Protein AF-A0A8H7B6K1-F1 (afdb_monomer_lite)

Secondary structure (DSSP, 8-state):
----SPPPEEEEEEE--TTSSHHHHHHHHHH---SS--PSSPS------SSS--EEEEEEETTEEEEEEEEE--STTTGGG---SEEEEEEETT-HHHHHHIIIIIHHHHHHHTTTSTT--EEEEEE-GGGPPPPPGGG--TT------SPPHHHHHHHHHHTT-SEEEE--TTT-TTHHHHHHHHHHHHHHHTSTT-----S--------------------------------TTSSTTS----THHHHHHHHHHHHHHHHHHHHHHHHHHHHHHHHHHHHHHHHHHHHHHHHHIIIIIHHHTT--TTHHHHHHHHHHHHHHHHHHHHHHHHHHS-HHHHHHHHHHHHHHHHHHHHT--SHHHHHHHHHHHHHHHTTHHHHHHHHHHHHS-HHHHHHHHHHHHHHHHHHHHHHHHHHHHHGGGTTGGG--HHHHHHHHHHHHHHHHHHHHHHHS---STT-TTS-HHHHHHHHHHHHHHHTTTT----SS----HHHHHHHHT-HHHHHHHHHHHHHHHHHHHHHTTHHHHHHTTT--HHHHHHTHHHHHHHHHHHHHHHHHHHHHHT--HHHHHHHHHHHHHHHHHHHHS-TTS-HHHHHHTHHHHHHHHHHHHHHHHHHHTTT--SHHHHHHHHHHHHHHHHTHHHHHHHHS-GGGTTT-HHHHHHHHHHHHHHHHHHHHHHHHHHHHHHHHHHHHHHH-HHHHHHHS-HHHHHHTGGGSTT---SSS----S--SSHHHHHHHTTSS-------------------------------------------------------------PPPB--SHHHHHHHHHH-SSSEEEEEEE-TTSHHHHHHHHHHHHHHHHHTTTEEEEEE-TTT-THHHHHTT--SSEEEEEESSS-B-EEE-SSS-TT-B-S----HHHHHHHHHHHHHHHTTT-SEEE-SS----

Radius of gyration: 38.93 Å; chains: 1; bounding box: 105×96×102 Å

Organism: NCBI:txid1187904

pLDDT: mean 73.09, std 23.31, range [20.11, 97.31]

Sequence (948 aa):
MEYNSLPPEITVLLLGDSEVGKSTFLSRLSLGVQPQNDDLPPYELPKLRDIDQPYAFDITLYGRPYRLQFYDTASPQNYTLLHPQFVILCYDISSRASLESLSSTWLPVVNKHFNYDENLPVMVLGLKRDLRRQWTLAEHGPDKKGKGASVMPHEGLQTAQRMLCDHYAECSALTGELCRQVLEDVAKTCAKTTTKDGAKTQADVCNLIFLSHIACNHTMATAFDHDKLSAEHQQTENVAEKISTSSGSGELEAQNIDLEEKEAARVLRKVDMRLVPMLSLLYLVAFIDRSNIGNAKIAGMTDDLKMHGSQYNTAVTLFFVPYTLLEVPSNIVLKMMRPSHWMAILMFCWGLVMTLMGLTSSYGGLLAGRFFLGVTESGFFPAATFLLTLWYRRFELQRRMAVFYVAASLAGAFSGLLAYGIEKLDGRSGLAGWQWIFLIEGLIPVALALIIWKILPDSPETAKFLTQPERDLLVSRLSNDSGSGQGQATNSDKISKEQILTGLSDWKIWAATVIFWGNTVGVYGFTATVPSVIQGLGYTSANAQLMTIPIYVFAAILTLIFAWASDLTRKRSPYIIAGYSIAVCGFIAQLAIPKPAYPGITYGFLFPVAGGLYCPFTCLVSWIGNSLAPSSKRAVGMALLISVGNMGGIMGSNIYLSREAPKYTTGFSASLAMCCTAILMTFVLRWAYAKENRLRDELIAEHGEDAIRARYSEQELLLMGDKSPFYRLSVVAPRRYNLKHTHLLIRHLRIHNNTKIFDTQPILILRSHQAQIYAPYRVVNPAYSDLSSSTVTHLQPKLHARTHTHPPTMGSVVLPHLRTGWHVDQAILSEEDRLVLIRFGRDSDPDCMSQDEVLYKIADRVKNFCAIYLCDLDEVPDFKAMYELYDPCTVMFFFRNKHMMCDFGTGNNNKLNWVLEDKQEFIDIIETVYRGAKKGRGLVVSPKDYST

InterPro domains:
  IPR001806 Small GTPase [PF00071] (12-190)
  IPR001806 Small GTPase [SM00174] (12-193)
  IPR004123 Dim1 family [PF02966] (814-946)
  IPR004123 Dim1 family [SM01410] (814-946)
  IPR004123 Dim1 family [cd02954] (820-933)
  IPR011701 Major facilitator superfamily [PF07690] (279-652)
  IPR020846 Major facilitator superfamily domain [PS50850] (275-694)
  IPR027417 P-loop containing nucleoside triphosphate hydrolase [G3DSA:3.40.50.300] (8-195)
  IPR027417 P-loop containing nucleoside triphosphate hydrolase [SSF52540] (9-189)
  IPR036249 Thioredoxin-like superfamily [SSF52833] (815-947)
  IPR036259 MFS transporter superfamily [G3DSA:1.20.1250.20] (264-470)
  IPR036259 MFS transporter superfamily [G3DSA:1.20.1250.20] (504-694)
  IPR036259 MFS transporter superfamily [SSF103473] (258-690)

Structure (mmCIF, N/CA/C/O backbone):
data_AF-A0A8H7B6K1-F1
#
_entry.id   AF-A0A8H7B6K1-F1
#
loop_
_atom_site.group_PDB
_atom_site.id
_atom_site.type_symbol
_atom_site.label_atom_id
_atom_site.label_alt_id
_atom_site.label_comp_id
_atom_site.label_asym_id
_atom_site.label_entity_id
_atom_site.label_seq_id
_atom_site.pdbx_PDB_ins_code
_atom_site.Cartn_x
_atom_site.Cartn_y
_atom_site.Cartn_z
_atom_site.occupancy
_atom_site.B_iso_or_equiv
_atom_site.auth_seq_id
_atom_site.auth_comp_id
_atom_site.auth_asym_id
_atom_site.auth_atom_id
_atom_site.pdbx_PDB_model_num
ATOM 1 N N . MET A 1 1 ? 51.192 -17.828 -27.567 1.00 34.34 1 MET A N 1
ATOM 2 C CA . MET A 1 1 ? 50.764 -16.990 -28.705 1.00 34.34 1 MET A CA 1
ATOM 3 C C . MET A 1 1 ? 50.381 -15.644 -28.143 1.00 34.34 1 MET A C 1
ATOM 5 O O . MET A 1 1 ? 49.638 -15.612 -27.169 1.00 34.34 1 MET A O 1
ATOM 9 N N . GLU A 1 2 ? 50.934 -14.570 -28.689 1.00 32.62 2 GLU A N 1
ATOM 10 C CA . GLU A 1 2 ? 50.644 -13.210 -28.240 1.00 32.62 2 GLU A CA 1
ATOM 11 C C . GLU A 1 2 ? 49.332 -12.717 -28.858 1.00 32.62 2 GLU A C 1
ATOM 13 O O . GLU A 1 2 ? 49.102 -12.891 -30.052 1.00 32.62 2 GLU A O 1
ATOM 18 N N . TYR A 1 3 ? 48.504 -12.049 -28.057 1.00 37.03 3 TYR A N 1
ATOM 19 C CA . TYR A 1 3 ? 47.397 -11.220 -28.539 1.00 37.03 3 TYR A CA 1
ATOM 20 C C . TYR A 1 3 ? 47.606 -9.777 -28.069 1.00 37.03 3 TYR A C 1
ATOM 22 O O . TYR A 1 3 ? 46.794 -9.203 -27.357 1.00 37.03 3 TYR A O 1
ATOM 30 N N . ASN A 1 4 ? 48.742 -9.211 -28.487 1.00 35.91 4 ASN A N 1
ATOM 31 C CA . ASN A 1 4 ? 49.089 -7.794 -28.330 1.00 35.91 4 ASN A CA 1
ATOM 32 C C . ASN A 1 4 ? 48.745 -6.977 -29.597 1.00 35.91 4 ASN A C 1
ATOM 34 O O . ASN A 1 4 ? 49.329 -5.929 -29.857 1.00 35.91 4 ASN A O 1
ATOM 38 N N . SER A 1 5 ? 47.820 -7.483 -30.420 1.00 51.41 5 SER A N 1
ATOM 39 C CA . SER A 1 5 ? 47.238 -6.748 -31.545 1.00 51.41 5 SER A CA 1
ATOM 40 C C . SER A 1 5 ? 46.002 -5.980 -31.082 1.00 51.41 5 SER A C 1
ATOM 42 O O . SER A 1 5 ? 45.214 -6.487 -30.283 1.00 51.41 5 SER A O 1
ATOM 44 N N . LEU A 1 6 ? 45.824 -4.769 -31.616 1.00 53.12 6 LEU A N 1
ATOM 45 C CA . LEU A 1 6 ? 44.575 -4.015 -31.496 1.00 53.12 6 LEU A CA 1
ATOM 46 C C . LEU A 1 6 ? 43.387 -4.861 -32.007 1.00 53.12 6 LEU A C 1
ATOM 48 O O . LEU A 1 6 ? 43.584 -5.715 -32.883 1.00 53.12 6 LEU A O 1
ATOM 52 N N . PRO A 1 7 ? 42.161 -4.650 -31.485 1.00 61.16 7 PRO A N 1
ATOM 53 C CA . PRO A 1 7 ? 40.976 -5.300 -32.036 1.00 61.16 7 PRO A CA 1
ATOM 54 C C . PRO A 1 7 ? 40.873 -4.978 -33.536 1.00 61.16 7 PRO A C 1
ATOM 56 O O . PRO A 1 7 ? 41.014 -3.811 -33.899 1.00 61.16 7 PRO A O 1
ATOM 59 N N . PRO A 1 8 ? 40.655 -5.969 -34.421 1.00 70.12 8 PRO A N 1
ATOM 60 C CA . PRO A 1 8 ? 40.462 -5.699 -35.840 1.00 70.12 8 PRO A CA 1
ATOM 61 C C . PRO A 1 8 ? 39.268 -4.759 -36.048 1.00 70.12 8 PRO A C 1
ATOM 63 O O . PRO A 1 8 ? 38.139 -5.070 -35.651 1.00 70.12 8 PRO A O 1
ATOM 66 N N . GLU A 1 9 ? 39.546 -3.614 -36.670 1.00 77.88 9 GLU A N 1
ATOM 67 C CA . GLU A 1 9 ? 38.536 -2.661 -37.118 1.00 77.88 9 GLU A CA 1
ATOM 68 C C . GLU A 1 9 ? 37.979 -3.107 -38.481 1.00 77.88 9 GLU A C 1
ATOM 70 O O . GLU A 1 9 ? 38.726 -3.501 -39.383 1.00 77.88 9 GLU A O 1
ATOM 75 N N . ILE A 1 10 ? 36.652 -3.095 -38.606 1.00 82.81 10 ILE A N 1
ATOM 76 C CA . ILE A 1 10 ? 35.901 -3.626 -39.747 1.00 82.81 10 ILE A CA 1
ATOM 77 C C . ILE A 1 10 ? 34.971 -2.531 -40.269 1.00 82.81 10 ILE A C 1
ATOM 79 O O . ILE A 1 10 ? 33.992 -2.165 -39.616 1.00 82.81 10 ILE A O 1
ATOM 83 N N . THR A 1 11 ? 35.262 -2.035 -41.467 1.00 83.81 11 THR A N 1
ATOM 84 C CA . THR A 1 11 ? 34.465 -1.021 -42.169 1.00 83.81 11 THR A CA 1
ATOM 85 C C . THR A 1 11 ? 33.219 -1.651 -42.799 1.00 83.81 11 THR A C 1
ATOM 87 O O . THR A 1 11 ? 33.335 -2.545 -43.640 1.00 83.81 11 THR A O 1
ATOM 90 N N . VAL A 1 12 ? 32.030 -1.167 -42.433 1.00 87.25 12 VAL A N 1
ATOM 91 C CA . VAL A 1 12 ? 30.731 -1.627 -42.953 1.00 87.25 12 VAL A CA 1
ATOM 92 C C . VAL A 1 12 ? 30.006 -0.469 -43.641 1.00 87.25 12 VAL A C 1
ATOM 94 O O . VAL A 1 12 ? 29.838 0.593 -43.046 1.00 87.25 12 VAL A O 1
ATOM 97 N N . LEU A 1 13 ? 29.548 -0.662 -44.880 1.00 87.50 13 LEU A N 1
ATOM 98 C CA . LEU A 1 13 ? 28.919 0.393 -45.688 1.00 87.50 13 LEU A CA 1
ATOM 99 C C . LEU A 1 13 ? 27.433 0.106 -45.955 1.00 87.50 13 LEU A C 1
ATOM 101 O O . LEU A 1 13 ? 27.102 -0.944 -46.506 1.00 87.50 13 LEU A O 1
ATOM 105 N N . LEU A 1 14 ? 26.541 1.043 -45.611 1.00 88.50 14 LEU A N 1
ATOM 106 C CA . LEU A 1 14 ? 25.111 0.985 -45.944 1.00 88.50 14 LEU A CA 1
ATOM 107 C C . LEU A 1 14 ? 24.817 1.775 -47.228 1.00 88.50 14 LEU A C 1
ATOM 109 O O . LEU A 1 14 ? 24.770 3.003 -47.202 1.00 88.50 14 LEU A O 1
ATOM 113 N N . LEU A 1 15 ? 24.542 1.063 -48.321 1.00 87.38 15 LEU A N 1
ATOM 114 C CA . LEU A 1 15 ? 24.053 1.598 -49.598 1.00 87.38 15 LEU A CA 1
ATOM 115 C C . LEU A 1 15 ? 22.529 1.414 -49.713 1.00 87.38 15 LEU A C 1
ATOM 117 O O . LEU A 1 15 ? 21.935 0.584 -49.026 1.00 87.38 15 LEU A O 1
ATOM 121 N N . GLY A 1 16 ? 21.883 2.184 -50.587 1.00 87.06 16 GLY A N 1
ATOM 122 C CA . GLY A 1 16 ? 20.431 2.149 -50.804 1.00 87.06 16 GLY A CA 1
ATOM 123 C C . GLY A 1 16 ? 19.852 3.548 -51.000 1.00 87.06 16 GLY A C 1
ATOM 124 O O . GLY A 1 16 ? 20.542 4.541 -50.753 1.00 87.06 16 GLY A O 1
ATOM 125 N N . ASP A 1 17 ? 18.589 3.641 -51.413 1.00 84.31 17 ASP A N 1
ATOM 126 C CA . ASP A 1 17 ? 17.962 4.917 -51.788 1.00 84.31 17 ASP A CA 1
ATOM 127 C C . ASP A 1 17 ? 17.874 5.932 -50.625 1.00 84.31 17 ASP A C 1
ATOM 129 O O . ASP A 1 17 ? 18.109 5.628 -49.445 1.00 84.31 17 ASP A O 1
ATOM 133 N N . SER A 1 18 ? 17.524 7.176 -50.958 1.00 73.56 18 SER A N 1
ATOM 134 C CA . SER A 1 18 ? 17.060 8.161 -49.978 1.00 73.56 18 SER A CA 1
ATOM 135 C C . SER A 1 18 ? 15.833 7.637 -49.220 1.00 73.56 18 SER A C 1
ATOM 137 O O . SER A 1 18 ? 15.076 6.815 -49.728 1.00 73.56 18 SER A O 1
ATOM 139 N N . GLU A 1 19 ? 15.633 8.112 -47.990 1.00 74.94 19 GLU A N 1
ATOM 140 C CA . GLU A 1 19 ? 14.449 7.835 -47.155 1.00 74.94 19 GLU A CA 1
ATOM 141 C C . GLU A 1 19 ? 14.196 6.371 -46.730 1.00 74.94 19 GLU A C 1
ATOM 143 O O . GLU A 1 19 ? 13.336 6.149 -45.876 1.00 74.94 19 GLU A O 1
ATOM 148 N N . VAL A 1 20 ? 14.955 5.366 -47.198 1.00 85.25 20 VAL A N 1
ATOM 149 C CA . VAL A 1 20 ? 14.746 3.951 -46.790 1.00 85.25 20 VAL A CA 1
ATOM 150 C C . VAL A 1 20 ? 14.957 3.699 -45.288 1.00 85.25 20 VAL A C 1
ATOM 152 O O . VAL A 1 20 ? 14.452 2.716 -44.755 1.00 85.25 20 VAL A O 1
ATOM 155 N N . GLY A 1 21 ? 15.640 4.610 -44.579 1.00 82.19 21 GLY A N 1
ATOM 156 C CA . GLY A 1 21 ? 15.781 4.596 -43.114 1.00 82.19 21 GLY A CA 1
ATOM 157 C C . GLY A 1 21 ? 17.158 4.182 -42.578 1.00 82.19 21 GLY A C 1
ATOM 158 O O . GLY A 1 21 ? 17.259 3.834 -41.403 1.00 82.19 21 GLY A O 1
ATOM 159 N N . LYS A 1 22 ? 18.210 4.214 -43.413 1.00 85.56 22 LYS A N 1
ATOM 160 C CA . LYS A 1 22 ? 19.593 3.820 -43.061 1.00 85.56 22 LYS A CA 1
ATOM 161 C C . LYS A 1 22 ? 20.084 4.496 -41.767 1.00 85.56 22 LYS A C 1
ATOM 163 O O . LYS A 1 22 ? 20.419 3.815 -40.798 1.00 85.56 22 LYS A O 1
ATOM 168 N N . SER A 1 23 ? 19.999 5.823 -41.707 1.00 80.94 23 SER A N 1
ATOM 169 C CA . SER A 1 23 ? 20.416 6.643 -40.559 1.00 80.94 23 SER A CA 1
ATOM 170 C C . SER A 1 23 ? 19.575 6.363 -39.308 1.00 80.94 23 SER A C 1
ATOM 172 O O . SER A 1 23 ? 20.094 6.324 -38.196 1.00 80.94 23 SER A O 1
ATOM 174 N N . THR A 1 24 ? 18.275 6.097 -39.479 1.00 79.31 24 THR A N 1
ATOM 175 C CA . THR A 1 24 ? 17.358 5.723 -38.390 1.00 79.31 24 THR A CA 1
ATOM 176 C C . THR A 1 24 ? 17.724 4.363 -37.789 1.00 79.31 24 THR A C 1
ATOM 178 O O . THR A 1 24 ? 17.670 4.195 -36.573 1.00 79.31 24 THR A O 1
ATOM 181 N N . PHE A 1 25 ? 18.136 3.399 -38.618 1.00 84.69 25 PHE A N 1
ATOM 182 C CA . PHE A 1 25 ? 18.620 2.092 -38.169 1.00 84.69 25 PHE A CA 1
ATOM 183 C C . PHE A 1 25 ? 19.937 2.205 -37.383 1.00 84.69 25 PHE A C 1
ATOM 185 O O . PHE A 1 25 ? 20.032 1.645 -36.291 1.00 84.69 25 PHE A O 1
ATOM 192 N N . LEU A 1 26 ? 20.912 2.981 -37.868 1.00 80.81 26 LEU A N 1
ATOM 193 C CA . LEU A 1 26 ? 22.176 3.205 -37.150 1.00 80.81 26 LEU A CA 1
ATOM 194 C C . LEU A 1 26 ? 21.961 3.969 -35.832 1.00 80.81 26 LEU A C 1
ATOM 196 O O . LEU A 1 26 ? 22.450 3.545 -34.786 1.00 80.81 26 LEU A O 1
ATOM 200 N N . SER A 1 27 ? 21.133 5.018 -35.847 1.00 74.12 27 SER A N 1
ATOM 201 C CA . SER A 1 27 ? 20.710 5.740 -34.640 1.00 74.12 27 SER A CA 1
ATOM 202 C C . SER A 1 27 ? 20.046 4.809 -33.614 1.00 74.12 27 SER A C 1
ATOM 204 O O . SER A 1 27 ? 20.399 4.850 -32.434 1.00 74.12 27 SER A O 1
ATOM 206 N N . ARG A 1 28 ? 19.163 3.897 -34.051 1.00 76.88 28 ARG A N 1
ATOM 207 C CA . ARG A 1 28 ? 18.550 2.873 -33.186 1.00 76.88 28 ARG A CA 1
ATOM 208 C C . ARG A 1 28 ? 19.581 1.903 -32.593 1.00 76.88 28 ARG A C 1
ATOM 210 O O . ARG A 1 28 ? 19.425 1.506 -31.440 1.00 76.88 28 ARG A O 1
ATOM 217 N N . LEU A 1 29 ? 20.629 1.525 -33.330 1.00 74.12 29 LEU A N 1
ATOM 218 C CA . LEU A 1 29 ? 21.703 0.686 -32.783 1.00 74.12 29 LEU A CA 1
ATOM 219 C C . LEU A 1 29 ? 22.519 1.416 -31.701 1.00 74.12 29 LEU A C 1
ATOM 221 O O . LEU A 1 29 ? 22.867 0.796 -30.700 1.00 74.12 29 LEU A O 1
ATOM 225 N N . SER A 1 30 ? 22.785 2.718 -31.857 1.00 69.25 30 SER A N 1
ATOM 226 C CA . SER A 1 30 ? 23.556 3.506 -30.878 1.00 69.25 30 SER A CA 1
ATOM 227 C C . SER A 1 30 ? 22.759 3.951 -29.649 1.00 69.25 30 SER A C 1
ATOM 229 O O . SER A 1 30 ? 23.316 4.004 -28.557 1.00 69.25 30 SER A O 1
ATOM 231 N N . LEU A 1 31 ? 21.470 4.268 -29.802 1.00 63.69 31 LEU A N 1
ATOM 232 C CA . LEU A 1 31 ? 20.596 4.683 -28.693 1.00 63.69 31 LEU A CA 1
ATOM 233 C C . LEU A 1 31 ? 20.006 3.494 -27.912 1.00 63.69 31 LEU A C 1
ATOM 235 O O . LEU A 1 31 ? 19.501 3.668 -26.802 1.00 63.69 31 LEU A O 1
ATOM 239 N N . GLY A 1 32 ? 20.068 2.287 -28.480 1.00 54.16 32 GLY A N 1
ATOM 240 C CA . GLY A 1 32 ? 19.486 1.080 -27.903 1.00 54.16 32 GLY A CA 1
ATOM 241 C C . GLY A 1 32 ? 17.957 1.032 -28.006 1.00 54.16 32 GLY A C 1
ATOM 242 O O . GLY A 1 32 ? 17.331 1.719 -28.816 1.00 54.16 32 GLY A O 1
ATOM 243 N N . VAL A 1 33 ? 17.340 0.177 -27.187 1.00 45.94 33 VAL A N 1
ATOM 244 C CA . VAL A 1 33 ? 15.883 -0.029 -27.143 1.00 45.94 33 VAL A CA 1
ATOM 245 C C . VAL A 1 33 ? 15.369 0.344 -25.757 1.00 45.94 33 VAL A C 1
ATOM 247 O O . VAL A 1 33 ? 15.706 -0.323 -24.777 1.00 45.94 33 VAL A O 1
ATOM 250 N N . GLN A 1 34 ? 14.521 1.371 -25.674 1.00 44.91 34 GLN A N 1
ATOM 251 C CA . GLN A 1 34 ? 13.752 1.654 -24.462 1.00 44.91 34 GLN A CA 1
ATOM 252 C C . GLN A 1 34 ? 12.396 0.925 -24.564 1.00 44.91 34 GLN A C 1
ATOM 254 O O . GLN A 1 34 ? 11.696 1.106 -25.558 1.00 44.91 34 GLN A O 1
ATOM 259 N N . PRO A 1 35 ? 11.988 0.074 -23.595 1.00 40.16 35 PRO A N 1
ATOM 260 C CA . PRO A 1 35 ? 10.847 -0.838 -23.790 1.00 40.16 35 PRO A CA 1
ATOM 261 C C . PRO A 1 35 ? 9.458 -0.197 -23.957 1.00 40.16 35 PRO A C 1
ATOM 263 O O . PRO A 1 35 ? 8.485 -0.922 -24.171 1.00 40.16 35 PRO A O 1
ATOM 266 N N . GLN A 1 36 ? 9.330 1.123 -23.797 1.00 34.69 36 GLN A N 1
ATOM 267 C CA . GLN A 1 36 ? 8.088 1.869 -23.998 1.00 34.69 36 GLN A CA 1
ATOM 268 C C . GLN A 1 36 ? 8.366 3.368 -24.161 1.00 34.69 36 GLN A C 1
ATOM 270 O O . GLN A 1 36 ? 9.224 3.917 -23.478 1.00 34.69 36 GLN A O 1
ATOM 275 N N . ASN A 1 37 ? 7.545 4.016 -24.990 1.00 36.69 37 ASN A N 1
ATOM 276 C CA . ASN A 1 37 ? 7.499 5.465 -25.209 1.00 36.69 37 ASN A CA 1
ATOM 277 C C . ASN A 1 37 ? 8.677 6.101 -25.980 1.00 36.69 37 ASN A C 1
ATOM 279 O O . ASN A 1 37 ? 8.905 7.303 -25.848 1.00 36.69 37 ASN A O 1
ATOM 283 N N . ASP A 1 38 ? 9.333 5.334 -26.854 1.00 36.38 38 ASP A N 1
ATOM 284 C CA . ASP A 1 38 ? 9.901 5.920 -28.073 1.00 36.38 38 ASP A CA 1
ATOM 285 C C . ASP A 1 38 ? 8.743 6.369 -28.983 1.00 36.38 38 ASP A C 1
ATOM 287 O O . ASP A 1 38 ? 8.050 5.546 -29.587 1.00 36.38 38 ASP A O 1
ATOM 291 N N . ASP A 1 39 ? 8.549 7.682 -29.088 1.00 36.94 39 ASP A N 1
ATOM 292 C CA . ASP A 1 39 ? 8.058 8.277 -30.332 1.00 36.94 39 ASP A CA 1
ATOM 293 C C . ASP A 1 39 ? 9.104 8.040 -31.449 1.00 36.94 39 ASP A C 1
ATOM 295 O O . ASP A 1 39 ? 10.216 7.565 -31.195 1.00 36.94 39 ASP A O 1
ATOM 299 N N . LEU A 1 40 ? 8.793 8.392 -32.703 1.00 36.91 40 LEU A N 1
ATOM 300 C CA . LEU A 1 40 ? 9.856 8.551 -33.708 1.00 36.91 40 LEU A CA 1
ATOM 301 C C . LEU A 1 40 ? 10.943 9.479 -33.129 1.00 36.91 40 LEU A C 1
ATOM 303 O O . LEU A 1 40 ? 10.566 10.487 -32.519 1.00 36.91 40 LEU A O 1
ATOM 307 N N . PRO A 1 41 ? 12.252 9.181 -33.305 1.00 37.19 41 PRO A N 1
ATOM 308 C CA . PRO A 1 41 ? 13.309 10.072 -32.832 1.00 37.19 41 PRO A CA 1
ATOM 309 C C . PRO A 1 41 ? 12.991 11.481 -33.349 1.00 37.19 41 PRO A C 1
ATOM 311 O O . PRO A 1 41 ? 12.699 11.613 -34.543 1.00 37.19 41 PRO A O 1
ATOM 314 N N . PRO A 1 42 ? 12.912 12.487 -32.453 1.00 32.41 42 PRO A N 1
ATOM 315 C CA . PRO A 1 42 ? 12.214 13.740 -32.731 1.00 32.41 42 PRO A CA 1
ATOM 316 C C . PRO A 1 42 ? 12.758 14.386 -34.002 1.00 32.41 42 PRO A C 1
ATOM 318 O O . PRO A 1 42 ? 13.944 14.239 -34.282 1.00 32.41 42 PRO A O 1
ATOM 321 N N . TYR A 1 43 ? 11.882 15.060 -34.760 1.00 39.16 43 TYR A N 1
ATOM 322 C CA . TYR A 1 43 ? 12.102 15.533 -36.139 1.00 39.16 43 TYR A CA 1
ATOM 323 C C . TYR A 1 43 ? 13.167 16.641 -36.278 1.00 39.16 43 TYR A C 1
ATOM 325 O O . TYR A 1 43 ? 12.888 17.759 -36.686 1.00 39.16 43 TYR A O 1
ATOM 333 N N . GLU A 1 44 ? 14.395 16.272 -35.950 1.00 33.62 44 GLU A N 1
ATOM 334 C CA . GLU A 1 44 ? 15.687 16.737 -36.426 1.00 33.62 44 GLU A CA 1
ATOM 335 C C . GLU A 1 44 ? 16.676 15.667 -35.934 1.00 33.62 44 GLU A C 1
ATOM 337 O O . GLU A 1 44 ? 17.145 15.688 -34.792 1.00 33.62 44 GLU A O 1
ATOM 342 N N . LEU A 1 45 ? 16.977 14.679 -36.792 1.00 32.88 45 LEU A N 1
ATOM 343 C CA . LEU A 1 45 ? 18.210 13.907 -36.615 1.00 32.88 45 LEU A CA 1
ATOM 344 C C . LEU A 1 45 ? 19.353 14.928 -36.525 1.00 32.88 45 LEU A C 1
ATOM 346 O O . LEU A 1 45 ? 19.341 15.882 -37.311 1.00 32.88 45 LEU A O 1
ATOM 350 N N . PRO A 1 46 ? 20.343 14.760 -35.628 1.00 29.47 46 PRO A N 1
ATOM 351 C CA . PRO A 1 46 ? 21.507 15.631 -35.660 1.00 29.47 46 PRO A CA 1
ATOM 352 C C . PRO A 1 46 ? 22.085 15.585 -37.077 1.00 29.47 46 PRO A C 1
ATOM 354 O O . PRO A 1 46 ? 22.379 14.493 -37.573 1.00 29.47 46 PRO A O 1
ATOM 357 N N . LYS A 1 47 ? 22.216 16.749 -37.736 1.00 36.78 47 LYS A N 1
ATOM 358 C CA . LYS A 1 47 ? 22.973 16.879 -38.989 1.00 36.78 47 LYS A CA 1
ATOM 359 C C . LYS A 1 47 ? 24.424 16.516 -38.660 1.00 36.78 47 LYS A C 1
ATOM 361 O O . LYS A 1 47 ? 25.212 17.378 -38.278 1.00 36.78 47 LYS A O 1
ATOM 366 N N . LEU A 1 48 ? 24.735 15.220 -38.714 1.00 34.53 48 LEU A N 1
ATOM 367 C CA . LEU A 1 48 ? 26.080 14.695 -38.535 1.00 34.53 48 LEU A CA 1
ATOM 368 C C . LEU A 1 48 ? 26.952 15.358 -39.589 1.00 34.53 48 LEU A C 1
ATOM 370 O O . LEU A 1 48 ? 26.724 15.174 -40.785 1.00 34.53 48 LEU A O 1
ATOM 374 N N . ARG A 1 49 ? 27.922 16.147 -39.131 1.00 34.59 49 ARG A N 1
ATOM 375 C CA . ARG A 1 49 ? 28.948 16.675 -40.016 1.00 34.59 49 ARG A CA 1
ATOM 376 C C . ARG A 1 49 ? 29.742 15.507 -40.575 1.00 34.59 49 ARG A C 1
ATOM 378 O O . ARG A 1 49 ? 30.258 14.689 -39.818 1.00 34.59 49 ARG A O 1
ATOM 385 N N . ASP A 1 50 ? 29.776 15.460 -41.896 1.00 39.88 50 ASP A N 1
ATOM 386 C CA . ASP A 1 50 ? 30.953 15.125 -42.684 1.00 39.88 50 ASP A CA 1
ATOM 387 C C . ASP A 1 50 ? 31.822 13.982 -42.141 1.00 39.88 50 ASP A C 1
ATOM 389 O O . ASP A 1 50 ? 32.842 14.212 -41.505 1.00 39.88 50 ASP A O 1
ATOM 393 N N . ILE A 1 51 ? 31.437 12.756 -42.521 1.00 41.81 51 ILE A N 1
ATOM 394 C CA . ILE A 1 51 ? 32.323 11.671 -43.006 1.00 41.81 51 ILE A CA 1
ATOM 395 C C . ILE A 1 51 ? 33.304 11.015 -42.007 1.00 41.81 51 ILE A C 1
ATOM 397 O O . ILE A 1 51 ? 33.505 9.802 -42.093 1.00 41.81 51 ILE A O 1
ATOM 401 N N . ASP A 1 52 ? 33.860 11.745 -41.045 1.00 41.50 52 ASP A N 1
ATOM 402 C CA . ASP A 1 52 ? 35.006 11.325 -40.227 1.00 41.50 52 ASP A CA 1
ATOM 403 C C . ASP A 1 52 ? 34.625 10.561 -38.945 1.00 41.50 52 ASP A C 1
ATOM 405 O O . ASP A 1 52 ? 35.491 9.995 -38.275 1.00 41.50 52 ASP A O 1
ATOM 409 N N . GLN A 1 53 ? 33.336 10.508 -38.587 1.00 54.69 53 GLN A N 1
ATOM 410 C CA . GLN A 1 53 ? 32.839 9.740 -37.437 1.00 54.69 53 GLN A CA 1
ATOM 411 C C . GLN A 1 53 ? 31.938 8.575 -37.875 1.00 54.69 53 GLN A C 1
ATOM 413 O O . GLN A 1 53 ? 30.724 8.755 -38.010 1.00 54.69 53 GLN A O 1
ATOM 418 N N . PRO A 1 54 ? 32.489 7.360 -38.073 1.00 66.31 54 PRO A N 1
ATOM 419 C CA . PRO A 1 54 ? 31.668 6.167 -38.229 1.00 66.31 54 PRO A CA 1
ATOM 420 C C . PRO A 1 54 ? 30.886 5.853 -36.954 1.00 66.31 54 PRO A C 1
ATOM 422 O O . PRO A 1 54 ? 31.353 6.073 -35.834 1.00 66.31 54 PRO A O 1
ATOM 425 N N . TYR A 1 55 ? 29.732 5.210 -37.122 1.00 70.50 55 TYR A N 1
ATOM 426 C CA . TYR A 1 55 ? 29.024 4.571 -36.018 1.00 70.50 55 TYR A CA 1
ATOM 427 C C . TYR A 1 55 ? 29.823 3.342 -35.555 1.00 70.50 55 TYR A C 1
ATOM 429 O O . TYR A 1 55 ? 29.694 2.250 -36.116 1.00 70.50 55 TYR A O 1
ATOM 437 N N . ALA A 1 56 ? 30.697 3.547 -34.569 1.00 74.69 56 ALA A N 1
ATOM 438 C CA . ALA A 1 56 ? 31.583 2.526 -34.024 1.00 74.69 56 ALA A CA 1
ATOM 439 C C . ALA A 1 56 ? 30.892 1.686 -32.934 1.00 74.69 56 ALA A C 1
ATOM 441 O O . ALA A 1 56 ? 30.380 2.223 -31.951 1.00 74.69 56 ALA A O 1
ATOM 442 N N . PHE A 1 57 ? 30.930 0.360 -33.080 1.00 77.12 57 PHE A N 1
ATOM 443 C CA . PHE A 1 57 ? 30.440 -0.599 -32.090 1.00 77.12 57 PHE A CA 1
ATOM 444 C C . PHE A 1 57 ? 31.537 -1.604 -31.733 1.00 77.12 57 PHE A C 1
ATOM 446 O O . PHE A 1 57 ? 31.949 -2.414 -32.568 1.00 77.12 57 PHE A O 1
ATOM 453 N N . ASP A 1 58 ? 31.974 -1.573 -30.475 1.00 76.56 58 ASP A N 1
ATOM 454 C CA . ASP A 1 58 ? 32.916 -2.543 -29.918 1.00 76.56 58 ASP A CA 1
ATOM 455 C C . ASP A 1 58 ? 32.161 -3.805 -29.472 1.00 76.56 58 ASP A C 1
ATOM 457 O O . ASP A 1 58 ? 31.259 -3.747 -28.631 1.00 76.56 58 ASP A O 1
ATOM 461 N N . ILE A 1 59 ? 32.500 -4.942 -30.086 1.00 74.38 59 ILE A N 1
ATOM 462 C CA . ILE A 1 59 ? 31.775 -6.216 -29.997 1.00 74.38 59 ILE A CA 1
ATOM 463 C C . ILE A 1 59 ? 32.762 -7.357 -29.735 1.00 74.38 59 ILE A C 1
ATOM 465 O O . ILE A 1 59 ? 33.701 -7.571 -30.498 1.00 74.38 59 ILE A O 1
ATOM 469 N N . THR A 1 60 ? 32.510 -8.164 -28.705 1.00 68.25 60 THR A N 1
ATOM 470 C CA . THR A 1 60 ? 33.282 -9.392 -28.451 1.00 68.25 60 THR A CA 1
ATOM 471 C C . THR A 1 60 ? 32.614 -10.604 -29.101 1.00 68.25 60 THR A C 1
ATOM 473 O O . THR A 1 60 ? 31.445 -10.890 -28.845 1.00 68.25 60 THR A O 1
ATOM 476 N N . LEU A 1 61 ? 33.370 -11.352 -29.909 1.00 62.88 61 LEU A N 1
ATOM 477 C CA . LEU A 1 61 ? 32.935 -12.571 -30.599 1.00 62.88 61 LEU A CA 1
ATOM 478 C C . LEU A 1 61 ? 33.968 -13.685 -30.410 1.00 62.88 61 LEU A C 1
ATOM 480 O O . LEU A 1 61 ? 35.161 -13.481 -30.624 1.00 62.88 61 LEU A O 1
ATOM 484 N N . TYR A 1 62 ? 33.512 -14.869 -29.991 1.00 65.25 62 TYR A N 1
ATOM 485 C CA . TYR A 1 62 ? 34.364 -16.035 -29.696 1.00 65.25 62 TYR A CA 1
ATOM 486 C C . TYR A 1 62 ? 35.552 -15.731 -28.751 1.00 65.25 62 TYR A C 1
ATOM 488 O O . TYR A 1 62 ? 36.615 -16.337 -28.857 1.00 65.25 62 TYR A O 1
ATOM 496 N N . GLY A 1 63 ? 35.383 -14.767 -27.837 1.00 56.84 63 GLY A N 1
ATOM 497 C CA . GLY A 1 63 ? 36.426 -14.317 -26.904 1.00 56.84 63 GLY A CA 1
ATOM 498 C C . GLY A 1 63 ? 37.428 -13.298 -27.467 1.00 56.84 63 GLY A C 1
ATOM 499 O O . GLY A 1 63 ? 38.310 -12.868 -26.729 1.00 56.84 63 GLY A O 1
ATOM 500 N N . ARG A 1 64 ? 37.294 -12.874 -28.732 1.00 62.81 64 ARG A N 1
ATOM 501 C CA . ARG A 1 64 ? 38.110 -11.816 -29.351 1.00 62.81 64 ARG A CA 1
ATOM 502 C C . ARG A 1 64 ? 37.293 -10.519 -29.483 1.00 62.81 64 ARG A C 1
ATOM 504 O O . ARG A 1 64 ? 36.150 -10.594 -29.936 1.00 62.81 64 ARG A O 1
ATOM 511 N N . PRO A 1 65 ? 37.835 -9.344 -29.116 1.00 66.88 65 PRO A N 1
ATOM 512 C CA . PRO A 1 65 ? 37.194 -8.062 -29.395 1.00 66.88 65 PRO A CA 1
ATOM 513 C C . PRO A 1 65 ? 37.349 -7.681 -30.876 1.00 66.88 65 PRO A C 1
ATOM 515 O O . PRO A 1 65 ? 38.405 -7.893 -31.470 1.00 66.88 65 PRO A O 1
ATOM 518 N N . TYR A 1 66 ? 36.300 -7.094 -31.441 1.00 74.69 66 TYR A N 1
ATOM 519 C CA . TYR A 1 66 ? 36.207 -6.531 -32.788 1.00 74.69 66 TYR A CA 1
ATOM 520 C C . TYR A 1 66 ? 35.597 -5.132 -32.691 1.00 74.69 66 TYR A C 1
ATOM 522 O O . TYR A 1 66 ? 34.797 -4.873 -31.790 1.00 74.69 66 TYR A O 1
ATOM 530 N N . ARG A 1 67 ? 35.908 -4.258 -33.648 1.00 80.81 67 ARG A N 1
ATOM 531 C CA . ARG A 1 67 ? 35.293 -2.931 -33.758 1.00 80.81 67 ARG A CA 1
ATOM 532 C C . ARG A 1 67 ? 34.628 -2.782 -35.117 1.00 80.81 67 ARG A C 1
ATOM 534 O O . ARG A 1 67 ? 35.313 -2.729 -36.132 1.00 80.81 67 ARG A O 1
ATOM 541 N N . LEU A 1 68 ? 33.300 -2.717 -35.148 1.00 82.88 68 LEU A N 1
ATOM 542 C CA . LEU A 1 68 ? 32.559 -2.469 -36.386 1.00 82.88 68 LEU A CA 1
ATOM 543 C C . LEU A 1 68 ? 32.357 -0.965 -36.572 1.00 82.88 68 LEU A C 1
ATOM 545 O O . LEU A 1 68 ? 31.798 -0.320 -35.691 1.00 82.88 68 LEU A O 1
ATOM 549 N N . GLN A 1 69 ? 32.779 -0.418 -37.708 1.00 84.62 69 GLN A N 1
ATOM 550 C CA . GLN A 1 69 ? 32.624 0.990 -38.078 1.00 84.62 69 GLN A CA 1
ATOM 551 C C . GLN A 1 69 ? 31.599 1.098 -39.209 1.00 84.62 69 GLN A C 1
ATOM 553 O O . GLN A 1 69 ? 31.903 0.756 -40.352 1.00 84.62 69 GLN A O 1
ATOM 558 N N . PHE A 1 70 ? 30.380 1.545 -38.901 1.00 84.44 70 PHE A N 1
ATOM 559 C CA . PHE A 1 70 ? 29.312 1.674 -39.895 1.00 84.44 70 PHE A CA 1
ATOM 560 C C . PHE A 1 70 ? 29.264 3.078 -40.514 1.00 84.44 70 PHE A C 1
ATOM 562 O O . PHE A 1 70 ? 29.218 4.082 -39.799 1.00 84.44 70 PHE A O 1
ATOM 569 N N . TYR A 1 71 ? 29.198 3.123 -41.845 1.00 79.12 71 TYR A N 1
ATOM 570 C CA . TYR A 1 71 ? 29.094 4.330 -42.667 1.00 79.12 71 TYR A CA 1
ATOM 571 C C . TYR A 1 71 ? 27.759 4.358 -43.429 1.00 79.12 71 TYR A C 1
ATOM 573 O O . TYR A 1 71 ? 27.346 3.347 -44.004 1.00 79.12 71 TYR A O 1
ATOM 581 N N . ASP A 1 72 ? 27.097 5.518 -43.460 1.00 77.69 72 ASP A N 1
ATOM 582 C CA . ASP A 1 72 ? 25.821 5.744 -44.158 1.00 77.69 72 ASP A CA 1
ATOM 583 C C . ASP A 1 72 ? 26.018 6.615 -45.408 1.00 77.69 72 ASP A C 1
ATOM 585 O O . ASP A 1 72 ? 26.653 7.669 -45.353 1.00 77.69 72 ASP A O 1
ATOM 589 N N . THR A 1 73 ? 25.457 6.210 -46.548 1.00 63.44 73 THR A N 1
ATOM 590 C CA . THR A 1 73 ? 25.649 6.895 -47.838 1.00 63.44 73 THR A CA 1
ATOM 591 C C . THR A 1 73 ? 24.677 8.066 -48.020 1.00 63.44 73 THR A C 1
ATOM 593 O O . THR A 1 73 ? 23.927 8.126 -48.998 1.00 63.44 73 THR A O 1
ATOM 596 N N . ALA A 1 74 ? 24.660 8.995 -47.060 1.00 50.72 74 ALA A N 1
ATOM 597 C CA . ALA A 1 74 ? 23.814 10.191 -47.094 1.00 50.72 74 ALA A CA 1
ATOM 598 C C . ALA A 1 74 ? 24.290 11.257 -48.109 1.00 50.72 74 ALA A C 1
ATOM 600 O O . ALA A 1 74 ? 23.499 12.108 -48.509 1.00 50.72 74 ALA A O 1
ATOM 601 N N . SER A 1 75 ? 25.548 11.190 -48.568 1.00 43.78 75 SER A N 1
ATOM 602 C CA . SER A 1 75 ? 26.106 12.052 -49.624 1.00 43.78 75 SER A CA 1
ATOM 603 C C . SER A 1 75 ? 26.716 11.215 -50.766 1.00 43.78 75 SER A C 1
ATOM 605 O O . SER A 1 75 ? 27.556 10.353 -50.490 1.00 43.78 75 SER A O 1
ATOM 607 N N . PRO A 1 76 ? 26.356 11.441 -52.050 1.00 42.12 76 PRO A N 1
ATOM 608 C CA . PRO A 1 76 ? 26.806 10.587 -53.157 1.00 42.12 76 PRO A CA 1
ATOM 609 C C . PRO A 1 76 ? 28.272 10.729 -53.602 1.00 42.12 76 PRO A C 1
ATOM 611 O O . PRO A 1 76 ? 28.659 10.055 -54.553 1.00 42.12 76 PRO A O 1
ATOM 614 N N . GLN A 1 77 ? 29.063 11.633 -53.016 1.00 46.19 77 GLN A N 1
ATOM 615 C CA . GLN A 1 77 ? 30.315 12.090 -53.649 1.00 46.19 77 GLN A CA 1
ATOM 616 C C . GLN A 1 77 ? 31.592 11.426 -53.106 1.00 46.19 77 GLN A C 1
ATOM 618 O O . GLN A 1 77 ? 32.522 11.215 -53.879 1.00 46.19 77 GLN A O 1
ATOM 623 N N . ASN A 1 78 ? 31.626 11.042 -51.822 1.00 50.84 78 ASN A N 1
ATOM 624 C CA . ASN A 1 78 ? 32.873 10.631 -51.151 1.00 50.84 78 ASN A CA 1
ATOM 625 C C . ASN A 1 78 ? 32.913 9.157 -50.697 1.00 50.84 78 ASN A C 1
ATOM 627 O O . ASN A 1 78 ? 33.977 8.665 -50.330 1.00 50.84 78 ASN A O 1
ATOM 631 N N . TYR A 1 79 ? 31.797 8.416 -50.740 1.00 62.34 79 TYR A N 1
ATOM 632 C CA . TYR A 1 79 ? 31.744 7.036 -50.221 1.00 62.34 79 TYR A CA 1
ATOM 633 C C . TYR A 1 79 ? 32.632 6.042 -50.999 1.00 62.34 79 TYR A C 1
ATOM 635 O O . TYR A 1 79 ? 32.992 4.998 -50.465 1.00 62.34 79 TYR A O 1
ATOM 643 N N . THR A 1 80 ? 33.041 6.377 -52.229 1.00 61.47 80 THR A N 1
ATOM 644 C CA . THR A 1 80 ? 33.989 5.602 -53.054 1.00 61.47 80 THR A CA 1
ATOM 645 C C . THR A 1 80 ? 35.448 5.685 -52.590 1.00 61.47 80 THR A C 1
ATOM 647 O O . THR A 1 80 ? 36.299 5.032 -53.182 1.00 61.47 80 THR A O 1
ATOM 650 N N . LEU A 1 81 ? 35.755 6.482 -51.559 1.00 63.94 81 LEU A N 1
ATOM 651 C CA . LEU A 1 81 ? 37.076 6.534 -50.915 1.00 63.94 81 LEU A CA 1
ATOM 652 C C . LEU A 1 81 ? 37.216 5.534 -49.751 1.00 63.94 81 LEU A C 1
ATOM 654 O O . LEU A 1 81 ? 38.301 5.384 -49.194 1.00 63.94 81 LEU A O 1
ATOM 658 N N . LEU A 1 82 ? 36.128 4.860 -49.366 1.00 70.62 82 LEU A N 1
ATOM 659 C CA . LEU A 1 82 ? 36.132 3.835 -48.326 1.00 70.62 82 LEU A CA 1
ATOM 660 C C . LEU A 1 82 ? 36.546 2.476 -48.905 1.00 70.62 82 LEU A C 1
ATOM 662 O O . LEU A 1 82 ? 36.146 2.115 -50.011 1.00 70.62 82 LEU A O 1
ATOM 666 N N . HIS A 1 83 ? 37.259 1.679 -48.109 1.00 76.56 83 HIS A N 1
ATOM 667 C CA . HIS A 1 83 ? 37.503 0.258 -48.375 1.00 76.56 83 HIS A CA 1
ATOM 668 C C . HIS A 1 83 ? 36.615 -0.599 -47.451 1.00 76.56 83 HIS A C 1
ATOM 670 O O . HIS A 1 83 ? 37.073 -1.026 -46.388 1.00 76.56 83 HIS A O 1
ATOM 676 N N . PRO A 1 84 ? 35.325 -0.816 -47.786 1.00 83.56 84 PRO A N 1
ATOM 677 C CA . PRO A 1 84 ? 34.436 -1.633 -46.969 1.00 83.56 84 PRO A CA 1
ATOM 678 C C . PRO A 1 84 ? 34.893 -3.094 -46.947 1.00 83.56 84 PRO A C 1
ATOM 680 O O . PRO A 1 84 ? 35.262 -3.660 -47.970 1.00 83.56 84 PRO A O 1
ATOM 683 N N . GLN A 1 85 ? 34.797 -3.717 -45.775 1.00 82.50 85 GLN A N 1
ATOM 684 C CA . GLN A 1 85 ? 34.977 -5.160 -45.576 1.00 82.50 85 GLN A CA 1
ATOM 685 C C . GLN A 1 85 ? 33.630 -5.906 -45.546 1.00 82.50 85 GLN A C 1
ATOM 687 O O . GLN A 1 85 ? 33.601 -7.134 -45.528 1.00 82.50 85 GLN A O 1
ATOM 692 N N . PHE A 1 86 ? 32.512 -5.170 -45.516 1.00 87.25 86 PHE A N 1
ATOM 693 C CA . PHE A 1 86 ? 31.149 -5.692 -45.593 1.00 87.25 86 PHE A CA 1
ATOM 694 C C . PHE A 1 86 ? 30.211 -4.624 -46.175 1.00 87.25 86 PHE A C 1
ATOM 696 O O . PHE A 1 86 ? 30.314 -3.446 -45.816 1.00 87.25 86 PHE A O 1
ATOM 703 N N . VAL A 1 87 ? 29.272 -5.019 -47.037 1.00 89.06 87 VAL A N 1
ATOM 704 C CA . VAL A 1 87 ? 28.292 -4.106 -47.651 1.00 89.06 87 VAL A CA 1
ATOM 705 C C . VAL A 1 87 ? 26.860 -4.508 -47.302 1.00 89.06 87 VAL A C 1
ATOM 707 O O . VAL A 1 87 ? 26.500 -5.684 -47.324 1.00 89.06 87 VAL A O 1
ATOM 710 N N . ILE A 1 88 ? 26.017 -3.517 -47.008 1.00 92.38 88 ILE A N 1
ATOM 711 C CA . ILE A 1 88 ? 24.586 -3.687 -46.747 1.00 92.38 88 ILE A CA 1
ATOM 712 C C . ILE A 1 88 ? 23.787 -2.911 -47.799 1.00 92.38 88 ILE A C 1
ATOM 714 O O . ILE A 1 88 ? 23.939 -1.699 -47.932 1.00 92.38 88 ILE A O 1
ATOM 718 N N . LEU A 1 89 ? 22.923 -3.611 -48.531 1.00 92.69 89 LEU A N 1
ATOM 719 C CA . LEU A 1 89 ? 21.979 -3.070 -49.507 1.00 92.69 89 LEU A CA 1
ATOM 720 C C . LEU A 1 89 ? 20.603 -2.891 -48.845 1.00 92.69 89 LEU A C 1
ATOM 722 O O . LEU A 1 89 ? 19.851 -3.852 -48.670 1.00 92.69 89 LEU A O 1
ATOM 726 N N . CYS A 1 90 ? 20.292 -1.659 -48.448 1.00 93.81 90 CYS A N 1
ATOM 727 C CA . CYS A 1 90 ? 19.091 -1.295 -47.698 1.00 93.81 90 CYS A CA 1
ATOM 728 C C . CYS A 1 90 ? 17.925 -0.899 -48.616 1.00 93.81 90 CYS A C 1
ATOM 730 O O . CYS A 1 90 ? 18.070 0.001 -49.444 1.00 93.81 90 CYS A O 1
ATOM 732 N N . TYR A 1 91 ? 16.746 -1.488 -48.399 1.00 93.81 91 TYR A N 1
ATOM 733 C CA . TYR A 1 91 ? 15.496 -1.104 -49.070 1.00 93.81 91 TYR A CA 1
ATOM 734 C C . TYR A 1 91 ? 14.347 -0.887 -48.075 1.00 93.81 91 TYR A C 1
ATOM 736 O O . TYR A 1 91 ? 14.408 -1.322 -46.926 1.00 93.81 91 TYR A O 1
ATOM 744 N N . ASP A 1 92 ? 13.284 -0.218 -48.515 1.00 91.12 92 ASP A N 1
ATOM 745 C CA . ASP A 1 92 ? 12.079 0.053 -47.731 1.00 91.12 92 ASP A CA 1
ATOM 746 C C . ASP A 1 92 ? 11.001 -1.010 -48.001 1.00 91.12 92 ASP A C 1
ATOM 748 O O . ASP A 1 92 ? 10.505 -1.151 -49.122 1.00 91.12 92 ASP A O 1
ATOM 752 N N . ILE A 1 93 ? 10.579 -1.737 -46.961 1.00 89.94 93 ILE A N 1
ATOM 753 C CA . ILE A 1 93 ? 9.541 -2.775 -47.059 1.00 89.94 93 ILE A CA 1
ATOM 754 C C . ILE A 1 93 ? 8.183 -2.211 -47.513 1.00 89.94 93 ILE A C 1
ATOM 756 O O . ILE A 1 93 ? 7.354 -2.970 -48.012 1.00 89.94 93 ILE A O 1
ATOM 760 N N . SER A 1 94 ? 7.937 -0.904 -47.404 1.00 83.25 94 SER A N 1
ATOM 761 C CA . SER A 1 94 ? 6.736 -0.236 -47.922 1.00 83.25 94 SER A CA 1
ATOM 762 C C . SER A 1 94 ? 6.825 0.206 -49.394 1.00 83.25 94 SER A C 1
ATOM 764 O O . SER A 1 94 ? 5.799 0.587 -49.960 1.00 83.25 94 SER A O 1
ATOM 766 N N . SER A 1 95 ? 8.002 0.116 -50.035 1.00 84.06 95 SER A N 1
ATOM 767 C CA . SER A 1 95 ? 8.242 0.593 -51.406 1.00 84.06 95 SER A CA 1
ATOM 768 C C . SER A 1 95 ? 8.937 -0.447 -52.292 1.00 84.06 95 SER A C 1
ATOM 770 O O . SER A 1 95 ? 10.161 -0.591 -52.288 1.00 84.06 95 SER A O 1
ATOM 772 N N . ARG A 1 96 ? 8.154 -1.119 -53.148 1.00 84.69 96 ARG A N 1
ATOM 773 C CA . ARG A 1 96 ? 8.653 -2.075 -54.161 1.00 84.69 96 ARG A CA 1
ATOM 774 C C . ARG A 1 96 ? 9.734 -1.497 -55.081 1.00 84.69 96 ARG A C 1
ATOM 776 O O . ARG A 1 96 ? 10.678 -2.209 -55.406 1.00 84.69 96 ARG A O 1
ATOM 783 N N . ALA A 1 97 ? 9.645 -0.213 -55.430 1.00 83.69 97 ALA A N 1
ATOM 784 C CA . ALA A 1 97 ? 10.649 0.457 -56.259 1.00 83.69 97 ALA A CA 1
ATOM 785 C C . ALA A 1 97 ? 12.047 0.453 -55.608 1.00 83.69 97 ALA A C 1
ATOM 787 O O . ALA A 1 97 ? 13.042 0.300 -56.309 1.00 83.69 97 ALA A O 1
ATOM 788 N N . SER A 1 98 ? 12.122 0.534 -54.273 1.00 88.75 98 SER A N 1
ATOM 789 C CA . SER A 1 98 ? 13.399 0.469 -53.543 1.00 88.75 98 SER A CA 1
ATOM 790 C C . SER A 1 98 ? 13.994 -0.943 -53.454 1.00 88.75 98 SER A C 1
ATOM 792 O O . SER A 1 98 ? 15.185 -1.095 -53.206 1.00 88.75 98 SER A O 1
ATOM 794 N N . LEU A 1 99 ? 13.192 -1.993 -53.680 1.00 90.19 99 LEU A N 1
ATOM 795 C CA . LEU A 1 99 ? 13.708 -3.356 -53.849 1.00 90.19 99 LEU A CA 1
ATOM 796 C C . LEU A 1 99 ? 14.268 -3.553 -55.265 1.00 90.19 99 LEU A C 1
ATOM 798 O O . LEU A 1 99 ? 15.303 -4.192 -55.444 1.00 90.19 99 LEU A O 1
ATOM 802 N N . GLU A 1 100 ? 13.589 -3.000 -56.273 1.00 87.50 100 GLU A N 1
ATOM 803 C CA . GLU A 1 100 ? 14.034 -3.038 -57.671 1.00 87.50 100 GLU A CA 1
ATOM 804 C C . GLU A 1 100 ? 15.343 -2.245 -57.858 1.00 87.50 100 GLU A C 1
ATOM 806 O O . GLU A 1 100 ? 16.271 -2.745 -58.506 1.00 87.50 100 GLU A O 1
ATOM 811 N N . SER A 1 101 ? 15.472 -1.081 -57.203 1.00 88.19 101 SER A N 1
ATOM 812 C CA . SER A 1 101 ? 16.666 -0.220 -57.249 1.00 88.19 101 SER A CA 1
ATOM 813 C C . SER A 1 101 ? 17.940 -0.889 -56.721 1.00 88.19 101 SER A C 1
ATOM 815 O O . SER A 1 101 ? 19.035 -0.581 -57.203 1.00 88.19 101 SER A O 1
ATOM 817 N N . LEU A 1 102 ? 17.831 -1.859 -55.799 1.00 89.50 102 LEU A N 1
ATOM 818 C CA . LEU A 1 102 ? 18.984 -2.655 -55.365 1.00 89.50 102 LEU A CA 1
ATOM 819 C C . LEU A 1 102 ? 19.654 -3.346 -56.557 1.00 89.50 102 LEU A C 1
ATOM 821 O O . LEU A 1 102 ? 20.877 -3.329 -56.672 1.00 89.50 102 LEU A O 1
ATOM 825 N N . SER A 1 103 ? 18.849 -3.896 -57.468 1.00 85.75 103 SER A N 1
ATOM 826 C CA . SER A 1 103 ? 19.330 -4.628 -58.642 1.00 85.75 103 SER A CA 1
ATOM 827 C C . SER A 1 103 ? 19.712 -3.721 -59.817 1.00 85.75 103 SER A C 1
ATOM 829 O O . SER A 1 103 ? 20.684 -4.013 -60.512 1.00 85.75 103 SER A O 1
ATOM 831 N N . SER A 1 104 ? 18.993 -2.612 -60.037 1.00 85.06 104 SER A N 1
ATOM 832 C CA . SER A 1 104 ? 19.248 -1.709 -61.171 1.00 85.06 104 SER A CA 1
ATOM 833 C C . SER A 1 104 ? 20.332 -0.665 -60.911 1.00 85.06 104 SER A C 1
ATOM 835 O O . SER A 1 104 ? 20.921 -0.157 -61.863 1.00 85.06 104 SER A O 1
ATOM 837 N N . THR A 1 105 ? 20.562 -0.311 -59.644 1.00 84.56 105 THR A N 1
ATOM 838 C CA . THR A 1 105 ? 21.330 0.882 -59.260 1.00 84.56 105 THR A CA 1
ATOM 839 C C . THR A 1 105 ? 22.451 0.533 -58.285 1.00 84.56 105 THR A C 1
ATOM 841 O O . THR A 1 105 ? 23.619 0.783 -58.579 1.00 84.56 105 THR A O 1
ATOM 844 N N . TRP A 1 106 ? 22.129 -0.085 -57.145 1.00 87.94 106 TRP A N 1
ATOM 845 C CA . TRP A 1 106 ? 23.095 -0.234 -56.050 1.00 87.94 106 TRP A CA 1
ATOM 846 C C . TRP A 1 106 ? 24.067 -1.404 -56.228 1.00 87.94 106 TRP A C 1
ATOM 848 O O . TRP A 1 106 ? 25.265 -1.223 -56.017 1.00 87.94 106 TRP A O 1
ATOM 858 N N . LEU A 1 107 ? 23.615 -2.567 -56.700 1.00 84.62 107 LEU A N 1
ATOM 859 C CA . LEU A 1 107 ? 24.502 -3.688 -57.027 1.00 84.62 107 LEU A CA 1
ATOM 860 C C . LEU A 1 107 ? 25.503 -3.342 -58.158 1.00 84.62 107 LEU A C 1
ATOM 862 O O . LEU A 1 107 ? 26.687 -3.647 -58.000 1.00 84.62 107 LEU A O 1
ATOM 866 N N . PRO A 1 108 ? 25.118 -2.639 -59.248 1.00 84.38 108 PRO A N 1
ATOM 867 C CA . PRO A 1 108 ? 26.079 -2.075 -60.200 1.00 84.38 108 PRO A CA 1
ATOM 868 C C . PRO A 1 108 ? 27.105 -1.117 -59.577 1.00 84.38 108 PRO A C 1
ATOM 870 O O . PRO A 1 108 ? 28.262 -1.133 -59.989 1.00 84.38 108 PRO A O 1
ATOM 873 N N . VAL A 1 109 ? 26.724 -0.310 -58.578 1.00 83.25 109 VAL A N 1
ATOM 874 C CA . VAL A 1 109 ? 27.670 0.550 -57.839 1.00 83.25 109 VAL A CA 1
ATOM 875 C C . VAL A 1 109 ? 28.666 -0.289 -57.034 1.00 83.25 109 VAL A C 1
ATOM 877 O O . VAL A 1 109 ? 29.864 -0.033 -57.135 1.00 83.25 109 VAL A O 1
ATOM 880 N N . VAL A 1 110 ? 28.214 -1.323 -56.312 1.00 82.00 110 VAL A N 1
ATOM 881 C CA . VAL A 1 110 ? 29.100 -2.243 -55.567 1.00 82.00 110 VAL A CA 1
ATOM 882 C C . VAL A 1 110 ? 30.093 -2.936 -56.500 1.00 82.00 110 VAL A C 1
ATOM 884 O O . VAL A 1 110 ? 31.302 -2.879 -56.272 1.00 82.00 110 VAL A O 1
ATOM 887 N N . ASN A 1 111 ? 29.598 -3.517 -57.595 1.00 81.94 111 ASN A N 1
ATOM 888 C CA . ASN A 1 111 ? 30.426 -4.226 -58.571 1.00 81.94 111 ASN A CA 1
ATOM 889 C C . ASN A 1 111 ? 31.407 -3.318 -59.327 1.00 81.94 111 ASN A C 1
ATOM 891 O O . ASN A 1 111 ? 32.425 -3.800 -59.810 1.00 81.94 111 ASN A O 1
ATOM 895 N N . LYS A 1 112 ? 31.120 -2.016 -59.437 1.00 80.88 112 LYS A N 1
ATOM 896 C CA . LYS A 1 112 ? 31.996 -1.047 -60.108 1.00 80.88 112 LYS A CA 1
ATOM 897 C C . LYS A 1 112 ? 33.049 -0.429 -59.182 1.00 80.88 112 LYS A C 1
ATOM 899 O O . LYS A 1 112 ? 34.117 -0.072 -59.669 1.00 80.88 112 LYS A O 1
ATOM 904 N N . HIS A 1 113 ? 32.734 -0.238 -57.898 1.00 74.88 113 HIS A N 1
ATOM 905 C CA . HIS A 1 113 ? 33.526 0.616 -56.997 1.00 74.88 113 HIS A CA 1
ATOM 906 C C . HIS A 1 113 ? 34.072 -0.068 -55.741 1.00 74.88 113 HIS A C 1
ATOM 908 O O . HIS A 1 113 ? 34.888 0.553 -55.065 1.00 74.88 113 HIS A O 1
ATOM 914 N N . PHE A 1 114 ? 33.659 -1.301 -55.418 1.00 72.94 114 PHE A N 1
ATOM 915 C CA . PHE A 1 114 ? 34.110 -2.006 -54.204 1.00 72.94 114 PHE A CA 1
ATOM 916 C C . PHE A 1 114 ? 34.491 -3.479 -54.416 1.00 72.94 114 PHE A C 1
ATOM 918 O O . PHE A 1 114 ? 35.302 -4.002 -53.657 1.00 72.94 114 PHE A O 1
ATOM 925 N N . ASN A 1 115 ? 33.955 -4.145 -55.443 1.00 65.31 115 ASN A N 1
ATOM 926 C CA . ASN A 1 115 ? 34.236 -5.554 -55.750 1.00 65.31 115 ASN A CA 1
ATOM 927 C C . ASN A 1 115 ? 35.605 -5.739 -56.453 1.00 65.31 115 ASN A C 1
ATOM 929 O O . ASN A 1 115 ? 35.672 -6.124 -57.618 1.00 65.31 115 ASN A O 1
ATOM 933 N N . TYR A 1 116 ? 36.692 -5.379 -55.759 1.00 55.03 116 TYR A N 1
ATOM 934 C CA . TYR A 1 116 ? 38.078 -5.530 -56.234 1.00 55.03 116 TYR A CA 1
ATOM 935 C C . TYR A 1 116 ? 38.674 -6.901 -55.885 1.00 55.03 116 TYR A C 1
ATOM 937 O O . TYR A 1 116 ? 39.418 -7.467 -56.682 1.00 55.03 116 TYR A O 1
ATOM 945 N N . ASP A 1 117 ? 38.318 -7.428 -54.712 1.00 52.50 117 ASP A N 1
ATOM 946 C CA . ASP A 1 117 ? 38.579 -8.800 -54.284 1.00 52.50 117 ASP A CA 1
ATOM 947 C C . ASP A 1 117 ? 37.251 -9.570 -54.306 1.00 52.50 117 ASP A C 1
ATOM 949 O O . ASP A 1 117 ? 36.283 -9.131 -53.683 1.00 52.50 117 ASP A O 1
ATOM 953 N N . GLU A 1 118 ? 37.211 -10.751 -54.934 1.00 57.47 118 GLU A N 1
ATOM 954 C CA . GLU A 1 118 ? 35.997 -11.584 -55.121 1.00 57.47 118 GLU A CA 1
ATOM 955 C C . GLU A 1 118 ? 35.376 -12.140 -53.810 1.00 57.47 118 GLU A C 1
ATOM 957 O O . GLU A 1 118 ? 34.528 -13.028 -53.839 1.00 57.47 118 GLU A O 1
ATOM 962 N N . ASN A 1 119 ? 35.812 -11.647 -52.646 1.00 60.84 119 ASN A N 1
ATOM 963 C CA . ASN A 1 119 ? 35.457 -12.128 -51.308 1.00 60.84 119 ASN A CA 1
ATOM 964 C C . ASN A 1 119 ? 34.737 -11.068 -50.446 1.00 60.84 119 ASN A C 1
ATOM 966 O O . ASN A 1 119 ? 34.649 -11.250 -49.232 1.00 60.84 119 ASN A O 1
ATOM 970 N N . LEU A 1 120 ? 34.264 -9.955 -51.023 1.00 80.31 120 LEU A N 1
ATOM 971 C CA . LEU A 1 120 ? 33.533 -8.903 -50.300 1.00 80.31 120 LEU A CA 1
ATOM 972 C C . LEU A 1 120 ? 32.081 -9.340 -49.993 1.00 80.31 120 LEU A C 1
ATOM 974 O O . LEU A 1 120 ? 31.273 -9.382 -50.921 1.00 80.31 120 LEU A O 1
ATOM 978 N N . PRO A 1 121 ? 31.706 -9.622 -48.726 1.00 84.94 121 PRO A N 1
ATOM 979 C CA . PRO A 1 121 ? 30.355 -10.070 -48.395 1.00 84.94 121 PRO A CA 1
ATOM 980 C C . PRO A 1 121 ? 29.306 -8.958 -48.537 1.00 84.94 121 PRO A C 1
ATOM 982 O O . PRO A 1 121 ? 29.520 -7.810 -48.122 1.00 84.94 121 PRO A O 1
ATOM 985 N N . VAL A 1 122 ? 28.135 -9.326 -49.063 1.00 88.00 122 VAL A N 1
ATOM 986 C CA . VAL A 1 122 ? 27.002 -8.423 -49.316 1.00 88.00 122 VAL A CA 1
ATOM 987 C C . VAL A 1 122 ? 25.724 -8.961 -48.667 1.00 88.00 122 VAL A C 1
ATOM 989 O O . VAL A 1 122 ? 25.304 -10.090 -48.911 1.00 88.00 122 VAL A O 1
ATOM 992 N N . MET A 1 123 ? 25.048 -8.125 -47.876 1.00 91.69 123 MET A N 1
ATOM 993 C CA . MET A 1 123 ? 23.744 -8.428 -47.272 1.00 91.69 123 MET A CA 1
ATOM 994 C C . MET A 1 123 ? 22.638 -7.538 -47.839 1.00 91.69 123 MET A C 1
ATOM 996 O O . MET A 1 123 ? 22.829 -6.336 -47.984 1.00 91.69 123 MET A O 1
ATOM 1000 N N . VAL A 1 124 ? 21.445 -8.090 -48.062 1.00 93.38 124 VAL A N 1
ATOM 1001 C CA . VAL A 1 124 ? 20.223 -7.307 -48.322 1.00 93.38 124 VAL A CA 1
ATOM 1002 C C . VAL A 1 124 ? 19.454 -7.081 -47.019 1.00 93.38 124 VAL A C 1
ATOM 1004 O O . VAL A 1 124 ? 19.169 -8.036 -46.296 1.00 93.38 124 VAL A O 1
ATOM 1007 N N . LEU A 1 125 ? 19.083 -5.831 -46.731 1.00 94.75 125 LEU A N 1
ATOM 1008 C CA . LEU A 1 125 ? 18.380 -5.439 -45.508 1.00 94.75 125 LEU A CA 1
ATOM 1009 C C . LEU A 1 125 ? 17.055 -4.726 -45.815 1.00 94.75 125 LEU A C 1
ATOM 1011 O O . LEU A 1 125 ? 17.041 -3.623 -46.360 1.00 94.75 125 LEU A O 1
ATOM 1015 N N . GLY A 1 126 ? 15.938 -5.341 -45.426 1.00 93.62 126 GLY A N 1
ATOM 1016 C CA . GLY A 1 126 ? 14.617 -4.711 -45.466 1.00 93.62 126 GLY A CA 1
ATOM 1017 C C . GLY A 1 126 ? 14.349 -3.871 -44.219 1.00 93.62 126 GLY A C 1
ATOM 1018 O O . GLY A 1 126 ? 14.261 -4.403 -43.113 1.00 93.62 126 GLY A O 1
ATOM 1019 N N . LEU A 1 127 ? 14.196 -2.563 -44.396 1.00 91.75 127 LEU A N 1
ATOM 1020 C CA . LEU A 1 127 ? 13.896 -1.598 -43.340 1.00 91.75 127 LEU A CA 1
ATOM 1021 C C . LEU A 1 127 ? 12.390 -1.293 -43.267 1.00 91.75 127 LEU A C 1
ATOM 1023 O O . LEU A 1 127 ? 11.634 -1.577 -44.197 1.00 91.75 127 LEU A O 1
ATOM 1027 N N . LYS A 1 128 ? 11.956 -0.690 -42.150 1.00 89.94 128 LYS A N 1
ATOM 1028 C CA . LYS A 1 128 ? 10.549 -0.336 -41.851 1.00 89.94 128 LYS A CA 1
ATOM 1029 C C . LYS A 1 128 ? 9.592 -1.543 -41.856 1.00 89.94 128 LYS A C 1
ATOM 1031 O O . LYS A 1 128 ? 8.452 -1.456 -42.316 1.00 89.94 128 LYS A O 1
ATOM 1036 N N . ARG A 1 129 ? 10.049 -2.698 -41.345 1.00 86.44 129 ARG A N 1
ATOM 1037 C CA . ARG A 1 129 ? 9.280 -3.962 -41.319 1.00 86.44 129 ARG A CA 1
ATOM 1038 C C . ARG A 1 129 ? 7.910 -3.856 -40.625 1.00 86.44 129 ARG A C 1
ATOM 1040 O O . ARG A 1 129 ? 6.989 -4.592 -40.977 1.00 86.44 129 ARG A O 1
ATOM 1047 N N . ASP A 1 130 ? 7.765 -2.915 -39.698 1.00 79.25 130 ASP A N 1
ATOM 1048 C CA . ASP A 1 130 ? 6.523 -2.529 -39.017 1.00 79.25 130 ASP A CA 1
ATOM 1049 C C . ASP A 1 130 ? 5.408 -2.033 -39.960 1.00 79.25 130 ASP A C 1
ATOM 1051 O O . ASP A 1 130 ? 4.228 -2.185 -39.648 1.00 79.25 130 ASP A O 1
ATOM 1055 N N . LEU A 1 131 ? 5.750 -1.514 -41.145 1.00 81.00 131 LEU A N 1
ATOM 1056 C CA . LEU A 1 131 ? 4.782 -1.012 -42.127 1.00 81.00 131 LEU A CA 1
ATOM 1057 C C . LEU A 1 131 ? 4.153 -2.114 -43.004 1.00 81.00 131 LEU A C 1
ATOM 1059 O O . LEU A 1 131 ? 3.345 -1.814 -43.891 1.00 81.00 131 LEU A O 1
ATOM 1063 N N . ARG A 1 132 ? 4.502 -3.392 -42.795 1.00 81.75 132 ARG A N 1
ATOM 1064 C CA . ARG A 1 132 ? 3.998 -4.513 -43.602 1.00 81.75 132 ARG A CA 1
ATOM 1065 C C . ARG A 1 132 ? 2.521 -4.805 -43.325 1.00 81.75 132 ARG A C 1
ATOM 1067 O O . ARG A 1 132 ? 2.143 -5.201 -42.225 1.00 81.75 132 ARG A O 1
ATOM 1074 N N . ARG A 1 133 ? 1.689 -4.713 -44.367 1.00 66.38 133 ARG A N 1
ATOM 1075 C CA . ARG A 1 133 ? 0.257 -5.062 -44.322 1.00 66.38 133 ARG A CA 1
ATOM 1076 C C . ARG A 1 133 ? -0.003 -6.415 -44.990 1.0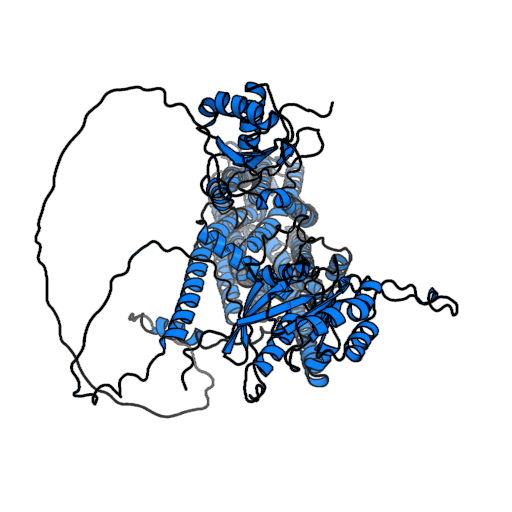0 66.38 133 ARG A C 1
ATOM 1078 O O . ARG A 1 133 ? 0.624 -6.739 -45.995 1.00 66.38 133 ARG A O 1
ATOM 1085 N N . GLN A 1 134 ? -0.931 -7.197 -44.438 1.00 54.38 134 GLN A N 1
ATOM 1086 C CA . GLN A 1 134 ? -1.407 -8.435 -45.067 1.00 54.38 134 GLN A CA 1
ATOM 1087 C C . GLN A 1 134 ? -2.332 -8.118 -46.251 1.00 54.38 134 GLN A C 1
ATOM 1089 O O . GLN A 1 134 ? -3.083 -7.144 -46.206 1.00 54.38 134 GLN A O 1
ATOM 1094 N N . TRP A 1 135 ? -2.291 -8.953 -47.291 1.00 55.12 135 TRP A N 1
ATOM 1095 C CA . TRP A 1 135 ? -3.214 -8.871 -48.426 1.00 55.12 135 TRP A CA 1
ATOM 1096 C C . TRP A 1 135 ? -4.623 -9.327 -48.027 1.00 55.12 135 TRP A C 1
ATOM 1098 O O . TRP A 1 135 ? -4.792 -10.258 -47.238 1.00 55.12 135 TRP A O 1
ATOM 1108 N N . THR A 1 136 ? -5.637 -8.710 -48.622 1.00 46.69 136 THR A N 1
ATOM 1109 C CA . THR A 1 136 ? -7.048 -9.073 -48.461 1.00 46.69 136 THR A CA 1
ATOM 1110 C C . THR A 1 136 ? -7.555 -9.866 -49.667 1.00 46.69 136 THR A C 1
ATOM 1112 O O . THR A 1 136 ? -7.120 -9.676 -50.802 1.00 46.69 136 THR A O 1
ATOM 1115 N N . LEU A 1 137 ? -8.521 -10.765 -49.447 1.00 43.06 137 LEU A N 1
ATOM 1116 C CA . LEU A 1 137 ? -9.039 -11.664 -50.494 1.00 43.06 137 LEU A CA 1
ATOM 1117 C C . LEU A 1 137 ? -9.678 -10.935 -51.695 1.00 43.06 137 LEU A C 1
ATOM 1119 O O . LEU A 1 137 ? -9.772 -11.510 -52.775 1.00 43.06 137 LEU A O 1
ATOM 1123 N N . ALA A 1 138 ? -10.065 -9.664 -51.540 1.00 45.09 138 ALA A N 1
ATOM 1124 C CA . ALA A 1 138 ? -10.580 -8.824 -52.625 1.00 45.09 138 ALA A CA 1
ATOM 1125 C C . ALA A 1 138 ? -9.504 -8.389 -53.648 1.00 45.09 138 ALA A C 1
ATOM 1127 O O . ALA A 1 138 ? -9.837 -7.830 -54.695 1.00 45.09 138 ALA A O 1
ATOM 1128 N N . GLU A 1 139 ? -8.220 -8.623 -53.360 1.00 49.19 139 GLU A N 1
ATOM 1129 C CA . GLU A 1 139 ? -7.092 -8.159 -54.179 1.00 49.19 139 GLU A CA 1
ATOM 1130 C C . GLU A 1 139 ? -6.585 -9.228 -55.170 1.00 49.19 139 GLU A C 1
ATOM 1132 O O . GLU A 1 139 ? -5.809 -8.908 -56.067 1.00 49.19 139 GLU A O 1
ATOM 1137 N N . HIS A 1 140 ? -7.074 -10.473 -55.085 1.00 43.44 140 HIS A N 1
ATOM 1138 C CA . HIS A 1 140 ? -6.750 -11.590 -55.995 1.00 43.44 140 HIS A CA 1
ATOM 1139 C C . HIS A 1 140 ? -7.534 -11.549 -57.333 1.00 43.44 140 HIS A C 1
ATOM 1141 O O . HIS A 1 140 ? -8.110 -12.542 -57.775 1.00 43.44 140 HIS A O 1
ATOM 1147 N N . GLY A 1 141 ? -7.580 -10.385 -57.988 1.00 44.09 141 GLY A N 1
ATOM 1148 C CA . GLY A 1 141 ? -8.210 -10.220 -59.306 1.00 44.09 141 GLY A CA 1
ATOM 1149 C C . GLY A 1 141 ? -7.238 -10.518 -60.464 1.00 44.09 141 GLY A C 1
ATOM 1150 O O . GLY A 1 141 ? -6.161 -9.921 -60.462 1.00 44.09 141 GLY A O 1
ATOM 1151 N N . PRO A 1 142 ? -7.595 -11.343 -61.475 1.00 40.56 142 PRO A N 1
ATOM 1152 C CA . PRO A 1 142 ? -6.681 -11.729 -62.563 1.00 40.56 142 PRO A CA 1
ATOM 1153 C C . PRO A 1 142 ? -6.027 -10.553 -63.306 1.00 40.56 142 PRO A C 1
ATOM 1155 O O . PRO A 1 142 ? -4.833 -10.588 -63.591 1.00 40.56 142 PRO A O 1
ATOM 1158 N N . ASP A 1 143 ? -6.784 -9.481 -63.556 1.00 42.75 143 ASP A N 1
ATOM 1159 C CA . ASP A 1 143 ? -6.336 -8.322 -64.344 1.00 42.75 143 ASP A CA 1
ATOM 1160 C C . ASP A 1 143 ? -5.635 -7.224 -63.519 1.00 42.75 143 ASP A C 1
ATOM 1162 O O . ASP A 1 143 ? -5.397 -6.117 -64.009 1.00 42.75 143 ASP A O 1
ATOM 1166 N N . LYS A 1 144 ? -5.292 -7.488 -62.250 1.00 41.38 144 LYS A N 1
ATOM 1167 C CA . LYS A 1 144 ? -4.601 -6.523 -61.378 1.00 41.38 144 LYS A CA 1
ATOM 1168 C C . LYS A 1 144 ? -3.194 -7.001 -61.028 1.00 41.38 144 LYS A C 1
ATOM 1170 O O . LYS A 1 144 ? -2.993 -7.695 -60.036 1.00 41.38 144 LYS A O 1
ATOM 1175 N N . LYS A 1 145 ? -2.193 -6.530 -61.789 1.00 41.53 145 LYS A N 1
ATOM 1176 C CA . LYS A 1 145 ? -0.778 -6.582 -61.367 1.00 41.53 145 LYS A CA 1
ATOM 1177 C C . LYS A 1 145 ? -0.669 -6.021 -59.941 1.00 41.53 145 LYS A C 1
ATOM 1179 O O . LYS A 1 145 ? -1.112 -4.899 -59.693 1.00 41.53 145 LYS A O 1
ATOM 1184 N N . GLY A 1 146 ? -0.146 -6.830 -59.019 1.00 46.22 146 GLY A N 1
ATOM 1185 C CA . GLY A 1 146 ? -0.387 -6.685 -57.581 1.00 46.22 146 GLY A CA 1
ATOM 1186 C C . GLY A 1 146 ? 0.004 -5.324 -57.001 1.00 46.22 146 GLY A C 1
ATOM 1187 O O . GLY A 1 146 ? 1.184 -5.038 -56.822 1.00 46.22 146 GLY A O 1
ATOM 1188 N N . LYS A 1 147 ? -0.995 -4.510 -56.636 1.00 40.34 147 LYS A N 1
ATOM 1189 C CA . LYS A 1 147 ? -0.817 -3.233 -55.920 1.00 40.34 147 LYS A CA 1
ATOM 1190 C C . LYS A 1 147 ? -0.956 -3.368 -54.396 1.00 40.34 147 LYS A C 1
ATOM 1192 O O . LYS A 1 147 ? -1.517 -2.498 -53.739 1.00 40.34 147 LYS A O 1
ATOM 1197 N N . GLY A 1 148 ? -0.377 -4.424 -53.827 1.00 54.91 148 GLY A N 1
ATOM 1198 C CA . GLY A 1 148 ? 0.022 -4.402 -52.420 1.00 54.91 148 GLY A CA 1
ATOM 1199 C C . GLY A 1 148 ? 1.322 -3.607 -52.303 1.00 54.91 148 GLY A C 1
ATOM 1200 O O . GLY A 1 148 ? 2.344 -4.059 -52.812 1.00 54.91 148 GLY A O 1
ATOM 1201 N N . ALA A 1 149 ? 1.295 -2.421 -51.686 1.00 57.94 149 ALA A N 1
ATOM 1202 C CA . ALA A 1 149 ? 2.472 -1.543 -51.617 1.00 57.94 149 ALA A CA 1
ATOM 1203 C C . ALA A 1 149 ? 3.670 -2.213 -50.916 1.00 57.94 149 ALA A C 1
ATOM 1205 O O . ALA A 1 149 ? 4.802 -2.093 -51.379 1.00 57.94 149 ALA A O 1
ATOM 1206 N N . SER A 1 150 ? 3.400 -2.978 -49.852 1.00 74.06 150 SER A N 1
ATOM 1207 C CA . SER A 1 150 ? 4.427 -3.693 -49.097 1.00 74.06 150 SER A CA 1
ATOM 1208 C C . SER A 1 150 ? 5.080 -4.832 -49.893 1.00 74.06 150 SER A C 1
ATOM 1210 O O . SER A 1 150 ? 4.402 -5.613 -50.568 1.00 74.06 150 SER A O 1
ATOM 1212 N N . VAL A 1 151 ? 6.393 -4.971 -49.725 1.00 80.56 151 VAL A N 1
ATOM 1213 C CA . VAL A 1 151 ? 7.208 -6.128 -50.115 1.00 80.56 151 VAL A CA 1
ATOM 1214 C C . VAL A 1 151 ? 6.994 -7.267 -49.112 1.00 80.56 151 VAL A C 1
ATOM 1216 O O . VAL A 1 151 ? 7.034 -7.060 -47.893 1.00 80.56 151 VAL A O 1
ATOM 1219 N N . MET A 1 152 ? 6.791 -8.486 -49.604 1.00 83.00 152 MET A N 1
ATOM 1220 C CA . MET A 1 152 ? 6.697 -9.698 -48.785 1.00 83.00 152 MET A CA 1
ATOM 1221 C C . MET A 1 152 ? 8.082 -10.350 -48.604 1.00 83.00 152 MET A C 1
ATOM 1223 O O . MET A 1 152 ? 8.906 -10.264 -49.514 1.00 83.00 152 MET A O 1
ATOM 1227 N N . PRO A 1 153 ? 8.360 -11.063 -47.490 1.00 82.69 153 PRO A N 1
ATOM 1228 C CA . PRO A 1 153 ? 9.711 -11.566 -47.209 1.00 82.69 153 PRO A CA 1
ATOM 1229 C C . PRO A 1 153 ? 10.284 -12.502 -48.282 1.00 82.69 153 PRO A C 1
ATOM 1231 O O . PRO A 1 153 ? 11.482 -12.517 -48.542 1.00 82.69 153 PRO A O 1
ATOM 1234 N N . HIS A 1 154 ? 9.422 -13.271 -48.953 1.00 80.75 154 HIS A N 1
ATOM 1235 C CA . HIS A 1 154 ? 9.843 -14.155 -50.040 1.00 80.75 154 HIS A CA 1
ATOM 1236 C C . HIS A 1 154 ? 10.289 -13.390 -51.297 1.00 80.75 154 HIS A C 1
ATOM 1238 O O . HIS A 1 154 ? 11.054 -13.931 -52.087 1.00 80.75 154 HIS A O 1
ATOM 1244 N N . GLU A 1 155 ? 9.834 -12.151 -51.492 1.00 82.69 155 GLU A N 1
ATOM 1245 C CA . GLU A 1 155 ? 10.226 -11.296 -52.617 1.00 82.69 155 GLU A CA 1
ATOM 1246 C C . GLU A 1 155 ? 11.593 -10.660 -52.343 1.00 82.69 155 GLU A C 1
ATOM 1248 O O . GLU A 1 155 ? 12.477 -10.725 -53.193 1.00 82.69 155 GLU A O 1
ATOM 1253 N N . GLY A 1 156 ? 11.802 -10.145 -51.123 1.00 84.75 156 GLY A N 1
ATOM 1254 C CA . GLY A 1 156 ? 13.108 -9.658 -50.666 1.00 84.75 156 GLY A CA 1
ATOM 1255 C C . GLY A 1 156 ? 14.183 -10.749 -50.709 1.00 84.75 156 GLY A C 1
ATOM 1256 O O . GLY A 1 156 ? 15.247 -10.546 -51.295 1.00 84.75 156 GLY A O 1
ATOM 1257 N N . LEU A 1 157 ? 13.867 -11.940 -50.184 1.00 84.00 157 LEU A N 1
ATOM 1258 C CA . LEU A 1 157 ? 14.748 -13.110 -50.231 1.00 84.00 157 LEU A CA 1
ATOM 1259 C C . LEU A 1 157 ? 15.046 -13.562 -51.670 1.00 84.00 157 LEU A C 1
ATOM 1261 O O . LEU A 1 157 ? 16.198 -13.847 -51.985 1.00 84.00 157 LEU A O 1
ATOM 1265 N N . GLN A 1 158 ? 14.046 -13.601 -52.561 1.00 81.44 158 GLN A N 1
ATOM 1266 C CA . GLN A 1 158 ? 14.281 -13.935 -53.972 1.00 81.44 158 GLN A CA 1
ATOM 1267 C C . GLN A 1 158 ? 15.179 -12.910 -54.669 1.00 81.44 158 GLN A C 1
ATOM 1269 O O . GLN A 1 158 ? 16.023 -13.303 -55.469 1.00 81.44 158 GLN A O 1
ATOM 1274 N N . THR A 1 159 ? 15.027 -11.615 -54.386 1.00 83.31 159 THR A N 1
ATOM 1275 C CA . THR A 1 159 ? 15.911 -10.585 -54.947 1.00 83.31 159 THR A CA 1
ATOM 1276 C C . THR A 1 159 ? 17.338 -10.750 -54.425 1.00 83.31 159 THR A C 1
ATOM 1278 O O . THR A 1 159 ? 18.261 -10.771 -55.233 1.00 83.31 159 THR A O 1
ATOM 1281 N N . ALA A 1 160 ? 17.535 -10.990 -53.123 1.00 85.12 160 ALA A N 1
ATOM 1282 C CA . ALA A 1 160 ? 18.854 -11.297 -52.559 1.00 85.12 160 ALA A CA 1
ATOM 1283 C C . ALA A 1 160 ? 19.502 -12.538 -53.207 1.00 85.12 160 ALA A C 1
ATOM 1285 O O . ALA A 1 160 ? 20.662 -12.491 -53.608 1.00 85.12 160 ALA A O 1
ATOM 1286 N N . GLN A 1 161 ? 18.732 -13.615 -53.405 1.00 81.31 161 GLN A N 1
ATOM 1287 C CA . GLN A 1 161 ? 19.189 -14.835 -54.084 1.00 81.31 161 GLN A CA 1
ATOM 1288 C C . GLN A 1 161 ? 19.547 -14.600 -55.561 1.00 81.31 161 GLN A C 1
ATOM 1290 O O . GLN A 1 161 ? 20.542 -15.137 -56.036 1.00 81.31 161 GLN A O 1
ATOM 1295 N N . ARG A 1 162 ? 18.777 -13.783 -56.295 1.00 80.75 162 ARG A N 1
ATOM 1296 C CA . ARG A 1 162 ? 19.086 -13.412 -57.694 1.00 80.75 162 ARG A CA 1
ATOM 1297 C C . ARG A 1 162 ? 20.329 -12.529 -57.810 1.00 80.75 162 ARG A C 1
ATOM 1299 O O . ARG A 1 162 ? 21.014 -12.594 -58.823 1.00 80.75 162 ARG A O 1
ATOM 1306 N N . MET A 1 163 ? 20.602 -11.715 -56.792 1.00 83.12 163 MET A N 1
ATOM 1307 C CA . MET A 1 163 ? 21.803 -10.880 -56.684 1.00 83.12 163 MET A CA 1
ATOM 1308 C C . MET A 1 163 ? 23.009 -11.628 -56.085 1.00 83.12 163 MET A C 1
ATOM 1310 O O . MET A 1 163 ? 24.074 -11.033 -55.964 1.00 83.12 163 MET A O 1
ATOM 1314 N N . LEU A 1 164 ? 22.850 -12.915 -55.739 1.00 79.00 164 LEU A N 1
ATOM 1315 C CA . LEU A 1 164 ? 23.868 -13.779 -55.121 1.00 79.00 164 LEU A CA 1
ATOM 1316 C C . LEU A 1 164 ? 24.453 -13.224 -53.804 1.00 79.00 164 LEU A C 1
ATOM 1318 O O . LEU A 1 164 ? 25.604 -13.488 -53.475 1.00 79.00 164 LEU A O 1
ATOM 1322 N N . CYS A 1 165 ? 23.656 -12.476 -53.036 1.00 82.50 165 CYS A N 1
ATOM 1323 C CA . CYS A 1 165 ? 24.065 -11.920 -51.743 1.00 82.50 165 CYS A CA 1
ATOM 1324 C C . CYS A 1 165 ? 24.139 -13.001 -50.647 1.00 82.50 165 CYS A C 1
ATOM 1326 O O . CYS A 1 165 ? 23.247 -13.845 -50.547 1.00 82.50 165 CYS A O 1
ATOM 1328 N N . ASP A 1 166 ? 25.152 -12.928 -49.778 1.00 81.19 166 ASP A N 1
ATOM 1329 C CA . ASP A 1 166 ? 25.423 -13.896 -48.703 1.00 81.19 166 ASP A CA 1
ATOM 1330 C C . ASP A 1 166 ? 24.297 -13.998 -47.668 1.00 81.19 166 ASP A C 1
ATOM 1332 O O . ASP A 1 166 ? 24.036 -15.065 -47.108 1.00 81.19 166 ASP A O 1
ATOM 1336 N N . HIS A 1 167 ? 23.656 -12.865 -47.373 1.00 83.62 167 HIS A N 1
ATOM 1337 C CA . HIS A 1 167 ? 22.667 -12.737 -46.309 1.00 83.62 167 HIS A CA 1
ATOM 1338 C C . HIS A 1 167 ? 21.464 -11.888 -46.738 1.00 83.62 167 HIS A C 1
ATOM 1340 O O . HIS A 1 167 ? 21.569 -10.943 -47.521 1.00 83.62 167 HIS A O 1
ATOM 1346 N N . TYR A 1 168 ? 20.310 -12.195 -46.150 1.00 90.75 168 TYR A N 1
ATOM 1347 C CA . TYR A 1 168 ? 19.092 -11.396 -46.233 1.00 90.75 168 TYR A CA 1
ATOM 1348 C C . TYR A 1 168 ? 18.457 -11.303 -44.846 1.00 90.75 168 TYR A C 1
ATOM 1350 O O . TYR A 1 168 ? 18.282 -12.323 -44.178 1.00 90.75 168 TYR A O 1
ATOM 1358 N N . ALA A 1 169 ? 18.112 -10.089 -44.426 1.00 90.31 169 ALA A N 1
ATOM 1359 C CA . ALA A 1 169 ? 17.482 -9.814 -43.142 1.00 90.31 169 ALA A CA 1
ATOM 1360 C C . ALA A 1 169 ? 16.443 -8.687 -43.256 1.00 90.31 169 ALA A C 1
ATOM 1362 O O . ALA A 1 169 ? 16.413 -7.933 -44.230 1.00 90.31 169 ALA A O 1
ATOM 1363 N N . GLU A 1 170 ? 15.595 -8.546 -42.238 1.00 92.31 170 GLU A N 1
ATOM 1364 C CA . GLU A 1 170 ? 14.620 -7.458 -42.143 1.00 92.31 170 GLU A CA 1
ATOM 1365 C C . GLU A 1 170 ? 14.469 -6.968 -40.704 1.00 92.31 170 GLU A C 1
ATOM 1367 O O . GLU A 1 170 ? 14.374 -7.778 -39.781 1.00 92.31 170 GLU A O 1
ATOM 1372 N N . CYS A 1 171 ? 14.370 -5.655 -40.503 1.00 89.69 171 CYS A N 1
ATOM 1373 C CA . CYS A 1 171 ? 14.226 -5.061 -39.177 1.00 89.69 171 CYS A CA 1
ATOM 1374 C C . CYS A 1 171 ? 13.302 -3.832 -39.165 1.00 89.69 171 CYS A C 1
ATOM 1376 O O . CYS A 1 171 ? 12.912 -3.281 -40.200 1.00 89.69 171 CYS A O 1
ATOM 1378 N N . SER A 1 172 ? 12.936 -3.395 -37.961 1.00 87.50 172 SER A N 1
ATOM 1379 C CA . SER A 1 172 ? 12.240 -2.127 -37.739 1.00 87.50 172 SER A CA 1
ATOM 1380 C C . SER A 1 172 ? 13.053 -1.248 -36.800 1.00 87.50 172 SER A C 1
ATOM 1382 O O . SER A 1 172 ? 13.186 -1.535 -35.611 1.00 87.50 172 SER A O 1
ATOM 1384 N N . ALA A 1 173 ? 13.558 -0.129 -37.321 1.00 80.31 173 ALA A N 1
ATOM 1385 C CA . ALA A 1 173 ? 14.202 0.889 -36.498 1.00 80.31 173 ALA A CA 1
ATOM 1386 C C . ALA A 1 173 ? 13.213 1.557 -35.520 1.00 80.31 173 ALA A C 1
ATOM 1388 O O . ALA A 1 173 ? 13.632 2.011 -34.457 1.00 80.31 173 ALA A O 1
ATOM 1389 N N . LEU A 1 174 ? 11.910 1.568 -35.837 1.00 75.50 174 LEU A N 1
ATOM 1390 C CA . LEU A 1 174 ? 10.868 2.109 -34.965 1.00 75.50 174 LEU A CA 1
ATOM 1391 C C . LEU A 1 174 ? 10.659 1.212 -33.736 1.00 75.50 174 LEU A C 1
ATOM 1393 O O . LEU A 1 174 ? 10.874 1.664 -32.614 1.00 75.50 174 LEU A O 1
ATOM 1397 N N . THR A 1 175 ? 10.311 -0.064 -33.936 1.00 71.88 175 THR A N 1
ATOM 1398 C CA . THR A 1 175 ? 9.996 -0.998 -32.833 1.00 71.88 175 THR A CA 1
ATOM 1399 C C . THR A 1 175 ? 11.227 -1.663 -32.207 1.00 71.88 175 THR A C 1
ATOM 1401 O O . THR A 1 175 ? 11.110 -2.323 -31.177 1.00 71.88 175 THR A O 1
ATOM 1404 N N . GLY A 1 176 ? 12.399 -1.534 -32.836 1.00 70.44 176 GLY A N 1
ATOM 1405 C CA . GLY A 1 176 ? 13.624 -2.251 -32.471 1.00 70.44 176 GLY A CA 1
ATOM 1406 C C . GLY A 1 176 ? 13.656 -3.716 -32.931 1.00 70.44 176 GLY A C 1
ATOM 1407 O O . GLY A 1 176 ? 14.635 -4.414 -32.655 1.00 70.44 176 GLY A O 1
ATOM 1408 N N . GLU A 1 177 ? 12.618 -4.206 -33.622 1.00 76.56 177 GLU A N 1
ATOM 1409 C CA . GLU A 1 177 ? 12.502 -5.623 -33.976 1.00 76.56 177 GLU A CA 1
ATOM 1410 C C . GLU A 1 177 ? 13.635 -6.070 -34.918 1.00 76.56 177 GLU A C 1
ATOM 1412 O O . GLU A 1 177 ? 13.867 -5.481 -35.974 1.00 76.56 177 GLU A O 1
ATOM 1417 N N . LEU A 1 178 ? 14.332 -7.133 -34.510 1.00 80.56 178 LEU A N 1
ATOM 1418 C CA . LEU A 1 178 ? 15.480 -7.787 -35.156 1.00 80.56 178 LEU A CA 1
ATOM 1419 C C . LEU A 1 178 ? 16.721 -6.916 -35.435 1.00 80.56 178 LEU A C 1
ATOM 1421 O O . LEU A 1 178 ? 17.724 -7.466 -35.884 1.00 80.56 178 LEU A O 1
ATOM 1425 N N . CYS A 1 179 ? 16.744 -5.617 -35.107 1.00 81.50 179 CYS A N 1
ATOM 1426 C CA . CYS A 1 179 ? 17.915 -4.752 -35.347 1.00 81.50 179 CYS A CA 1
ATOM 1427 C C . CYS A 1 179 ? 19.219 -5.331 -34.764 1.00 81.50 179 CYS A C 1
ATOM 1429 O O . CYS A 1 179 ? 20.269 -5.283 -35.401 1.00 81.50 179 CYS A O 1
ATOM 1431 N N . ARG A 1 180 ? 19.136 -5.959 -33.584 1.00 78.00 180 ARG A N 1
ATOM 1432 C CA . ARG A 1 180 ? 20.258 -6.670 -32.955 1.00 78.00 180 ARG A CA 1
ATOM 1433 C C . ARG A 1 180 ? 20.717 -7.905 -33.745 1.00 78.00 180 ARG A C 1
ATOM 1435 O O . ARG A 1 180 ? 21.912 -8.157 -33.804 1.00 78.00 180 ARG A O 1
ATOM 1442 N N . GLN A 1 181 ? 19.801 -8.663 -34.348 1.00 79.75 181 GLN A N 1
ATOM 1443 C CA . GLN A 1 181 ? 20.146 -9.866 -35.118 1.00 79.75 181 GLN A CA 1
ATOM 1444 C C . GLN A 1 181 ? 20.892 -9.502 -36.405 1.00 79.75 181 GLN A C 1
ATOM 1446 O O . GLN A 1 181 ? 21.886 -10.141 -36.727 1.00 79.75 181 GLN A O 1
ATOM 1451 N N . VAL A 1 182 ? 20.487 -8.410 -37.067 1.00 84.81 182 VAL A N 1
ATOM 1452 C CA . VAL A 1 182 ? 21.206 -7.834 -38.218 1.00 84.81 182 VAL A CA 1
ATOM 1453 C C . VAL A 1 182 ? 22.662 -7.522 -37.849 1.00 84.81 182 VAL A C 1
ATOM 1455 O O . VAL A 1 182 ? 23.579 -7.922 -38.562 1.00 84.81 182 VAL A O 1
ATOM 1458 N N . LEU A 1 183 ? 22.889 -6.862 -36.706 1.00 83.19 183 LEU A N 1
ATOM 1459 C CA . LEU A 1 183 ? 24.235 -6.564 -36.203 1.00 83.19 183 LEU A CA 1
ATOM 1460 C C . LEU A 1 183 ? 25.028 -7.841 -35.868 1.00 83.19 183 LEU A C 1
ATOM 1462 O O . LEU A 1 183 ? 26.203 -7.946 -36.214 1.00 83.19 183 LEU A O 1
ATOM 1466 N N . GLU A 1 184 ? 24.390 -8.822 -35.226 1.00 78.88 184 GLU A N 1
ATOM 1467 C CA . GLU A 1 184 ? 25.019 -10.104 -34.897 1.00 78.88 184 GLU A CA 1
ATOM 1468 C C . GLU A 1 184 ? 25.401 -10.919 -36.145 1.00 78.88 184 GLU A C 1
ATOM 1470 O O . GLU A 1 184 ? 26.436 -11.580 -36.128 1.00 78.88 184 GLU A O 1
ATOM 1475 N N . ASP A 1 185 ? 24.621 -10.879 -37.227 1.00 81.19 185 ASP A N 1
ATOM 1476 C CA . ASP A 1 185 ? 24.904 -11.634 -38.457 1.00 81.19 185 ASP A CA 1
ATOM 1477 C C . ASP A 1 185 ? 26.002 -10.990 -39.315 1.00 81.19 185 ASP A C 1
ATOM 1479 O O . ASP A 1 185 ? 26.892 -11.705 -39.786 1.00 81.19 185 ASP A O 1
ATOM 1483 N N . VAL A 1 186 ? 26.032 -9.652 -39.412 1.00 83.31 186 VAL A N 1
ATOM 1484 C CA . VAL A 1 186 ? 27.189 -8.907 -39.952 1.00 83.31 186 VAL A CA 1
ATOM 1485 C C . VAL A 1 186 ? 28.455 -9.305 -39.188 1.00 83.31 186 VAL A C 1
ATOM 1487 O O . VAL A 1 186 ? 29.434 -9.763 -39.779 1.00 83.31 186 VAL A O 1
ATOM 1490 N N . ALA A 1 187 ? 28.416 -9.219 -37.855 1.00 78.69 187 ALA A N 1
ATOM 1491 C CA . ALA A 1 187 ? 29.569 -9.496 -37.005 1.00 78.69 187 ALA A CA 1
ATOM 1492 C C . ALA A 1 187 ? 30.052 -10.962 -37.109 1.00 78.69 187 ALA A C 1
ATOM 1494 O O . ALA A 1 187 ? 31.256 -11.211 -37.207 1.00 78.69 187 ALA A O 1
ATOM 1495 N N . LYS A 1 188 ? 29.132 -11.941 -37.164 1.00 79.62 188 LYS A N 1
ATOM 1496 C CA . LYS A 1 188 ? 29.455 -13.367 -37.385 1.00 79.62 188 LYS A CA 1
ATOM 1497 C C . LYS A 1 188 ? 30.163 -13.606 -38.715 1.00 79.62 188 LYS A C 1
ATOM 1499 O O . LYS A 1 188 ? 31.037 -14.469 -38.772 1.00 79.62 188 LYS A O 1
ATOM 1504 N N . THR A 1 189 ? 29.784 -12.904 -39.782 1.00 77.94 189 THR A N 1
ATOM 1505 C CA . THR A 1 189 ? 30.370 -13.126 -41.111 1.00 77.94 189 THR A CA 1
ATOM 1506 C C . THR A 1 189 ? 31.709 -12.400 -41.277 1.00 77.94 189 THR A C 1
ATOM 1508 O O . THR A 1 189 ? 32.656 -13.027 -41.753 1.00 77.94 189 THR A O 1
ATOM 1511 N N . CYS A 1 190 ? 31.887 -11.196 -40.723 1.00 73.31 190 CYS A N 1
ATOM 1512 C CA . CYS A 1 190 ? 33.210 -10.556 -40.644 1.00 73.31 190 CYS A CA 1
ATOM 1513 C C . CYS A 1 190 ? 34.206 -11.328 -39.746 1.00 73.31 190 CYS A C 1
ATOM 1515 O O . CYS A 1 190 ? 35.411 -11.339 -40.001 1.00 73.31 190 CYS A O 1
ATOM 1517 N N . ALA A 1 191 ? 33.733 -12.042 -38.716 1.00 68.06 191 ALA A N 1
ATOM 1518 C CA . ALA A 1 191 ? 34.582 -12.930 -37.909 1.00 68.06 191 ALA A CA 1
ATOM 1519 C C . ALA A 1 191 ? 35.088 -14.173 -38.682 1.00 68.06 191 ALA A C 1
ATOM 1521 O O . ALA A 1 191 ? 36.130 -14.736 -38.333 1.00 68.06 191 ALA A O 1
ATOM 1522 N N . LYS A 1 192 ? 34.389 -14.602 -39.747 1.00 64.81 192 LYS A N 1
ATOM 1523 C CA . LYS A 1 192 ? 34.861 -15.678 -40.639 1.00 64.81 192 LYS A CA 1
ATOM 1524 C C . LYS A 1 192 ? 35.979 -15.181 -41.556 1.00 64.81 192 LYS A C 1
ATOM 1526 O O . LYS A 1 192 ? 37.007 -15.841 -41.644 1.00 64.81 192 LYS A O 1
ATOM 1531 N N . THR A 1 193 ? 35.807 -14.021 -42.195 1.00 59.28 193 THR A N 1
ATOM 1532 C CA . THR A 1 193 ? 36.791 -13.463 -43.147 1.00 59.28 193 THR A CA 1
ATOM 1533 C C . THR A 1 193 ? 38.099 -13.031 -42.472 1.00 59.28 193 THR A C 1
ATOM 1535 O O . THR A 1 193 ? 39.164 -13.105 -43.078 1.00 59.28 193 THR A O 1
ATOM 1538 N N . THR A 1 194 ? 38.056 -12.658 -41.190 1.00 56.81 194 THR A N 1
ATOM 1539 C CA . THR A 1 194 ? 39.226 -12.212 -40.404 1.00 56.81 194 THR A CA 1
ATOM 1540 C C . THR A 1 194 ? 39.978 -13.331 -39.656 1.00 56.81 194 THR A C 1
ATOM 1542 O O . THR A 1 194 ? 40.832 -13.040 -38.806 1.00 56.81 194 THR A O 1
ATOM 1545 N N . THR A 1 195 ? 39.706 -14.615 -39.946 1.00 54.78 195 THR A N 1
ATOM 1546 C CA . THR A 1 195 ? 40.414 -15.764 -39.343 1.00 54.78 195 THR A CA 1
ATOM 1547 C C . THR A 1 195 ? 40.807 -16.830 -40.376 1.00 54.78 195 THR A C 1
ATOM 1549 O O . THR A 1 195 ? 39.975 -17.302 -41.142 1.00 54.78 195 THR A O 1
ATOM 1552 N N . LYS A 1 196 ? 42.083 -17.259 -40.376 1.00 43.91 196 LYS A N 1
ATOM 1553 C CA . LYS A 1 196 ? 42.648 -18.188 -41.386 1.00 43.91 196 LYS A CA 1
ATOM 1554 C C . LYS A 1 196 ? 41.939 -19.546 -41.498 1.00 43.91 196 LYS A C 1
ATOM 1556 O O . LYS A 1 196 ? 41.971 -20.138 -42.569 1.00 43.91 196 LYS A O 1
ATOM 1561 N N . ASP A 1 197 ? 41.305 -20.012 -40.423 1.00 42.38 197 ASP A N 1
ATOM 1562 C CA . ASP A 1 197 ? 40.642 -21.323 -40.343 1.00 42.38 197 ASP A CA 1
ATOM 1563 C C . ASP A 1 197 ? 39.109 -21.227 -40.179 1.00 42.38 197 ASP A C 1
ATOM 1565 O O . ASP A 1 197 ? 38.451 -22.219 -39.854 1.00 42.38 197 ASP A O 1
ATOM 1569 N N . GLY A 1 198 ? 38.520 -20.039 -40.386 1.00 47.28 198 GLY A N 1
ATOM 1570 C CA . GLY A 1 198 ? 37.066 -19.851 -40.460 1.00 47.28 198 GLY A CA 1
ATOM 1571 C C . GLY A 1 198 ? 36.290 -20.262 -39.201 1.00 47.28 198 GLY A C 1
ATOM 1572 O O . GLY A 1 198 ? 35.325 -21.018 -39.294 1.00 47.28 198 GLY A O 1
ATOM 1573 N N . ALA A 1 199 ? 36.710 -19.770 -38.029 1.00 39.12 199 ALA A N 1
ATOM 1574 C CA . ALA A 1 199 ? 35.986 -19.871 -36.751 1.00 39.12 199 ALA A CA 1
ATOM 1575 C C . ALA A 1 199 ? 35.463 -21.278 -36.345 1.00 39.12 199 ALA A C 1
ATOM 1577 O O . ALA A 1 199 ? 34.359 -21.413 -35.814 1.00 39.12 199 ALA A O 1
ATOM 1578 N N . LYS A 1 200 ? 36.259 -22.343 -36.534 1.00 37.19 200 LYS A N 1
ATOM 1579 C CA . LYS A 1 200 ? 35.953 -23.690 -36.002 1.00 37.19 200 LYS A CA 1
ATOM 1580 C C . LYS A 1 200 ? 36.289 -23.842 -34.511 1.00 37.19 200 LYS A C 1
ATOM 1582 O O . LYS A 1 200 ? 37.205 -24.573 -34.138 1.00 37.19 200 LYS A O 1
ATOM 1587 N N . THR A 1 201 ? 35.491 -23.215 -33.655 1.00 33.06 201 THR A N 1
ATOM 1588 C CA . THR A 1 201 ? 35.411 -23.522 -32.215 1.00 33.06 201 THR A CA 1
ATOM 1589 C C . THR A 1 201 ? 34.055 -24.146 -31.882 1.00 33.06 201 THR A C 1
ATOM 1591 O O . THR A 1 201 ? 33.070 -23.929 -32.586 1.00 33.06 201 THR A O 1
ATOM 1594 N N . GLN A 1 202 ? 34.006 -24.995 -30.851 1.00 29.08 202 GLN A N 1
ATOM 1595 C CA . GLN A 1 202 ? 32.790 -25.741 -30.504 1.00 29.08 202 GLN A CA 1
ATOM 1596 C C . GLN A 1 202 ? 31.659 -24.807 -30.052 1.00 29.08 202 GLN A C 1
ATOM 1598 O O . GLN A 1 202 ? 31.900 -23.779 -29.423 1.00 29.08 202 GLN A O 1
ATOM 1603 N N . ALA A 1 203 ? 30.424 -25.186 -30.377 1.00 33.47 203 ALA A N 1
ATOM 1604 C CA . ALA A 1 203 ? 29.243 -24.409 -30.041 1.00 33.47 203 ALA A CA 1
ATOM 1605 C C . ALA A 1 203 ? 28.935 -24.485 -28.538 1.00 33.47 203 ALA A C 1
ATOM 1607 O O . ALA A 1 203 ? 28.402 -25.487 -28.077 1.00 33.47 203 ALA A O 1
ATOM 1608 N N . ASP A 1 204 ? 29.243 -23.409 -27.814 1.00 30.94 204 ASP A N 1
ATOM 1609 C CA . ASP A 1 204 ? 28.375 -22.848 -26.774 1.00 30.94 204 ASP A CA 1
ATOM 1610 C C . ASP A 1 204 ? 28.835 -21.427 -26.382 1.00 30.94 204 ASP A C 1
ATOM 1612 O O . ASP A 1 204 ? 30.023 -21.117 -26.405 1.00 30.94 204 ASP A O 1
ATOM 1616 N N . VAL A 1 205 ? 27.876 -20.574 -25.996 1.00 29.89 205 VAL A N 1
ATOM 1617 C CA . VAL A 1 205 ? 28.048 -19.186 -25.498 1.00 29.89 205 VAL A CA 1
ATOM 1618 C C . VAL A 1 205 ? 28.672 -18.168 -26.480 1.00 29.89 205 VAL A C 1
ATOM 1620 O O . VAL A 1 205 ? 29.886 -18.032 -26.612 1.00 29.89 205 VAL A O 1
ATOM 1623 N N . CYS A 1 206 ? 27.821 -17.309 -27.053 1.00 28.12 206 CYS A N 1
ATOM 1624 C CA . CYS A 1 206 ? 28.219 -16.061 -27.716 1.00 28.12 206 CYS A CA 1
ATOM 1625 C C . CYS A 1 206 ? 27.706 -14.849 -26.913 1.00 28.12 206 CYS A C 1
ATOM 1627 O O . CYS A 1 206 ? 26.526 -14.509 -26.987 1.00 28.12 206 CYS A O 1
ATOM 1629 N N . ASN A 1 207 ? 28.586 -14.191 -26.150 1.00 27.11 207 ASN A N 1
ATOM 1630 C CA . ASN A 1 207 ? 28.233 -13.047 -25.300 1.00 27.11 207 ASN A CA 1
ATOM 1631 C C . ASN A 1 207 ? 28.629 -11.710 -25.947 1.00 27.11 207 ASN A C 1
ATOM 1633 O O . ASN A 1 207 ? 29.792 -11.316 -25.874 1.00 27.11 207 ASN A O 1
ATOM 1637 N N . LEU A 1 208 ? 27.656 -10.971 -26.494 1.00 29.33 208 LEU A N 1
ATOM 1638 C CA . LEU A 1 208 ? 27.849 -9.546 -26.790 1.00 29.33 208 LEU A CA 1
ATOM 1639 C C . LEU A 1 208 ? 27.846 -8.736 -25.488 1.00 29.33 208 LEU A C 1
ATOM 1641 O O . LEU A 1 208 ? 26.866 -8.760 -24.741 1.00 29.33 208 LEU A O 1
ATOM 1645 N N . ILE A 1 209 ? 28.915 -7.972 -25.273 1.00 28.36 209 ILE A N 1
ATOM 1646 C CA . ILE A 1 209 ? 29.042 -6.949 -24.233 1.00 28.36 209 ILE A CA 1
ATOM 1647 C C . ILE A 1 209 ? 29.343 -5.635 -24.957 1.00 28.36 209 ILE A C 1
ATOM 1649 O O . ILE A 1 209 ? 30.349 -5.553 -25.655 1.00 28.36 209 ILE A O 1
ATOM 1653 N N . PHE A 1 210 ? 28.478 -4.631 -24.804 1.00 28.11 210 PHE A N 1
ATOM 1654 C CA . PHE A 1 210 ? 28.723 -3.278 -25.312 1.00 28.11 210 PHE A CA 1
ATOM 1655 C C . PHE A 1 210 ? 29.498 -2.472 -24.265 1.00 28.11 210 PHE A C 1
ATOM 1657 O O . PHE A 1 210 ? 29.045 -2.355 -23.126 1.00 28.11 210 PHE A O 1
ATOM 1664 N N . LEU A 1 211 ? 30.632 -1.883 -24.651 1.00 25.25 211 LEU A N 1
ATOM 1665 C CA . LEU A 1 211 ? 31.414 -0.971 -23.810 1.00 25.25 211 LEU A CA 1
ATOM 1666 C C . LEU A 1 211 ? 31.248 0.478 -24.288 1.00 25.25 211 LEU A C 1
ATOM 1668 O O . LEU A 1 211 ? 32.065 1.008 -25.034 1.00 25.25 211 LEU A O 1
ATOM 1672 N N . SER A 1 212 ? 30.178 1.138 -23.845 1.00 24.42 212 SER A N 1
ATOM 1673 C CA . SER A 1 212 ? 29.943 2.558 -24.120 1.00 24.42 212 SER A CA 1
ATOM 1674 C C . SER A 1 212 ? 30.751 3.450 -23.165 1.00 24.42 212 SER A C 1
ATOM 1676 O O . SER A 1 212 ? 30.263 3.815 -22.093 1.00 24.42 212 SER A O 1
ATOM 1678 N N . HIS A 1 213 ? 31.974 3.825 -23.550 1.00 26.50 213 HIS A N 1
ATOM 1679 C CA . HIS A 1 213 ? 32.794 4.789 -22.808 1.00 26.50 213 HIS A CA 1
ATOM 1680 C C . HIS A 1 213 ? 33.123 6.038 -23.637 1.00 26.50 213 HIS A C 1
ATOM 1682 O O . HIS A 1 213 ? 34.023 6.028 -24.470 1.00 26.50 213 HIS A O 1
ATOM 1688 N N . ILE A 1 214 ? 32.466 7.154 -23.306 1.00 23.27 214 ILE A N 1
ATOM 1689 C CA . ILE A 1 214 ? 33.022 8.499 -23.505 1.00 23.27 214 ILE A CA 1
ATOM 1690 C C . ILE A 1 214 ? 33.247 9.093 -22.115 1.00 23.27 214 ILE A C 1
ATOM 1692 O O . ILE A 1 214 ? 32.325 9.577 -21.465 1.00 23.27 214 ILE A O 1
ATOM 1696 N N . ALA A 1 215 ? 34.489 9.006 -21.644 1.00 22.97 215 ALA A N 1
ATOM 1697 C CA . ALA A 1 215 ? 34.961 9.666 -20.434 1.00 22.97 215 ALA A CA 1
ATOM 1698 C C . ALA A 1 215 ? 36.458 9.954 -20.602 1.00 22.97 215 ALA A C 1
ATOM 1700 O O . ALA A 1 215 ? 37.288 9.075 -20.390 1.00 22.97 215 ALA A O 1
ATOM 1701 N N . CYS A 1 216 ? 36.804 11.176 -21.016 1.00 22.78 216 CYS A N 1
ATOM 1702 C CA . CYS A 1 216 ? 38.192 11.581 -21.234 1.00 22.78 216 CYS A CA 1
ATOM 1703 C C . CYS A 1 216 ? 38.482 12.938 -20.580 1.00 22.78 216 CYS A C 1
ATOM 1705 O O . CYS A 1 216 ? 38.532 13.973 -21.239 1.00 22.78 216 CYS A O 1
ATOM 1707 N N . ASN A 1 217 ? 38.710 12.916 -19.266 1.00 22.34 217 ASN A N 1
ATOM 1708 C CA . ASN A 1 217 ? 39.489 13.957 -18.601 1.00 22.34 217 ASN A CA 1
ATOM 1709 C C . ASN A 1 217 ? 40.968 13.581 -18.722 1.00 22.34 217 ASN A C 1
ATOM 1711 O O . ASN A 1 217 ? 41.360 12.597 -18.102 1.00 22.34 217 ASN A O 1
ATOM 1715 N N . HIS A 1 218 ? 41.786 14.366 -19.431 1.00 24.83 218 HIS A N 1
ATOM 1716 C CA . HIS A 1 218 ? 43.217 14.454 -19.112 1.00 24.83 218 HIS A CA 1
ATOM 1717 C C . HIS A 1 218 ? 43.915 15.704 -19.673 1.00 24.83 218 HIS A C 1
ATOM 1719 O O . HIS A 1 218 ? 44.249 15.806 -20.850 1.00 24.83 218 HIS A O 1
ATOM 1725 N N . THR A 1 219 ? 44.234 16.621 -18.767 1.00 21.28 219 THR A N 1
ATOM 1726 C CA . THR A 1 219 ? 45.466 17.422 -18.784 1.00 21.28 219 THR A CA 1
ATOM 1727 C C . THR A 1 219 ? 46.637 16.552 -18.274 1.00 21.28 219 THR A C 1
ATOM 1729 O O . THR A 1 219 ? 46.406 15.647 -17.472 1.00 21.28 219 THR A O 1
ATOM 1732 N N . MET A 1 220 ? 47.912 16.741 -18.645 1.00 22.25 220 MET A N 1
ATOM 1733 C CA . MET A 1 220 ? 48.555 17.557 -19.698 1.00 22.25 220 MET A CA 1
ATOM 1734 C C . MET A 1 220 ? 50.039 17.121 -19.819 1.00 22.25 220 MET A C 1
ATOM 1736 O O . MET A 1 220 ? 50.618 16.866 -18.770 1.00 22.25 220 MET A O 1
ATOM 1740 N N . ALA A 1 221 ? 50.657 17.183 -21.017 1.00 22.12 221 ALA A N 1
ATOM 1741 C CA . ALA A 1 221 ? 52.121 17.341 -21.251 1.00 22.12 221 ALA A CA 1
ATOM 1742 C C . ALA A 1 221 ? 53.092 16.245 -20.684 1.00 22.12 221 ALA A C 1
ATOM 1744 O O . ALA A 1 221 ? 52.753 15.515 -19.766 1.00 22.12 221 ALA A O 1
ATOM 1745 N N . THR A 1 222 ? 54.332 16.007 -21.149 1.00 23.39 222 THR A N 1
ATOM 1746 C CA . THR A 1 222 ? 55.156 16.456 -22.305 1.00 23.39 222 THR A CA 1
ATOM 1747 C C . THR A 1 222 ? 56.229 15.379 -22.596 1.00 23.39 222 THR A C 1
ATOM 1749 O O . THR A 1 222 ? 56.480 14.533 -21.741 1.00 23.39 222 THR A O 1
ATOM 1752 N N . ALA A 1 223 ? 56.890 15.405 -23.760 1.00 23.33 223 ALA A N 1
ATOM 1753 C CA . ALA A 1 223 ? 57.969 14.462 -24.121 1.00 23.33 223 ALA A CA 1
ATOM 1754 C C . ALA A 1 223 ? 59.380 14.927 -23.684 1.00 23.33 223 ALA A C 1
ATOM 1756 O O . ALA A 1 223 ? 59.549 16.125 -23.478 1.00 23.33 223 ALA A O 1
ATOM 1757 N N . PHE A 1 224 ? 60.375 14.014 -23.632 1.00 22.72 224 PHE A N 1
ATOM 1758 C CA . PHE A 1 224 ? 61.748 14.212 -24.170 1.00 22.72 224 PHE A CA 1
ATOM 1759 C C . PHE A 1 224 ? 62.634 12.924 -24.149 1.00 22.72 224 PHE A C 1
ATOM 1761 O O . PHE A 1 224 ? 63.035 12.478 -23.083 1.00 22.72 224 PHE A O 1
ATOM 1768 N N . ASP A 1 225 ? 62.921 12.390 -25.347 1.00 23.17 225 ASP A N 1
ATOM 1769 C CA . ASP A 1 225 ? 64.181 11.809 -25.903 1.00 23.17 225 ASP A CA 1
ATOM 1770 C C . ASP A 1 225 ? 65.067 10.696 -25.234 1.00 23.17 225 ASP A C 1
ATOM 1772 O O . ASP A 1 225 ? 64.918 10.317 -24.077 1.00 23.17 225 ASP A O 1
ATOM 1776 N N . HIS A 1 226 ? 65.988 10.161 -26.064 1.00 24.78 226 HIS A N 1
ATOM 1777 C CA . HIS A 1 226 ? 67.025 9.103 -25.911 1.00 24.78 226 HIS A CA 1
ATOM 1778 C C . HIS A 1 226 ? 67.935 9.181 -24.639 1.00 24.78 226 HIS A C 1
ATOM 1780 O O . HIS A 1 226 ? 68.059 10.237 -24.030 1.00 24.78 226 HIS A O 1
ATOM 1786 N N . ASP A 1 227 ? 68.674 8.148 -24.170 1.00 23.16 227 ASP A N 1
ATOM 1787 C CA . ASP A 1 227 ? 69.525 7.170 -24.894 1.00 23.16 227 ASP A CA 1
ATOM 1788 C C . ASP A 1 227 ? 70.087 6.020 -23.986 1.00 23.16 227 ASP A C 1
ATOM 1790 O O . ASP A 1 227 ? 70.112 6.176 -22.767 1.00 23.16 227 ASP A O 1
ATOM 1794 N N . LYS A 1 228 ? 70.692 4.964 -24.586 1.00 23.69 228 LYS A N 1
ATOM 1795 C CA . LYS A 1 228 ? 71.573 3.891 -23.991 1.00 23.69 228 LYS A CA 1
ATOM 1796 C C . LYS A 1 228 ? 70.927 2.862 -23.022 1.00 23.69 228 LYS A C 1
ATOM 1798 O O . LYS A 1 228 ? 70.096 3.205 -22.198 1.00 23.69 228 LYS A O 1
ATOM 1803 N N . LEU A 1 229 ? 71.155 1.537 -23.119 1.00 22.48 229 LEU A N 1
ATOM 1804 C CA . LEU A 1 229 ? 72.393 0.707 -23.154 1.00 22.48 229 LEU A CA 1
ATOM 1805 C C . LEU A 1 229 ? 73.213 0.768 -21.839 1.00 22.48 229 LEU A C 1
ATOM 1807 O O . LEU A 1 229 ? 73.508 1.853 -21.362 1.00 22.48 229 LEU A O 1
ATOM 1811 N N . SER A 1 230 ? 73.700 -0.322 -21.228 1.00 21.89 230 SER A N 1
ATOM 1812 C CA . SER A 1 230 ? 73.498 -1.774 -21.435 1.00 21.89 230 SER A CA 1
ATOM 1813 C C . SER A 1 230 ? 74.232 -2.558 -20.328 1.00 21.89 230 SER A C 1
ATOM 1815 O O . SER A 1 230 ? 75.409 -2.276 -20.106 1.00 21.89 230 SER A O 1
ATOM 1817 N N . ALA A 1 231 ? 73.618 -3.567 -19.698 1.00 22.94 231 ALA A N 1
ATOM 1818 C CA . ALA A 1 231 ? 74.330 -4.610 -18.939 1.00 22.94 231 ALA A CA 1
ATOM 1819 C C . ALA A 1 231 ? 73.442 -5.851 -18.732 1.00 22.94 231 ALA A C 1
ATOM 1821 O O . ALA A 1 231 ? 72.267 -5.731 -18.393 1.00 22.94 231 ALA A O 1
ATOM 1822 N N . GLU A 1 232 ? 74.006 -7.034 -18.956 1.00 23.53 232 GLU A N 1
ATOM 1823 C CA . GLU A 1 232 ? 73.306 -8.320 -18.941 1.00 23.53 232 GLU A CA 1
ATOM 1824 C C . GLU A 1 232 ? 73.320 -9.049 -17.582 1.00 23.53 232 GLU A C 1
ATOM 1826 O O . GLU A 1 232 ? 74.143 -8.766 -16.719 1.00 23.53 232 GLU A O 1
ATOM 1831 N N . HIS A 1 233 ? 72.459 -10.073 -17.479 1.00 25.36 233 HIS A N 1
ATOM 1832 C CA . HIS A 1 233 ? 72.678 -11.339 -16.761 1.00 25.36 233 HIS A CA 1
ATOM 1833 C C . HIS A 1 233 ? 73.217 -11.305 -15.309 1.00 25.36 233 HIS A C 1
ATOM 1835 O O . HIS A 1 233 ? 74.424 -11.243 -15.091 1.00 25.36 233 HIS A O 1
ATOM 1841 N N . GLN A 1 234 ? 72.357 -11.656 -14.335 1.00 23.72 234 GLN A N 1
ATOM 1842 C CA . GLN A 1 234 ? 72.420 -12.984 -13.676 1.00 23.72 234 GLN A CA 1
ATOM 1843 C C . GLN A 1 234 ? 71.245 -13.274 -12.707 1.00 23.72 234 GLN A C 1
ATOM 1845 O O . GLN A 1 234 ? 70.482 -12.389 -12.337 1.00 23.72 234 GLN A O 1
ATOM 1850 N N . GLN A 1 235 ? 71.118 -14.551 -12.308 1.00 30.17 235 GLN A N 1
ATOM 1851 C CA . GLN A 1 235 ? 70.242 -15.087 -11.242 1.00 30.17 235 GLN A CA 1
ATOM 1852 C C . GLN A 1 235 ? 68.714 -15.022 -11.455 1.00 30.17 235 GLN A C 1
ATOM 1854 O O . GLN A 1 235 ? 67.924 -14.847 -10.526 1.00 30.17 235 GLN A O 1
ATOM 1859 N N . THR A 1 236 ? 68.280 -15.336 -12.677 1.00 32.22 236 THR A N 1
ATOM 1860 C CA . THR A 1 236 ? 66.909 -15.813 -12.936 1.00 32.22 236 THR A CA 1
ATOM 1861 C C . THR A 1 236 ? 66.747 -17.272 -12.477 1.00 32.22 236 THR A C 1
ATOM 1863 O O . THR A 1 236 ? 66.867 -18.169 -13.301 1.00 32.22 236 THR A O 1
ATOM 1866 N N . GLU A 1 237 ? 66.489 -17.541 -11.185 1.00 29.16 237 GLU A N 1
ATOM 1867 C CA . GLU A 1 237 ? 66.123 -18.921 -10.766 1.00 29.16 237 GLU A CA 1
ATOM 1868 C C . GLU A 1 237 ? 65.295 -19.098 -9.468 1.00 29.16 237 GLU A C 1
ATOM 1870 O O . GLU A 1 237 ? 64.908 -20.218 -9.159 1.00 29.16 237 GLU A O 1
ATOM 1875 N N . ASN A 1 238 ? 64.953 -18.043 -8.708 1.00 27.12 238 ASN A N 1
ATOM 1876 C CA . ASN A 1 238 ? 64.270 -18.191 -7.397 1.00 27.12 238 ASN A CA 1
ATOM 1877 C C . ASN A 1 238 ? 62.979 -17.355 -7.200 1.00 27.12 238 ASN A C 1
ATOM 1879 O O . ASN A 1 238 ? 62.618 -16.999 -6.079 1.00 27.12 238 ASN A O 1
ATOM 1883 N N . VAL A 1 239 ? 62.252 -17.046 -8.283 1.00 30.41 239 VAL A N 1
ATOM 1884 C CA . VAL A 1 239 ? 60.933 -16.358 -8.219 1.00 30.41 239 VAL A CA 1
ATOM 1885 C C . VAL A 1 239 ? 59.825 -17.100 -8.997 1.00 30.41 239 VAL A C 1
ATOM 1887 O O . VAL A 1 239 ? 58.644 -16.789 -8.852 1.00 30.41 239 VAL A O 1
ATOM 1890 N N . ALA A 1 240 ? 60.169 -18.143 -9.762 1.00 27.92 240 ALA A N 1
ATOM 1891 C CA . ALA A 1 240 ? 59.230 -18.880 -10.617 1.00 27.92 240 ALA A CA 1
ATOM 1892 C C . ALA A 1 240 ? 58.096 -19.605 -9.854 1.00 27.92 240 ALA A C 1
ATOM 1894 O O . ALA A 1 240 ? 57.053 -19.882 -10.439 1.00 27.92 240 ALA A O 1
ATOM 1895 N N . GLU A 1 241 ? 58.246 -19.849 -8.547 1.00 28.30 241 GLU A N 1
ATOM 1896 C CA . GLU A 1 241 ? 57.210 -20.460 -7.694 1.00 28.30 241 GLU A CA 1
ATOM 1897 C C . GLU A 1 241 ? 56.315 -19.424 -6.970 1.00 28.30 241 GLU A C 1
ATOM 1899 O O . GLU A 1 241 ? 55.552 -19.765 -6.068 1.00 28.30 241 GLU A O 1
ATOM 1904 N N . LYS A 1 242 ? 56.385 -18.135 -7.348 1.00 28.58 242 LYS A N 1
ATOM 1905 C CA . LYS A 1 242 ? 55.582 -17.053 -6.737 1.00 28.58 242 LYS A CA 1
ATOM 1906 C C . LYS A 1 242 ? 54.742 -16.210 -7.700 1.00 28.58 242 LYS A C 1
ATOM 1908 O O . LYS A 1 242 ? 54.083 -15.276 -7.251 1.00 28.58 242 LYS A O 1
ATOM 1913 N N . ILE A 1 243 ? 54.717 -16.540 -8.993 1.00 30.45 243 ILE A N 1
ATOM 1914 C CA . ILE A 1 243 ? 53.936 -15.817 -10.017 1.00 30.45 243 ILE A CA 1
ATOM 1915 C C . ILE A 1 243 ? 52.927 -16.767 -10.689 1.00 30.45 243 ILE A C 1
ATOM 1917 O O . ILE A 1 243 ? 52.884 -16.925 -11.905 1.00 30.45 243 ILE A O 1
ATOM 1921 N N . SER A 1 244 ? 52.107 -17.425 -9.866 1.00 27.91 244 SER A N 1
ATOM 1922 C CA . SER A 1 244 ? 51.026 -18.335 -10.287 1.00 27.91 244 SER A CA 1
ATOM 1923 C C . SER A 1 244 ? 49.651 -17.952 -9.708 1.00 27.91 244 SER A C 1
ATOM 1925 O O . SER A 1 244 ? 48.734 -18.769 -9.659 1.00 27.91 244 SER A O 1
ATOM 1927 N N . THR A 1 245 ? 49.483 -16.687 -9.297 1.00 30.11 245 THR A N 1
ATOM 1928 C CA . THR A 1 245 ? 48.226 -16.134 -8.758 1.00 30.11 245 THR A CA 1
ATOM 1929 C C . THR A 1 245 ? 47.938 -14.728 -9.298 1.00 30.11 245 THR A C 1
ATOM 1931 O O . THR A 1 245 ? 48.251 -13.727 -8.657 1.00 30.11 245 THR A O 1
ATOM 1934 N N . SER A 1 246 ? 47.302 -14.640 -10.468 1.00 33.44 246 SER A N 1
ATOM 1935 C CA . SER A 1 246 ? 46.748 -13.399 -11.036 1.00 33.44 246 SER A CA 1
ATOM 1936 C C . SER A 1 246 ? 45.219 -13.341 -10.876 1.00 33.44 246 SER A C 1
ATOM 1938 O O . SER A 1 246 ? 44.477 -13.180 -11.840 1.00 33.44 246 SER A O 1
ATOM 1940 N N . SER A 1 247 ? 44.721 -13.465 -9.639 1.00 30.47 247 SER A N 1
ATOM 1941 C CA . SER A 1 247 ? 43.278 -13.473 -9.322 1.00 30.47 247 SER A CA 1
ATOM 1942 C C . SER A 1 247 ? 42.582 -12.099 -9.404 1.00 30.47 247 SER A C 1
ATOM 1944 O O . SER A 1 247 ? 41.371 -12.002 -9.208 1.00 30.47 247 SER A O 1
ATOM 1946 N N . GLY A 1 248 ? 43.326 -11.035 -9.724 1.00 32.28 248 GLY A N 1
ATOM 1947 C CA . GLY A 1 248 ? 42.904 -9.646 -9.523 1.00 32.28 248 GLY A CA 1
ATOM 1948 C C . GLY A 1 248 ? 41.706 -9.151 -10.343 1.00 32.28 248 GLY A C 1
ATOM 1949 O O . GLY A 1 248 ? 40.957 -8.322 -9.840 1.00 32.28 248 GLY A O 1
ATOM 1950 N N . SER A 1 249 ? 41.473 -9.630 -11.571 1.00 35.09 249 SER A N 1
ATOM 1951 C CA . SER A 1 249 ? 40.385 -9.100 -12.419 1.00 35.09 249 SER A CA 1
ATOM 1952 C C . SER A 1 249 ? 38.996 -9.438 -11.868 1.00 35.09 249 SER A C 1
ATOM 1954 O O . SER A 1 249 ? 38.192 -8.542 -11.617 1.00 35.09 249 SER A O 1
ATOM 1956 N N . GLY A 1 250 ? 38.746 -10.721 -11.589 1.00 36.31 250 GLY A N 1
ATOM 1957 C CA . GLY A 1 250 ? 37.500 -11.173 -10.964 1.00 36.31 250 GLY A CA 1
ATOM 1958 C C . GLY A 1 250 ? 37.332 -10.675 -9.525 1.00 36.31 250 GLY A C 1
ATOM 1959 O O . GLY A 1 250 ? 36.205 -10.485 -9.072 1.00 36.31 250 GLY A O 1
ATOM 1960 N N . GLU A 1 251 ? 38.431 -10.414 -8.809 1.00 36.97 251 GLU A N 1
ATOM 1961 C CA . GLU A 1 251 ? 38.383 -9.760 -7.498 1.00 36.97 251 GLU A CA 1
ATOM 1962 C C . GLU A 1 251 ? 37.967 -8.285 -7.600 1.00 36.97 251 GLU A C 1
ATOM 1964 O O . GLU A 1 251 ? 37.166 -7.846 -6.779 1.00 36.97 251 GLU A O 1
ATOM 1969 N N . LEU A 1 252 ? 38.436 -7.533 -8.603 1.00 40.16 252 LEU A N 1
ATOM 1970 C CA . LEU A 1 252 ? 38.066 -6.127 -8.815 1.00 40.16 252 LEU A CA 1
ATOM 1971 C C . LEU A 1 252 ? 36.607 -5.965 -9.270 1.00 40.16 252 LEU A C 1
ATOM 1973 O O . LEU A 1 252 ? 35.893 -5.124 -8.725 1.00 40.16 252 LEU A O 1
ATOM 1977 N N . GLU A 1 253 ? 36.122 -6.790 -10.203 1.00 42.69 253 GLU A N 1
ATOM 1978 C CA . GLU A 1 253 ? 34.701 -6.777 -10.593 1.00 42.69 253 GLU A CA 1
ATOM 1979 C C . GLU A 1 253 ? 33.788 -7.159 -9.419 1.00 42.69 253 GLU A C 1
ATOM 1981 O O . GLU A 1 253 ? 32.801 -6.471 -9.146 1.00 42.69 253 GLU A O 1
ATOM 1986 N N . ALA A 1 254 ? 34.145 -8.203 -8.661 1.00 40.5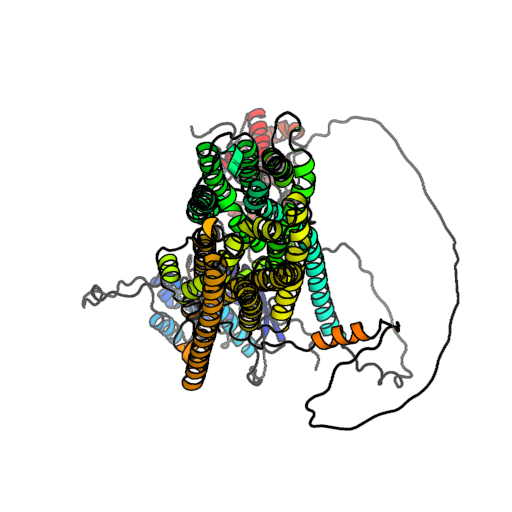9 254 ALA A N 1
ATOM 1987 C CA . ALA A 1 254 ? 33.398 -8.594 -7.468 1.00 40.59 254 ALA A CA 1
ATOM 1988 C C . ALA A 1 254 ? 33.429 -7.509 -6.378 1.00 40.59 254 ALA A C 1
ATOM 1990 O O . ALA A 1 254 ? 32.410 -7.282 -5.727 1.00 40.59 254 ALA A O 1
ATOM 1991 N N . GLN A 1 255 ? 34.558 -6.813 -6.193 1.00 42.59 255 GLN A N 1
ATOM 1992 C CA . GLN A 1 255 ? 34.666 -5.677 -5.272 1.00 42.59 255 GLN A CA 1
ATOM 1993 C C . GLN A 1 255 ? 33.786 -4.504 -5.708 1.00 42.59 255 GLN A C 1
ATOM 1995 O O . GLN A 1 255 ? 33.107 -3.934 -4.858 1.00 42.59 255 GLN A O 1
ATOM 2000 N N . ASN A 1 256 ? 33.734 -4.171 -7.000 1.00 55.50 256 ASN A N 1
ATOM 2001 C CA . ASN A 1 256 ? 32.890 -3.088 -7.511 1.00 55.50 256 ASN A CA 1
ATOM 2002 C C . ASN A 1 256 ? 31.392 -3.390 -7.331 1.00 55.50 256 ASN A C 1
ATOM 2004 O O . ASN A 1 256 ? 30.653 -2.535 -6.844 1.00 55.50 256 ASN A O 1
ATOM 2008 N N . ILE A 1 257 ? 30.950 -4.620 -7.617 1.00 64.75 257 ILE A N 1
ATOM 2009 C CA . ILE A 1 257 ? 29.555 -5.046 -7.397 1.00 64.75 257 ILE A CA 1
ATOM 2010 C C . ILE A 1 257 ? 29.210 -5.062 -5.894 1.00 64.75 257 ILE A C 1
ATOM 2012 O O . ILE A 1 257 ? 28.162 -4.563 -5.487 1.00 64.75 257 ILE A O 1
ATOM 2016 N N . ASP A 1 258 ? 30.101 -5.582 -5.045 1.00 61.38 258 ASP A N 1
ATOM 2017 C CA . ASP A 1 258 ? 29.930 -5.609 -3.583 1.00 61.38 258 ASP A CA 1
ATOM 2018 C C . ASP A 1 258 ? 30.023 -4.196 -2.959 1.00 61.38 258 ASP A C 1
ATOM 2020 O O . ASP A 1 258 ? 29.455 -3.939 -1.897 1.00 61.38 258 ASP A O 1
ATOM 2024 N N . LEU A 1 259 ? 30.691 -3.237 -3.610 1.00 65.62 259 LEU A N 1
ATOM 2025 C CA . LEU A 1 259 ? 30.630 -1.814 -3.266 1.00 65.62 259 LEU A CA 1
ATOM 2026 C C . LEU A 1 259 ? 29.272 -1.212 -3.649 1.00 65.62 259 LEU A C 1
ATOM 2028 O O . LEU A 1 259 ? 28.619 -0.636 -2.779 1.00 65.62 259 LEU A O 1
ATOM 2032 N N . GLU A 1 260 ? 28.797 -1.397 -4.883 1.00 72.50 260 GLU A N 1
ATOM 2033 C CA . GLU A 1 260 ? 27.500 -0.867 -5.330 1.00 72.50 260 GLU A CA 1
ATOM 2034 C C . GLU A 1 260 ? 26.328 -1.439 -4.505 1.00 72.50 260 GLU A C 1
ATOM 2036 O O . GLU A 1 260 ? 25.445 -0.692 -4.071 1.00 72.50 260 GLU A O 1
ATOM 2041 N N . GLU A 1 261 ? 26.339 -2.739 -4.175 1.00 74.69 261 GLU A N 1
ATOM 2042 C CA . GLU A 1 261 ? 25.335 -3.328 -3.279 1.00 74.69 261 GLU A CA 1
ATOM 2043 C C . GLU A 1 261 ? 25.384 -2.722 -1.864 1.00 74.69 261 GLU A C 1
ATOM 2045 O O . GLU A 1 261 ? 24.327 -2.458 -1.275 1.00 74.69 261 GLU A O 1
ATOM 2050 N N . LYS A 1 262 ? 26.575 -2.439 -1.311 1.00 79.62 262 LYS A N 1
ATOM 2051 C CA . LYS A 1 262 ? 26.723 -1.759 -0.006 1.00 79.62 262 LYS A CA 1
ATOM 2052 C C . LYS A 1 262 ? 26.245 -0.311 -0.049 1.00 79.62 262 LYS A C 1
ATOM 2054 O O . LYS A 1 262 ? 25.600 0.131 0.904 1.00 79.62 262 LYS A O 1
ATOM 2059 N N . GLU A 1 263 ? 26.542 0.420 -1.118 1.00 83.00 263 GLU A N 1
ATOM 2060 C CA . GLU A 1 263 ? 26.109 1.804 -1.337 1.00 83.00 263 GLU A CA 1
ATOM 2061 C C . GLU A 1 263 ? 24.578 1.860 -1.455 1.00 83.00 263 GLU A C 1
ATOM 2063 O O . GLU A 1 263 ? 23.917 2.568 -0.691 1.00 83.00 263 GLU A O 1
ATOM 2068 N N . ALA A 1 264 ? 23.984 1.010 -2.295 1.00 82.38 264 ALA A N 1
ATOM 2069 C CA . ALA A 1 264 ? 22.537 0.886 -2.427 1.00 82.38 264 ALA A CA 1
ATOM 2070 C C . ALA A 1 264 ? 21.862 0.453 -1.111 1.00 82.38 264 ALA A C 1
ATOM 2072 O O . ALA A 1 264 ? 20.807 0.978 -0.748 1.00 82.38 264 ALA A O 1
ATOM 2073 N N . ALA A 1 265 ? 22.478 -0.451 -0.339 1.00 85.00 265 ALA A N 1
ATOM 2074 C CA . ALA A 1 265 ? 22.000 -0.819 0.993 1.00 85.00 265 ALA A CA 1
ATOM 2075 C C . ALA A 1 265 ? 22.132 0.328 2.015 1.00 85.00 265 ALA A C 1
ATOM 2077 O O . ALA A 1 265 ? 21.303 0.426 2.924 1.00 85.00 265 ALA A O 1
ATOM 2078 N N . ARG A 1 266 ? 23.133 1.211 1.884 1.00 89.38 266 ARG A N 1
ATOM 2079 C CA . ARG A 1 266 ? 23.278 2.434 2.694 1.00 89.38 266 ARG A CA 1
ATOM 2080 C C . ARG A 1 266 ? 22.170 3.437 2.360 1.00 89.38 266 ARG A C 1
ATOM 2082 O O . ARG A 1 266 ? 21.528 3.939 3.282 1.00 89.38 266 ARG A O 1
ATOM 2089 N N . VAL A 1 267 ? 21.900 3.674 1.073 1.00 89.31 267 VAL A N 1
ATOM 2090 C CA . VAL A 1 267 ? 20.813 4.554 0.601 1.00 89.31 267 VAL A CA 1
ATOM 2091 C C . VAL A 1 267 ? 19.452 4.034 1.056 1.00 89.31 267 VAL A C 1
ATOM 2093 O O . VAL A 1 267 ? 18.697 4.779 1.680 1.00 89.31 267 VAL A O 1
ATOM 2096 N N . LEU A 1 268 ? 19.162 2.742 0.858 1.00 89.69 268 LEU A N 1
ATOM 2097 C CA . LEU A 1 268 ? 17.909 2.139 1.318 1.00 89.69 268 LEU A CA 1
ATOM 2098 C C . LEU A 1 268 ? 17.700 2.308 2.826 1.00 89.69 268 LEU A C 1
ATOM 2100 O O . LEU A 1 268 ? 16.598 2.658 3.229 1.00 89.69 268 LEU A O 1
ATOM 2104 N N . ARG A 1 269 ? 18.738 2.173 3.665 1.00 89.31 269 ARG A N 1
ATOM 2105 C CA . ARG A 1 269 ? 18.612 2.439 5.113 1.00 89.31 269 ARG A CA 1
ATOM 2106 C C . ARG A 1 269 ? 18.242 3.895 5.425 1.00 89.31 269 ARG A C 1
ATOM 2108 O O . ARG A 1 269 ? 17.492 4.116 6.373 1.00 89.31 269 ARG A O 1
ATOM 2115 N N . LYS A 1 270 ? 18.710 4.883 4.646 1.00 91.00 270 LYS A N 1
ATOM 2116 C CA . LYS A 1 270 ? 18.275 6.289 4.803 1.00 91.00 270 LYS A CA 1
ATOM 2117 C C . LYS A 1 270 ? 16.790 6.459 4.480 1.00 91.00 270 LYS A C 1
ATOM 2119 O O . LYS A 1 270 ? 16.098 7.181 5.194 1.00 91.00 270 LYS A O 1
ATOM 2124 N N . VAL A 1 271 ? 16.306 5.801 3.423 1.00 91.69 271 VAL A N 1
ATOM 2125 C CA . VAL A 1 271 ? 14.879 5.805 3.057 1.00 91.69 271 VAL A CA 1
ATOM 2126 C C . VAL A 1 271 ? 14.060 5.089 4.134 1.00 91.69 271 VAL A C 1
ATOM 2128 O O . VAL A 1 271 ? 13.088 5.651 4.628 1.00 91.69 271 VAL A O 1
ATOM 2131 N N . ASP A 1 272 ? 14.494 3.905 4.573 1.00 91.00 272 ASP A N 1
ATOM 2132 C CA . ASP A 1 272 ? 13.828 3.083 5.589 1.00 91.00 272 ASP A CA 1
ATOM 2133 C C . ASP A 1 272 ? 13.632 3.830 6.903 1.00 91.00 272 ASP A C 1
ATOM 2135 O O . ASP A 1 272 ? 12.516 3.881 7.407 1.00 91.00 272 ASP A O 1
ATOM 2139 N N . MET A 1 273 ? 14.688 4.463 7.423 1.00 90.12 273 MET A N 1
ATOM 2140 C CA . MET A 1 273 ? 14.649 5.223 8.679 1.00 90.12 273 MET A CA 1
ATOM 2141 C C . MET A 1 273 ? 13.807 6.506 8.601 1.00 90.12 273 MET A C 1
ATOM 2143 O O . MET A 1 273 ? 13.562 7.129 9.633 1.00 90.12 273 MET A O 1
ATOM 2147 N N . ARG A 1 274 ? 13.361 6.914 7.404 1.00 89.62 274 ARG A N 1
ATOM 2148 C CA . ARG A 1 274 ? 12.543 8.113 7.190 1.00 89.62 274 ARG A CA 1
ATOM 2149 C C . ARG A 1 274 ? 11.106 7.760 6.806 1.00 89.62 274 ARG A C 1
ATOM 2151 O O . ARG A 1 274 ? 10.181 8.125 7.520 1.00 89.62 274 ARG A O 1
ATOM 2158 N N . LEU A 1 275 ? 10.916 7.031 5.709 1.00 90.81 275 LEU A N 1
ATOM 2159 C CA . LEU A 1 275 ? 9.607 6.757 5.117 1.00 90.81 275 LEU A CA 1
ATOM 2160 C C . LEU A 1 275 ? 8.782 5.759 5.941 1.00 90.81 275 LEU A C 1
ATOM 2162 O O . LEU A 1 275 ? 7.604 6.010 6.195 1.00 90.81 275 LEU A O 1
ATOM 2166 N N . VAL A 1 276 ? 9.382 4.649 6.390 1.00 91.25 276 VAL A N 1
ATOM 2167 C CA . VAL A 1 276 ? 8.626 3.586 7.078 1.00 91.25 276 VAL A CA 1
ATOM 2168 C C . VAL A 1 276 ? 8.130 4.048 8.459 1.00 91.25 276 VAL A C 1
ATOM 2170 O O . VAL A 1 276 ? 6.928 3.940 8.681 1.00 91.25 276 VAL A O 1
ATOM 2173 N N . PRO A 1 277 ? 8.946 4.656 9.352 1.00 91.25 277 PRO A N 1
ATOM 2174 C CA . PRO A 1 277 ? 8.459 5.217 10.614 1.00 91.25 277 PRO A CA 1
ATOM 2175 C C . PRO A 1 277 ? 7.376 6.290 10.451 1.00 91.25 277 PRO A C 1
ATOM 2177 O O . PRO A 1 277 ? 6.442 6.315 11.245 1.00 91.25 277 PRO A O 1
ATOM 2180 N N . MET A 1 278 ? 7.460 7.150 9.427 1.00 91.19 278 MET A N 1
ATOM 2181 C CA . MET A 1 278 ? 6.439 8.179 9.178 1.00 91.19 278 MET A CA 1
ATOM 2182 C C . MET A 1 278 ? 5.100 7.564 8.769 1.00 91.19 278 MET A C 1
ATOM 2184 O O . MET A 1 278 ? 4.065 7.938 9.318 1.00 91.19 278 MET A O 1
ATOM 2188 N N . LEU A 1 279 ? 5.111 6.589 7.855 1.00 91.75 279 LEU A N 1
ATOM 2189 C CA . LEU A 1 279 ? 3.894 5.884 7.450 1.00 91.75 279 LEU A CA 1
ATOM 2190 C C . LEU A 1 279 ? 3.346 4.995 8.579 1.00 91.75 279 LEU A C 1
ATOM 2192 O O . LEU A 1 279 ? 2.136 4.970 8.785 1.00 91.75 279 LEU A O 1
ATOM 2196 N N . SER A 1 280 ? 4.207 4.335 9.362 1.00 91.69 280 SER A N 1
ATOM 2197 C CA . SER A 1 280 ? 3.808 3.626 10.586 1.00 91.69 280 SER A CA 1
ATOM 2198 C C . SER A 1 280 ? 3.149 4.564 11.602 1.00 91.69 280 SER A C 1
ATOM 2200 O O . SER A 1 280 ? 2.123 4.201 12.163 1.00 91.69 280 SER A O 1
ATOM 2202 N N . LEU A 1 281 ? 3.687 5.768 11.832 1.00 91.75 281 LEU A N 1
ATOM 2203 C CA . LEU A 1 281 ? 3.098 6.750 12.750 1.00 91.75 281 LEU A CA 1
ATOM 2204 C C . LEU A 1 281 ? 1.733 7.248 12.253 1.00 91.75 281 LEU A C 1
ATOM 2206 O O . LEU A 1 281 ? 0.780 7.286 13.026 1.00 91.75 281 LEU A O 1
ATOM 2210 N N . LEU A 1 282 ? 1.621 7.575 10.963 1.00 91.56 282 LEU A N 1
ATOM 2211 C CA . LEU A 1 282 ? 0.352 7.951 10.333 1.00 91.56 282 LEU A CA 1
ATOM 2212 C C . LEU A 1 282 ? -0.714 6.852 10.485 1.00 91.56 282 LEU A C 1
ATOM 2214 O O . LEU A 1 282 ? -1.845 7.134 10.873 1.00 91.56 282 LEU A O 1
ATOM 2218 N N . TYR A 1 283 ? -0.341 5.595 10.232 1.00 90.19 283 TYR A N 1
ATOM 2219 C CA . TYR A 1 283 ? -1.243 4.446 10.339 1.00 90.19 283 TYR A CA 1
ATOM 2220 C C . TYR A 1 283 ? -1.591 4.090 11.792 1.00 90.19 283 TYR A C 1
ATOM 2222 O O . TYR A 1 283 ? -2.699 3.634 12.062 1.00 90.19 283 TYR A O 1
ATOM 2230 N N . LEU A 1 284 ? -0.675 4.344 12.734 1.00 91.12 284 LEU A N 1
ATOM 2231 C CA . LEU A 1 284 ? -0.927 4.236 14.170 1.00 91.12 284 LEU A CA 1
ATOM 2232 C C . LEU A 1 284 ? -2.010 5.227 14.610 1.00 91.12 284 LEU A C 1
ATOM 2234 O O . LEU A 1 284 ? -2.946 4.817 15.287 1.00 91.12 284 LEU A O 1
ATOM 2238 N N . VAL A 1 285 ? -1.919 6.494 14.188 1.00 90.94 285 VAL A N 1
ATOM 2239 C CA . VAL A 1 285 ? -2.937 7.517 14.489 1.00 90.94 285 VAL A CA 1
ATOM 2240 C C . VAL A 1 285 ? -4.285 7.135 13.869 1.00 90.94 285 VAL A C 1
ATOM 2242 O O . VAL A 1 285 ? -5.266 7.021 14.595 1.00 90.94 285 VAL A O 1
ATOM 2245 N N . ALA A 1 286 ? -4.317 6.787 12.578 1.00 89.31 286 ALA A N 1
ATOM 2246 C CA . ALA A 1 286 ? -5.550 6.355 11.911 1.00 89.31 286 ALA A CA 1
ATOM 2247 C C . ALA A 1 286 ? -6.217 5.130 12.582 1.00 89.31 286 ALA A C 1
ATOM 2249 O O . ALA A 1 286 ? -7.439 5.028 12.612 1.00 89.31 286 ALA A O 1
ATOM 2250 N N . PHE A 1 287 ? -5.451 4.199 13.169 1.00 87.06 287 PHE A N 1
ATOM 2251 C CA . PHE A 1 287 ? -6.038 3.087 13.930 1.00 87.06 287 PHE A CA 1
ATOM 2252 C C . PHE A 1 287 ? -6.465 3.448 15.363 1.00 87.06 287 PHE A C 1
ATOM 2254 O O . PHE A 1 287 ? -7.395 2.815 15.865 1.00 87.06 287 PHE A O 1
ATOM 2261 N N . ILE A 1 288 ? -5.868 4.464 16.000 1.00 88.44 288 ILE A N 1
ATOM 2262 C CA . ILE A 1 288 ? -6.382 5.040 17.259 1.00 88.44 288 ILE A CA 1
ATOM 2263 C C . ILE A 1 288 ? -7.786 5.622 17.017 1.00 88.44 288 ILE A C 1
ATOM 2265 O O . ILE A 1 288 ? -8.729 5.291 17.744 1.00 88.44 288 ILE A O 1
ATOM 2269 N N . ASP A 1 289 ? -7.954 6.366 15.919 1.00 83.94 289 ASP A N 1
ATOM 2270 C CA . ASP A 1 289 ? -9.222 6.989 15.503 1.00 83.94 289 ASP A CA 1
ATOM 2271 C C . ASP A 1 289 ? -10.348 5.962 15.221 1.00 83.94 289 ASP A C 1
ATOM 2273 O O . ASP A 1 289 ? -11.544 6.284 15.259 1.00 83.94 289 ASP A O 1
ATOM 2277 N N . ARG A 1 290 ? -9.981 4.689 15.007 1.00 84.12 290 ARG A N 1
ATOM 2278 C CA . ARG A 1 290 ? -10.902 3.545 14.901 1.00 84.12 290 ARG A CA 1
ATOM 2279 C C . ARG A 1 290 ? -11.198 2.887 16.253 1.00 84.12 290 ARG A C 1
ATOM 2281 O O . ARG A 1 290 ? -12.347 2.517 16.499 1.00 84.12 290 ARG A O 1
ATOM 2288 N N . SER A 1 291 ? -10.201 2.715 17.128 1.00 83.12 291 SER A N 1
ATOM 2289 C CA . SER A 1 291 ? -10.382 2.058 18.437 1.00 83.12 291 SER A CA 1
ATOM 2290 C C . SER A 1 291 ? -11.091 2.927 19.477 1.00 83.12 291 SER A C 1
ATOM 2292 O O . SER A 1 291 ? -11.722 2.389 20.391 1.00 83.12 291 SER A O 1
ATOM 2294 N N . ASN A 1 292 ? -11.046 4.252 19.321 1.00 88.50 292 ASN A N 1
ATOM 2295 C CA . ASN A 1 292 ? -11.629 5.216 20.255 1.00 88.50 292 ASN A CA 1
ATOM 2296 C C . ASN A 1 292 ? -13.091 4.942 20.642 1.00 88.50 292 ASN A C 1
ATOM 2298 O O . ASN A 1 292 ? -13.471 5.175 21.784 1.00 88.50 292 ASN A O 1
ATOM 2302 N N . ILE A 1 293 ? -13.908 4.376 19.747 1.00 89.44 293 ILE A N 1
ATOM 2303 C CA . ILE A 1 293 ? -15.333 4.135 19.997 1.00 89.44 293 ILE A CA 1
ATOM 2304 C C . ILE A 1 293 ? -15.570 3.016 21.021 1.00 89.44 293 ILE A C 1
ATOM 2306 O O . ILE A 1 293 ? -16.628 2.976 21.652 1.00 89.44 293 ILE A O 1
ATOM 2310 N N . GLY A 1 294 ? -14.595 2.119 21.212 1.00 87.56 294 GLY A N 1
ATOM 2311 C CA . GLY A 1 294 ? -14.603 1.126 22.288 1.00 87.56 294 GLY A CA 1
ATOM 2312 C C . GLY A 1 294 ? -14.295 1.754 23.650 1.00 87.56 294 GLY A C 1
ATOM 2313 O O . GLY A 1 294 ? -14.946 1.423 24.639 1.00 87.56 294 GLY A O 1
ATOM 2314 N N . ASN A 1 295 ? -13.362 2.710 23.687 1.00 89.75 295 ASN A N 1
ATOM 2315 C CA . ASN A 1 295 ? -12.974 3.434 24.902 1.00 89.75 295 ASN A CA 1
ATOM 2316 C C . ASN A 1 295 ? -14.049 4.455 25.314 1.00 89.75 295 ASN A C 1
ATOM 2318 O O . ASN A 1 295 ? -14.526 4.432 26.445 1.00 89.75 295 ASN A O 1
ATOM 2322 N N . ALA A 1 296 ? -14.521 5.273 24.371 1.00 90.75 296 ALA A N 1
ATOM 2323 C CA . ALA A 1 296 ? -15.597 6.243 24.566 1.00 90.75 296 ALA A CA 1
ATOM 2324 C C . ALA A 1 296 ? -16.884 5.597 25.109 1.00 90.75 296 ALA A C 1
ATOM 2326 O O . ALA A 1 296 ? -17.542 6.171 25.974 1.00 90.75 296 ALA A O 1
ATOM 2327 N N . LYS A 1 297 ? -17.221 4.376 24.658 1.00 89.31 297 LYS A N 1
ATOM 2328 C CA . LYS A 1 297 ? -18.371 3.610 25.166 1.00 89.31 297 LYS A CA 1
ATOM 2329 C C . LYS A 1 297 ? -18.310 3.396 26.678 1.00 89.31 297 LYS A C 1
ATOM 2331 O O . LYS A 1 297 ? -19.315 3.588 27.348 1.00 89.31 297 LYS A O 1
ATOM 2336 N N . ILE A 1 298 ? -17.160 2.967 27.196 1.00 87.12 298 ILE A N 1
ATOM 2337 C CA . ILE A 1 298 ? -17.001 2.665 28.627 1.00 87.12 298 ILE A CA 1
ATOM 2338 C C . ILE A 1 298 ? -16.739 3.923 29.469 1.00 87.12 298 ILE A C 1
ATOM 2340 O O . ILE A 1 298 ? -17.061 3.924 30.653 1.00 87.12 298 ILE A O 1
ATOM 2344 N N . ALA A 1 299 ? -16.284 5.009 28.832 1.00 87.69 299 ALA A N 1
ATOM 2345 C CA . ALA A 1 299 ? -16.173 6.358 29.389 1.00 87.69 299 ALA A CA 1
ATOM 2346 C C . ALA A 1 299 ? -17.470 7.205 29.261 1.00 87.69 299 ALA A C 1
ATOM 2348 O O . ALA A 1 299 ? -17.401 8.431 29.183 1.00 87.69 299 ALA A O 1
ATOM 2349 N N . GLY A 1 300 ? -18.650 6.566 29.214 1.00 87.75 300 GLY A N 1
ATOM 2350 C CA . GLY A 1 300 ? -19.967 7.216 29.364 1.00 87.75 300 GLY A CA 1
ATOM 2351 C C . GLY A 1 300 ? -20.731 7.589 28.083 1.00 87.75 300 GLY A C 1
ATOM 2352 O O . GLY A 1 300 ? -21.915 7.914 28.164 1.00 87.75 300 GLY A O 1
ATOM 2353 N N . MET A 1 301 ? -20.126 7.488 26.891 1.00 91.94 301 MET A N 1
ATOM 2354 C CA . MET A 1 301 ? -20.723 7.990 25.634 1.00 91.94 301 MET A CA 1
ATOM 2355 C C . MET A 1 301 ? -22.126 7.437 25.328 1.00 91.94 301 MET A C 1
ATOM 2357 O O . MET A 1 301 ? -22.949 8.141 24.743 1.00 91.94 301 MET A O 1
ATOM 2361 N N . THR A 1 302 ? -22.420 6.180 25.683 1.00 89.56 302 THR A N 1
ATOM 2362 C CA . THR A 1 302 ? -23.747 5.592 25.420 1.00 89.56 302 THR A CA 1
ATOM 2363 C C . THR A 1 302 ? -24.857 6.224 26.238 1.00 89.56 302 THR A C 1
ATOM 2365 O O . THR A 1 302 ? -26.001 6.232 25.786 1.00 89.56 302 THR A O 1
ATOM 2368 N N . ASP A 1 303 ? -24.532 6.757 27.407 1.00 88.38 303 ASP A N 1
ATOM 2369 C CA . ASP A 1 303 ? -25.518 7.161 28.398 1.00 88.38 303 ASP A CA 1
ATOM 2370 C C . ASP A 1 303 ? -25.845 8.648 28.192 1.00 88.38 303 ASP A C 1
ATOM 2372 O O . ASP A 1 303 ? -27.018 9.008 28.063 1.00 88.38 303 ASP A O 1
ATOM 2376 N N . ASP A 1 304 ? -24.814 9.474 27.971 1.00 89.50 304 ASP A N 1
ATOM 2377 C CA . ASP A 1 304 ? -24.940 10.882 27.565 1.00 89.50 304 ASP A CA 1
ATOM 2378 C C . ASP A 1 304 ? -25.705 11.043 26.242 1.00 89.50 304 ASP A C 1
ATOM 2380 O O . ASP A 1 304 ? -26.630 11.854 26.136 1.00 89.50 304 ASP A O 1
ATOM 2384 N N . LEU A 1 305 ? -25.362 10.237 25.228 1.00 90.75 305 LEU A N 1
ATOM 2385 C CA . LEU A 1 305 ? -26.023 10.261 23.918 1.00 90.75 305 LEU A CA 1
ATOM 2386 C C . LEU A 1 305 ? -27.333 9.450 23.880 1.00 90.75 305 LEU A C 1
ATOM 2388 O O . LEU A 1 305 ? -27.952 9.361 22.816 1.00 90.75 305 LEU A O 1
ATOM 2392 N N . LYS A 1 306 ? -27.760 8.877 25.018 1.00 89.94 306 LYS A N 1
ATOM 2393 C CA . LYS A 1 306 ? -29.012 8.113 25.208 1.00 89.94 306 LYS A CA 1
ATOM 2394 C C . LYS A 1 306 ? -29.194 6.997 24.173 1.00 89.94 306 LYS A C 1
ATOM 2396 O O . LYS A 1 306 ? -30.246 6.847 23.554 1.00 89.94 306 LYS A O 1
ATOM 2401 N N . MET A 1 307 ? -28.130 6.226 23.968 1.00 88.31 307 MET A N 1
ATOM 2402 C CA . MET A 1 307 ? -28.042 5.182 22.953 1.00 88.31 307 MET A CA 1
ATOM 2403 C C . MET A 1 307 ? -28.718 3.892 23.429 1.00 88.31 307 MET A C 1
ATOM 2405 O O . MET A 1 307 ? -28.437 3.377 24.512 1.00 88.31 307 MET A O 1
ATOM 2409 N N . HIS A 1 308 ? -29.587 3.322 22.599 1.00 85.00 308 HIS A N 1
ATOM 2410 C CA . HIS A 1 308 ? -30.382 2.140 22.935 1.00 85.00 308 HIS A CA 1
ATOM 2411 C C . HIS A 1 308 ? -30.250 1.024 21.886 1.00 85.00 308 HIS A C 1
ATOM 2413 O O . HIS A 1 308 ? -30.091 1.265 20.687 1.00 85.00 308 HIS A O 1
ATOM 2419 N N . GLY A 1 309 ? -30.330 -0.232 22.339 1.00 81.75 309 GLY A N 1
ATOM 2420 C CA . GLY A 1 309 ? -30.321 -1.413 21.470 1.00 81.75 309 GLY A CA 1
ATOM 2421 C C . GLY A 1 309 ? -29.079 -1.509 20.573 1.00 81.75 309 GLY A C 1
ATOM 2422 O O . GLY A 1 309 ? -27.954 -1.593 21.061 1.00 81.75 309 GLY A O 1
ATOM 2423 N N . SER A 1 310 ? -29.295 -1.520 19.256 1.00 84.56 310 SER A N 1
ATOM 2424 C CA . SER A 1 310 ? -28.262 -1.634 18.214 1.00 84.56 310 SER A CA 1
ATOM 2425 C C . SER A 1 310 ? -27.671 -0.293 17.754 1.00 84.56 310 SER A C 1
ATOM 2427 O O . SER A 1 310 ? -26.835 -0.276 16.847 1.00 84.56 310 SER A O 1
ATOM 2429 N N . GLN A 1 311 ? -28.068 0.842 18.345 1.00 89.94 311 GLN A N 1
ATOM 2430 C CA . GLN A 1 311 ? -27.625 2.170 17.896 1.00 89.94 311 GLN A CA 1
ATOM 2431 C C . GLN A 1 311 ? -26.097 2.345 17.938 1.00 89.94 311 GLN A C 1
ATOM 2433 O O . GLN A 1 311 ? -25.526 2.950 17.030 1.00 89.94 311 GLN A O 1
ATOM 2438 N N . TYR A 1 312 ? -25.428 1.751 18.934 1.00 88.50 312 TYR A N 1
ATOM 2439 C CA . TYR A 1 312 ? -23.964 1.713 19.020 1.00 88.50 312 TYR A CA 1
ATOM 2440 C C . TYR A 1 312 ? -23.341 0.948 17.846 1.00 88.50 312 TYR A C 1
ATOM 2442 O O . TYR A 1 312 ? -22.537 1.502 17.102 1.00 88.50 312 TYR A O 1
ATOM 2450 N N . ASN A 1 313 ? -23.766 -0.299 17.629 1.00 89.38 313 ASN A N 1
ATOM 2451 C CA . ASN A 1 313 ? -23.294 -1.149 16.534 1.00 89.38 313 ASN A CA 1
ATOM 2452 C C . ASN A 1 313 ? -23.529 -0.485 15.163 1.00 89.38 313 ASN A C 1
ATOM 2454 O O . ASN A 1 313 ? -22.660 -0.526 14.294 1.00 89.38 313 ASN A O 1
ATOM 2458 N N . THR A 1 314 ? -24.653 0.221 15.005 1.00 91.12 314 THR A N 1
ATOM 2459 C CA . THR A 1 314 ? -24.975 1.029 13.816 1.00 91.12 314 THR A CA 1
ATOM 2460 C C . THR A 1 314 ? -23.966 2.166 13.608 1.00 91.12 314 THR A C 1
ATOM 2462 O O . THR A 1 314 ? -23.498 2.364 12.490 1.00 91.12 314 THR A O 1
ATOM 2465 N N . ALA A 1 315 ? -23.563 2.872 14.672 1.00 91.06 315 ALA A N 1
ATOM 2466 C CA . ALA A 1 315 ? -22.563 3.940 14.592 1.00 91.06 315 ALA A CA 1
ATOM 2467 C C . ALA A 1 315 ? -21.155 3.424 14.237 1.00 91.06 315 ALA A C 1
ATOM 2469 O O . ALA A 1 315 ? -20.467 4.062 13.443 1.00 91.06 315 ALA A O 1
ATOM 2470 N N . VAL A 1 316 ? -20.741 2.257 14.755 1.00 90.19 316 VAL A N 1
ATOM 2471 C CA . VAL A 1 316 ? -19.489 1.598 14.318 1.00 90.19 316 VAL A CA 1
ATOM 2472 C C . VAL A 1 316 ? -19.595 1.181 12.841 1.00 90.19 316 VAL A C 1
ATOM 2474 O O . VAL A 1 316 ? -18.681 1.419 12.055 1.00 90.19 316 VAL A O 1
ATOM 2477 N N . THR A 1 317 ? -20.742 0.625 12.435 1.00 92.00 317 THR A N 1
ATOM 2478 C CA . THR A 1 317 ? -20.988 0.147 11.062 1.00 92.00 317 THR A CA 1
ATOM 2479 C C . THR A 1 317 ? -20.934 1.269 10.024 1.00 92.00 317 THR A C 1
ATOM 2481 O O . THR A 1 317 ? -20.372 1.079 8.944 1.00 92.00 317 THR A O 1
ATOM 2484 N N . LEU A 1 318 ? -21.502 2.438 10.341 1.00 92.88 318 LEU A N 1
ATOM 2485 C CA . LEU A 1 318 ? -21.654 3.560 9.409 1.00 92.88 318 LEU A CA 1
ATOM 2486 C C . LEU A 1 318 ? -20.318 4.154 8.931 1.00 92.88 318 LEU A C 1
ATOM 2488 O O . LEU A 1 318 ? -20.291 4.792 7.885 1.00 92.88 318 LEU A O 1
ATOM 2492 N N . PHE A 1 319 ? -19.213 3.901 9.635 1.00 92.00 319 PHE A N 1
ATOM 2493 C CA . PHE A 1 319 ? -17.864 4.230 9.168 1.00 92.00 319 PHE A CA 1
ATOM 2494 C C . PHE A 1 319 ? -17.455 3.404 7.931 1.00 92.00 319 PHE A C 1
ATOM 2496 O O . PHE A 1 319 ? -16.974 3.955 6.941 1.00 92.00 319 PHE A O 1
ATOM 2503 N N . PHE A 1 320 ? -17.685 2.086 7.944 1.00 90.94 320 PHE A N 1
ATOM 2504 C CA . PHE A 1 320 ? -17.162 1.170 6.919 1.00 90.94 320 PHE A CA 1
ATOM 2505 C C . PHE A 1 320 ? -17.822 1.322 5.540 1.00 90.94 320 PHE A C 1
ATOM 2507 O O . PHE A 1 320 ? -17.205 0.982 4.527 1.00 90.94 320 PHE A O 1
ATOM 2514 N N . VAL A 1 321 ? -19.059 1.828 5.493 1.00 91.44 321 VAL A N 1
ATOM 2515 C CA . VAL A 1 321 ? -19.832 2.004 4.252 1.00 91.44 321 VAL A CA 1
ATOM 2516 C C . VAL A 1 321 ? -19.202 3.058 3.321 1.00 91.44 321 VAL A C 1
ATOM 2518 O O . VAL A 1 321 ? -18.774 2.674 2.230 1.00 91.44 321 VAL A O 1
ATOM 2521 N N . PRO A 1 322 ? -19.065 4.347 3.703 1.00 93.06 322 PRO A N 1
ATOM 2522 C CA . PRO A 1 322 ? -18.361 5.329 2.881 1.00 93.06 322 PRO A CA 1
ATOM 2523 C C . PRO A 1 322 ? -16.868 5.010 2.751 1.00 93.06 322 PRO A C 1
ATOM 2525 O O . PRO A 1 322 ? -16.317 5.252 1.681 1.00 93.06 322 PRO A O 1
ATOM 2528 N N . TYR A 1 323 ? -16.234 4.416 3.775 1.00 90.75 323 TYR A N 1
ATOM 2529 C CA . TYR A 1 323 ? -14.825 4.012 3.710 1.00 90.75 323 TYR A CA 1
ATOM 2530 C C . TYR A 1 323 ? -14.563 3.091 2.512 1.00 90.75 323 TYR A C 1
ATOM 2532 O O . TYR A 1 323 ? -13.771 3.429 1.638 1.00 90.75 323 TYR A O 1
ATOM 2540 N N . THR A 1 324 ? -15.299 1.977 2.417 1.00 88.25 324 THR A N 1
ATOM 2541 C CA . THR A 1 324 ? -15.158 1.004 1.319 1.00 88.25 324 THR A CA 1
ATOM 2542 C C . THR A 1 324 ? -15.499 1.617 -0.041 1.00 88.25 324 THR A C 1
ATOM 2544 O O . THR A 1 324 ? -14.797 1.380 -1.022 1.00 88.25 324 THR A O 1
ATOM 2547 N N . LEU A 1 325 ? -16.582 2.399 -0.119 1.00 88.88 325 LEU A N 1
ATOM 2548 C CA . LEU A 1 325 ? -17.058 2.972 -1.383 1.00 88.88 325 LEU A CA 1
ATOM 2549 C C . LEU A 1 325 ? -16.111 4.041 -1.948 1.00 88.88 325 LEU A C 1
ATOM 2551 O O . LEU A 1 325 ? -16.050 4.212 -3.165 1.00 88.88 325 LEU A O 1
ATOM 2555 N N . LEU A 1 326 ? -15.380 4.752 -1.085 1.00 90.75 326 LEU A N 1
ATOM 2556 C CA . LEU A 1 326 ? -14.486 5.843 -1.474 1.00 90.75 326 LEU A CA 1
ATOM 2557 C C . LEU A 1 326 ? -13.002 5.450 -1.501 1.00 90.75 326 LEU A C 1
ATOM 2559 O O . LEU A 1 326 ? -12.213 6.189 -2.083 1.00 90.75 326 LEU A O 1
ATOM 2563 N N . GLU A 1 327 ? -12.628 4.271 -0.990 1.00 85.75 327 GLU A N 1
ATOM 2564 C CA . GLU A 1 327 ? -11.262 3.721 -1.048 1.00 85.75 327 GLU A CA 1
ATOM 2565 C C . GLU A 1 327 ? -10.702 3.730 -2.489 1.00 85.75 327 GLU A C 1
ATOM 2567 O O . GLU A 1 327 ? -9.592 4.209 -2.739 1.00 85.75 327 GLU A O 1
ATOM 2572 N N . VAL A 1 328 ? -11.506 3.289 -3.468 1.00 81.00 328 VAL A N 1
ATOM 2573 C CA . VAL A 1 328 ? -11.124 3.259 -4.892 1.00 81.00 328 VAL A CA 1
ATOM 2574 C C . VAL A 1 328 ? -11.122 4.659 -5.539 1.00 81.00 328 VAL A C 1
ATOM 2576 O O . VAL A 1 328 ? -10.086 5.023 -6.099 1.00 81.00 328 VAL A O 1
ATOM 2579 N N . PRO A 1 329 ? -12.187 5.490 -5.454 1.00 84.12 329 PRO A N 1
ATOM 2580 C CA . PRO A 1 329 ? -12.150 6.888 -5.904 1.00 84.12 329 PRO A CA 1
ATOM 2581 C C . PRO A 1 329 ? -10.992 7.713 -5.328 1.00 84.12 329 PRO A C 1
ATOM 2583 O O . PRO A 1 329 ? -10.338 8.457 -6.057 1.00 84.12 329 PRO A O 1
ATOM 2586 N N . SER A 1 330 ? -10.685 7.558 -4.040 1.00 83.94 330 SER A N 1
ATOM 2587 C CA . SER A 1 330 ? -9.609 8.294 -3.368 1.00 83.94 330 SER A CA 1
ATOM 2588 C C . SER A 1 330 ? -8.217 7.909 -3.891 1.00 83.94 330 SER A C 1
ATOM 2590 O O . SER A 1 330 ? -7.331 8.757 -4.017 1.00 83.94 330 SER A O 1
ATOM 2592 N N . ASN A 1 331 ? -8.043 6.652 -4.313 1.00 73.19 331 ASN A N 1
ATOM 2593 C CA . ASN A 1 331 ? -6.838 6.184 -5.001 1.00 73.19 331 ASN A CA 1
ATOM 2594 C C . ASN A 1 331 ? -6.713 6.719 -6.450 1.00 73.19 331 ASN A C 1
ATOM 2596 O O . ASN A 1 331 ? -5.619 6.728 -7.010 1.00 73.19 331 ASN A O 1
ATOM 2600 N N . ILE A 1 332 ? -7.800 7.211 -7.062 1.00 76.69 332 ILE A N 1
ATOM 2601 C CA . ILE A 1 332 ? -7.740 7.950 -8.338 1.00 76.69 332 ILE A CA 1
ATOM 2602 C C . ILE A 1 332 ? -7.253 9.385 -8.092 1.00 76.69 332 ILE A C 1
ATOM 2604 O O . ILE A 1 332 ? -6.376 9.857 -8.813 1.00 76.69 332 ILE A O 1
ATOM 2608 N N . VAL A 1 333 ? -7.740 10.057 -7.040 1.00 81.25 333 VAL A N 1
ATOM 2609 C CA . VAL A 1 333 ? -7.275 11.411 -6.662 1.00 81.25 333 VAL A CA 1
ATOM 2610 C C . VAL A 1 333 ? -5.774 11.421 -6.346 1.00 81.25 333 VAL A C 1
ATOM 2612 O O . VAL A 1 333 ? -5.068 12.354 -6.725 1.00 81.25 333 VAL A O 1
ATOM 2615 N N . LEU A 1 334 ? -5.254 10.342 -5.757 1.00 77.88 334 LEU A N 1
ATOM 2616 C CA . LEU A 1 334 ? -3.820 10.137 -5.529 1.00 77.88 334 LEU A CA 1
ATOM 2617 C C . LEU A 1 334 ? -2.969 10.144 -6.818 1.00 77.88 334 LEU A C 1
ATOM 2619 O O . LEU A 1 334 ? -1.807 10.533 -6.762 1.00 77.88 334 LEU A O 1
ATOM 2623 N N . LYS A 1 335 ? -3.519 9.770 -7.984 1.00 69.81 335 LYS A N 1
ATOM 2624 C CA . LYS A 1 335 ? -2.819 9.919 -9.278 1.00 69.81 335 LYS A CA 1
ATOM 2625 C C . LYS A 1 335 ? -2.813 11.364 -9.799 1.00 69.81 335 LYS A C 1
ATOM 2627 O O . LYS A 1 335 ? -2.027 11.686 -10.684 1.00 69.81 335 LYS A O 1
ATOM 2632 N N . MET A 1 336 ? -3.686 12.226 -9.274 1.00 77.62 336 MET A N 1
ATOM 2633 C CA . MET A 1 336 ? -3.853 13.626 -9.695 1.00 77.62 336 MET A CA 1
ATOM 2634 C C . MET A 1 336 ? -3.124 14.624 -8.777 1.00 77.62 336 MET A C 1
ATOM 2636 O O . MET A 1 336 ? -2.982 15.791 -9.135 1.00 77.62 336 MET A O 1
ATOM 2640 N N . MET A 1 337 ? -2.673 14.191 -7.595 1.00 82.88 337 MET A N 1
ATOM 2641 C CA . MET A 1 337 ? -2.083 15.044 -6.560 1.00 82.88 337 MET A CA 1
ATOM 2642 C C . MET A 1 337 ? -0.831 14.397 -5.950 1.00 82.88 337 MET A C 1
ATOM 2644 O O . MET A 1 337 ? -0.717 13.180 -5.874 1.0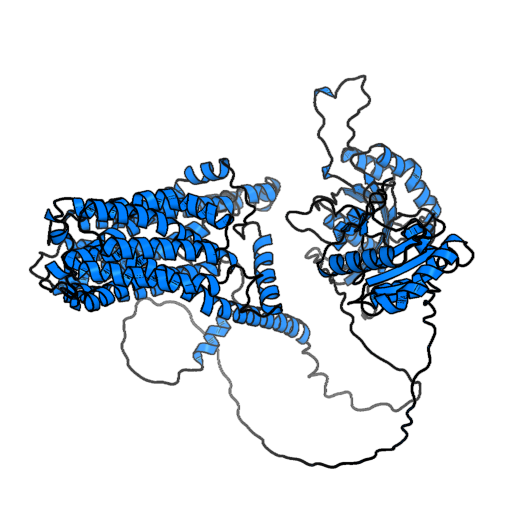0 82.88 337 MET A O 1
ATOM 2648 N N . ARG A 1 338 ? 0.114 15.212 -5.465 1.00 84.38 338 ARG A N 1
ATOM 2649 C CA . ARG A 1 338 ? 1.305 14.722 -4.750 1.00 84.38 338 ARG A CA 1
ATOM 2650 C C . ARG A 1 338 ? 0.920 13.915 -3.492 1.00 84.38 338 ARG A C 1
ATOM 2652 O O . ARG A 1 338 ? 0.111 14.421 -2.707 1.00 84.38 338 ARG A O 1
ATOM 2659 N N . PRO A 1 339 ? 1.513 12.727 -3.243 1.00 86.06 339 PRO A N 1
ATOM 2660 C CA . PRO A 1 339 ? 1.183 11.889 -2.086 1.00 86.06 339 PRO A CA 1
ATOM 2661 C C . PRO A 1 339 ? 1.274 12.605 -0.730 1.00 86.06 339 PRO A C 1
ATOM 2663 O O . PRO A 1 339 ? 0.403 12.408 0.116 1.00 86.06 339 PRO A O 1
ATOM 2666 N N . SER A 1 340 ? 2.274 13.474 -0.533 1.00 88.38 340 SER A N 1
ATOM 2667 C CA . SER A 1 340 ? 2.431 14.299 0.677 1.00 88.38 340 SER A CA 1
ATOM 2668 C C . SER A 1 340 ? 1.246 15.228 0.933 1.00 88.38 340 SER A C 1
ATOM 2670 O O . SER A 1 340 ? 0.836 15.405 2.080 1.00 88.38 340 SER A O 1
ATOM 2672 N N . HIS A 1 341 ? 0.680 15.805 -0.128 1.00 90.75 341 HIS A N 1
ATOM 2673 C CA . HIS A 1 341 ? -0.429 16.748 -0.040 1.00 90.75 341 HIS A CA 1
ATOM 2674 C C . HIS A 1 341 ? -1.743 15.994 0.172 1.00 90.75 341 HIS A C 1
ATOM 2676 O O . HIS A 1 341 ? -2.507 16.360 1.061 1.00 90.75 341 HIS A O 1
ATOM 2682 N N . TRP A 1 342 ? -1.973 14.896 -0.559 1.00 91.44 342 TRP A N 1
ATOM 2683 C CA . TRP A 1 342 ? -3.198 14.106 -0.400 1.00 91.44 342 TRP A CA 1
ATOM 2684 C C . TRP A 1 342 ? -3.295 13.465 0.989 1.00 91.44 342 TRP A C 1
ATOM 2686 O O . TRP A 1 342 ? -4.305 13.636 1.666 1.00 91.44 342 TRP A O 1
ATOM 2696 N N . MET A 1 343 ? -2.230 12.820 1.483 1.00 91.38 343 MET A N 1
ATOM 2697 C CA . MET A 1 343 ? -2.243 12.237 2.833 1.00 91.38 343 MET A CA 1
ATOM 2698 C C . MET A 1 343 ? -2.364 13.290 3.944 1.00 91.38 343 MET A C 1
ATOM 2700 O O . MET A 1 343 ? -3.030 13.023 4.942 1.00 91.38 343 MET A O 1
ATOM 2704 N N . ALA A 1 344 ? -1.792 14.488 3.778 1.00 93.50 344 ALA A N 1
ATOM 2705 C CA . ALA A 1 344 ? -1.973 15.573 4.743 1.00 93.50 344 ALA A CA 1
ATOM 2706 C C . ALA A 1 344 ? -3.397 16.161 4.721 1.00 93.50 344 ALA A C 1
ATOM 2708 O O . ALA A 1 344 ? -3.934 16.466 5.783 1.00 93.50 344 ALA A O 1
ATOM 2709 N N . ILE A 1 345 ? -4.033 16.278 3.547 1.00 94.06 345 ILE A N 1
ATOM 2710 C CA . ILE A 1 345 ? -5.438 16.707 3.424 1.00 94.06 345 ILE A CA 1
ATOM 2711 C C . ILE A 1 345 ? -6.364 15.696 4.104 1.00 94.06 345 ILE A C 1
ATOM 2713 O O . ILE A 1 345 ? -7.176 16.095 4.936 1.00 94.06 345 ILE A O 1
ATOM 2717 N N . LEU A 1 346 ? -6.203 14.398 3.818 1.00 93.56 346 LEU A N 1
ATOM 2718 C CA . LEU A 1 346 ? -6.963 13.338 4.487 1.00 93.56 346 LEU A CA 1
ATOM 2719 C C . LEU A 1 346 ? -6.786 13.430 6.014 1.00 93.56 346 LEU A C 1
ATOM 2721 O O . LEU A 1 346 ? -7.783 13.489 6.730 1.00 93.56 346 LEU A O 1
ATOM 2725 N N . MET A 1 347 ? -5.541 13.538 6.502 1.00 94.25 347 MET A N 1
ATOM 2726 C CA . MET A 1 347 ? -5.229 13.613 7.938 1.00 94.25 347 MET A CA 1
ATOM 2727 C C . MET A 1 347 ? -5.837 14.839 8.627 1.00 94.25 347 MET A C 1
ATOM 2729 O O . MET A 1 347 ? -6.389 14.726 9.722 1.00 94.25 347 MET A O 1
ATOM 2733 N N . PHE A 1 348 ? -5.775 16.006 7.982 1.00 95.81 348 PHE A N 1
ATOM 2734 C CA . PHE A 1 348 ? -6.407 17.221 8.487 1.00 95.81 348 PHE A CA 1
ATOM 2735 C C . PHE A 1 348 ? -7.932 17.066 8.555 1.00 95.81 348 PHE A C 1
ATOM 2737 O O . PHE A 1 348 ? -8.544 17.407 9.566 1.00 95.81 348 PHE A O 1
ATOM 2744 N N . CYS A 1 349 ? -8.550 16.522 7.504 1.00 95.56 349 CYS A N 1
ATOM 2745 C CA . CYS A 1 349 ? -9.998 16.360 7.435 1.00 95.56 349 CYS A CA 1
ATOM 2746 C C . CYS A 1 349 ? -10.528 15.311 8.424 1.00 95.56 349 CYS A C 1
ATOM 2748 O O . CYS A 1 349 ? -11.527 15.585 9.089 1.00 95.56 349 CYS A O 1
ATOM 2750 N N . TRP A 1 350 ? -9.879 14.149 8.569 1.00 94.94 350 TRP A N 1
ATOM 2751 C CA . TRP A 1 350 ? -10.343 13.122 9.509 1.00 94.94 350 TRP A CA 1
ATOM 2752 C C . TRP A 1 350 ? -10.125 13.553 10.965 1.00 94.94 350 TRP A C 1
ATOM 2754 O O . TRP A 1 350 ? -11.025 13.389 11.790 1.00 94.94 350 TRP A O 1
ATOM 2764 N N . GLY A 1 351 ? -8.996 14.209 11.265 1.00 95.06 351 GLY A N 1
ATOM 2765 C CA . GLY A 1 351 ? -8.732 14.805 12.577 1.00 95.06 351 GLY A CA 1
ATOM 2766 C C . GLY A 1 351 ? -9.723 15.916 12.942 1.00 95.06 351 GLY A C 1
ATOM 2767 O O . GLY A 1 351 ? -10.222 15.961 14.064 1.00 95.06 351 GLY A O 1
ATOM 2768 N N . LEU A 1 352 ? -10.100 16.764 11.980 1.00 96.06 352 LEU A N 1
ATOM 2769 C CA . LEU A 1 352 ? -11.126 17.789 12.185 1.00 96.06 352 LEU A CA 1
ATOM 2770 C C . LEU A 1 352 ? -12.504 17.171 12.477 1.00 96.06 352 LEU A C 1
ATOM 2772 O O . LEU A 1 352 ? -13.176 17.603 13.413 1.00 96.06 352 LEU A O 1
ATOM 2776 N N . VAL A 1 353 ? -12.919 16.145 11.724 1.00 95.88 353 VAL A N 1
ATOM 2777 C CA . VAL A 1 353 ? -14.178 15.418 11.986 1.00 95.88 353 VAL A CA 1
ATOM 2778 C C . VAL A 1 353 ? -14.155 14.769 13.374 1.00 95.88 353 VAL A C 1
ATOM 2780 O O . VAL A 1 353 ? -15.136 14.870 14.108 1.00 95.88 353 VAL A O 1
ATOM 2783 N N . MET A 1 354 ? -13.027 14.178 13.768 1.00 94.00 354 MET A N 1
ATOM 2784 C CA . MET A 1 354 ? -12.796 13.626 15.106 1.00 94.00 354 MET A CA 1
ATOM 2785 C C . MET A 1 354 ? -12.946 14.671 16.220 1.00 94.00 354 MET A C 1
ATOM 2787 O O . MET A 1 354 ? -13.718 14.458 17.156 1.00 94.00 354 MET A O 1
ATOM 2791 N N . THR A 1 355 ? -12.289 15.831 16.108 1.00 94.75 355 THR A N 1
ATOM 2792 C CA . THR A 1 355 ? -12.438 16.923 17.086 1.00 94.75 355 THR A CA 1
ATOM 2793 C C . THR A 1 355 ? -13.892 17.403 17.167 1.00 94.75 355 THR A C 1
ATOM 2795 O O . THR A 1 355 ? -14.410 17.617 18.263 1.00 94.75 355 THR A O 1
ATOM 2798 N N . LEU A 1 356 ? -14.592 17.508 16.031 1.00 94.44 356 LEU A N 1
ATOM 2799 C CA . LEU A 1 356 ? -16.011 17.876 15.994 1.00 94.44 356 LEU A CA 1
ATOM 2800 C C . LEU A 1 356 ? -16.920 16.806 16.626 1.00 94.44 356 LEU A C 1
ATOM 2802 O O . LEU A 1 356 ? -17.916 17.162 17.252 1.00 94.44 356 LEU A O 1
ATOM 2806 N N . MET A 1 357 ? -16.579 15.515 16.535 1.00 93.00 357 MET A N 1
ATOM 2807 C CA . MET A 1 357 ? -17.332 14.434 17.190 1.00 93.00 357 MET A CA 1
ATOM 2808 C C . MET A 1 357 ? -17.334 14.557 18.718 1.00 93.00 357 MET A C 1
ATOM 2810 O O . MET A 1 357 ? -18.372 14.308 19.334 1.00 93.00 357 MET A O 1
ATOM 2814 N N . GLY A 1 358 ? -16.236 15.013 19.330 1.00 91.12 358 GLY A N 1
ATOM 2815 C CA . GLY A 1 358 ? -16.175 15.280 20.775 1.00 91.12 358 GLY A CA 1
ATOM 2816 C C . GLY A 1 358 ? -17.117 16.397 21.244 1.00 91.12 358 GLY A C 1
ATOM 2817 O O . GLY A 1 358 ? -17.531 16.414 22.401 1.00 91.12 358 GLY A O 1
ATOM 2818 N N . LEU A 1 359 ? -17.521 17.292 20.337 1.00 91.56 359 LEU A N 1
ATOM 2819 C CA . LEU A 1 359 ? -18.492 18.360 20.595 1.00 91.56 359 LEU A CA 1
ATOM 2820 C C . LEU A 1 359 ? -19.952 17.933 20.344 1.00 91.56 359 LEU A C 1
ATOM 2822 O O . LEU A 1 359 ? -20.862 18.744 20.516 1.00 91.56 359 LEU A O 1
ATOM 2826 N N . THR A 1 360 ? -20.209 16.689 19.922 1.00 91.50 360 THR A N 1
ATOM 2827 C CA . THR A 1 360 ? -21.581 16.228 19.651 1.00 91.50 360 THR A CA 1
ATOM 2828 C C . THR A 1 360 ? -22.344 15.897 20.934 1.00 91.50 360 THR A C 1
ATOM 2830 O O . THR A 1 360 ? -21.811 15.308 21.866 1.00 91.50 360 THR A O 1
ATOM 2833 N N . SER A 1 361 ? -23.628 16.255 20.963 1.00 88.56 361 SER A N 1
ATOM 2834 C CA . SER A 1 361 ? -24.550 16.030 22.090 1.00 88.56 361 SER A CA 1
ATOM 2835 C C . SER A 1 361 ? -25.780 15.197 21.703 1.00 88.56 361 SER A C 1
ATOM 2837 O O . SER A 1 361 ? -26.776 15.156 22.421 1.00 88.56 361 SER A O 1
ATOM 2839 N N . SER A 1 362 ? -25.747 14.544 20.535 1.00 92.62 362 SER A N 1
ATOM 2840 C CA . SER A 1 362 ? -26.843 13.704 20.046 1.00 92.62 362 SER A CA 1
ATOM 2841 C C . SER A 1 362 ? -26.349 12.528 19.207 1.00 92.62 362 SER A C 1
ATOM 2843 O O . SER A 1 362 ? -25.338 12.616 18.507 1.00 92.62 362 SER A O 1
ATOM 2845 N N . TYR A 1 363 ? -27.125 11.442 19.212 1.00 92.69 363 TYR A N 1
ATOM 2846 C CA . TYR A 1 363 ? -26.876 10.266 18.378 1.00 92.69 363 TYR A CA 1
ATOM 2847 C C . TYR A 1 363 ? -26.762 10.601 16.877 1.00 92.69 363 TYR A C 1
ATOM 2849 O O . TYR A 1 363 ? -25.900 10.060 16.188 1.00 92.69 363 TYR A O 1
ATOM 2857 N N . GLY A 1 364 ? -27.570 11.544 16.374 1.00 93.31 364 GLY A N 1
ATOM 2858 C CA . GLY A 1 364 ? -27.487 12.011 14.984 1.00 93.31 364 GLY A CA 1
ATOM 2859 C C . GLY A 1 364 ? -26.149 12.684 14.654 1.00 93.31 364 GLY A C 1
ATOM 2860 O O . GLY A 1 364 ? -25.590 12.436 13.587 1.00 93.31 364 GLY A O 1
ATOM 2861 N N . GLY A 1 365 ? -25.591 13.460 15.592 1.00 93.38 365 GLY A N 1
ATOM 2862 C CA . GLY A 1 365 ? -24.249 14.037 15.465 1.00 93.38 365 GLY A CA 1
ATOM 2863 C C . GLY A 1 365 ? -23.156 12.967 15.403 1.00 93.38 365 GLY A C 1
ATOM 2864 O O . GLY A 1 365 ? -22.293 13.025 14.527 1.00 93.38 365 GLY A O 1
ATOM 2865 N N . LEU A 1 366 ? -23.236 11.942 16.261 1.00 93.31 366 LEU A N 1
ATOM 2866 C CA . LEU A 1 366 ? -22.309 10.805 16.236 1.00 93.31 366 LEU A CA 1
ATOM 2867 C C . LEU A 1 366 ? -22.377 10.031 14.906 1.00 93.31 366 LEU A C 1
ATOM 2869 O O . LEU A 1 366 ? -21.335 9.652 14.370 1.00 93.31 366 LEU A O 1
ATOM 2873 N N . LEU A 1 367 ? -23.578 9.814 14.352 1.00 94.56 367 LEU A N 1
ATOM 2874 C CA . LEU A 1 367 ? -23.747 9.166 13.045 1.00 94.56 367 LEU A CA 1
ATOM 2875 C C . LEU A 1 367 ? -23.158 10.004 11.902 1.00 94.56 367 LEU A C 1
ATOM 2877 O O . LEU A 1 367 ? -22.417 9.465 11.081 1.00 94.56 367 LEU A O 1
ATOM 2881 N N . ALA A 1 368 ? -23.435 11.312 11.865 1.00 95.31 368 ALA A N 1
ATOM 2882 C CA . ALA A 1 368 ? -22.861 12.210 10.863 1.00 95.31 368 ALA A CA 1
ATOM 2883 C C . ALA A 1 368 ? -21.324 12.215 10.933 1.00 95.31 368 ALA A C 1
ATOM 2885 O O . ALA A 1 368 ? -20.657 12.051 9.911 1.00 95.31 368 ALA A O 1
ATOM 2886 N N . GLY A 1 369 ? -20.763 12.304 12.143 1.00 94.56 369 GLY A N 1
ATOM 2887 C CA . GLY A 1 369 ? -19.325 12.194 12.377 1.00 94.56 369 GLY A CA 1
ATOM 2888 C C . GLY A 1 369 ? -18.742 10.868 11.886 1.00 94.56 369 GLY A C 1
ATOM 2889 O O . GLY A 1 369 ? -17.776 10.873 11.130 1.00 94.56 369 GLY A O 1
ATOM 2890 N N . ARG A 1 370 ? -19.361 9.725 12.217 1.00 93.62 370 ARG A N 1
ATOM 2891 C CA . ARG A 1 370 ? -18.907 8.397 11.752 1.00 93.62 370 ARG A CA 1
ATOM 2892 C C . ARG A 1 370 ? -18.952 8.248 10.231 1.00 93.62 370 ARG A C 1
ATOM 2894 O O . ARG A 1 370 ? -18.032 7.656 9.669 1.00 93.62 370 ARG A O 1
ATOM 2901 N N . PHE A 1 371 ? -19.961 8.815 9.570 1.00 95.25 371 PHE A N 1
ATOM 2902 C CA . PHE A 1 371 ? -20.030 8.854 8.109 1.00 95.25 371 PHE A CA 1
ATOM 2903 C C . PHE A 1 371 ? -18.877 9.679 7.513 1.00 95.25 371 PHE A C 1
ATOM 2905 O O . PHE A 1 371 ? -18.111 9.161 6.701 1.00 95.25 371 PHE A O 1
ATOM 2912 N N . PHE A 1 372 ? -18.695 10.932 7.948 1.00 95.69 372 PHE A N 1
ATOM 2913 C CA . PHE A 1 372 ? -17.626 11.794 7.428 1.00 95.69 372 PHE A CA 1
ATOM 2914 C C . PHE A 1 372 ? -16.215 11.308 7.799 1.00 95.69 372 PHE A C 1
ATOM 2916 O O . PHE A 1 372 ? -15.283 11.503 7.020 1.00 95.69 372 PHE A O 1
ATOM 2923 N N . LEU A 1 373 ? -16.049 10.612 8.926 1.00 93.81 373 LEU A N 1
ATOM 2924 C CA . LEU A 1 373 ? -14.799 9.948 9.296 1.00 93.81 373 LEU A CA 1
ATOM 2925 C C . LEU A 1 373 ? -14.461 8.839 8.287 1.00 93.81 373 LEU A C 1
ATOM 2927 O O . LEU A 1 373 ? -13.360 8.810 7.749 1.00 93.81 373 LEU A O 1
ATOM 2931 N N . GLY A 1 374 ? -15.435 7.995 7.927 1.00 92.88 374 GLY A N 1
ATOM 2932 C CA . GLY A 1 374 ? -15.247 6.981 6.884 1.00 92.88 374 GLY A CA 1
ATOM 2933 C C . GLY A 1 374 ? -14.955 7.578 5.502 1.00 92.88 374 GLY A C 1
ATOM 2934 O O . GLY A 1 374 ? -14.100 7.063 4.785 1.00 92.88 374 GLY A O 1
ATOM 2935 N N . VAL A 1 375 ? -15.591 8.704 5.147 1.00 93.88 375 VAL A N 1
ATOM 2936 C CA . VAL A 1 375 ? -15.268 9.471 3.926 1.00 93.88 375 VAL A CA 1
ATOM 2937 C C . VAL A 1 375 ? -13.805 9.927 3.927 1.00 93.88 375 VAL A C 1
ATOM 2939 O O . VAL A 1 375 ? -13.088 9.702 2.953 1.00 93.88 375 VAL A O 1
ATOM 2942 N N . THR A 1 376 ? -13.358 10.558 5.014 1.00 93.56 376 THR A N 1
ATOM 2943 C CA . THR A 1 376 ? -12.055 11.242 5.103 1.00 93.56 376 THR A CA 1
ATOM 2944 C C . THR A 1 376 ? -10.872 10.307 5.357 1.00 93.56 376 THR A C 1
ATOM 2946 O O . THR A 1 376 ? -9.764 10.614 4.928 1.00 93.56 376 THR A O 1
ATOM 2949 N N . GLU A 1 377 ? -11.083 9.143 5.973 1.00 90.38 377 GLU A N 1
ATOM 2950 C CA . GLU A 1 377 ? -10.019 8.157 6.210 1.00 90.38 377 GLU A CA 1
ATOM 2951 C C . GLU A 1 377 ? -9.825 7.172 5.030 1.00 90.38 377 GLU A C 1
ATOM 2953 O O . GLU A 1 377 ? -8.771 6.541 4.908 1.00 90.38 377 GLU A O 1
ATOM 2958 N N . SER A 1 378 ? -10.822 7.056 4.136 1.00 89.25 378 SER A N 1
ATOM 2959 C CA . SER A 1 378 ? -10.884 6.087 3.018 1.00 89.25 378 SER A CA 1
ATOM 2960 C C . SER A 1 378 ? -9.604 5.981 2.177 1.00 89.25 378 SER A C 1
ATOM 2962 O O . SER A 1 378 ? -9.184 4.889 1.798 1.00 89.25 378 SER A O 1
ATOM 2964 N N . GLY A 1 379 ? -8.954 7.112 1.894 1.00 85.94 379 GLY A N 1
ATOM 2965 C CA . GLY A 1 379 ? -7.777 7.171 1.027 1.00 85.94 379 GLY A CA 1
ATOM 2966 C C . GLY A 1 379 ? -6.459 6.756 1.668 1.00 85.94 379 GLY A C 1
ATOM 2967 O O . GLY A 1 379 ? -5.496 6.507 0.942 1.00 85.94 379 GLY A O 1
ATOM 2968 N N . PHE A 1 380 ? -6.372 6.709 3.001 1.00 89.00 380 PHE A N 1
ATOM 2969 C CA . PHE A 1 380 ? -5.066 6.702 3.661 1.00 89.00 380 PHE A CA 1
ATOM 2970 C C . PHE A 1 380 ? -4.265 5.416 3.401 1.00 89.00 380 PHE A C 1
ATOM 2972 O O . PHE A 1 380 ? -3.090 5.477 3.040 1.00 89.00 380 PHE A O 1
ATOM 2979 N N . PHE A 1 381 ? -4.889 4.244 3.546 1.00 83.81 381 PHE A N 1
ATOM 2980 C CA . PHE A 1 381 ? -4.195 2.964 3.370 1.00 83.81 381 PHE A CA 1
ATOM 2981 C C . PHE A 1 381 ? -3.776 2.702 1.904 1.00 83.81 381 PHE A C 1
ATOM 2983 O O . PHE A 1 381 ? -2.609 2.349 1.687 1.00 83.81 381 PHE A O 1
ATOM 2990 N N . PRO A 1 382 ? -4.624 2.948 0.880 1.00 79.19 382 PRO A N 1
ATOM 2991 C CA . PRO A 1 382 ? -4.174 2.986 -0.513 1.00 79.19 382 PRO A CA 1
ATOM 2992 C C . PRO A 1 382 ? -3.007 3.958 -0.740 1.00 79.19 382 PRO A C 1
ATOM 2994 O O . PRO A 1 382 ? -2.007 3.575 -1.342 1.00 79.19 382 PRO A O 1
ATOM 2997 N N . ALA A 1 383 ? -3.070 5.178 -0.194 1.00 85.19 383 ALA A N 1
ATOM 2998 C CA . ALA A 1 383 ? -2.028 6.184 -0.396 1.00 85.19 383 ALA A CA 1
ATOM 2999 C C . ALA A 1 383 ? -0.678 5.817 0.238 1.00 85.19 383 ALA A C 1
ATOM 3001 O O . ALA A 1 383 ? 0.364 5.950 -0.410 1.00 85.19 383 ALA A O 1
ATOM 3002 N N . ALA A 1 384 ? -0.683 5.294 1.464 1.00 86.94 384 ALA A N 1
ATOM 3003 C CA . ALA A 1 384 ? 0.524 4.821 2.134 1.00 86.94 384 ALA A CA 1
ATOM 3004 C C . ALA A 1 384 ? 1.154 3.622 1.403 1.00 86.94 384 ALA A C 1
ATOM 3006 O O . ALA A 1 384 ? 2.374 3.557 1.242 1.00 86.94 384 ALA A O 1
ATOM 3007 N N . THR A 1 385 ? 0.333 2.681 0.924 1.00 79.12 385 THR A N 1
ATOM 3008 C CA . THR A 1 385 ? 0.829 1.495 0.208 1.00 79.12 385 THR A CA 1
ATOM 3009 C C . THR A 1 385 ? 1.340 1.831 -1.192 1.00 79.12 385 THR A C 1
ATOM 3011 O O . THR A 1 385 ? 2.418 1.361 -1.554 1.00 79.12 385 THR A O 1
ATOM 3014 N N . PHE A 1 386 ? 0.658 2.706 -1.938 1.00 77.56 386 PHE A N 1
ATOM 3015 C CA . PHE A 1 386 ? 1.154 3.242 -3.208 1.00 77.56 386 PHE A CA 1
ATOM 3016 C C . PHE A 1 386 ? 2.471 4.002 -3.026 1.00 77.56 386 PHE A C 1
ATOM 3018 O O . PHE A 1 386 ? 3.425 3.716 -3.749 1.00 77.56 386 PHE A O 1
ATOM 3025 N N . LEU A 1 387 ? 2.584 4.887 -2.024 1.00 84.19 387 LEU A N 1
ATOM 3026 C CA . LEU A 1 387 ? 3.840 5.597 -1.773 1.00 84.19 387 LEU A CA 1
ATOM 3027 C C . LEU A 1 387 ? 4.989 4.614 -1.503 1.00 84.19 387 LEU A C 1
ATOM 3029 O O . LEU A 1 387 ? 6.052 4.765 -2.091 1.00 84.19 387 LEU A O 1
ATOM 3033 N N . LEU A 1 388 ? 4.781 3.548 -0.721 1.00 83.19 388 LEU A N 1
ATOM 3034 C CA . LEU A 1 388 ? 5.809 2.511 -0.552 1.00 83.19 388 LEU A CA 1
ATOM 3035 C C . LEU A 1 388 ? 6.212 1.833 -1.883 1.00 83.19 388 LEU A C 1
ATOM 3037 O O . LEU A 1 388 ? 7.378 1.470 -2.033 1.00 83.19 388 LEU A O 1
ATOM 3041 N N . THR A 1 389 ? 5.313 1.689 -2.868 1.00 77.31 389 THR A N 1
ATOM 3042 C CA . THR A 1 389 ? 5.676 1.136 -4.194 1.00 77.31 389 THR A CA 1
ATOM 3043 C C . THR A 1 389 ? 6.553 2.063 -5.043 1.00 77.31 389 THR A C 1
ATOM 3045 O O . THR A 1 389 ? 7.255 1.567 -5.919 1.00 77.31 389 THR A O 1
ATOM 3048 N N . LEU A 1 390 ? 6.576 3.375 -4.770 1.00 78.81 390 LEU A N 1
ATOM 3049 C CA . LEU A 1 390 ? 7.420 4.340 -5.495 1.00 78.81 390 LEU A CA 1
ATOM 3050 C C . LEU A 1 390 ? 8.889 4.342 -5.032 1.00 78.81 390 LEU A C 1
ATOM 3052 O O . LEU A 1 390 ? 9.744 4.892 -5.721 1.00 78.81 390 LEU A O 1
ATOM 3056 N N . TRP A 1 391 ? 9.192 3.754 -3.868 1.00 85.69 391 TRP A N 1
ATOM 3057 C CA . TRP A 1 391 ? 10.524 3.811 -3.244 1.00 85.69 391 TRP A CA 1
ATOM 3058 C C . TRP A 1 391 ? 11.227 2.450 -3.124 1.00 85.69 391 TRP A C 1
ATOM 3060 O O . TRP A 1 391 ? 12.414 2.411 -2.797 1.00 85.69 391 TRP A O 1
ATOM 3070 N N . TYR A 1 392 ? 10.529 1.333 -3.371 1.00 82.56 392 TYR A N 1
ATOM 3071 C CA . TYR A 1 392 ? 11.037 -0.015 -3.093 1.00 82.56 392 TYR A CA 1
ATOM 3072 C C . TYR A 1 392 ? 10.706 -1.032 -4.190 1.00 82.56 392 TYR A C 1
ATOM 3074 O O . TYR A 1 392 ? 9.563 -1.129 -4.636 1.00 82.56 392 TYR A O 1
ATOM 3082 N N . ARG A 1 393 ? 11.684 -1.884 -4.538 1.00 75.56 393 ARG A N 1
ATOM 3083 C CA . ARG A 1 393 ? 11.478 -3.050 -5.419 1.00 75.56 393 ARG A CA 1
ATOM 3084 C C . ARG A 1 393 ? 10.442 -4.022 -4.840 1.00 75.56 393 ARG A C 1
ATOM 3086 O O . ARG A 1 393 ? 10.298 -4.129 -3.617 1.00 75.56 393 ARG A O 1
ATOM 3093 N N . ARG A 1 394 ? 9.796 -4.834 -5.691 1.00 61.03 394 ARG A N 1
ATOM 3094 C CA . ARG A 1 394 ? 8.713 -5.780 -5.305 1.00 61.03 394 ARG A CA 1
ATOM 3095 C C . ARG A 1 394 ? 9.054 -6.647 -4.082 1.00 61.03 394 ARG A C 1
ATOM 3097 O O . ARG A 1 394 ? 8.232 -6.808 -3.181 1.00 61.03 394 ARG A O 1
ATOM 3104 N N . PHE A 1 395 ? 10.266 -7.200 -4.042 1.00 63.12 395 PHE A N 1
ATOM 3105 C CA . PHE A 1 395 ? 10.726 -8.087 -2.963 1.00 63.12 395 PHE A CA 1
ATOM 3106 C C . PHE A 1 395 ? 11.199 -7.338 -1.704 1.00 63.12 395 PHE A C 1
ATOM 3108 O O . PHE A 1 395 ? 11.264 -7.918 -0.622 1.00 63.12 395 PHE A O 1
ATOM 3115 N N . GLU A 1 396 ? 11.510 -6.048 -1.830 1.00 73.38 396 GLU A N 1
ATOM 3116 C CA . GLU A 1 396 ? 11.977 -5.182 -0.744 1.00 73.38 396 GLU A CA 1
ATOM 3117 C C . GLU A 1 396 ? 10.799 -4.543 0.008 1.00 73.38 396 GLU A C 1
ATOM 3119 O O . GLU A 1 396 ? 10.830 -4.436 1.239 1.00 73.38 396 GLU A O 1
ATOM 3124 N N . LEU A 1 397 ? 9.736 -4.197 -0.722 1.00 72.00 397 LEU A N 1
ATOM 3125 C CA . LEU A 1 397 ? 8.469 -3.655 -0.229 1.00 72.00 397 LEU A CA 1
ATOM 3126 C C . LEU A 1 397 ? 7.833 -4.514 0.877 1.00 72.00 397 LEU A C 1
ATOM 3128 O O . LEU A 1 397 ? 7.389 -3.993 1.900 1.00 72.00 397 LEU A O 1
ATOM 3132 N N . GLN A 1 398 ? 7.803 -5.837 0.699 1.00 66.31 398 GLN A N 1
ATOM 3133 C CA . GLN A 1 398 ? 6.983 -6.738 1.518 1.00 66.31 398 GLN A CA 1
ATOM 3134 C C . GLN A 1 398 ? 7.331 -6.699 3.022 1.00 66.31 398 GLN A C 1
ATOM 3136 O O . GLN A 1 398 ? 6.440 -6.718 3.871 1.00 66.31 398 GLN A O 1
ATOM 3141 N N . ARG A 1 399 ? 8.622 -6.600 3.370 1.00 73.06 399 ARG A N 1
ATOM 3142 C CA . ARG A 1 399 ? 9.080 -6.499 4.773 1.00 73.06 399 ARG A CA 1
ATOM 3143 C C . ARG A 1 399 ? 8.663 -5.184 5.419 1.00 73.06 399 ARG A C 1
ATOM 3145 O O . ARG A 1 399 ? 8.280 -5.150 6.584 1.00 73.06 399 ARG A O 1
ATOM 3152 N N . ARG A 1 400 ? 8.723 -4.108 4.642 1.00 83.38 400 ARG A N 1
ATOM 3153 C CA . ARG A 1 400 ? 8.422 -2.740 5.073 1.00 83.38 400 ARG A CA 1
ATOM 3154 C C . ARG A 1 400 ? 6.922 -2.557 5.258 1.00 83.38 400 ARG A C 1
ATOM 3156 O O . ARG A 1 400 ? 6.505 -1.977 6.250 1.00 83.38 400 ARG A O 1
ATOM 3163 N N . MET A 1 401 ? 6.119 -3.179 4.394 1.00 76.69 401 MET A N 1
ATOM 3164 C CA . MET A 1 401 ? 4.667 -3.261 4.545 1.00 76.69 401 MET A CA 1
ATOM 3165 C C . MET A 1 401 ? 4.236 -4.063 5.792 1.00 76.69 401 MET A C 1
ATOM 3167 O O . MET A 1 401 ? 3.222 -3.734 6.403 1.00 76.69 401 MET A O 1
ATOM 3171 N N . ALA A 1 402 ? 5.016 -5.060 6.231 1.00 75.38 402 ALA A N 1
ATOM 3172 C CA . ALA A 1 402 ? 4.772 -5.742 7.507 1.00 75.38 402 ALA A CA 1
ATOM 3173 C C . ALA A 1 402 ? 5.089 -4.847 8.724 1.00 75.38 402 ALA A C 1
ATOM 3175 O O . ALA A 1 402 ? 4.280 -4.779 9.646 1.00 75.38 402 ALA A O 1
ATOM 3176 N N . VAL A 1 403 ? 6.213 -4.115 8.713 1.00 82.94 403 VAL A N 1
ATOM 3177 C CA . VAL A 1 403 ? 6.561 -3.132 9.768 1.00 82.94 403 VAL A CA 1
ATOM 3178 C C . VAL A 1 403 ? 5.541 -1.987 9.827 1.00 82.94 403 VAL A C 1
ATOM 3180 O O . VAL A 1 403 ? 5.110 -1.601 10.912 1.00 82.94 403 VAL A O 1
ATOM 3183 N N . PHE A 1 404 ? 5.094 -1.502 8.667 1.00 85.31 404 PHE A N 1
ATOM 3184 C CA . PHE A 1 404 ? 3.970 -0.577 8.533 1.00 85.31 404 PHE A CA 1
ATOM 3185 C C . PHE A 1 404 ? 2.707 -1.135 9.202 1.00 85.31 404 PHE A C 1
ATOM 3187 O O . PHE A 1 404 ? 2.154 -0.489 10.086 1.00 85.31 404 PHE A O 1
ATOM 3194 N N . TYR A 1 405 ? 2.290 -2.362 8.867 1.00 80.19 405 TYR A N 1
ATOM 3195 C CA . TYR A 1 405 ? 1.043 -2.919 9.396 1.00 80.19 405 TYR A CA 1
ATOM 3196 C C . TYR A 1 405 ? 1.061 -3.196 10.909 1.00 80.19 405 TYR A C 1
ATOM 3198 O O . TYR A 1 405 ? 0.032 -3.053 11.566 1.00 80.19 405 TYR A O 1
ATOM 3206 N N . VAL A 1 406 ? 2.215 -3.530 11.497 1.00 84.69 406 VAL A N 1
ATOM 3207 C CA . VAL A 1 406 ? 2.354 -3.741 12.956 1.00 84.69 406 VAL A CA 1
ATOM 3208 C C . VAL A 1 406 ? 1.983 -2.488 13.770 1.00 84.69 406 VAL A C 1
ATOM 3210 O O . VAL A 1 406 ? 1.573 -2.603 14.931 1.00 84.69 406 VAL A O 1
ATOM 3213 N N . ALA A 1 407 ? 2.004 -1.302 13.155 1.00 87.19 407 ALA A N 1
ATOM 3214 C CA . ALA A 1 407 ? 1.474 -0.082 13.755 1.00 87.19 407 ALA A CA 1
ATOM 3215 C C . ALA A 1 407 ? -0.027 -0.171 14.107 1.00 87.19 407 ALA A C 1
ATOM 3217 O O . ALA A 1 407 ? -0.421 0.365 15.138 1.00 87.19 407 ALA A O 1
ATOM 3218 N N . ALA A 1 408 ? -0.848 -0.915 13.352 1.00 84.56 408 ALA A N 1
ATOM 3219 C CA . ALA A 1 408 ? -2.268 -1.125 13.669 1.00 84.56 408 ALA A CA 1
ATOM 3220 C C . ALA A 1 408 ? -2.493 -2.007 14.912 1.00 84.56 408 ALA A C 1
ATOM 3222 O O . ALA A 1 408 ? -3.480 -1.830 15.624 1.00 84.56 408 ALA A O 1
ATOM 3223 N N . SER A 1 409 ? -1.583 -2.944 15.206 1.00 84.50 409 SER A N 1
ATOM 3224 C CA . SER A 1 409 ? -1.592 -3.663 16.491 1.00 84.50 409 SER A CA 1
ATOM 3225 C C . SER A 1 409 ? -1.099 -2.783 17.643 1.00 84.50 409 SER A C 1
ATOM 3227 O O . SER A 1 409 ? -1.665 -2.837 18.729 1.00 84.50 409 SER A O 1
ATOM 3229 N N . LEU A 1 410 ? -0.092 -1.931 17.415 1.00 88.56 410 LEU A N 1
ATOM 3230 C CA . LEU A 1 410 ? 0.402 -0.989 18.427 1.00 88.56 410 LEU A CA 1
ATOM 3231 C C . LEU A 1 410 ? -0.619 0.112 18.754 1.00 88.56 410 LEU A C 1
ATOM 3233 O O . LEU A 1 410 ? -0.734 0.500 19.912 1.00 88.56 410 LEU A O 1
ATOM 3237 N N . ALA A 1 411 ? -1.397 0.574 17.776 1.00 87.88 411 ALA A N 1
ATOM 3238 C CA . ALA A 1 411 ? -2.437 1.586 17.953 1.00 87.88 411 ALA A CA 1
ATOM 3239 C C . ALA A 1 411 ? -3.449 1.228 19.053 1.00 87.88 411 ALA A C 1
ATOM 3241 O O . ALA A 1 411 ? -3.790 2.086 19.860 1.00 87.88 411 ALA A O 1
ATOM 3242 N N . GLY A 1 412 ? -3.854 -0.044 19.162 1.00 84.75 412 GLY A N 1
ATOM 3243 C CA . GLY A 1 412 ? -4.730 -0.500 20.247 1.00 84.75 412 GLY A CA 1
ATOM 3244 C C . GLY A 1 412 ? -4.103 -0.328 21.638 1.00 84.75 412 GLY A C 1
ATOM 3245 O O . GLY A 1 412 ? -4.784 0.079 22.577 1.00 84.75 412 GLY A O 1
ATOM 3246 N N . ALA A 1 413 ? -2.790 -0.558 21.764 1.00 88.19 413 ALA A N 1
ATOM 3247 C CA . ALA A 1 413 ? -2.048 -0.310 23.000 1.00 88.19 413 ALA A CA 1
ATOM 3248 C C . ALA A 1 413 ? -1.922 1.194 23.307 1.00 88.19 413 ALA A C 1
ATOM 3250 O O . ALA A 1 413 ? -2.103 1.605 24.451 1.00 88.19 413 ALA A O 1
ATOM 3251 N N . PHE A 1 414 ? -1.652 2.027 22.297 1.00 89.12 414 PHE A N 1
ATOM 3252 C CA . PHE A 1 414 ? -1.565 3.478 22.485 1.00 89.12 414 PHE A CA 1
ATOM 3253 C C . PHE A 1 414 ? -2.927 4.115 22.800 1.00 89.12 414 PHE A C 1
ATOM 3255 O O . PHE A 1 414 ? -2.992 4.914 23.727 1.00 89.12 414 PHE A O 1
ATOM 3262 N N . SER A 1 415 ? -4.018 3.730 22.128 1.00 88.12 415 SER A N 1
ATOM 3263 C CA . SER A 1 415 ? -5.367 4.243 22.429 1.00 88.12 415 SER A CA 1
ATOM 3264 C C . SER A 1 415 ? -5.843 3.816 23.822 1.00 88.12 415 SER A C 1
ATOM 3266 O O . SER A 1 415 ? -6.394 4.632 24.552 1.00 88.12 415 SER A O 1
ATOM 3268 N N . GLY A 1 416 ? -5.566 2.577 24.256 1.00 86.62 416 GLY A N 1
ATOM 3269 C CA . GLY A 1 416 ? -5.849 2.144 25.632 1.00 86.62 416 GLY A CA 1
ATOM 3270 C C . GLY A 1 416 ? -5.068 2.931 26.695 1.00 86.62 416 GLY A C 1
ATOM 3271 O O . GLY A 1 416 ? -5.606 3.249 27.755 1.00 86.62 416 GLY A O 1
ATOM 3272 N N . LEU A 1 417 ? -3.815 3.302 26.402 1.00 89.38 417 LEU A N 1
ATOM 3273 C CA . LEU A 1 417 ? -2.991 4.135 27.285 1.00 89.38 417 LEU A CA 1
ATOM 3274 C C . LEU A 1 417 ? -3.444 5.604 27.309 1.00 89.38 417 LEU A C 1
ATOM 3276 O O . LEU A 1 417 ? -3.489 6.211 28.380 1.00 89.38 417 LEU A O 1
ATOM 3280 N N . LEU A 1 418 ? -3.784 6.167 26.145 1.00 89.06 418 LEU A N 1
ATOM 3281 C CA . LEU A 1 418 ? -4.299 7.529 26.011 1.00 89.06 418 LEU A CA 1
ATOM 3282 C C . LEU A 1 418 ? -5.647 7.664 26.718 1.00 89.06 418 LEU A C 1
ATOM 3284 O O . LEU A 1 418 ? -5.783 8.542 27.565 1.00 89.06 418 LEU A O 1
ATOM 3288 N N . ALA A 1 419 ? -6.592 6.753 26.473 1.00 86.38 419 ALA A N 1
ATOM 3289 C CA . ALA A 1 419 ? -7.881 6.733 27.158 1.00 86.38 419 ALA A CA 1
ATOM 3290 C C . ALA A 1 419 ? -7.721 6.664 28.690 1.00 86.38 419 ALA A C 1
ATOM 3292 O O . ALA A 1 419 ? -8.301 7.493 29.386 1.00 86.38 419 ALA A O 1
ATOM 3293 N N . TYR A 1 420 ? -6.838 5.802 29.218 1.00 88.44 420 TYR A N 1
ATOM 3294 C CA . TYR A 1 420 ? -6.560 5.729 30.663 1.00 88.44 420 TYR A CA 1
ATOM 3295 C C . TYR A 1 420 ? -6.034 7.054 31.256 1.00 88.44 420 TYR A C 1
ATOM 3297 O O . TYR A 1 420 ? -6.288 7.376 32.422 1.00 88.44 420 TYR A O 1
ATOM 3305 N N . GLY A 1 421 ? -5.268 7.821 30.475 1.00 88.25 421 GLY A N 1
ATOM 3306 C CA . GLY A 1 421 ? -4.815 9.159 30.858 1.00 88.25 421 GLY A CA 1
ATOM 3307 C C . GLY A 1 421 ? -5.924 10.210 30.766 1.00 88.25 421 GLY A C 1
ATOM 3308 O O . GLY A 1 421 ? -6.058 11.037 31.666 1.00 88.25 421 GLY A O 1
ATOM 3309 N N . ILE A 1 422 ? -6.721 10.157 29.699 1.00 88.81 422 ILE A N 1
ATOM 3310 C CA . ILE A 1 422 ? -7.736 11.153 29.340 1.00 88.81 422 ILE A CA 1
ATOM 3311 C C . ILE A 1 422 ? -9.024 11.000 30.164 1.00 88.81 422 ILE A C 1
ATOM 3313 O O . ILE A 1 422 ? -9.619 12.007 30.529 1.00 88.81 422 ILE A O 1
ATOM 3317 N N . GLU A 1 423 ? -9.420 9.786 30.562 1.00 83.19 423 GLU A N 1
ATOM 3318 C CA . GLU A 1 423 ? -10.588 9.545 31.432 1.00 83.19 423 GLU A CA 1
ATOM 3319 C C . GLU A 1 423 ? -10.454 10.265 32.792 1.00 83.19 423 GLU A C 1
ATOM 3321 O O . GLU A 1 423 ? -11.443 10.625 33.419 1.00 83.19 423 GLU A O 1
ATOM 3326 N N . LYS A 1 424 ? -9.228 10.599 33.218 1.00 86.06 424 LYS A N 1
ATOM 3327 C CA . LYS A 1 424 ? -8.956 11.404 34.427 1.00 86.06 424 LYS A CA 1
ATOM 3328 C C . LYS A 1 424 ? -9.275 12.899 34.270 1.00 86.06 424 LYS A C 1
ATOM 3330 O O . LYS A 1 424 ? -9.144 13.653 35.236 1.00 86.06 424 LYS A O 1
ATOM 3335 N N . LEU A 1 425 ? -9.666 13.328 33.070 1.00 86.62 425 LEU A N 1
ATOM 3336 C CA . LEU A 1 425 ? -10.204 14.656 32.772 1.00 86.62 425 LEU A CA 1
ATOM 3337 C C . LEU A 1 425 ? -11.741 14.685 32.806 1.00 86.62 425 LEU A C 1
ATOM 3339 O O . LEU A 1 425 ? -12.318 15.732 32.526 1.00 86.62 425 LEU A O 1
ATOM 3343 N N . ASP A 1 426 ? -12.409 13.583 33.160 1.00 85.75 426 ASP A N 1
ATOM 3344 C CA . ASP A 1 426 ? -13.865 13.554 33.298 1.00 85.75 426 ASP A CA 1
ATOM 3345 C C . ASP A 1 426 ? -14.393 14.671 34.223 1.00 85.75 426 ASP A C 1
ATOM 3347 O O . ASP A 1 426 ? -13.777 15.032 35.233 1.00 85.75 426 ASP A O 1
ATOM 3351 N N . GLY A 1 427 ? -15.493 15.301 33.808 1.00 83.69 427 GLY A N 1
ATOM 3352 C CA . GLY A 1 427 ? -16.076 16.485 34.443 1.00 83.69 427 GLY A CA 1
ATOM 3353 C C . GLY A 1 427 ? -15.262 17.785 34.315 1.00 83.69 427 GLY A C 1
ATOM 3354 O O . GLY A 1 427 ? -15.765 18.856 34.676 1.00 83.69 427 GLY A O 1
ATOM 3355 N N . ARG A 1 428 ? -14.022 17.769 33.799 1.00 87.00 428 ARG A N 1
ATOM 3356 C CA . ARG A 1 428 ? -13.229 19.000 33.614 1.00 87.00 428 ARG A CA 1
ATOM 3357 C C . ARG A 1 428 ? -13.838 19.864 32.516 1.00 87.00 428 ARG A C 1
ATOM 3359 O O . ARG A 1 428 ? -14.195 19.381 31.447 1.00 87.00 428 ARG A O 1
ATOM 3366 N N . SER A 1 429 ? -13.951 21.161 32.803 1.00 84.06 429 SER A N 1
ATOM 3367 C CA . SER A 1 429 ? -14.598 22.161 31.938 1.00 84.06 429 SER A CA 1
ATOM 3368 C C . SER A 1 429 ? -16.051 21.833 31.551 1.00 84.06 429 SER A C 1
ATOM 3370 O O . SER A 1 429 ? -16.551 22.380 30.574 1.00 84.06 429 SER A O 1
ATOM 3372 N N . GLY A 1 430 ? -16.733 20.959 32.305 1.00 84.12 430 GLY A N 1
ATOM 3373 C CA . GLY A 1 430 ? -18.094 20.509 31.990 1.00 84.12 430 GLY A CA 1
ATOM 3374 C C . GLY A 1 430 ? -18.183 19.505 30.834 1.00 84.12 430 GLY A C 1
ATOM 3375 O O . GLY A 1 430 ? -19.276 19.295 30.319 1.00 84.12 430 GLY A O 1
ATOM 3376 N N . LEU A 1 431 ? -17.060 18.903 30.426 1.00 88.00 431 LEU A N 1
ATOM 3377 C CA . LEU A 1 431 ? -16.996 17.868 29.393 1.00 88.00 431 LEU A CA 1
ATOM 3378 C C . LEU A 1 431 ? -16.791 16.485 30.023 1.00 88.00 431 LEU A C 1
ATOM 3380 O O . LEU A 1 431 ? -16.000 16.333 30.959 1.00 88.00 431 LEU A O 1
ATOM 3384 N N . ALA A 1 432 ? -17.475 15.479 29.483 1.00 88.31 432 ALA A N 1
ATOM 3385 C CA . ALA A 1 432 ? -17.331 14.086 29.895 1.00 88.31 432 ALA A CA 1
ATOM 3386 C C . ALA A 1 432 ? -16.027 13.461 29.363 1.00 88.31 432 ALA A C 1
ATOM 3388 O O . ALA A 1 432 ? -15.487 13.878 28.332 1.00 88.31 432 ALA A O 1
ATOM 3389 N N . GLY A 1 433 ? -15.528 12.419 30.033 1.00 87.62 433 GLY A N 1
ATOM 3390 C CA . GLY A 1 433 ? -14.275 11.739 29.682 1.00 87.62 433 GLY A CA 1
ATOM 3391 C C . GLY A 1 433 ? -14.209 11.278 28.219 1.00 87.62 433 GLY A C 1
ATOM 3392 O O . GLY A 1 433 ? -13.185 11.459 27.559 1.00 87.62 433 GLY A O 1
ATOM 3393 N N . TRP A 1 434 ? -15.313 10.768 27.660 1.00 91.56 434 TRP A N 1
ATOM 3394 C CA . TRP A 1 434 ? -15.376 10.368 26.249 1.00 91.56 434 TRP A CA 1
ATOM 3395 C C . TRP A 1 434 ? -15.259 11.540 25.258 1.00 91.56 434 TRP A C 1
ATOM 3397 O O . TRP A 1 434 ? -14.723 11.359 24.164 1.00 91.56 434 TRP A O 1
ATOM 3407 N N . GLN A 1 435 ? -15.714 12.743 25.625 1.00 93.00 435 GLN A N 1
ATOM 3408 C CA 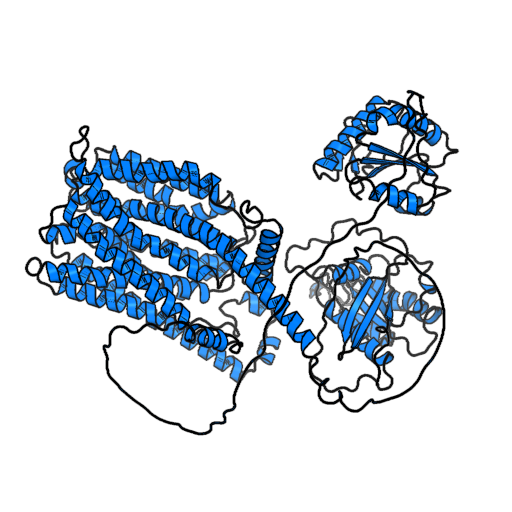. GLN A 1 435 ? -15.581 13.938 24.786 1.00 93.00 435 GLN A CA 1
ATOM 3409 C C . GLN A 1 435 ? -14.119 14.376 24.712 1.00 93.00 435 GLN A C 1
ATOM 3411 O O . GLN A 1 435 ? -13.614 14.677 23.629 1.00 93.00 435 GLN A O 1
ATOM 3416 N N . TRP A 1 436 ? -13.415 14.337 25.849 1.00 92.88 436 TRP A N 1
ATOM 3417 C CA . TRP A 1 436 ? -11.978 14.597 25.904 1.00 92.88 436 TRP A CA 1
ATOM 3418 C C . TRP A 1 436 ? -11.164 13.609 25.058 1.00 92.88 436 TRP A C 1
ATOM 3420 O O . TRP A 1 436 ? -10.188 14.036 24.444 1.00 92.88 436 TRP A O 1
ATOM 3430 N N . ILE A 1 437 ? -11.575 12.334 24.965 1.00 91.88 437 ILE A N 1
ATOM 3431 C CA . ILE A 1 437 ? -10.940 11.346 24.072 1.00 91.88 437 ILE A CA 1
ATOM 3432 C C . ILE A 1 437 ? -11.004 11.843 22.620 1.00 91.88 437 ILE A C 1
ATOM 3434 O O . ILE A 1 437 ? -9.958 12.063 22.017 1.00 91.88 437 ILE A O 1
ATOM 3438 N N . PHE A 1 438 ? -12.196 12.122 22.080 1.00 93.19 438 PHE A N 1
ATOM 3439 C CA . PHE A 1 438 ? -12.338 12.607 20.696 1.00 93.19 438 PHE A CA 1
ATOM 3440 C C . PHE A 1 438 ? -11.659 13.961 20.437 1.00 93.19 438 PHE A C 1
ATOM 3442 O O . PHE A 1 438 ? -11.078 14.162 19.371 1.00 93.19 438 PHE A O 1
ATOM 3449 N N . LEU A 1 439 ? -11.702 14.887 21.401 1.00 93.31 439 LEU A N 1
ATOM 3450 C CA . LEU A 1 439 ? -11.051 16.193 21.275 1.00 93.31 439 LEU A CA 1
ATOM 3451 C C . LEU A 1 439 ? -9.525 16.064 21.199 1.00 93.31 439 LEU A C 1
ATOM 3453 O O . LEU A 1 439 ? -8.912 16.632 20.296 1.00 93.31 439 LEU A O 1
ATOM 3457 N N . ILE A 1 440 ? -8.909 15.316 22.119 1.00 92.56 440 ILE A N 1
ATOM 3458 C CA . ILE A 1 440 ? -7.449 15.183 22.202 1.00 92.56 440 ILE A CA 1
ATOM 3459 C C . ILE A 1 440 ? -6.925 14.258 21.098 1.00 92.56 440 ILE A C 1
ATOM 3461 O O . ILE A 1 440 ? -5.991 14.640 20.392 1.00 92.56 440 ILE A O 1
ATOM 3465 N N . GLU A 1 441 ? -7.540 13.086 20.896 1.00 91.56 441 GLU A N 1
ATOM 3466 C CA . GLU A 1 441 ? -7.145 12.162 19.825 1.00 91.56 441 GLU A CA 1
ATOM 3467 C C . GLU A 1 441 ? -7.378 12.774 18.433 1.00 91.56 441 GLU A C 1
ATOM 3469 O O . GLU A 1 441 ? -6.568 12.520 17.555 1.00 91.56 441 GLU A O 1
ATOM 3474 N N . GLY A 1 442 ? -8.378 13.650 18.236 1.00 92.56 442 GLY A N 1
ATOM 3475 C CA . GLY A 1 442 ? -8.609 14.365 16.969 1.00 92.56 442 GLY A CA 1
ATOM 3476 C C . GLY A 1 442 ? -7.690 15.570 16.708 1.00 92.56 442 GLY A C 1
ATOM 3477 O O . GLY A 1 442 ? -7.301 15.821 15.566 1.00 92.56 442 GLY A O 1
ATOM 3478 N N . LEU A 1 443 ? -7.268 16.301 17.749 1.00 94.44 443 LEU A N 1
ATOM 3479 C CA . LEU A 1 443 ? -6.349 17.441 17.588 1.00 94.44 443 LEU A CA 1
ATOM 3480 C C . LEU A 1 443 ? -4.918 17.010 17.216 1.00 94.44 443 LEU A C 1
ATOM 3482 O O . LEU A 1 443 ? -4.210 17.752 16.531 1.00 94.44 443 LEU A O 1
ATOM 3486 N N . ILE A 1 444 ? -4.495 15.809 17.623 1.00 93.38 444 ILE A N 1
ATOM 3487 C CA . ILE A 1 444 ? -3.184 15.235 17.279 1.00 93.38 444 ILE A CA 1
ATOM 3488 C C . ILE A 1 444 ? -2.991 15.087 15.750 1.00 93.38 444 ILE A C 1
ATOM 3490 O O . ILE A 1 444 ? -2.008 15.634 15.240 1.00 93.38 444 ILE A O 1
ATOM 3494 N N . PRO A 1 445 ? -3.883 14.428 14.976 1.00 93.81 445 PRO A N 1
ATOM 3495 C CA . PRO A 1 445 ? -3.776 14.363 13.523 1.00 93.81 445 PRO A CA 1
ATOM 3496 C C . PRO A 1 445 ? -3.876 15.728 12.841 1.00 93.81 445 PRO A C 1
ATOM 3498 O O . PRO A 1 445 ? -3.120 15.967 11.902 1.00 93.81 445 PRO A O 1
ATOM 3501 N N . VAL A 1 446 ? -4.697 16.662 13.338 1.00 95.19 446 VAL A N 1
ATOM 3502 C CA . VAL A 1 446 ? -4.727 18.041 12.806 1.00 95.19 446 VAL A CA 1
ATOM 3503 C C . VAL A 1 446 ? -3.351 18.709 12.932 1.00 95.19 446 VAL A C 1
ATOM 3505 O O . VAL A 1 446 ? -2.851 19.280 11.962 1.00 95.19 446 VAL A O 1
ATOM 3508 N N . ALA A 1 447 ? -2.693 18.593 14.090 1.00 94.12 447 ALA A N 1
ATOM 3509 C CA . ALA A 1 447 ? -1.349 19.134 14.300 1.00 94.12 447 ALA A CA 1
ATOM 3510 C C . ALA A 1 447 ? -0.277 18.421 13.451 1.00 94.12 447 ALA A C 1
ATOM 3512 O O . ALA A 1 447 ? 0.608 19.073 12.890 1.00 94.12 447 ALA A O 1
ATOM 3513 N N . LEU A 1 448 ? -0.362 17.093 13.311 1.00 93.56 448 LEU A N 1
ATOM 3514 C CA . LEU A 1 448 ? 0.563 16.307 12.488 1.00 93.56 448 LEU A CA 1
ATOM 3515 C C . LEU A 1 448 ? 0.412 16.609 10.989 1.00 93.56 448 LEU A C 1
ATOM 3517 O O . LEU A 1 448 ? 1.424 16.727 10.297 1.00 93.56 448 LEU A O 1
ATOM 3521 N N . ALA A 1 449 ? -0.806 16.817 10.484 1.00 94.19 449 ALA A N 1
ATOM 3522 C CA . ALA A 1 449 ? -1.062 17.155 9.083 1.00 94.19 449 ALA A CA 1
ATOM 3523 C C . ALA A 1 449 ? -0.320 18.433 8.644 1.00 94.19 449 ALA A C 1
ATOM 3525 O O . ALA A 1 449 ? 0.331 18.450 7.595 1.00 94.19 449 ALA A O 1
ATOM 3526 N N . LEU A 1 450 ? -0.324 19.467 9.497 1.00 92.56 450 LEU A N 1
ATOM 3527 C CA . LEU A 1 450 ? 0.377 20.745 9.285 1.00 92.56 450 LEU A CA 1
ATOM 3528 C C . LEU A 1 450 ? 1.911 20.615 9.211 1.00 92.56 450 LEU A C 1
ATOM 3530 O O . LEU A 1 450 ? 2.587 21.530 8.730 1.00 92.56 450 LEU A O 1
ATOM 3534 N N . ILE A 1 451 ? 2.460 19.481 9.653 1.00 91.81 451 ILE A N 1
ATOM 3535 C CA . ILE A 1 451 ? 3.886 19.141 9.597 1.00 91.81 451 ILE A CA 1
ATOM 3536 C C . ILE A 1 451 ? 4.168 18.195 8.416 1.00 91.81 451 ILE A C 1
ATOM 3538 O O . ILE A 1 451 ? 5.138 18.377 7.677 1.00 91.81 451 ILE A O 1
ATOM 3542 N N . ILE A 1 452 ? 3.316 17.189 8.211 1.00 90.06 452 ILE A N 1
ATOM 3543 C CA . ILE A 1 452 ? 3.588 16.041 7.338 1.00 90.06 452 ILE A CA 1
ATOM 3544 C C . ILE A 1 452 ? 3.655 16.413 5.852 1.00 90.06 452 ILE A C 1
ATOM 3546 O O . ILE A 1 452 ? 4.541 15.901 5.168 1.00 90.06 452 ILE A O 1
ATOM 3550 N N . TRP A 1 453 ? 2.870 17.387 5.374 1.00 86.94 453 TRP A N 1
ATOM 3551 C CA . TRP A 1 453 ? 2.983 17.911 3.996 1.00 86.94 453 TRP A CA 1
ATOM 3552 C C . TRP A 1 453 ? 4.366 18.496 3.642 1.00 86.94 453 TRP A C 1
ATOM 3554 O O . TRP A 1 453 ? 4.693 18.626 2.464 1.00 86.94 453 TRP A O 1
ATOM 3564 N N . LYS A 1 454 ? 5.193 18.844 4.642 1.00 87.31 454 LYS A N 1
ATOM 3565 C CA . LYS A 1 454 ? 6.576 19.331 4.460 1.00 87.31 454 LYS A CA 1
ATOM 3566 C C . LYS A 1 454 ? 7.647 18.258 4.665 1.00 87.31 454 LYS A C 1
ATOM 3568 O O . LYS A 1 454 ? 8.776 18.451 4.216 1.00 87.31 454 LYS A O 1
ATOM 3573 N N . ILE A 1 455 ? 7.337 17.178 5.387 1.00 88.81 455 ILE A N 1
ATOM 3574 C CA . ILE A 1 455 ? 8.326 16.175 5.821 1.00 88.81 455 ILE A CA 1
ATOM 3575 C C . ILE A 1 455 ? 8.224 14.865 5.025 1.00 88.81 455 ILE A C 1
ATOM 3577 O O . ILE A 1 455 ? 9.264 14.241 4.779 1.00 88.81 455 ILE A O 1
ATOM 3581 N N . LEU A 1 456 ? 7.016 14.460 4.616 1.00 89.19 456 LEU A N 1
ATOM 3582 C CA . LEU A 1 456 ? 6.788 13.226 3.862 1.00 89.19 456 LEU A CA 1
ATOM 3583 C C . LEU A 1 456 ? 7.333 13.373 2.428 1.00 89.19 456 LEU A C 1
ATOM 3585 O O . LEU A 1 456 ? 6.970 14.332 1.745 1.00 89.19 456 LEU A O 1
ATOM 3589 N N . PRO A 1 457 ? 8.209 12.469 1.955 1.00 87.25 457 PRO A N 1
ATOM 3590 C CA . PRO A 1 457 ? 8.859 12.633 0.661 1.00 87.25 457 PRO A CA 1
ATOM 3591 C C . PRO A 1 457 ? 8.011 12.026 -0.472 1.00 87.25 457 PRO A C 1
ATOM 3593 O O . PRO A 1 457 ? 7.624 10.863 -0.400 1.00 87.25 457 PRO A O 1
ATOM 3596 N N . ASP A 1 458 ? 7.741 12.802 -1.526 1.00 84.69 458 ASP A N 1
ATOM 3597 C CA . ASP A 1 458 ? 6.828 12.402 -2.613 1.00 84.69 458 ASP A CA 1
ATOM 3598 C C . ASP A 1 458 ? 7.395 11.308 -3.535 1.00 84.69 458 ASP A C 1
ATOM 3600 O O . ASP A 1 458 ? 6.708 10.333 -3.830 1.00 84.69 458 ASP A O 1
ATOM 3604 N N . SER A 1 459 ? 8.638 11.462 -4.001 1.00 83.88 459 SER A N 1
ATOM 3605 C CA . SER A 1 459 ? 9.269 10.572 -4.990 1.00 83.88 459 SER A CA 1
ATOM 3606 C C . SER A 1 459 ? 10.793 10.490 -4.811 1.00 83.88 459 SER A C 1
ATOM 3608 O O . SER A 1 459 ? 11.385 11.438 -4.282 1.00 83.88 459 SER A O 1
ATOM 3610 N N . PRO A 1 460 ? 11.454 9.403 -5.266 1.00 82.75 460 PRO A N 1
ATOM 3611 C CA . PRO A 1 460 ? 12.914 9.273 -5.207 1.00 82.75 460 PRO A CA 1
ATOM 3612 C C . PRO A 1 460 ? 13.649 10.370 -5.999 1.00 82.75 460 PRO A C 1
ATOM 3614 O O . PRO A 1 460 ? 14.677 10.866 -5.547 1.00 82.75 460 PRO A O 1
ATOM 3617 N N . GLU A 1 461 ? 13.092 10.822 -7.126 1.00 80.00 461 GLU A N 1
ATOM 3618 C CA . GLU A 1 461 ? 13.627 11.925 -7.943 1.00 80.00 461 GLU A CA 1
ATOM 3619 C C . GLU A 1 461 ? 13.664 13.257 -7.171 1.00 80.00 461 GLU A C 1
ATOM 3621 O O . GLU A 1 461 ? 14.659 13.984 -7.178 1.00 80.00 461 GLU A O 1
ATOM 3626 N N . THR A 1 462 ? 12.586 13.571 -6.442 1.00 81.19 462 THR A N 1
ATOM 3627 C CA . THR A 1 462 ? 12.439 14.829 -5.683 1.00 81.19 462 THR A CA 1
ATOM 3628 C C . THR A 1 462 ? 13.015 14.758 -4.260 1.00 81.19 462 THR A C 1
ATOM 3630 O O . THR A 1 462 ? 12.816 15.672 -3.452 1.00 81.19 462 THR A O 1
ATOM 3633 N N . ALA A 1 463 ? 13.741 13.684 -3.928 1.00 83.81 463 ALA A N 1
ATOM 3634 C CA . ALA A 1 463 ? 14.142 13.318 -2.572 1.00 83.81 463 ALA A CA 1
ATOM 3635 C C . ALA A 1 463 ? 15.192 14.257 -1.945 1.00 83.81 463 ALA A C 1
ATOM 3637 O O . ALA A 1 463 ? 16.369 13.915 -1.833 1.00 83.81 463 ALA A O 1
ATOM 3638 N N . LYS A 1 464 ? 14.767 15.423 -1.440 1.00 82.69 464 LYS A N 1
ATOM 3639 C CA . LYS A 1 464 ? 15.633 16.453 -0.819 1.00 82.69 464 LYS A CA 1
ATOM 3640 C C . LYS A 1 464 ? 16.572 15.968 0.304 1.00 82.69 464 LYS A C 1
ATOM 3642 O O . LYS A 1 464 ? 17.491 16.695 0.657 1.00 82.69 464 LYS A O 1
ATOM 3647 N N . PHE A 1 465 ? 16.339 14.788 0.887 1.00 88.12 465 PHE A N 1
ATOM 3648 C CA . PHE A 1 465 ? 17.184 14.198 1.939 1.00 88.12 465 PHE A CA 1
ATOM 3649 C C . PHE A 1 465 ? 18.273 13.238 1.419 1.00 88.12 465 PHE A C 1
ATOM 3651 O O . PHE A 1 465 ? 19.111 12.799 2.206 1.00 88.12 465 PHE A O 1
ATOM 3658 N N . LEU A 1 466 ? 18.253 12.905 0.126 1.00 87.44 466 LEU A N 1
ATOM 3659 C CA . LEU A 1 466 ? 19.303 12.169 -0.578 1.00 87.44 466 LEU A CA 1
ATOM 3660 C C . LEU A 1 466 ? 20.174 13.157 -1.365 1.00 87.44 466 LEU A C 1
ATOM 3662 O O . LEU A 1 466 ? 19.665 14.164 -1.881 1.00 87.44 466 LEU A O 1
ATOM 3666 N N . THR A 1 467 ? 21.473 12.872 -1.474 1.00 88.75 467 THR A N 1
ATOM 3667 C CA . THR A 1 467 ? 22.360 13.596 -2.401 1.00 88.75 467 THR A CA 1
ATOM 3668 C C . THR A 1 467 ? 22.033 13.214 -3.846 1.00 88.75 467 THR A C 1
ATOM 3670 O O . THR A 1 467 ? 21.348 12.222 -4.080 1.00 88.75 467 THR A O 1
ATOM 3673 N N . GLN A 1 468 ? 22.508 13.990 -4.825 1.00 84.94 468 GLN A N 1
ATOM 3674 C CA . GLN A 1 468 ? 22.230 13.716 -6.239 1.00 84.94 468 GLN A CA 1
ATOM 3675 C C . GLN A 1 468 ? 22.622 12.280 -6.667 1.00 84.94 468 GLN A C 1
ATOM 3677 O O . GLN A 1 468 ? 21.710 11.539 -7.028 1.00 84.94 468 GLN A O 1
ATOM 3682 N N . PRO A 1 469 ? 23.873 11.800 -6.476 1.00 83.06 469 PRO A N 1
ATOM 3683 C CA . PRO A 1 469 ? 24.230 10.421 -6.833 1.00 83.06 469 PRO A CA 1
ATOM 3684 C C . PRO A 1 469 ? 23.452 9.355 -6.042 1.00 83.06 469 PRO A C 1
ATOM 3686 O O . PRO A 1 469 ? 23.200 8.273 -6.564 1.00 83.06 469 PRO A O 1
ATOM 3689 N N . GLU A 1 470 ? 23.006 9.639 -4.811 1.00 86.12 470 GLU A N 1
ATOM 3690 C CA . GLU A 1 470 ? 22.146 8.711 -4.058 1.00 86.12 470 GLU A CA 1
ATOM 3691 C C . GLU A 1 470 ? 20.721 8.620 -4.630 1.00 86.12 470 GLU A C 1
ATOM 3693 O O . GLU A 1 470 ? 20.080 7.577 -4.488 1.00 86.12 470 GLU A O 1
ATOM 3698 N N . ARG A 1 471 ? 20.218 9.679 -5.284 1.00 85.19 471 ARG A N 1
ATOM 3699 C CA . ARG A 1 471 ? 18.961 9.628 -6.049 1.00 85.19 471 ARG A CA 1
ATOM 3700 C C . ARG A 1 471 ? 19.157 8.911 -7.369 1.00 85.19 471 ARG A C 1
ATOM 3702 O O . ARG A 1 471 ? 18.357 8.038 -7.679 1.00 85.19 471 ARG A O 1
ATOM 3709 N N . ASP A 1 472 ? 20.214 9.236 -8.103 1.00 82.06 472 ASP A N 1
ATOM 3710 C CA . ASP A 1 472 ? 20.477 8.664 -9.426 1.00 82.06 472 ASP A CA 1
ATOM 3711 C C . ASP A 1 472 ? 20.690 7.143 -9.323 1.00 82.06 472 ASP A C 1
ATOM 3713 O O . ASP A 1 472 ? 20.070 6.375 -10.061 1.00 82.06 472 ASP A O 1
ATOM 3717 N N . LEU A 1 473 ? 21.430 6.687 -8.301 1.00 83.25 473 LEU A N 1
ATOM 3718 C CA . LEU A 1 473 ? 21.549 5.272 -7.937 1.00 83.25 473 LEU A CA 1
ATOM 3719 C C . LEU A 1 473 ? 20.191 4.642 -7.586 1.00 83.25 473 LEU A C 1
ATOM 3721 O O . LEU A 1 473 ? 19.911 3.522 -8.011 1.00 83.25 473 LEU A O 1
ATOM 3725 N N . LEU A 1 474 ? 19.332 5.330 -6.823 1.00 84.00 474 LEU A N 1
ATOM 3726 C CA . LEU A 1 474 ? 18.018 4.810 -6.422 1.00 84.00 474 LEU A CA 1
ATOM 3727 C C . LEU A 1 474 ? 17.033 4.729 -7.604 1.00 84.00 474 LEU A C 1
ATOM 3729 O O . LEU A 1 474 ? 16.313 3.739 -7.727 1.00 84.00 474 LEU A O 1
ATOM 3733 N N . VAL A 1 475 ? 17.027 5.725 -8.491 1.00 82.94 475 VAL A N 1
ATOM 3734 C CA . VAL A 1 475 ? 16.199 5.772 -9.708 1.00 82.94 475 VAL A CA 1
ATOM 3735 C C . VAL A 1 475 ? 16.676 4.729 -10.725 1.00 82.94 475 VAL A C 1
ATOM 3737 O O . VAL A 1 475 ? 15.855 3.972 -11.246 1.00 82.94 475 VAL A O 1
ATOM 3740 N N . SER A 1 476 ? 17.989 4.582 -10.933 1.00 78.19 476 SER A N 1
ATOM 3741 C CA . SER A 1 476 ? 18.581 3.484 -11.719 1.00 78.19 476 SER A CA 1
ATOM 3742 C C . SER A 1 476 ? 18.200 2.108 -11.142 1.00 78.19 476 SER A C 1
ATOM 3744 O O . SER A 1 476 ? 17.670 1.237 -11.834 1.00 78.19 476 SER A O 1
ATOM 3746 N N . ARG A 1 477 ? 18.318 1.930 -9.817 1.00 81.00 477 ARG A N 1
ATOM 3747 C CA . ARG A 1 477 ? 17.894 0.713 -9.095 1.00 81.00 477 ARG A CA 1
ATOM 3748 C C . ARG A 1 477 ? 16.415 0.354 -9.287 1.00 81.00 477 ARG A C 1
ATOM 3750 O O . ARG A 1 477 ? 16.094 -0.836 -9.180 1.00 81.00 477 ARG A O 1
ATOM 3757 N N . LEU A 1 478 ? 15.538 1.337 -9.502 1.00 72.00 478 LEU A N 1
ATOM 3758 C CA . LEU A 1 478 ? 14.092 1.156 -9.679 1.00 72.00 478 LEU A CA 1
ATOM 3759 C C . LEU A 1 478 ? 13.699 0.981 -11.157 1.00 72.00 478 LEU A C 1
ATOM 3761 O O . LEU A 1 478 ? 12.866 0.127 -11.460 1.00 72.00 478 LEU A O 1
ATOM 3765 N N . SER A 1 479 ? 14.323 1.707 -12.087 1.00 65.19 479 SER A N 1
ATOM 3766 C CA . SER A 1 479 ? 14.122 1.522 -13.536 1.00 65.19 479 SER A CA 1
ATOM 3767 C C . SER A 1 479 ? 14.617 0.150 -14.014 1.00 65.19 479 SER A C 1
ATOM 3769 O O . SER A 1 479 ? 13.886 -0.544 -14.721 1.00 65.19 479 SER A O 1
ATOM 3771 N N . ASN A 1 480 ? 15.760 -0.327 -13.511 1.00 59.19 480 ASN A N 1
ATOM 3772 C CA . ASN A 1 480 ? 16.283 -1.663 -13.825 1.00 59.19 480 ASN A CA 1
ATOM 3773 C C . ASN A 1 480 ? 15.376 -2.816 -13.329 1.00 59.19 480 ASN A C 1
ATOM 3775 O O . ASN A 1 480 ? 15.299 -3.856 -13.977 1.00 59.19 480 ASN A O 1
ATOM 3779 N N . ASP A 1 481 ? 14.624 -2.639 -12.232 1.00 51.53 481 ASP A N 1
ATOM 3780 C CA . ASP A 1 481 ? 13.585 -3.603 -11.795 1.00 51.53 481 ASP A CA 1
ATOM 3781 C C . ASP A 1 481 ? 12.324 -3.515 -12.691 1.00 51.53 481 ASP A C 1
ATOM 3783 O O . ASP A 1 481 ? 11.552 -4.469 -12.809 1.00 51.53 481 ASP A O 1
ATOM 3787 N N . SER A 1 482 ? 12.123 -2.374 -13.363 1.00 41.03 482 SER A N 1
ATOM 3788 C CA . SER A 1 482 ? 10.932 -2.054 -14.164 1.00 41.03 482 SER A CA 1
ATOM 3789 C C . SER A 1 482 ? 10.968 -2.623 -15.584 1.00 41.03 482 SER A C 1
ATOM 3791 O O . SER A 1 482 ? 9.918 -3.025 -16.085 1.00 41.03 482 SER A O 1
ATOM 3793 N N . GLY A 1 483 ? 12.155 -2.768 -16.187 1.00 29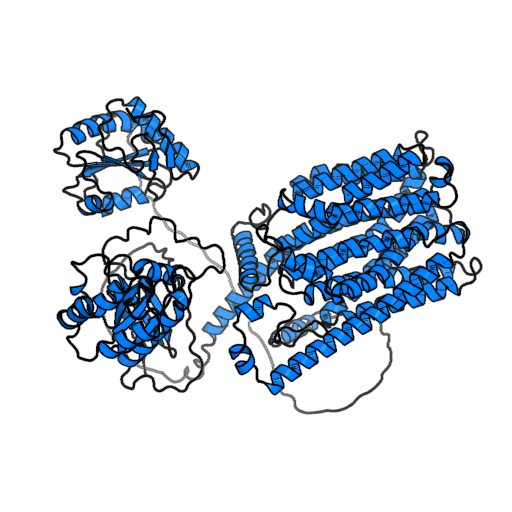.42 483 GLY A N 1
ATOM 3794 C CA . GLY A 1 483 ? 12.340 -3.424 -17.494 1.00 29.42 483 GLY A CA 1
ATOM 3795 C C . GLY A 1 483 ? 11.905 -4.900 -17.545 1.00 29.42 483 GLY A C 1
ATOM 3796 O O . GLY A 1 483 ? 11.813 -5.483 -18.618 1.00 29.42 483 GLY A O 1
ATOM 3797 N N . SER A 1 484 ? 11.581 -5.507 -16.397 1.00 28.97 484 SER A N 1
ATOM 3798 C CA . SER A 1 484 ? 11.151 -6.908 -16.259 1.00 28.97 484 SER A CA 1
ATOM 3799 C C . SER A 1 484 ? 9.656 -7.174 -16.537 1.00 28.97 484 SER A C 1
ATOM 3801 O O . SER A 1 484 ? 9.144 -8.246 -16.206 1.00 28.97 484 SER A O 1
ATOM 3803 N N . GLY A 1 485 ? 8.908 -6.200 -17.071 1.00 38.19 485 GLY A N 1
ATOM 3804 C CA . GLY A 1 485 ? 7.485 -6.350 -17.428 1.00 38.19 485 GLY A CA 1
ATOM 3805 C C . GLY A 1 485 ? 6.513 -6.564 -16.251 1.00 38.19 485 GLY A C 1
ATOM 3806 O O . GLY A 1 485 ? 5.317 -6.760 -16.462 1.00 38.19 485 GLY A O 1
ATOM 3807 N N . GLN A 1 486 ? 6.993 -6.539 -15.000 1.00 43.44 486 GLN A N 1
ATOM 3808 C CA . GLN A 1 486 ? 6.175 -6.726 -13.787 1.00 43.44 486 GLN A CA 1
ATOM 3809 C C . GLN A 1 486 ? 6.472 -5.714 -12.663 1.00 43.44 486 GLN A C 1
ATOM 3811 O O . GLN A 1 486 ? 6.049 -5.933 -11.520 1.00 43.44 486 GLN A O 1
ATOM 3816 N N . GLY A 1 487 ? 7.192 -4.631 -12.969 1.00 36.97 487 GLY A N 1
ATOM 3817 C CA . GLY A 1 487 ? 7.674 -3.641 -12.002 1.00 36.97 487 GLY A CA 1
ATOM 3818 C C . GLY A 1 487 ? 6.577 -2.761 -11.393 1.00 36.97 487 GLY A C 1
ATOM 3819 O O . GLY A 1 487 ? 5.877 -3.178 -10.465 1.00 36.97 487 GLY A O 1
ATOM 3820 N N . GLN A 1 488 ? 6.472 -1.525 -11.881 1.00 37.91 488 GLN A N 1
ATOM 3821 C CA . GLN A 1 488 ? 5.753 -0.426 -11.227 1.00 37.91 488 GLN A CA 1
ATOM 3822 C C . GLN A 1 488 ? 4.228 -0.449 -11.414 1.00 37.91 488 GLN A C 1
ATOM 3824 O O . GLN A 1 488 ? 3.689 -1.106 -12.302 1.00 37.91 488 GLN A O 1
ATOM 3829 N N . ALA A 1 489 ? 3.542 0.326 -10.571 1.00 41.38 489 ALA A N 1
ATOM 3830 C CA . ALA A 1 489 ? 2.238 0.897 -10.885 1.00 41.38 489 ALA A CA 1
ATOM 3831 C C . ALA A 1 489 ? 2.472 2.312 -11.435 1.00 41.38 489 ALA A C 1
ATOM 3833 O O . ALA A 1 489 ? 2.505 3.282 -10.679 1.00 41.38 489 ALA A O 1
ATOM 3834 N N . THR A 1 490 ? 2.702 2.423 -12.743 1.00 36.31 490 THR A N 1
ATOM 3835 C CA . THR A 1 490 ? 2.929 3.717 -13.397 1.00 36.31 490 THR A CA 1
ATOM 3836 C C . THR A 1 490 ? 1.676 4.597 -13.303 1.00 36.31 490 THR A C 1
ATOM 3838 O O . THR A 1 490 ? 0.532 4.124 -13.205 1.00 36.31 490 THR A O 1
ATOM 3841 N N . ASN A 1 491 ? 1.861 5.917 -13.369 1.00 35.28 491 ASN A N 1
ATOM 3842 C CA . ASN A 1 491 ? 0.719 6.826 -13.473 1.00 35.28 491 ASN A CA 1
ATOM 3843 C C . ASN A 1 491 ? -0.003 6.679 -14.827 1.00 35.28 491 ASN A C 1
ATOM 3845 O O . ASN A 1 491 ? -1.223 6.847 -14.864 1.00 35.28 491 ASN A O 1
ATOM 3849 N N . SER A 1 492 ? 0.715 6.267 -15.878 1.00 35.59 492 SER A N 1
ATOM 3850 C CA . SER A 1 492 ? 0.253 6.104 -17.263 1.00 35.59 492 SER A CA 1
ATOM 3851 C C . SER A 1 492 ? -0.555 4.832 -17.561 1.00 35.59 492 SER A C 1
ATOM 3853 O O . SER A 1 492 ? -1.302 4.839 -18.541 1.00 35.59 492 SER A O 1
ATOM 3855 N N . ASP A 1 493 ? -0.472 3.773 -16.743 1.00 46.88 493 ASP A N 1
ATOM 3856 C CA . ASP A 1 493 ? -1.235 2.529 -16.945 1.00 46.88 493 ASP A CA 1
ATOM 3857 C C . ASP A 1 493 ? -2.759 2.784 -16.951 1.00 46.88 493 ASP A C 1
ATOM 3859 O O . ASP A 1 493 ? -3.411 2.913 -15.905 1.00 46.88 493 ASP A O 1
ATOM 3863 N N . LYS A 1 494 ? -3.344 2.830 -18.158 1.00 46.53 494 LYS A N 1
ATOM 3864 C CA . LYS A 1 494 ? -4.793 2.878 -18.393 1.00 46.53 494 LYS A CA 1
ATOM 3865 C C . LYS A 1 494 ? -5.394 1.504 -18.095 1.00 46.53 494 LYS A C 1
ATOM 3867 O O . LYS A 1 494 ? -5.391 0.624 -18.953 1.00 46.53 494 LYS A O 1
ATOM 3872 N N . ILE A 1 495 ? -5.924 1.331 -16.884 1.00 56.44 495 ILE A N 1
ATOM 3873 C CA . ILE A 1 495 ? -6.607 0.100 -16.459 1.00 56.44 495 ILE A CA 1
ATOM 3874 C C . ILE A 1 495 ? -7.741 -0.216 -17.447 1.00 56.44 495 ILE A C 1
ATOM 3876 O O . ILE A 1 495 ? -8.702 0.549 -17.561 1.00 56.44 495 ILE A O 1
ATOM 3880 N N . SER A 1 496 ? -7.647 -1.339 -18.165 1.00 58.41 496 SER A N 1
ATOM 3881 C CA . SER A 1 496 ? -8.675 -1.709 -19.142 1.00 58.41 496 SER A CA 1
ATOM 3882 C C . SER A 1 496 ? -9.909 -2.302 -18.449 1.00 58.41 496 SER A C 1
ATOM 3884 O O . SER A 1 496 ? -9.809 -2.967 -17.414 1.00 58.41 496 SER A O 1
ATOM 3886 N N . LYS A 1 497 ? -11.099 -2.111 -19.036 1.00 68.00 497 LYS A N 1
ATOM 3887 C CA . LYS A 1 497 ? -12.343 -2.718 -18.519 1.00 68.00 497 LYS A CA 1
ATOM 3888 C C . LYS A 1 497 ? -12.243 -4.248 -18.447 1.00 68.00 497 LYS A C 1
ATOM 3890 O O . LYS A 1 497 ? -12.755 -4.857 -17.515 1.00 68.00 497 LYS A O 1
ATOM 3895 N N . GLU A 1 498 ? -11.534 -4.854 -19.394 1.00 68.62 498 GLU A N 1
ATOM 3896 C CA . GLU A 1 498 ? -11.267 -6.293 -19.456 1.00 68.62 498 GLU A CA 1
ATOM 3897 C C . GLU A 1 498 ? -10.352 -6.776 -18.317 1.00 68.62 498 GLU A C 1
ATOM 3899 O O . GLU A 1 498 ? -10.598 -7.834 -17.739 1.00 68.62 498 GLU A O 1
ATOM 3904 N N . GLN A 1 499 ? -9.348 -5.986 -17.919 1.00 66.75 499 GLN A N 1
ATOM 3905 C CA . GLN A 1 499 ? -8.509 -6.280 -16.749 1.00 66.75 499 GLN A CA 1
ATOM 3906 C C . GLN A 1 499 ? -9.315 -6.205 -15.443 1.00 66.75 499 GLN A C 1
ATOM 3908 O O . GLN A 1 499 ? -9.133 -7.049 -14.564 1.00 66.75 499 GLN A O 1
ATOM 3913 N N . ILE A 1 500 ? -10.249 -5.249 -15.332 1.00 70.12 500 ILE A N 1
ATOM 3914 C CA . ILE A 1 500 ? -11.176 -5.146 -14.190 1.00 70.12 500 ILE A CA 1
ATOM 3915 C C . ILE A 1 500 ? -12.093 -6.374 -14.133 1.00 70.12 500 ILE A C 1
ATOM 3917 O O . ILE A 1 500 ? -12.176 -7.026 -13.093 1.00 70.12 500 ILE A O 1
ATOM 3921 N N . LEU A 1 501 ? -12.722 -6.738 -15.255 1.00 75.50 501 LEU A N 1
ATOM 3922 C CA . LEU A 1 501 ? -13.569 -7.932 -15.367 1.00 75.50 501 LEU A CA 1
ATOM 3923 C C . LEU A 1 501 ? -12.790 -9.223 -15.068 1.00 75.50 501 LEU A C 1
ATOM 3925 O O . LEU A 1 501 ? -13.284 -10.083 -14.344 1.00 75.50 501 LEU A O 1
ATOM 3929 N N . THR A 1 502 ? -11.548 -9.337 -15.545 1.00 72.44 502 THR A N 1
ATOM 3930 C CA . THR A 1 502 ? -10.664 -10.483 -15.268 1.00 72.44 502 THR A CA 1
ATOM 3931 C C . THR A 1 502 ? -10.292 -10.581 -13.786 1.00 72.44 502 THR A C 1
ATOM 3933 O O . THR A 1 502 ? -10.194 -11.687 -13.260 1.00 72.44 502 THR A O 1
ATOM 3936 N N . GLY A 1 503 ? -10.110 -9.450 -13.096 1.00 71.62 503 GLY A N 1
ATOM 3937 C CA . GLY A 1 503 ? -9.910 -9.417 -11.644 1.00 71.62 503 GLY A CA 1
ATOM 3938 C C . GLY A 1 503 ? -11.170 -9.815 -10.870 1.00 71.62 503 GLY A C 1
ATOM 3939 O O . GLY A 1 503 ? -11.109 -10.679 -10.001 1.00 71.62 503 GLY A O 1
ATOM 3940 N N . LEU A 1 504 ? -12.326 -9.246 -11.225 1.00 78.81 504 LEU A N 1
ATOM 3941 C CA . LEU A 1 504 ? -13.620 -9.572 -10.609 1.00 78.81 504 LEU A CA 1
ATOM 3942 C C . LEU A 1 504 ? -14.048 -11.029 -10.850 1.00 78.81 504 LEU A C 1
ATOM 3944 O O . LEU A 1 504 ? -14.721 -11.610 -10.003 1.00 78.81 504 LEU A O 1
ATOM 3948 N N . SER A 1 505 ? -13.652 -11.632 -11.972 1.00 82.62 505 SER A N 1
ATOM 3949 C CA . SER A 1 505 ? -13.972 -13.022 -12.313 1.00 82.62 505 SER A CA 1
ATOM 3950 C C . SER A 1 505 ? -13.033 -14.060 -11.677 1.00 82.62 505 SER A C 1
ATOM 3952 O O . SER A 1 505 ? -13.306 -15.258 -11.794 1.00 82.62 505 SER A O 1
ATOM 3954 N N . ASP A 1 506 ? -11.925 -13.664 -11.038 1.00 85.75 506 ASP A N 1
ATOM 3955 C CA . ASP A 1 506 ? -10.972 -14.629 -10.481 1.00 85.75 506 ASP A CA 1
ATOM 3956 C C . ASP A 1 506 ? -11.363 -15.061 -9.058 1.00 85.75 506 ASP A C 1
ATOM 3958 O O . ASP A 1 506 ? -11.134 -14.362 -8.066 1.00 85.75 506 ASP A O 1
ATOM 3962 N N . TRP A 1 507 ? -11.929 -16.266 -8.952 1.00 91.62 507 TRP A N 1
ATOM 3963 C CA . TRP A 1 507 ? -12.349 -16.868 -7.684 1.00 91.62 507 TRP A CA 1
ATOM 3964 C C . TRP A 1 507 ? -11.216 -16.969 -6.647 1.00 91.62 507 TRP A C 1
ATOM 3966 O O . TRP A 1 507 ? -11.499 -16.981 -5.449 1.00 91.62 507 TRP A O 1
ATOM 3976 N N . LYS A 1 508 ? -9.940 -16.993 -7.070 1.00 90.44 508 LYS A N 1
ATOM 3977 C CA . LYS A 1 508 ? -8.773 -17.009 -6.169 1.00 90.44 508 LYS A CA 1
ATOM 3978 C C . LYS A 1 508 ? -8.711 -15.743 -5.310 1.00 90.44 508 LYS A C 1
ATOM 3980 O O . LYS A 1 508 ? -8.326 -15.814 -4.143 1.00 90.44 508 LYS A O 1
ATOM 3985 N N . ILE A 1 509 ? -9.119 -14.599 -5.867 1.00 89.44 509 ILE A N 1
ATOM 3986 C CA . ILE A 1 509 ? -9.160 -13.315 -5.154 1.00 89.44 509 ILE A CA 1
ATOM 3987 C C . ILE A 1 509 ? -10.323 -13.322 -4.158 1.00 89.44 509 ILE A C 1
ATOM 3989 O O . ILE A 1 509 ? -10.119 -12.994 -2.995 1.00 89.44 509 ILE A O 1
ATOM 3993 N N . TRP A 1 510 ? -11.504 -13.807 -4.551 1.00 92.50 510 TRP A N 1
ATOM 3994 C CA . TRP A 1 510 ? -12.643 -13.959 -3.635 1.00 92.50 510 TRP A CA 1
ATOM 3995 C C . TRP A 1 510 ? -12.362 -14.935 -2.484 1.00 92.50 510 TRP A C 1
ATOM 3997 O O . TRP A 1 510 ? -12.690 -14.641 -1.335 1.00 92.50 510 TRP A O 1
ATOM 4007 N N . ALA A 1 511 ? -11.681 -16.055 -2.751 1.00 93.94 511 ALA A N 1
ATOM 4008 C CA . ALA A 1 511 ? -11.205 -16.961 -1.708 1.00 93.94 511 ALA A CA 1
ATOM 4009 C C . ALA A 1 511 ? -10.233 -16.253 -0.748 1.00 93.94 511 ALA A C 1
ATOM 4011 O O . ALA A 1 511 ? -10.342 -16.418 0.466 1.00 93.94 511 ALA A O 1
ATOM 4012 N N . ALA A 1 512 ? -9.331 -15.410 -1.262 1.00 92.75 512 ALA A N 1
ATOM 4013 C CA . ALA A 1 512 ? -8.454 -14.588 -0.433 1.00 92.75 512 ALA A CA 1
ATOM 4014 C C . ALA A 1 512 ? -9.213 -13.537 0.396 1.00 92.75 512 ALA A C 1
ATOM 4016 O O . ALA A 1 512 ? -8.871 -13.337 1.559 1.00 92.75 512 ALA A O 1
ATOM 4017 N N . THR A 1 513 ? -10.269 -12.926 -0.146 1.00 93.88 513 THR A N 1
ATOM 4018 C CA . THR A 1 513 ? -11.158 -12.014 0.592 1.00 93.88 513 THR A CA 1
ATOM 4019 C C . THR A 1 513 ? -11.862 -12.727 1.747 1.00 93.88 513 THR A C 1
ATOM 4021 O O . THR A 1 513 ? -11.910 -12.185 2.847 1.00 93.88 513 THR A O 1
ATOM 4024 N N . VAL A 1 514 ? -12.314 -13.974 1.565 1.00 95.19 514 VAL A N 1
ATOM 4025 C CA . VAL A 1 514 ? -12.868 -14.788 2.667 1.00 95.19 514 VAL A CA 1
ATOM 4026 C C . VAL A 1 514 ? -11.804 -15.106 3.727 1.00 95.19 514 VAL A C 1
ATOM 4028 O O . VAL A 1 514 ? -12.096 -15.041 4.922 1.00 95.19 514 VAL A O 1
ATOM 4031 N N . ILE A 1 515 ? -10.555 -15.383 3.326 1.00 96.00 515 ILE A N 1
ATOM 4032 C CA . ILE A 1 515 ? -9.443 -15.529 4.284 1.00 96.00 515 ILE A CA 1
ATOM 4033 C C . ILE A 1 515 ? -9.211 -14.202 5.033 1.00 96.00 515 ILE A C 1
ATOM 4035 O O . ILE A 1 515 ? -9.027 -14.223 6.246 1.00 96.00 515 ILE A O 1
ATOM 4039 N N . PHE A 1 516 ? -9.295 -13.048 4.362 1.00 94.50 516 PHE A N 1
ATOM 4040 C CA . PHE A 1 516 ? -9.130 -11.732 4.991 1.00 94.50 516 PHE A CA 1
ATOM 4041 C C . PHE A 1 516 ? -10.292 -11.381 5.939 1.00 94.50 516 PHE A C 1
ATOM 4043 O O . PHE A 1 516 ? -10.042 -10.863 7.025 1.00 94.50 516 PHE A O 1
ATOM 4050 N N . TRP A 1 517 ? -11.538 -11.751 5.627 1.00 94.94 517 TRP A N 1
ATOM 4051 C CA . TRP A 1 517 ? -12.669 -11.609 6.557 1.00 94.94 517 TRP A CA 1
ATOM 4052 C C . TRP A 1 517 ? -12.480 -12.406 7.857 1.00 94.94 517 TRP A C 1
ATOM 4054 O O . TRP A 1 517 ? -12.907 -11.948 8.915 1.00 94.94 517 TRP A O 1
ATOM 4064 N N . GLY A 1 518 ? -11.753 -13.530 7.827 1.00 93.69 518 GLY A N 1
ATOM 4065 C CA . GLY A 1 518 ? -11.312 -14.226 9.044 1.00 93.69 518 GLY A CA 1
ATOM 4066 C C . GLY A 1 518 ? -10.438 -13.374 9.974 1.00 93.69 518 GLY A C 1
ATOM 4067 O O . GLY A 1 518 ? -10.390 -13.636 11.173 1.00 93.69 518 GLY A O 1
ATOM 4068 N N . ASN A 1 519 ? -9.765 -12.346 9.441 1.00 92.19 519 ASN A N 1
ATOM 4069 C CA . ASN A 1 519 ? -9.087 -11.301 10.210 1.00 92.19 519 ASN A CA 1
ATOM 4070 C C . ASN A 1 519 ? -10.025 -10.113 10.498 1.00 92.19 519 ASN A C 1
ATOM 4072 O O . ASN A 1 519 ? -10.204 -9.798 11.669 1.00 92.19 519 ASN A O 1
ATOM 4076 N N . THR A 1 520 ? -10.642 -9.464 9.501 1.00 91.69 520 THR A N 1
ATOM 4077 C CA . THR A 1 520 ? -11.330 -8.172 9.725 1.00 91.69 520 THR A CA 1
ATOM 4078 C C . THR A 1 520 ? -12.583 -8.278 10.584 1.00 91.69 520 THR A C 1
ATOM 4080 O O . THR A 1 520 ? -12.779 -7.434 11.457 1.00 91.69 520 THR A O 1
ATOM 4083 N N . VAL A 1 521 ? -13.395 -9.328 10.413 1.00 92.94 521 VAL A N 1
ATOM 4084 C CA . VAL A 1 521 ? -14.583 -9.564 11.255 1.00 92.94 521 VAL A CA 1
ATOM 4085 C C . VAL A 1 521 ? -14.172 -9.722 12.720 1.00 92.94 521 VAL A C 1
ATOM 4087 O O . VAL A 1 521 ? -14.770 -9.112 13.607 1.00 92.94 521 VAL A O 1
ATOM 4090 N N . GLY A 1 522 ? -13.107 -10.496 12.958 1.00 90.38 522 GLY A N 1
ATOM 4091 C CA . GLY A 1 522 ? -12.537 -10.707 14.282 1.00 90.38 522 GLY A CA 1
ATOM 4092 C C . GLY A 1 522 ? -11.919 -9.436 14.861 1.00 90.38 522 GLY A C 1
ATOM 4093 O O . GLY A 1 522 ? -12.318 -9.025 15.943 1.00 90.38 522 GLY A O 1
ATOM 4094 N N . VAL A 1 523 ? -10.985 -8.790 14.153 1.00 90.44 523 VAL A N 1
ATOM 4095 C CA . VAL A 1 523 ? -10.247 -7.608 14.637 1.00 90.44 523 VAL A CA 1
ATOM 4096 C C . VAL A 1 523 ? -11.182 -6.442 14.931 1.00 90.44 523 VAL A C 1
ATOM 4098 O O . VAL A 1 523 ? -11.139 -5.919 16.039 1.00 90.44 523 VAL A O 1
ATOM 4101 N N . TYR A 1 524 ? -12.053 -6.043 13.999 1.00 88.94 524 TYR A N 1
ATOM 4102 C CA . TYR A 1 524 ? -12.904 -4.871 14.220 1.00 88.94 524 TYR A CA 1
ATOM 4103 C C . TYR A 1 524 ? -13.947 -5.115 15.326 1.00 88.94 524 TYR A C 1
ATOM 4105 O O . TYR A 1 524 ? -14.168 -4.234 16.156 1.00 88.94 524 TYR A O 1
ATOM 4113 N N . GLY A 1 525 ? -14.523 -6.323 15.409 1.00 87.12 525 GLY A N 1
ATOM 4114 C CA . GLY A 1 525 ? -15.427 -6.693 16.505 1.00 87.12 525 GLY A CA 1
ATOM 4115 C C . GLY A 1 525 ? -14.723 -6.783 17.865 1.00 87.12 525 GLY A C 1
ATOM 4116 O O . GLY A 1 525 ? -15.240 -6.290 18.867 1.00 87.12 525 GLY A O 1
ATOM 4117 N N . PHE A 1 526 ? -13.519 -7.361 17.903 1.00 85.56 526 PHE A N 1
ATOM 4118 C CA . PHE A 1 526 ? -12.677 -7.475 19.097 1.00 85.56 526 PHE A CA 1
ATOM 4119 C C . PHE A 1 526 ? -12.229 -6.094 19.593 1.00 85.56 526 PHE A C 1
ATOM 4121 O O . PHE A 1 526 ? -12.498 -5.741 20.737 1.00 85.56 526 PHE A O 1
ATOM 4128 N N . THR A 1 527 ? -11.629 -5.263 18.739 1.00 86.06 527 THR A N 1
ATOM 4129 C CA . THR A 1 527 ? -11.114 -3.943 19.131 1.00 86.06 527 THR A CA 1
ATOM 4130 C C . THR A 1 527 ? -12.205 -3.002 19.640 1.00 86.06 527 THR A C 1
ATOM 4132 O O . THR A 1 527 ? -11.976 -2.302 20.624 1.00 86.06 527 THR A O 1
ATOM 4135 N N . ALA A 1 528 ? -13.411 -3.040 19.064 1.00 84.25 528 ALA A N 1
ATOM 4136 C CA . ALA A 1 528 ? -14.540 -2.242 19.543 1.00 84.25 528 ALA A CA 1
ATOM 4137 C C . ALA A 1 528 ? -15.138 -2.724 20.885 1.00 84.25 528 ALA A C 1
ATOM 4139 O O . ALA A 1 528 ? -15.928 -1.997 21.486 1.00 84.25 528 ALA A O 1
ATOM 4140 N N . THR A 1 529 ? -14.815 -3.937 21.362 1.00 84.62 529 THR A N 1
ATOM 4141 C CA . THR A 1 529 ? -15.512 -4.548 22.517 1.00 84.62 529 THR A CA 1
ATOM 4142 C C . THR A 1 529 ? -14.623 -5.106 23.623 1.00 84.62 529 THR A C 1
ATOM 4144 O O . THR A 1 529 ? -15.105 -5.257 24.744 1.00 84.62 529 THR A O 1
ATOM 4147 N N . VAL A 1 530 ? -13.330 -5.331 23.382 1.00 88.81 530 VAL A N 1
ATOM 4148 C CA . VAL A 1 530 ? -12.353 -5.755 24.401 1.00 88.81 530 VAL A CA 1
ATOM 4149 C C . VAL A 1 530 ? -12.369 -4.885 25.666 1.00 88.81 530 VAL A C 1
ATOM 4151 O O . VAL A 1 530 ? -12.391 -5.478 26.747 1.00 88.81 530 VAL A O 1
ATOM 4154 N N . PRO A 1 531 ? -12.443 -3.538 25.602 1.00 89.38 531 PRO A N 1
ATOM 4155 C CA . PRO A 1 531 ? -12.545 -2.722 26.812 1.00 89.38 531 PRO A CA 1
ATOM 4156 C C . PRO A 1 531 ? -13.792 -3.070 27.646 1.00 89.38 531 PRO A C 1
ATOM 4158 O O . PRO A 1 531 ? -13.687 -3.277 28.852 1.00 89.38 531 PRO A O 1
ATOM 4161 N N . SER A 1 532 ? -14.954 -3.262 27.006 1.00 88.12 532 SER A N 1
ATOM 4162 C CA . SER A 1 532 ? -16.190 -3.707 27.673 1.00 88.12 532 SER A CA 1
ATOM 4163 C C . SER A 1 532 ? -16.130 -5.159 28.170 1.00 88.12 532 SER A C 1
ATOM 4165 O O . SER A 1 532 ? -16.729 -5.481 29.195 1.00 88.12 532 SER A O 1
ATOM 4167 N N . VAL A 1 533 ? -15.417 -6.053 27.473 1.00 88.69 533 VAL A N 1
ATOM 4168 C CA . VAL A 1 533 ? -15.195 -7.439 27.928 1.00 88.69 533 VAL A CA 1
ATOM 4169 C C . VAL A 1 533 ? -14.352 -7.454 29.202 1.00 88.69 533 VAL A C 1
ATOM 4171 O O . VAL A 1 533 ? -14.701 -8.179 30.129 1.00 88.69 533 VAL A O 1
ATOM 4174 N N . ILE A 1 534 ? -13.291 -6.642 29.276 1.00 90.56 534 ILE A N 1
ATOM 4175 C CA . ILE A 1 534 ? -12.423 -6.544 30.460 1.00 90.56 534 ILE A CA 1
ATOM 4176 C C . ILE A 1 534 ? -13.138 -5.824 31.612 1.00 90.56 534 ILE A C 1
ATOM 4178 O O . ILE A 1 534 ? -13.072 -6.293 32.746 1.00 90.56 534 ILE A O 1
ATOM 4182 N N . GLN A 1 535 ? -13.889 -4.751 31.345 1.00 88.25 535 GLN A N 1
ATOM 4183 C CA . GLN A 1 535 ? -14.750 -4.100 32.344 1.00 88.25 535 GLN A CA 1
ATOM 4184 C C . GLN A 1 535 ? -15.736 -5.113 32.962 1.00 88.25 535 GLN A C 1
ATOM 4186 O O . GLN A 1 535 ? -15.877 -5.192 34.182 1.00 88.25 535 GLN A O 1
ATOM 4191 N N . GLY A 1 536 ? -16.315 -5.993 32.135 1.00 85.00 536 GLY A N 1
ATOM 4192 C CA . GLY A 1 536 ? -17.158 -7.120 32.556 1.00 85.00 536 GLY A CA 1
ATOM 4193 C C . GLY A 1 536 ? -16.469 -8.211 33.396 1.00 85.00 536 GLY A C 1
ATOM 4194 O O . GLY A 1 536 ? -17.147 -9.141 33.831 1.00 85.00 536 GLY A O 1
ATOM 4195 N N . LEU A 1 537 ? -15.156 -8.115 33.646 1.00 86.81 537 LEU A N 1
ATOM 4196 C CA . LEU A 1 537 ? -14.415 -8.952 34.603 1.00 86.81 537 LEU A CA 1
ATOM 4197 C C . LEU A 1 537 ? -14.287 -8.305 35.998 1.00 86.81 537 LEU A C 1
ATOM 4199 O O . LEU A 1 537 ? -13.674 -8.904 36.878 1.00 86.81 537 LEU A O 1
ATOM 4203 N N . GLY A 1 538 ? -14.843 -7.103 36.200 1.00 84.50 538 GLY A N 1
ATOM 4204 C CA . GLY A 1 538 ? -14.801 -6.361 37.469 1.00 84.50 538 GLY A CA 1
ATOM 4205 C C . GLY A 1 538 ? -13.786 -5.211 37.523 1.00 84.50 538 GLY A C 1
ATOM 4206 O O . GLY A 1 538 ? -13.552 -4.663 38.597 1.00 84.50 538 GLY A O 1
ATOM 4207 N N . TYR A 1 539 ? -13.179 -4.829 36.394 1.00 86.19 539 TYR A N 1
ATOM 4208 C CA . TYR A 1 539 ? -12.300 -3.656 36.316 1.00 86.19 539 TYR A CA 1
ATOM 4209 C C . TYR A 1 539 ? -13.108 -2.363 36.101 1.00 86.19 539 TYR A C 1
ATOM 4211 O O . TYR A 1 539 ? -14.101 -2.354 35.376 1.00 86.19 539 TYR A O 1
ATOM 4219 N N . THR A 1 540 ? -12.652 -1.248 36.681 1.00 86.56 540 THR A N 1
ATOM 4220 C CA . THR A 1 540 ? -13.139 0.103 36.332 1.00 86.56 540 THR A CA 1
ATOM 4221 C C . THR A 1 540 ? -12.794 0.447 34.877 1.00 86.56 540 THR A C 1
ATOM 4223 O O . THR A 1 540 ? -11.877 -0.157 34.323 1.00 86.56 540 THR A O 1
ATOM 4226 N N . SER A 1 541 ? -13.488 1.413 34.254 1.00 83.56 541 SER A N 1
ATOM 4227 C CA . SER A 1 541 ? -13.288 1.771 32.832 1.00 83.56 541 SER A CA 1
ATOM 4228 C C . SER A 1 541 ? -11.814 2.062 32.503 1.00 83.56 541 SER A C 1
ATOM 4230 O O . SER A 1 541 ? -11.196 1.303 31.753 1.00 83.56 541 SER A O 1
ATOM 4232 N N . ALA A 1 542 ? -11.203 3.041 33.175 1.00 84.38 542 ALA A N 1
ATOM 4233 C CA . ALA A 1 542 ? -9.774 3.340 33.100 1.00 84.38 542 ALA A CA 1
ATOM 4234 C C . ALA A 1 542 ? -8.877 2.088 33.237 1.00 84.38 542 ALA A C 1
ATOM 4236 O O . ALA A 1 542 ? -7.996 1.846 32.409 1.00 84.38 542 ALA A O 1
ATOM 4237 N N . ASN A 1 543 ? -9.097 1.244 34.252 1.00 87.19 543 ASN A N 1
ATOM 4238 C CA . ASN A 1 543 ? -8.265 0.052 34.452 1.00 87.19 543 ASN A CA 1
ATOM 4239 C C . ASN A 1 543 ? -8.498 -1.015 33.366 1.00 87.19 543 ASN A C 1
ATOM 4241 O O . ASN A 1 543 ? -7.560 -1.721 33.000 1.00 87.19 543 ASN A O 1
ATOM 4245 N N . ALA A 1 544 ? -9.707 -1.117 32.810 1.00 87.62 544 ALA A N 1
ATOM 4246 C CA . ALA A 1 544 ? -10.007 -2.001 31.689 1.00 87.62 544 ALA A CA 1
ATOM 4247 C C . ALA A 1 544 ? -9.292 -1.553 30.401 1.00 87.62 544 ALA A C 1
ATOM 4249 O O . ALA A 1 544 ? -8.771 -2.400 29.675 1.00 87.62 544 ALA A O 1
ATOM 4250 N N . GLN A 1 545 ? -9.192 -0.239 30.157 1.00 88.06 545 GLN A N 1
ATOM 4251 C CA . GLN A 1 545 ? -8.417 0.346 29.051 1.00 88.06 545 GLN A CA 1
ATOM 4252 C C . GLN A 1 545 ? -6.918 0.054 29.207 1.00 88.06 545 GLN A C 1
ATOM 4254 O O . GLN A 1 545 ? -6.288 -0.451 28.275 1.00 88.06 545 GLN A O 1
ATOM 4259 N N . LEU A 1 546 ? -6.363 0.270 30.406 1.00 89.38 546 LEU A N 1
ATOM 4260 C CA . LEU A 1 546 ? -4.965 -0.037 30.733 1.00 89.38 546 LEU A CA 1
ATOM 4261 C C . LEU A 1 546 ? -4.634 -1.527 30.504 1.00 89.38 546 LEU A C 1
ATOM 4263 O O . LEU A 1 546 ? -3.579 -1.868 29.971 1.00 89.38 546 LEU A O 1
ATOM 4267 N N . MET A 1 547 ? -5.566 -2.420 30.841 1.00 91.44 547 MET A N 1
ATOM 4268 C CA . MET A 1 547 ? -5.441 -3.866 30.629 1.00 91.44 547 MET A CA 1
ATOM 4269 C C . MET A 1 547 ? -5.561 -4.295 29.153 1.00 91.44 547 MET A C 1
ATOM 4271 O O . MET A 1 547 ? -5.261 -5.441 28.831 1.00 91.44 547 MET A O 1
ATOM 4275 N N . THR A 1 548 ? -5.919 -3.408 28.217 1.00 91.25 548 THR A N 1
ATOM 4276 C CA . THR A 1 548 ? -5.816 -3.725 26.776 1.00 91.25 548 THR A CA 1
ATOM 4277 C C . THR A 1 548 ? -4.370 -3.711 26.268 1.00 91.25 548 THR A C 1
ATOM 4279 O O . THR A 1 548 ? -4.033 -4.441 25.332 1.00 91.25 548 THR A O 1
ATOM 4282 N N . ILE A 1 549 ? -3.494 -2.924 26.904 1.00 92.44 549 ILE A N 1
ATOM 4283 C CA . ILE A 1 549 ? -2.123 -2.658 26.445 1.00 92.44 549 ILE A CA 1
ATOM 4284 C C . ILE A 1 549 ? -1.309 -3.956 26.271 1.00 92.44 549 ILE A C 1
ATOM 4286 O O . ILE A 1 549 ? -0.741 -4.145 25.190 1.00 92.44 549 ILE A O 1
ATOM 4290 N N . PRO A 1 550 ? -1.266 -4.899 27.239 1.00 94.19 550 PRO A N 1
ATOM 4291 C CA . PRO A 1 550 ? -0.436 -6.098 27.107 1.00 94.19 550 PRO A CA 1
ATOM 4292 C C . PRO A 1 550 ? -0.925 -7.052 26.009 1.00 94.19 550 PRO A C 1
ATOM 4294 O O . PRO A 1 550 ? -0.107 -7.693 25.350 1.00 94.19 550 PRO A O 1
ATOM 4297 N N . ILE A 1 551 ? -2.243 -7.114 25.775 1.00 93.81 551 ILE A N 1
ATOM 4298 C CA . ILE A 1 551 ? -2.867 -7.932 24.723 1.00 93.81 551 ILE A CA 1
ATOM 4299 C C . ILE A 1 551 ? -2.397 -7.455 23.339 1.00 93.81 551 ILE A C 1
ATOM 4301 O O . ILE A 1 551 ? -1.967 -8.257 22.506 1.00 93.81 551 ILE A O 1
ATOM 4305 N N . TYR A 1 552 ? -2.433 -6.142 23.107 1.00 92.69 552 TYR A N 1
ATOM 4306 C CA . TYR A 1 552 ? -2.022 -5.530 21.843 1.00 92.69 552 TYR A CA 1
ATOM 4307 C C . TYR A 1 552 ? -0.502 -5.559 21.624 1.00 92.69 552 TYR A C 1
ATOM 4309 O O . TYR A 1 552 ? -0.049 -5.861 20.518 1.00 92.69 552 TYR A O 1
ATOM 4317 N N . VAL A 1 553 ? 0.301 -5.344 22.674 1.00 93.12 553 VAL A N 1
ATOM 4318 C CA . VAL A 1 553 ? 1.769 -5.493 22.610 1.00 93.12 553 VAL A CA 1
ATOM 4319 C C . VAL A 1 553 ? 2.164 -6.938 22.279 1.00 93.12 553 VAL A C 1
ATOM 4321 O O . VAL A 1 553 ? 3.011 -7.156 21.412 1.00 93.12 553 VAL A O 1
ATOM 4324 N N . PHE A 1 554 ? 1.513 -7.935 22.887 1.00 94.44 554 PHE A N 1
ATOM 4325 C CA . PHE A 1 554 ? 1.718 -9.344 22.540 1.00 94.44 554 PHE A CA 1
ATOM 4326 C C . PHE A 1 554 ? 1.368 -9.633 21.072 1.00 94.44 554 PHE A C 1
ATOM 4328 O O . PHE A 1 554 ? 2.144 -10.286 20.373 1.00 94.44 554 PHE A O 1
ATOM 4335 N N . ALA A 1 555 ? 0.244 -9.104 20.575 1.00 93.19 555 ALA A N 1
ATOM 4336 C CA . ALA A 1 555 ? -0.155 -9.271 19.179 1.00 93.19 555 ALA A CA 1
ATOM 4337 C C . ALA A 1 555 ? 0.844 -8.638 18.192 1.00 93.19 555 ALA A C 1
ATOM 4339 O O . ALA A 1 555 ? 1.160 -9.251 17.168 1.00 93.19 555 ALA A O 1
ATOM 4340 N N . ALA A 1 556 ? 1.395 -7.463 18.513 1.00 91.56 556 ALA A N 1
ATOM 4341 C CA . ALA A 1 556 ? 2.433 -6.806 17.718 1.00 91.56 556 ALA A CA 1
ATOM 4342 C C . ALA A 1 556 ? 3.731 -7.637 17.658 1.00 91.56 556 ALA A C 1
ATOM 4344 O O . ALA A 1 556 ? 4.264 -7.880 16.571 1.00 91.56 556 ALA A O 1
ATOM 4345 N N . ILE A 1 557 ? 4.205 -8.137 18.807 1.00 92.38 557 ILE A N 1
ATOM 4346 C CA . ILE A 1 557 ? 5.402 -8.993 18.901 1.00 92.38 557 ILE A CA 1
ATOM 4347 C C . ILE A 1 557 ? 5.206 -10.291 18.106 1.00 92.38 557 ILE A C 1
ATOM 4349 O O . ILE A 1 557 ? 6.060 -10.654 17.294 1.00 92.38 557 ILE A O 1
ATOM 4353 N N . LEU A 1 558 ? 4.069 -10.973 18.284 1.00 92.56 558 LEU A N 1
ATOM 4354 C CA . LEU A 1 558 ? 3.785 -12.221 17.575 1.00 92.56 558 LEU A CA 1
ATOM 4355 C C . LEU A 1 558 ? 3.688 -11.996 16.056 1.00 92.56 558 LEU A C 1
ATOM 4357 O O . LEU A 1 558 ? 4.216 -12.801 15.289 1.00 92.56 558 LEU A O 1
ATOM 4361 N N . THR A 1 559 ? 3.105 -10.872 15.622 1.00 89.94 559 THR A N 1
ATOM 4362 C CA . THR A 1 559 ? 2.989 -10.507 14.198 1.00 89.94 559 THR A CA 1
ATOM 4363 C C . THR A 1 559 ? 4.359 -10.293 13.554 1.00 89.94 559 THR A C 1
ATOM 4365 O O . THR A 1 559 ? 4.590 -10.786 12.449 1.00 89.94 559 THR A O 1
ATOM 4368 N N . LEU A 1 560 ? 5.303 -9.644 14.250 1.00 88.56 560 LEU A N 1
ATOM 4369 C CA . LEU A 1 560 ? 6.691 -9.511 13.785 1.00 88.56 560 LEU A CA 1
ATOM 4370 C C . LEU A 1 560 ? 7.388 -10.875 13.658 1.00 88.56 560 LEU A C 1
ATOM 4372 O O . LEU A 1 560 ? 8.014 -11.149 12.631 1.00 88.56 560 LEU A O 1
ATOM 4376 N N . ILE A 1 561 ? 7.242 -11.750 14.660 1.00 90.25 561 ILE A N 1
ATOM 4377 C CA . ILE A 1 561 ? 7.821 -13.105 14.651 1.00 90.25 561 ILE A CA 1
ATOM 4378 C C . ILE A 1 561 ? 7.260 -13.929 13.482 1.00 90.25 561 ILE A C 1
ATOM 4380 O O . ILE A 1 561 ? 8.024 -14.548 12.738 1.00 90.25 561 ILE A O 1
ATOM 4384 N N . PHE A 1 562 ? 5.939 -13.910 13.276 1.00 89.62 562 PHE A N 1
ATOM 4385 C CA . PHE A 1 562 ? 5.278 -14.640 12.191 1.00 89.62 562 PHE A CA 1
ATOM 4386 C C . PHE A 1 562 ? 5.670 -14.101 10.813 1.00 89.62 562 PHE A C 1
ATOM 4388 O O . PHE A 1 562 ? 5.996 -14.894 9.928 1.00 89.62 562 PHE A O 1
ATOM 4395 N N . ALA A 1 563 ? 5.705 -12.778 10.628 1.00 84.50 563 ALA A N 1
ATOM 4396 C CA . ALA A 1 563 ? 6.139 -12.162 9.376 1.00 84.50 563 ALA A CA 1
ATOM 4397 C C . ALA A 1 563 ? 7.593 -12.537 9.035 1.00 84.50 563 ALA A C 1
ATOM 4399 O O . ALA A 1 563 ? 7.873 -12.947 7.906 1.00 84.50 563 ALA A O 1
ATOM 4400 N N . TRP A 1 564 ? 8.506 -12.475 10.011 1.00 84.00 564 TRP A N 1
ATOM 4401 C CA . TRP A 1 564 ? 9.918 -12.816 9.816 1.00 84.00 564 TRP A CA 1
ATOM 4402 C C . TRP A 1 564 ? 10.133 -14.312 9.541 1.00 84.00 564 TRP A C 1
ATOM 4404 O O . TRP A 1 564 ? 10.827 -14.669 8.589 1.00 84.00 564 TRP A O 1
ATOM 4414 N N . ALA A 1 565 ? 9.484 -15.205 10.294 1.00 87.31 565 ALA A N 1
ATOM 4415 C CA . ALA A 1 565 ? 9.584 -16.653 10.086 1.00 87.31 565 ALA A CA 1
ATOM 4416 C C . ALA A 1 565 ? 8.968 -17.111 8.744 1.00 87.31 565 ALA A C 1
ATOM 4418 O O . ALA A 1 565 ? 9.527 -17.971 8.055 1.00 87.31 565 ALA A O 1
ATOM 4419 N N . SER A 1 566 ? 7.859 -16.490 8.333 1.00 85.25 566 SER A N 1
ATOM 4420 C CA . SER A 1 566 ? 7.238 -16.648 7.010 1.00 85.25 566 SER A CA 1
ATOM 4421 C C . SER A 1 566 ? 8.193 -16.238 5.879 1.00 85.25 566 SER A C 1
ATOM 4423 O O . SER A 1 566 ? 8.266 -16.906 4.844 1.00 85.25 566 SER A O 1
ATOM 4425 N N . ASP A 1 567 ? 8.976 -15.174 6.090 1.00 81.69 567 ASP A N 1
ATOM 4426 C CA . ASP A 1 567 ? 10.009 -14.702 5.161 1.00 81.69 567 ASP A CA 1
ATOM 4427 C C . ASP A 1 567 ? 11.218 -15.642 5.080 1.00 81.69 567 ASP A C 1
ATOM 4429 O O . ASP A 1 567 ? 11.645 -15.999 3.980 1.00 81.69 567 ASP A O 1
ATOM 4433 N N . LEU A 1 568 ? 11.741 -16.081 6.229 1.00 79.56 568 LEU A N 1
ATOM 4434 C CA . LEU A 1 568 ? 12.878 -17.004 6.312 1.00 79.56 568 LEU A CA 1
ATOM 4435 C C . LEU A 1 568 ? 12.576 -18.347 5.635 1.00 79.56 568 LEU A C 1
ATOM 4437 O O . LEU A 1 568 ? 13.390 -18.858 4.868 1.00 79.56 568 LEU A O 1
ATOM 4441 N N . THR A 1 569 ? 11.394 -18.913 5.889 1.00 79.62 569 THR A N 1
ATOM 4442 C CA . THR A 1 569 ? 10.983 -20.208 5.320 1.00 79.62 569 THR A CA 1
ATOM 4443 C C . THR A 1 569 ? 10.431 -20.115 3.897 1.00 79.62 569 THR A C 1
ATOM 4445 O O . THR A 1 569 ? 10.266 -21.150 3.247 1.00 79.62 569 THR A O 1
ATOM 4448 N N . ARG A 1 570 ? 10.137 -18.900 3.408 1.00 75.25 570 ARG A N 1
ATOM 4449 C CA . ARG A 1 570 ? 9.520 -18.608 2.098 1.00 75.25 570 ARG A CA 1
ATOM 4450 C C . ARG A 1 570 ? 8.208 -19.373 1.841 1.00 75.25 570 ARG A C 1
ATOM 4452 O O . ARG A 1 570 ? 7.892 -19.722 0.701 1.00 75.25 570 ARG A O 1
ATOM 4459 N N . LYS A 1 571 ? 7.437 -19.650 2.900 1.00 80.19 571 LYS A N 1
ATOM 4460 C CA . LYS A 1 571 ? 6.152 -20.372 2.866 1.00 80.19 571 LYS A CA 1
ATOM 4461 C C . LYS A 1 571 ? 5.094 -19.528 3.574 1.00 80.19 571 LYS A C 1
ATOM 4463 O O . LYS A 1 571 ? 5.161 -19.387 4.784 1.00 80.19 571 LYS A O 1
ATOM 4468 N N . ARG A 1 572 ? 4.101 -18.993 2.852 1.00 83.88 572 ARG A N 1
ATOM 4469 C CA . ARG A 1 572 ? 3.101 -18.072 3.439 1.00 83.88 572 ARG A CA 1
ATOM 4470 C C . ARG A 1 572 ? 1.945 -18.788 4.140 1.00 83.88 572 ARG A C 1
ATOM 4472 O O . ARG A 1 572 ? 1.690 -18.543 5.316 1.00 83.88 572 ARG A O 1
ATOM 4479 N N . SER A 1 573 ? 1.283 -19.716 3.448 1.00 90.06 573 SER A N 1
ATOM 4480 C CA . SER A 1 573 ? 0.054 -20.355 3.945 1.00 90.06 573 SER A CA 1
ATOM 4481 C C . SER A 1 573 ? 0.167 -21.089 5.300 1.00 90.06 573 SER A C 1
ATOM 4483 O O . SER A 1 573 ? -0.819 -21.060 6.032 1.00 90.06 573 SER A O 1
ATOM 4485 N N . PRO A 1 574 ? 1.302 -21.709 5.710 1.00 91.38 574 PRO A N 1
ATOM 4486 C CA . PRO A 1 574 ? 1.386 -22.353 7.026 1.00 91.38 574 PRO A CA 1
ATOM 4487 C C . PRO A 1 574 ? 1.262 -21.369 8.195 1.00 91.38 574 PRO A C 1
ATOM 4489 O O . PRO A 1 574 ? 0.690 -21.724 9.218 1.00 91.38 574 PRO A O 1
ATOM 4492 N N . TYR A 1 575 ? 1.742 -20.130 8.039 1.00 92.06 575 TYR A N 1
ATOM 4493 C CA . TYR A 1 575 ? 1.667 -19.094 9.078 1.00 92.06 575 TYR A CA 1
ATOM 4494 C C . TYR A 1 575 ? 0.278 -18.455 9.156 1.00 92.06 575 TYR A C 1
ATOM 4496 O O . TYR A 1 575 ? -0.163 -18.092 10.242 1.00 92.06 575 TYR A O 1
ATOM 4504 N N . ILE A 1 576 ? -0.440 -18.393 8.027 1.00 93.69 576 ILE A N 1
ATOM 4505 C CA . ILE A 1 576 ? -1.863 -18.021 7.980 1.00 93.69 576 ILE A CA 1
ATOM 4506 C C . ILE A 1 576 ? -2.688 -19.052 8.767 1.00 93.69 576 ILE A C 1
ATOM 4508 O O . ILE A 1 576 ? -3.431 -18.678 9.671 1.00 93.69 576 ILE A O 1
ATOM 4512 N N . ILE A 1 577 ? -2.493 -20.349 8.485 1.00 95.75 577 ILE A N 1
ATOM 4513 C CA . ILE A 1 577 ? -3.158 -21.446 9.209 1.00 95.75 577 ILE A CA 1
ATOM 4514 C C . ILE A 1 577 ? -2.787 -21.415 10.696 1.00 95.75 577 ILE A C 1
ATOM 4516 O O . ILE A 1 577 ? -3.675 -21.427 11.538 1.00 95.75 577 ILE A O 1
ATOM 4520 N N . ALA A 1 578 ? -1.497 -21.331 11.037 1.00 95.62 578 ALA A N 1
ATOM 4521 C CA . ALA A 1 578 ? -1.047 -21.330 12.428 1.00 95.62 578 ALA A CA 1
ATOM 4522 C C . ALA A 1 578 ? -1.579 -20.126 13.226 1.00 95.62 578 ALA A C 1
ATOM 4524 O O . ALA A 1 578 ? -2.001 -20.303 14.366 1.00 95.62 578 ALA A O 1
ATOM 4525 N N . GLY A 1 579 ? -1.613 -18.925 12.634 1.00 95.50 579 GLY A N 1
ATOM 4526 C CA . GLY A 1 579 ? -2.172 -17.737 13.282 1.00 95.50 579 GLY A CA 1
ATOM 4527 C C . GLY A 1 579 ? -3.666 -17.899 13.566 1.00 95.50 579 GLY A C 1
ATOM 4528 O O . GLY A 1 579 ? -4.083 -17.793 14.719 1.00 95.50 579 GLY A O 1
ATOM 4529 N N . TYR A 1 580 ? -4.464 -18.277 12.560 1.00 97.19 580 TYR A N 1
ATOM 4530 C CA . TYR A 1 580 ? -5.889 -18.526 12.791 1.00 97.19 580 TYR A CA 1
ATOM 4531 C C . TYR A 1 580 ? -6.146 -19.696 13.746 1.00 97.19 580 TYR A C 1
ATOM 4533 O O . TYR A 1 580 ? -7.082 -19.609 14.531 1.00 97.19 580 TYR A O 1
ATOM 4541 N N . SER A 1 581 ? -5.314 -20.743 13.774 1.00 97.19 581 SER A N 1
ATOM 4542 C CA . SER A 1 581 ? -5.427 -21.812 14.779 1.00 97.19 581 SER A CA 1
ATOM 4543 C C . SER A 1 581 ? -5.215 -21.298 16.210 1.00 97.19 581 SER A C 1
ATOM 4545 O O . SER A 1 581 ? -5.920 -21.727 17.121 1.00 97.19 581 SER A O 1
ATOM 4547 N N . ILE A 1 582 ? -4.303 -20.342 16.422 1.00 96.81 582 ILE A N 1
ATOM 4548 C CA . ILE A 1 582 ? -4.115 -19.688 17.729 1.00 96.81 582 ILE A CA 1
ATOM 4549 C C . ILE A 1 582 ? -5.363 -18.861 18.099 1.00 96.81 582 ILE A C 1
ATOM 4551 O O . ILE A 1 582 ? -5.836 -18.955 19.234 1.00 96.81 582 ILE A O 1
ATOM 4555 N N . ALA A 1 583 ? -5.957 -18.135 17.142 1.00 96.50 583 ALA A N 1
ATOM 4556 C CA . ALA A 1 583 ? -7.216 -17.411 17.362 1.00 96.50 583 ALA A CA 1
ATOM 4557 C C . ALA A 1 583 ? -8.390 -18.358 17.667 1.00 96.50 583 ALA A C 1
ATOM 4559 O O . ALA A 1 583 ? -9.158 -18.095 18.588 1.00 96.50 583 ALA A O 1
ATOM 4560 N N . VAL A 1 584 ? -8.501 -19.481 16.948 1.00 97.12 584 VAL A N 1
ATOM 4561 C CA . VAL A 1 584 ? -9.501 -20.541 17.166 1.00 97.12 584 VAL A CA 1
ATOM 4562 C C . VAL A 1 584 ? -9.409 -21.089 18.591 1.00 97.12 584 VAL A C 1
ATOM 4564 O O . VAL A 1 584 ? -10.422 -21.121 19.286 1.00 97.12 584 VAL A O 1
ATOM 4567 N N . CYS A 1 585 ? -8.210 -21.436 19.073 1.00 96.56 585 CYS A N 1
ATOM 4568 C CA . CYS A 1 585 ? -8.008 -21.861 20.462 1.00 96.56 585 CYS A CA 1
ATOM 4569 C C . CYS A 1 585 ? -8.434 -20.778 21.469 1.00 96.56 585 CYS A C 1
ATOM 4571 O O . CYS A 1 585 ? -9.093 -21.084 22.463 1.00 96.56 585 CYS A O 1
ATOM 4573 N N . GLY A 1 586 ? -8.109 -19.510 21.192 1.00 95.19 586 GLY A N 1
ATOM 4574 C CA . GLY A 1 586 ? -8.550 -18.369 21.995 1.00 95.19 586 GLY A CA 1
ATOM 4575 C C . GLY A 1 586 ? -10.075 -18.224 22.051 1.00 95.19 586 GLY A C 1
ATOM 4576 O O . GLY A 1 586 ? -10.645 -18.127 23.136 1.00 95.19 586 GLY A O 1
ATOM 4577 N N . PHE A 1 587 ? -10.759 -18.268 20.905 1.00 94.69 587 PHE A N 1
ATOM 4578 C CA . PHE A 1 587 ? -12.216 -18.136 20.830 1.00 94.69 587 PHE A CA 1
ATOM 4579 C C . PHE A 1 587 ? -12.966 -19.331 21.432 1.00 94.69 587 PHE A C 1
ATOM 4581 O O . PHE A 1 587 ? -13.970 -19.128 22.114 1.00 94.69 587 PHE A O 1
ATOM 4588 N N . ILE A 1 588 ? -12.469 -20.561 21.251 1.00 95.81 588 ILE A N 1
ATOM 4589 C CA . ILE A 1 588 ? -13.026 -21.754 2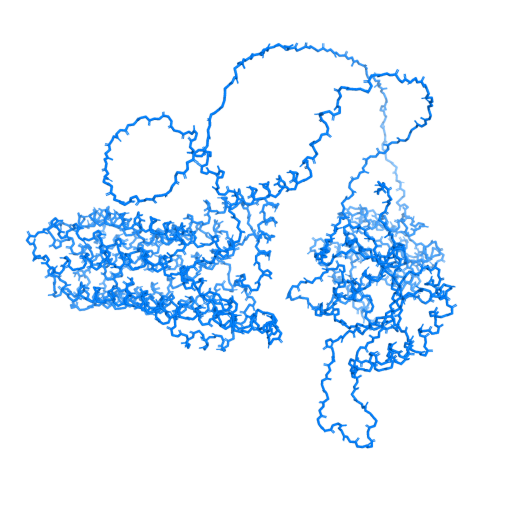1.909 1.00 95.81 588 ILE A CA 1
ATOM 4590 C C . ILE A 1 588 ? -12.950 -21.595 23.431 1.00 95.81 588 ILE A C 1
ATOM 4592 O O . ILE A 1 588 ? -13.950 -21.808 24.114 1.00 95.81 588 ILE A O 1
ATOM 4596 N N . ALA A 1 589 ? -11.814 -21.140 23.969 1.00 93.69 589 ALA A N 1
ATOM 4597 C CA . ALA A 1 589 ? -11.695 -20.861 25.397 1.00 93.69 589 ALA A CA 1
ATOM 4598 C C . ALA A 1 589 ? -12.643 -19.734 25.853 1.00 93.69 589 ALA A C 1
ATOM 4600 O O . ALA A 1 589 ? -13.319 -19.884 26.868 1.00 93.69 589 ALA A O 1
ATOM 4601 N N . GLN A 1 590 ? -12.781 -18.643 25.085 1.00 91.62 590 GLN A N 1
ATOM 4602 C CA . GLN A 1 590 ? -13.736 -17.568 25.399 1.00 91.62 590 GLN A CA 1
ATOM 4603 C C . GLN A 1 590 ? -15.197 -18.040 25.464 1.00 91.62 590 GLN A C 1
ATOM 4605 O O . GLN A 1 590 ? -15.972 -17.470 26.236 1.00 91.62 590 GLN A O 1
ATOM 4610 N N . LEU A 1 591 ? -15.574 -19.053 24.682 1.00 91.94 591 LEU A N 1
ATOM 4611 C CA . LEU A 1 591 ? -16.908 -19.662 24.707 1.00 91.94 591 LEU A CA 1
ATOM 4612 C C . LEU A 1 591 ? -17.067 -20.700 25.830 1.00 91.94 591 LEU A C 1
ATOM 4614 O O . LEU A 1 591 ? -18.141 -20.792 26.418 1.00 91.94 591 LEU A O 1
ATOM 4618 N N . ALA A 1 592 ? -16.014 -21.465 26.133 1.00 92.19 592 ALA A N 1
ATOM 4619 C CA . ALA A 1 592 ? -16.042 -22.535 27.130 1.00 92.19 592 ALA A CA 1
ATOM 4620 C C . ALA A 1 592 ? -15.932 -22.038 28.584 1.00 92.19 592 ALA A C 1
ATOM 4622 O O . ALA A 1 592 ? -16.459 -22.681 29.490 1.00 92.19 592 ALA A O 1
ATOM 4623 N N . ILE A 1 593 ? -15.253 -20.911 28.834 1.00 89.94 593 ILE A N 1
ATOM 4624 C CA . ILE A 1 593 ? -15.069 -20.379 30.192 1.00 89.94 593 ILE A CA 1
ATOM 4625 C C . ILE A 1 593 ? -16.391 -19.777 30.712 1.00 89.94 593 ILE A C 1
ATOM 4627 O O . ILE A 1 593 ? -16.909 -18.829 30.111 1.00 89.94 593 ILE A O 1
ATOM 4631 N N . PRO A 1 594 ? -16.929 -20.241 31.860 1.00 83.50 594 PRO A N 1
ATOM 4632 C CA . PRO A 1 594 ? -18.139 -19.673 32.444 1.00 83.50 594 PRO A CA 1
ATOM 4633 C C . PRO A 1 594 ? -17.853 -18.287 33.041 1.00 83.50 594 PRO A C 1
ATOM 4635 O O . PRO A 1 594 ? -17.401 -18.147 34.177 1.00 83.50 594 PRO A O 1
ATOM 4638 N N . LYS A 1 595 ? -18.134 -17.233 32.272 1.00 83.19 595 LYS A N 1
ATOM 4639 C CA . LYS A 1 595 ? -18.064 -15.840 32.740 1.00 83.19 595 LYS A CA 1
ATOM 4640 C C . LYS A 1 595 ? -19.197 -15.558 33.750 1.00 83.19 595 LYS A C 1
ATOM 4642 O O . LYS A 1 595 ? -20.336 -15.934 33.455 1.00 83.19 595 LYS A O 1
ATOM 4647 N N . PRO A 1 596 ? -18.936 -14.894 34.897 1.00 76.94 596 PRO A N 1
ATOM 4648 C CA . PRO A 1 596 ? -17.691 -14.209 35.279 1.00 76.94 596 PRO A CA 1
ATOM 4649 C C . PRO A 1 596 ? -16.716 -15.031 36.156 1.00 76.94 596 PRO A C 1
ATOM 4651 O O . PRO A 1 596 ? -15.739 -14.470 36.634 1.00 76.94 596 PRO A O 1
ATOM 4654 N N . ALA A 1 597 ? -16.947 -16.329 36.393 1.00 77.81 597 ALA A N 1
ATOM 4655 C CA . ALA A 1 597 ? -16.312 -17.093 37.480 1.00 77.81 597 ALA A CA 1
ATOM 4656 C C . ALA A 1 597 ? -14.771 -17.206 37.426 1.00 77.81 597 ALA A C 1
ATOM 4658 O O . ALA A 1 597 ? -14.143 -17.422 38.460 1.00 77.81 597 ALA A O 1
ATOM 4659 N N . TYR A 1 598 ? -14.150 -17.046 36.251 1.00 87.69 598 TYR A N 1
ATOM 4660 C CA . TYR A 1 598 ? -12.694 -17.148 36.075 1.00 87.69 598 TYR A CA 1
ATOM 4661 C C . TYR A 1 598 ? -12.125 -15.937 35.310 1.00 87.69 598 TYR A C 1
ATOM 4663 O O . TYR A 1 598 ? -11.770 -16.063 34.131 1.00 87.69 598 TYR A O 1
ATOM 4671 N N . PRO A 1 599 ? -12.021 -14.749 35.940 1.00 85.94 599 PRO A N 1
ATOM 4672 C CA . PRO A 1 599 ? -11.636 -13.519 35.247 1.00 85.94 599 PRO A CA 1
ATOM 4673 C C . PRO A 1 599 ? -10.192 -13.562 34.730 1.00 85.94 599 PRO A C 1
ATOM 4675 O O . PRO A 1 599 ? -9.955 -13.234 33.571 1.00 85.94 599 PRO A O 1
ATOM 4678 N N . GLY A 1 600 ? -9.235 -14.064 35.521 1.00 88.88 600 GLY A N 1
ATOM 4679 C CA . GLY A 1 600 ? -7.831 -14.180 35.098 1.00 88.88 600 GLY A CA 1
ATOM 4680 C C . GLY A 1 600 ? -7.625 -15.119 33.901 1.00 88.88 600 GLY A C 1
ATOM 4681 O O . GLY A 1 600 ? -6.877 -14.792 32.982 1.00 88.88 600 GLY A O 1
ATOM 4682 N N . ILE A 1 601 ? -8.347 -16.246 33.860 1.00 90.31 601 ILE A N 1
ATOM 4683 C CA . ILE A 1 601 ? -8.314 -17.183 32.722 1.00 90.31 601 ILE A CA 1
ATOM 4684 C C . ILE A 1 601 ? -8.982 -16.538 31.497 1.00 90.31 601 ILE A C 1
ATOM 4686 O O . ILE A 1 601 ? -8.436 -16.582 30.396 1.00 90.31 601 ILE A O 1
ATOM 4690 N N . THR A 1 602 ? -10.121 -15.865 31.696 1.00 89.75 602 THR A N 1
ATOM 4691 C CA . THR A 1 602 ? -10.824 -15.120 30.637 1.00 89.75 602 THR A CA 1
ATOM 4692 C C . THR A 1 602 ? -9.932 -14.050 30.006 1.00 89.75 602 THR A C 1
ATOM 4694 O O . THR A 1 602 ? -9.886 -13.944 28.783 1.00 89.75 602 THR A O 1
ATOM 4697 N N . TYR A 1 603 ? -9.194 -13.292 30.819 1.00 92.75 603 TYR A N 1
ATOM 4698 C CA . TYR A 1 603 ? -8.227 -12.296 30.358 1.00 92.75 603 TYR A CA 1
ATOM 4699 C C . TYR A 1 603 ? -7.045 -12.944 29.618 1.00 92.75 603 TYR A C 1
ATOM 4701 O O . TYR A 1 603 ? -6.708 -12.523 28.511 1.00 92.75 603 TYR A O 1
ATOM 4709 N N . GLY A 1 604 ? -6.467 -14.020 30.165 1.00 93.94 604 GLY A N 1
ATOM 4710 C CA . GLY A 1 604 ? -5.353 -14.746 29.545 1.00 93.94 604 GLY A CA 1
ATOM 4711 C C . GLY A 1 604 ? -5.656 -15.241 28.125 1.00 93.94 604 GLY A C 1
ATOM 4712 O O . GLY A 1 604 ? -4.810 -15.127 27.240 1.00 93.94 604 GLY A O 1
ATOM 4713 N N . PHE A 1 605 ? -6.883 -15.698 27.857 1.00 94.38 605 PHE A N 1
ATOM 4714 C CA . PHE A 1 605 ? -7.292 -16.121 26.512 1.00 94.38 605 PHE A CA 1
ATOM 4715 C C . PHE A 1 605 ? -7.635 -14.976 25.538 1.00 94.38 605 PHE A C 1
ATOM 4717 O O . PHE A 1 605 ? -7.913 -15.253 24.374 1.00 94.38 605 PHE A O 1
ATOM 4724 N N . LEU A 1 606 ? -7.565 -13.697 25.933 1.00 93.88 606 LEU A N 1
ATOM 4725 C CA . LEU A 1 606 ? -7.624 -12.575 24.978 1.00 93.88 606 LEU A CA 1
ATOM 4726 C C . LEU A 1 606 ? -6.307 -12.411 24.193 1.00 93.88 606 LEU A C 1
ATOM 4728 O O . LEU A 1 606 ? -6.332 -11.995 23.036 1.00 93.88 606 LEU A O 1
ATOM 4732 N N . PHE A 1 607 ? -5.168 -12.803 24.776 1.00 95.31 607 PHE A N 1
ATOM 4733 C CA . PHE A 1 607 ? -3.847 -12.765 24.132 1.00 95.31 607 PHE A CA 1
ATOM 4734 C C . PHE A 1 607 ? -3.765 -13.637 22.862 1.00 95.31 607 PHE A C 1
ATOM 4736 O O . PHE A 1 607 ? -3.392 -13.103 21.815 1.00 95.31 607 PHE A O 1
ATOM 4743 N N . PRO A 1 608 ? -4.134 -14.940 22.874 1.00 95.50 608 PRO A N 1
ATOM 4744 C CA . PRO A 1 608 ? -4.152 -15.755 21.658 1.00 95.50 608 PRO A CA 1
ATOM 4745 C C . PRO A 1 608 ? -5.221 -15.313 20.649 1.00 95.50 608 PRO A C 1
ATOM 4747 O O . PRO A 1 608 ? -4.980 -15.435 19.451 1.00 95.50 608 PRO A O 1
ATOM 4750 N N . VAL A 1 609 ? -6.352 -14.734 21.082 1.00 95.06 609 VAL A N 1
ATOM 4751 C CA . VAL A 1 609 ? -7.309 -14.116 20.144 1.00 95.06 609 VAL A CA 1
ATOM 4752 C C . VAL A 1 609 ? -6.637 -12.969 19.384 1.00 95.06 609 VAL A C 1
ATOM 4754 O O . VAL A 1 609 ? -6.588 -13.004 18.157 1.00 95.06 609 VAL A O 1
ATOM 4757 N N . ALA A 1 610 ? -6.048 -11.997 20.085 1.00 93.50 610 ALA A N 1
ATOM 4758 C CA . ALA A 1 610 ? -5.382 -10.863 19.445 1.00 93.50 610 ALA A CA 1
ATOM 4759 C C . ALA A 1 610 ? -4.195 -11.306 18.571 1.00 93.50 610 ALA A C 1
ATOM 4761 O O . ALA A 1 610 ? -4.136 -10.985 17.385 1.00 93.50 610 ALA A O 1
ATOM 4762 N N . GLY A 1 611 ? -3.271 -12.096 19.126 1.00 92.50 611 GLY A N 1
ATOM 4763 C CA . GLY A 1 611 ? -2.104 -12.584 18.392 1.00 92.50 611 GLY A CA 1
ATOM 4764 C C . GLY A 1 611 ? -2.491 -13.390 17.150 1.00 92.50 611 GLY A C 1
ATOM 4765 O O . GLY A 1 611 ? -1.989 -13.122 16.058 1.00 92.50 611 GLY A O 1
ATOM 4766 N N . GLY A 1 612 ? -3.429 -14.328 17.289 1.00 93.81 612 GLY A N 1
ATOM 4767 C CA . GLY A 1 612 ? -3.889 -15.162 16.184 1.00 93.81 612 GLY A CA 1
ATOM 4768 C C . GLY A 1 612 ? -4.670 -14.408 15.104 1.00 93.81 612 GLY A C 1
ATOM 4769 O O . GLY A 1 612 ? -4.627 -14.807 13.943 1.00 93.81 612 GLY A O 1
ATOM 4770 N N . LEU A 1 613 ? -5.343 -13.304 15.448 1.00 93.38 613 LEU A N 1
ATOM 4771 C CA . LEU A 1 613 ? -6.053 -12.459 14.485 1.00 93.38 613 LEU A CA 1
ATOM 4772 C C . LEU A 1 613 ? -5.119 -11.555 13.671 1.00 93.38 613 LEU A C 1
ATOM 4774 O O . LEU A 1 613 ? -5.303 -11.442 12.459 1.00 93.38 613 LEU A O 1
ATOM 4778 N N . TYR A 1 614 ? -4.137 -10.898 14.300 1.00 90.00 614 TYR A N 1
ATOM 4779 C CA . TYR A 1 614 ? -3.267 -9.933 13.606 1.00 90.00 614 TYR A CA 1
ATOM 4780 C C . TYR A 1 614 ? -2.174 -10.607 12.749 1.00 90.00 614 TYR A C 1
ATOM 4782 O O . TYR A 1 614 ? -1.860 -10.104 11.666 1.00 90.00 614 TYR A O 1
ATOM 4790 N N . CYS A 1 615 ? -1.638 -11.765 13.161 1.00 89.81 615 CYS A N 1
ATOM 4791 C CA . CYS A 1 615 ? -0.535 -12.431 12.445 1.00 89.81 615 CYS A CA 1
ATOM 4792 C C . CYS A 1 615 ? -0.844 -12.819 10.976 1.00 89.81 615 CYS A C 1
ATOM 4794 O O . CYS A 1 615 ? -0.006 -12.539 10.110 1.00 89.81 615 CYS A O 1
ATOM 4796 N N . PRO A 1 616 ? -1.997 -13.446 10.642 1.00 90.94 616 PRO A N 1
ATOM 4797 C CA . PRO A 1 616 ? -2.273 -13.949 9.293 1.00 90.94 616 PRO A CA 1
ATOM 4798 C C . PRO A 1 616 ? -2.289 -12.887 8.192 1.00 90.94 616 PRO A C 1
ATOM 4800 O O . PRO A 1 616 ? -1.877 -13.184 7.070 1.00 90.94 616 PRO A O 1
ATOM 4803 N N . PHE A 1 617 ? -2.726 -11.657 8.492 1.00 87.31 617 PHE A N 1
ATOM 4804 C CA . PHE A 1 617 ? -2.936 -10.609 7.485 1.00 87.31 617 PHE A CA 1
ATOM 4805 C C . PHE A 1 617 ? -1.669 -10.301 6.676 1.00 87.31 617 PHE A C 1
ATOM 4807 O O . PHE A 1 617 ? -1.690 -10.313 5.444 1.00 87.31 617 PHE A O 1
ATOM 4814 N N . THR A 1 618 ? -0.543 -10.090 7.366 1.00 83.62 618 THR A N 1
ATOM 4815 C CA . THR A 1 618 ? 0.741 -9.772 6.719 1.00 83.62 618 THR A CA 1
ATOM 4816 C C . THR A 1 618 ? 1.181 -10.881 5.761 1.00 83.62 618 THR A C 1
ATOM 4818 O O . THR A 1 618 ? 1.694 -10.605 4.675 1.00 83.62 618 THR A O 1
ATOM 4821 N N . CYS A 1 619 ? 0.920 -12.143 6.117 1.00 86.50 619 CYS A N 1
ATOM 4822 C CA . CYS A 1 619 ? 1.211 -13.301 5.279 1.00 86.50 619 CYS A CA 1
ATOM 4823 C C . CYS A 1 619 ? 0.231 -13.438 4.105 1.00 86.50 619 CYS A C 1
ATOM 4825 O O . CYS A 1 619 ? 0.665 -13.833 3.025 1.00 86.50 619 CYS A O 1
ATOM 4827 N N . LEU A 1 620 ? -1.049 -13.095 4.289 1.00 88.50 620 LEU A N 1
ATOM 4828 C CA . LEU A 1 620 ? -2.088 -13.151 3.257 1.00 88.50 620 LEU A CA 1
ATOM 4829 C C . LEU A 1 620 ? -1.841 -12.135 2.137 1.00 88.50 620 LEU A C 1
ATOM 4831 O O . LEU A 1 620 ? -1.697 -12.532 0.982 1.00 88.50 620 LEU A O 1
ATOM 4835 N N . VAL A 1 621 ? -1.710 -10.848 2.473 1.00 83.44 621 VAL A N 1
ATOM 4836 C CA . VAL A 1 621 ? -1.405 -9.770 1.509 1.00 83.44 621 VAL A CA 1
ATOM 4837 C C . VAL A 1 621 ? -0.152 -10.110 0.698 1.00 83.44 621 VAL A C 1
ATOM 4839 O O . VAL A 1 621 ? -0.149 -10.040 -0.532 1.00 83.44 621 VAL A O 1
ATOM 4842 N N . SER A 1 622 ? 0.889 -10.582 1.390 1.00 79.06 622 SER A N 1
ATOM 4843 C CA . SER A 1 622 ? 2.151 -11.023 0.788 1.00 79.06 622 SER A CA 1
ATOM 4844 C C . SER A 1 622 ? 2.020 -12.261 -0.103 1.00 79.06 622 SER A C 1
ATOM 4846 O O . SER A 1 622 ? 2.856 -12.471 -0.979 1.00 79.06 622 SER A O 1
ATOM 4848 N N . TRP A 1 623 ? 1.019 -13.115 0.116 1.00 85.06 623 TRP A N 1
ATOM 4849 C CA . TRP A 1 623 ? 0.787 -14.308 -0.697 1.00 85.06 623 TRP A CA 1
ATOM 4850 C C . TRP A 1 623 ? 0.075 -13.955 -2.005 1.00 85.06 623 TRP A C 1
ATOM 4852 O O . TRP A 1 623 ? 0.506 -14.388 -3.073 1.00 85.06 623 TRP A O 1
ATOM 4862 N N . ILE A 1 624 ? -0.955 -13.108 -1.941 1.00 84.69 624 ILE A N 1
ATOM 4863 C CA . ILE A 1 624 ? -1.745 -12.708 -3.115 1.00 84.69 624 ILE A CA 1
ATOM 4864 C C . ILE A 1 624 ? -0.959 -11.755 -4.023 1.00 84.69 624 ILE A C 1
ATOM 4866 O O . ILE A 1 624 ? -0.873 -11.995 -5.228 1.00 84.69 624 ILE A O 1
ATOM 4870 N N . GLY A 1 625 ? -0.249 -10.768 -3.461 1.00 75.06 625 GLY A N 1
ATOM 4871 C CA . GLY A 1 625 ? 0.630 -9.872 -4.232 1.00 75.06 625 GLY A CA 1
ATOM 4872 C C . GLY A 1 625 ? 1.795 -10.584 -4.945 1.00 75.06 625 GLY A C 1
ATOM 4873 O O . GLY A 1 625 ? 2.366 -10.054 -5.902 1.00 75.06 625 GLY A O 1
ATOM 4874 N N . ASN A 1 626 ? 2.120 -11.812 -4.522 1.00 75.25 626 ASN A N 1
ATOM 4875 C CA . ASN A 1 626 ? 3.097 -12.710 -5.151 1.00 75.25 626 ASN A CA 1
ATOM 4876 C C . ASN A 1 626 ? 2.458 -13.896 -5.905 1.00 75.25 626 ASN A C 1
ATOM 4878 O O . ASN A 1 626 ? 3.176 -14.806 -6.317 1.00 75.25 626 ASN A O 1
ATOM 4882 N N . SER A 1 627 ? 1.132 -13.911 -6.069 1.00 77.75 627 SER A N 1
ATOM 4883 C CA . SER A 1 627 ? 0.398 -14.893 -6.888 1.00 77.75 627 SER A CA 1
ATOM 4884 C C . SER A 1 627 ? -0.269 -14.265 -8.116 1.00 77.75 627 SER A C 1
ATOM 4886 O O . SER A 1 627 ? -0.580 -14.986 -9.057 1.00 77.75 627 SER A O 1
ATOM 4888 N N . LEU A 1 628 ? -0.485 -12.943 -8.115 1.00 71.75 628 LEU A N 1
ATOM 4889 C CA . LEU A 1 628 ? -1.071 -12.207 -9.236 1.00 71.75 628 LEU A CA 1
ATOM 4890 C C . LEU A 1 628 ? -0.005 -11.645 -10.196 1.00 71.75 628 LEU A C 1
ATOM 4892 O O . LEU A 1 628 ? 0.996 -11.045 -9.776 1.00 71.75 628 LEU A O 1
ATOM 4896 N N . ALA A 1 629 ? -0.283 -11.796 -11.491 1.00 61.50 629 ALA A N 1
ATOM 4897 C CA . ALA A 1 629 ? 0.406 -11.183 -12.630 1.00 61.50 629 ALA A CA 1
ATOM 4898 C C . ALA A 1 629 ? -0.572 -11.087 -13.831 1.00 61.50 629 ALA A C 1
ATOM 4900 O O . ALA A 1 629 ? -1.475 -11.921 -13.920 1.00 61.50 629 ALA A O 1
ATOM 4901 N N . PRO A 1 630 ? -0.432 -10.126 -14.768 1.00 64.12 630 PRO A N 1
ATOM 4902 C CA . PRO A 1 630 ? 0.597 -9.081 -14.846 1.00 64.12 630 PRO A CA 1
ATOM 4903 C C . PRO A 1 630 ? 0.364 -7.940 -13.831 1.00 64.12 630 PRO A C 1
ATOM 4905 O O . PRO A 1 630 ? -0.483 -8.054 -12.940 1.00 64.12 630 PRO A O 1
ATOM 4908 N N . SER A 1 631 ? 1.139 -6.853 -13.929 1.00 58.53 631 SER A N 1
ATOM 4909 C CA . SER A 1 631 ? 1.084 -5.679 -13.033 1.00 58.53 631 SER A CA 1
ATOM 4910 C C . SER A 1 631 ? -0.334 -5.123 -12.841 1.00 58.53 631 SER A C 1
ATOM 4912 O O . SER A 1 631 ? -0.744 -4.888 -11.703 1.00 58.53 631 SER A O 1
ATOM 4914 N N . SER A 1 632 ? -1.104 -4.988 -13.922 1.00 63.00 632 SER A N 1
ATOM 4915 C CA . SER A 1 632 ? -2.475 -4.463 -13.908 1.00 63.00 632 SER A CA 1
ATOM 4916 C C . SER A 1 632 ? -3.458 -5.378 -13.167 1.00 63.00 632 SER A C 1
ATOM 4918 O O . SER A 1 632 ? -4.153 -4.920 -12.259 1.00 63.00 632 SER A O 1
ATOM 4920 N N . LYS A 1 633 ? -3.466 -6.690 -13.458 1.00 69.81 633 LYS A N 1
ATOM 4921 C CA . LYS A 1 633 ? -4.285 -7.678 -12.722 1.00 69.81 633 LYS A CA 1
ATOM 4922 C C . LYS A 1 633 ? -3.907 -7.714 -11.237 1.00 69.81 633 LYS A C 1
ATOM 4924 O O . LYS A 1 633 ? -4.786 -7.797 -10.382 1.00 69.81 633 LYS A O 1
ATOM 4929 N N . ARG A 1 634 ? -2.612 -7.597 -10.918 1.00 70.44 634 ARG A N 1
ATOM 4930 C CA . ARG A 1 634 ? -2.108 -7.481 -9.540 1.00 70.44 634 ARG A CA 1
ATOM 4931 C C . ARG A 1 634 ? -2.642 -6.223 -8.849 1.00 70.44 634 ARG A C 1
ATOM 4933 O O . ARG A 1 634 ? -3.102 -6.333 -7.720 1.00 70.44 634 ARG A O 1
ATOM 4940 N N . ALA A 1 635 ? -2.634 -5.064 -9.506 1.00 67.75 635 ALA A N 1
ATOM 4941 C CA . ALA A 1 635 ? -3.176 -3.825 -8.943 1.00 67.75 635 ALA A CA 1
ATOM 4942 C C . ALA A 1 635 ? -4.690 -3.925 -8.674 1.00 67.75 635 ALA A C 1
ATOM 4944 O O . ALA A 1 635 ? -5.126 -3.681 -7.549 1.00 67.75 635 ALA A O 1
ATOM 4945 N N . VAL A 1 636 ? -5.474 -4.370 -9.665 1.00 74.06 636 VAL A N 1
ATOM 4946 C CA . VAL A 1 636 ? -6.930 -4.581 -9.534 1.00 74.06 636 VAL A CA 1
ATOM 4947 C C . VAL A 1 636 ? -7.250 -5.588 -8.425 1.00 74.06 636 VAL A C 1
ATOM 4949 O O . VAL A 1 636 ? -8.087 -5.316 -7.568 1.00 74.06 636 VAL A O 1
ATOM 4952 N N . GLY A 1 637 ? -6.582 -6.743 -8.415 1.00 77.69 637 GLY A N 1
ATOM 4953 C CA . GLY A 1 637 ? -6.867 -7.814 -7.461 1.00 77.69 637 GLY A CA 1
ATOM 4954 C C . GLY A 1 637 ? -6.446 -7.499 -6.028 1.00 77.69 637 GLY A C 1
ATOM 4955 O O . GLY A 1 637 ? -7.138 -7.900 -5.094 1.00 77.69 637 GLY A O 1
ATOM 4956 N N . MET A 1 638 ? -5.361 -6.741 -5.836 1.00 81.19 638 MET A N 1
ATOM 4957 C CA . MET A 1 638 ? -4.984 -6.248 -4.509 1.00 81.19 638 MET A CA 1
ATOM 4958 C C . MET A 1 638 ? -5.950 -5.168 -4.012 1.00 81.19 638 MET A C 1
ATOM 4960 O O . MET A 1 638 ? -6.326 -5.219 -2.847 1.00 81.19 638 MET A O 1
ATOM 4964 N N . ALA A 1 639 ? -6.409 -4.251 -4.872 1.00 78.94 639 ALA A N 1
ATOM 4965 C CA . ALA A 1 639 ? -7.445 -3.285 -4.497 1.00 78.94 639 ALA A CA 1
ATOM 4966 C C . ALA A 1 639 ? -8.750 -3.997 -4.093 1.00 78.94 639 ALA A C 1
ATOM 4968 O O . ALA A 1 639 ? -9.250 -3.775 -2.996 1.00 78.94 639 ALA A O 1
ATOM 4969 N N . LEU A 1 640 ? -9.240 -4.935 -4.916 1.00 83.31 640 LEU A N 1
ATOM 4970 C CA . LEU A 1 640 ? -10.451 -5.715 -4.625 1.00 83.31 640 LEU A CA 1
ATOM 4971 C C . LEU A 1 640 ? -10.347 -6.488 -3.298 1.00 83.31 640 LEU A C 1
ATOM 4973 O O . LEU A 1 640 ? -11.295 -6.489 -2.513 1.00 83.31 640 LEU A O 1
ATOM 4977 N N . LEU A 1 641 ? -9.191 -7.109 -3.029 1.00 86.75 641 LEU A N 1
ATOM 4978 C CA . LEU A 1 641 ? -8.911 -7.790 -1.763 1.00 86.75 641 LEU A CA 1
ATOM 4979 C C . LEU A 1 641 ? -9.008 -6.832 -0.568 1.00 86.75 641 LEU A C 1
ATOM 4981 O O . LEU A 1 641 ? -9.622 -7.183 0.437 1.00 86.75 641 LEU A O 1
ATOM 4985 N N . ILE A 1 642 ? -8.406 -5.643 -0.663 1.00 85.19 642 ILE A N 1
ATOM 4986 C CA . ILE A 1 642 ? -8.360 -4.672 0.437 1.00 85.19 642 ILE A CA 1
ATOM 4987 C C . ILE A 1 642 ? -9.760 -4.094 0.688 1.00 85.19 642 ILE A C 1
ATOM 4989 O O . ILE A 1 642 ? -10.286 -4.263 1.790 1.00 85.19 642 ILE A O 1
ATOM 4993 N N . SER A 1 643 ? -10.406 -3.521 -0.333 1.00 84.12 643 SER A N 1
ATOM 4994 C CA . SER A 1 643 ? -11.682 -2.812 -0.173 1.00 84.12 643 SER A CA 1
ATOM 4995 C C . SER A 1 643 ? -12.809 -3.749 0.268 1.00 84.12 643 SER A C 1
ATOM 4997 O O . SER A 1 643 ? -13.500 -3.481 1.250 1.00 84.12 643 SER A O 1
ATOM 4999 N N . VAL A 1 644 ? -12.973 -4.904 -0.392 1.00 89.00 644 VAL A N 1
ATOM 5000 C CA . VAL A 1 644 ? -14.017 -5.871 -0.004 1.00 89.00 644 VAL A CA 1
ATOM 5001 C C . VAL A 1 644 ? -13.661 -6.551 1.321 1.00 89.00 644 VAL A C 1
ATOM 5003 O O . VAL A 1 644 ? -14.539 -6.835 2.133 1.00 89.00 644 VAL A O 1
ATOM 5006 N N . GLY A 1 645 ? -12.376 -6.757 1.611 1.00 89.88 645 GLY A N 1
ATOM 5007 C CA . GLY A 1 645 ? -11.919 -7.262 2.904 1.00 89.88 645 GLY A CA 1
ATOM 5008 C C . GLY A 1 645 ? -12.257 -6.341 4.080 1.00 89.88 645 GLY A C 1
ATOM 5009 O O . GLY A 1 645 ? -12.695 -6.817 5.134 1.00 89.88 645 GLY A O 1
ATOM 5010 N N . ASN A 1 646 ? -12.153 -5.023 3.881 1.00 88.00 646 ASN A N 1
ATOM 5011 C CA . ASN A 1 646 ? -12.559 -4.008 4.855 1.00 88.00 646 ASN A CA 1
ATOM 5012 C C . ASN A 1 646 ? -14.069 -4.048 5.167 1.00 88.00 646 ASN A C 1
ATOM 5014 O O . ASN A 1 646 ? -14.451 -3.759 6.303 1.00 88.00 646 ASN A O 1
ATOM 5018 N N . MET A 1 647 ? -14.921 -4.535 4.252 1.00 89.94 647 MET A N 1
ATOM 5019 C CA . MET A 1 647 ? -16.352 -4.768 4.527 1.00 89.94 647 MET A CA 1
ATOM 5020 C C . MET A 1 647 ? -16.601 -5.780 5.654 1.00 89.94 647 MET A C 1
ATOM 5022 O O . MET A 1 647 ? -17.664 -5.746 6.270 1.00 89.94 647 MET A O 1
ATOM 5026 N N . GLY A 1 648 ? -15.631 -6.633 6.004 1.00 90.44 648 GLY A N 1
ATOM 5027 C CA . GLY A 1 648 ? -15.730 -7.478 7.199 1.00 90.44 648 GLY A CA 1
ATOM 5028 C C . GLY A 1 648 ? -15.894 -6.673 8.499 1.00 90.44 648 GLY A C 1
ATOM 5029 O O . GLY A 1 648 ? -16.456 -7.188 9.463 1.00 90.44 648 GLY A O 1
ATOM 5030 N N . GLY A 1 649 ? -15.523 -5.386 8.514 1.00 89.69 649 GLY A N 1
ATOM 5031 C CA . GLY A 1 649 ? -15.847 -4.460 9.602 1.00 89.69 649 GLY A CA 1
ATOM 5032 C C . GLY A 1 649 ? -17.347 -4.220 9.791 1.00 89.69 649 GLY A C 1
ATOM 5033 O O . GLY A 1 649 ? -17.789 -4.092 10.930 1.00 89.69 649 GLY A O 1
ATOM 5034 N N . ILE A 1 650 ? -18.159 -4.271 8.728 1.00 92.19 650 ILE A N 1
ATOM 5035 C CA . ILE A 1 650 ? -19.632 -4.188 8.811 1.00 92.19 650 ILE A CA 1
ATOM 5036 C C . ILE A 1 650 ? -20.179 -5.379 9.611 1.00 92.19 650 ILE A C 1
ATOM 5038 O O . ILE A 1 650 ? -21.003 -5.206 10.507 1.00 92.19 650 ILE A O 1
ATOM 5042 N N . MET A 1 651 ? -19.681 -6.590 9.347 1.00 91.69 651 MET A N 1
ATOM 5043 C CA . MET A 1 651 ? -20.063 -7.789 10.101 1.00 91.69 651 MET A CA 1
ATOM 5044 C C . MET A 1 651 ? -19.497 -7.762 11.530 1.00 91.69 651 MET A C 1
ATOM 5046 O O . MET A 1 651 ? -20.250 -7.949 12.486 1.00 91.69 651 MET A O 1
ATOM 5050 N N . GLY A 1 652 ? -18.203 -7.461 11.695 1.00 90.50 652 GLY A N 1
ATOM 5051 C CA . GLY A 1 652 ? -17.539 -7.362 13.003 1.00 90.50 652 GLY A CA 1
ATOM 5052 C C . GLY A 1 652 ? -18.224 -6.373 13.955 1.00 90.50 652 GLY A C 1
ATOM 5053 O O . GLY A 1 652 ? -18.391 -6.664 15.139 1.00 90.50 652 GLY A O 1
ATOM 5054 N N . SER A 1 653 ? -18.728 -5.258 13.416 1.00 89.00 653 SER A N 1
ATOM 5055 C CA . SER A 1 653 ? -19.496 -4.243 14.152 1.00 89.00 653 SER A CA 1
ATOM 5056 C C . SER A 1 653 ? -20.815 -4.756 14.743 1.00 89.00 653 SER A C 1
ATOM 5058 O O . SER A 1 653 ? -21.304 -4.174 15.708 1.00 89.00 653 SER A O 1
ATOM 5060 N N . ASN A 1 654 ? -21.411 -5.823 14.195 1.00 90.62 654 ASN A N 1
ATOM 5061 C CA . ASN A 1 654 ? -22.773 -6.263 14.534 1.00 90.62 654 ASN A CA 1
ATOM 5062 C C . ASN A 1 654 ? -22.853 -7.618 15.255 1.00 90.62 654 ASN A C 1
ATOM 5064 O O . ASN A 1 654 ? -23.893 -7.930 15.828 1.00 90.62 654 ASN A O 1
ATOM 5068 N N . ILE A 1 655 ? -21.778 -8.412 15.286 1.00 90.75 655 ILE A N 1
ATOM 5069 C CA . ILE A 1 655 ? -21.781 -9.728 15.957 1.00 90.75 655 ILE A CA 1
ATOM 5070 C C . ILE A 1 655 ? -21.706 -9.643 17.494 1.00 90.75 655 ILE A C 1
ATOM 5072 O O . ILE A 1 655 ? -22.208 -10.532 18.181 1.00 90.75 655 ILE A O 1
ATOM 5076 N N . TYR A 1 656 ? -21.125 -8.579 18.062 1.00 87.19 656 TYR A N 1
ATOM 5077 C CA . TYR A 1 656 ? -21.061 -8.380 19.517 1.00 87.19 656 TYR A CA 1
ATOM 5078 C C . TYR A 1 656 ? -22.273 -7.585 20.024 1.00 87.19 656 TYR A C 1
ATOM 5080 O O . TYR A 1 656 ? -22.317 -6.354 19.958 1.00 87.19 656 TYR A O 1
ATOM 5088 N N . LEU A 1 657 ? -23.268 -8.304 20.548 1.00 86.62 657 LEU A N 1
ATOM 5089 C CA . LEU A 1 657 ? -24.536 -7.736 21.011 1.00 86.62 657 LEU A CA 1
ATOM 5090 C C . LEU A 1 657 ? -24.509 -7.429 22.516 1.00 86.62 657 LEU A C 1
ATOM 5092 O O . LEU A 1 657 ? -24.296 -8.329 23.328 1.00 86.62 657 LEU A O 1
ATOM 5096 N N . SER A 1 658 ? -24.820 -6.187 22.906 1.00 80.38 658 SER A N 1
ATOM 5097 C CA . SER A 1 658 ? -24.843 -5.753 24.319 1.00 80.38 658 SER A CA 1
ATOM 5098 C C . SER A 1 658 ? -25.767 -6.603 25.210 1.00 80.38 658 SER A C 1
ATOM 5100 O O . SER A 1 658 ? -25.459 -6.817 26.377 1.00 80.38 658 SER A O 1
ATOM 5102 N N . ARG A 1 659 ? -26.857 -7.158 24.652 1.00 83.56 659 ARG A N 1
ATOM 5103 C CA . ARG A 1 659 ? -27.798 -8.058 25.357 1.00 83.56 659 ARG A CA 1
ATOM 5104 C C . ARG A 1 659 ? -27.175 -9.382 25.834 1.00 83.56 659 ARG A C 1
ATOM 5106 O O . ARG A 1 659 ? -27.799 -10.097 26.605 1.00 83.56 659 ARG A O 1
ATOM 5113 N N . GLU A 1 660 ? -26.001 -9.746 25.316 1.00 86.12 660 GLU A N 1
ATOM 5114 C CA . GLU A 1 660 ? -25.307 -11.004 25.626 1.00 86.12 660 GLU A CA 1
ATOM 5115 C C . GLU A 1 660 ? -24.142 -10.808 26.608 1.00 86.12 660 GLU A C 1
ATOM 5117 O O . GLU A 1 660 ? -23.416 -11.761 26.899 1.00 86.12 660 GLU A O 1
ATOM 5122 N N . ALA A 1 661 ? -23.935 -9.591 27.120 1.00 81.31 661 ALA A N 1
ATOM 5123 C CA . ALA A 1 661 ? -22.906 -9.304 28.112 1.00 81.31 661 ALA A CA 1
ATOM 5124 C C . ALA A 1 661 ? -23.122 -10.123 29.409 1.00 81.31 661 ALA A C 1
ATOM 5126 O O . ALA A 1 661 ? -24.264 -10.319 29.824 1.00 81.31 661 ALA A O 1
ATOM 5127 N N . PRO A 1 662 ? -22.057 -10.616 30.074 1.00 79.31 662 PRO A N 1
ATOM 5128 C CA . PRO A 1 662 ? -20.642 -10.559 29.688 1.00 79.31 662 PRO A CA 1
ATOM 5129 C C . PRO A 1 662 ? -20.206 -11.713 28.759 1.00 79.31 662 PRO A C 1
ATOM 5131 O O . PRO A 1 662 ? -19.024 -11.833 28.442 1.00 79.31 662 PRO A O 1
ATOM 5134 N N . LYS A 1 663 ? -21.120 -12.608 28.355 1.00 83.75 663 LYS A N 1
ATOM 5135 C CA . LYS A 1 663 ? -20.795 -13.846 27.624 1.00 83.75 663 LYS A CA 1
ATOM 5136 C C . LYS A 1 663 ? -20.425 -13.603 26.158 1.00 83.75 663 LYS A C 1
ATOM 5138 O O . LYS A 1 663 ? -19.469 -14.216 25.693 1.00 83.75 663 LYS A O 1
ATOM 5143 N N . TYR A 1 664 ? -21.154 -12.721 25.468 1.00 88.00 664 TYR A N 1
ATOM 5144 C CA . TYR A 1 664 ? -20.997 -12.374 24.044 1.00 88.00 664 TYR A CA 1
ATOM 5145 C C . TYR A 1 664 ? -20.903 -13.598 23.112 1.00 88.00 664 TYR A C 1
ATOM 5147 O O . TYR A 1 664 ? -20.035 -13.690 22.241 1.00 88.00 664 TYR A O 1
ATOM 5155 N N . THR A 1 665 ? -21.807 -14.557 23.313 1.00 90.00 665 THR A N 1
ATOM 5156 C CA . THR A 1 665 ? -21.855 -15.843 22.605 1.00 90.00 665 THR A CA 1
ATOM 5157 C C . THR A 1 665 ? -21.860 -15.705 21.084 1.00 90.00 665 THR A C 1
ATOM 5159 O O . THR A 1 665 ? -21.074 -16.378 20.417 1.00 90.00 665 THR A O 1
ATOM 5162 N N . THR A 1 666 ? -22.672 -14.807 20.527 1.00 91.62 666 THR A N 1
ATOM 5163 C CA . THR A 1 666 ? -22.755 -14.542 19.083 1.00 91.62 666 THR A CA 1
ATOM 5164 C C . THR A 1 666 ? -21.449 -13.943 18.549 1.00 91.62 666 THR A C 1
ATOM 5166 O O . THR A 1 666 ? -20.948 -14.383 17.517 1.00 91.62 666 THR A O 1
ATOM 5169 N N . GLY A 1 667 ? -20.831 -13.014 19.286 1.00 90.44 667 GLY A N 1
ATOM 5170 C CA . GLY A 1 667 ? -19.581 -12.355 18.890 1.00 90.44 667 GLY A CA 1
ATOM 5171 C C . GLY A 1 667 ? -18.405 -13.327 18.798 1.00 90.44 667 GLY A C 1
ATOM 5172 O O . GLY A 1 667 ? -17.732 -13.407 17.766 1.00 90.44 667 GLY A O 1
ATOM 5173 N N . PHE A 1 668 ? -18.188 -14.124 19.847 1.00 92.12 668 PHE A N 1
ATOM 5174 C CA . PHE A 1 668 ? -17.096 -15.099 19.869 1.00 92.12 668 PHE A CA 1
ATOM 5175 C C . PHE A 1 668 ? -17.346 -16.291 18.926 1.00 92.12 668 PHE A C 1
ATOM 5177 O O . PHE A 1 668 ? -16.402 -16.746 18.283 1.00 92.12 668 PHE A O 1
ATOM 5184 N N . SER A 1 669 ? -18.589 -16.773 18.779 1.00 93.38 669 SER A N 1
ATOM 5185 C CA . SER A 1 669 ? -18.897 -17.898 17.874 1.00 93.38 669 SER A CA 1
ATOM 5186 C C . SER A 1 669 ? -18.867 -17.516 16.392 1.00 93.38 669 SER A C 1
ATOM 5188 O O . SER A 1 669 ? -18.323 -18.277 15.592 1.00 93.38 669 SER A O 1
ATOM 5190 N N . ALA A 1 670 ? -19.347 -16.327 16.013 1.00 94.31 670 ALA A N 1
ATOM 5191 C CA . ALA A 1 670 ? -19.210 -15.830 14.644 1.00 94.31 670 ALA A CA 1
ATOM 5192 C C . ALA A 1 670 ? -17.733 -15.598 14.278 1.00 94.31 670 ALA A C 1
ATOM 5194 O O . ALA A 1 670 ? -17.292 -16.009 13.206 1.00 94.31 670 ALA A O 1
ATOM 5195 N N . SER A 1 671 ? -16.943 -15.015 15.190 1.00 94.50 671 SER A N 1
ATOM 5196 C CA . SER A 1 671 ? -15.498 -14.831 14.982 1.00 94.50 671 SER A CA 1
ATOM 5197 C C . SER A 1 671 ? -14.769 -16.175 14.831 1.00 94.50 671 SER A C 1
ATOM 5199 O O . SER A 1 671 ? -13.978 -16.344 13.904 1.00 94.50 671 SER A O 1
ATOM 5201 N N . LEU A 1 672 ? -15.095 -17.162 15.676 1.00 95.81 672 LEU A N 1
ATOM 5202 C CA . LEU A 1 672 ? -14.590 -18.535 15.580 1.00 95.81 672 LEU A CA 1
ATOM 5203 C C . LEU A 1 672 ? -14.915 -19.173 14.219 1.00 95.81 672 LEU A C 1
ATOM 5205 O O . LEU A 1 672 ? -14.014 -19.684 13.553 1.00 95.81 672 LEU A O 1
ATOM 5209 N N . ALA A 1 673 ? -16.176 -19.105 13.783 1.00 96.44 673 ALA A N 1
ATOM 5210 C CA . ALA A 1 673 ? -16.615 -19.653 12.501 1.00 96.44 673 ALA A CA 1
ATOM 5211 C C . ALA A 1 673 ? -15.885 -19.003 11.312 1.00 96.44 673 ALA A C 1
ATOM 5213 O O . ALA A 1 673 ? -15.470 -19.706 10.385 1.00 96.44 673 ALA A O 1
ATOM 5214 N N . MET A 1 674 ? -15.649 -17.687 11.357 1.00 95.50 674 MET A N 1
ATOM 5215 C CA . MET A 1 674 ? -14.879 -16.979 10.331 1.00 95.50 674 MET A CA 1
ATOM 5216 C C . MET A 1 674 ? -13.395 -17.373 10.334 1.00 95.50 674 MET A C 1
ATOM 5218 O O . MET A 1 674 ? -12.836 -17.599 9.261 1.00 95.50 674 MET A O 1
ATOM 5222 N N . CYS A 1 675 ? -12.758 -17.557 11.498 1.00 96.12 675 CYS A N 1
ATOM 5223 C CA . CYS A 1 675 ? -11.385 -18.075 11.563 1.00 96.12 675 CYS A CA 1
ATOM 5224 C C . CYS A 1 675 ? -11.281 -19.516 11.027 1.00 96.12 675 CYS A C 1
ATOM 5226 O O . CYS A 1 675 ? -10.383 -19.810 10.238 1.00 96.12 675 CYS A O 1
ATOM 5228 N N . CYS A 1 676 ? -12.217 -20.406 11.374 1.00 97.31 676 CYS A N 1
ATOM 5229 C CA . CYS A 1 676 ? -12.273 -21.765 10.820 1.00 97.31 676 CYS A CA 1
ATOM 5230 C C . CYS A 1 676 ? -12.483 -21.761 9.293 1.00 97.31 676 CYS A C 1
ATOM 5232 O O . CYS A 1 676 ? -11.819 -22.509 8.574 1.00 97.31 676 CYS A O 1
ATOM 5234 N N . THR A 1 677 ? -13.346 -20.876 8.785 1.00 96.88 677 THR A N 1
ATOM 5235 C CA . THR A 1 677 ? -13.588 -20.705 7.341 1.00 96.88 677 THR A CA 1
ATOM 5236 C C . THR A 1 677 ? -12.344 -20.174 6.622 1.00 96.88 677 THR A C 1
ATOM 5238 O O . THR A 1 677 ? -12.001 -20.660 5.545 1.00 96.88 677 THR A O 1
ATOM 5241 N N . ALA A 1 678 ? -11.605 -19.244 7.234 1.00 96.75 678 ALA A N 1
ATOM 5242 C CA . ALA A 1 678 ? -10.341 -18.740 6.702 1.00 96.75 678 ALA A CA 1
ATOM 5243 C C . ALA A 1 678 ? -9.229 -19.806 6.692 1.00 96.75 678 ALA A C 1
ATOM 5245 O O . ALA A 1 678 ? -8.462 -19.872 5.730 1.00 96.75 678 ALA A O 1
ATOM 5246 N N . ILE A 1 679 ? -9.165 -20.695 7.693 1.00 97.25 679 ILE A N 1
ATOM 5247 C CA . ILE A 1 679 ? -8.275 -21.872 7.669 1.00 97.25 679 ILE A CA 1
ATOM 5248 C C . ILE A 1 679 ? -8.642 -22.786 6.492 1.00 97.25 679 ILE A C 1
ATOM 5250 O O . ILE A 1 679 ? -7.768 -23.130 5.693 1.00 97.25 679 ILE A O 1
ATOM 5254 N N . LEU A 1 680 ? -9.925 -23.136 6.343 1.00 97.25 680 LEU A N 1
ATOM 5255 C CA . LEU A 1 680 ? -10.408 -23.995 5.258 1.00 97.25 680 LEU A CA 1
ATOM 5256 C C . LEU A 1 680 ? -10.100 -23.394 3.878 1.00 97.25 680 LEU A C 1
ATOM 5258 O O . LEU A 1 680 ? -9.495 -24.064 3.042 1.00 97.25 680 LEU A O 1
ATOM 5262 N N . MET A 1 681 ? -10.422 -22.117 3.655 1.00 96.12 681 MET A N 1
ATOM 5263 C CA . MET A 1 681 ? -10.106 -21.431 2.398 1.00 96.12 681 MET A CA 1
ATOM 5264 C C . MET A 1 681 ? -8.596 -21.305 2.160 1.00 96.12 681 MET A C 1
ATOM 5266 O O . MET A 1 681 ? -8.152 -21.409 1.019 1.00 96.12 681 MET A O 1
ATOM 5270 N N . THR A 1 682 ? -7.778 -21.183 3.211 1.00 95.44 682 THR A N 1
ATOM 5271 C CA . THR A 1 682 ? -6.311 -21.219 3.077 1.00 95.44 682 THR A CA 1
ATOM 5272 C C . THR A 1 682 ? -5.818 -22.585 2.587 1.00 95.44 682 THR A C 1
ATOM 5274 O O . THR A 1 682 ? -4.906 -22.639 1.759 1.00 95.44 682 THR A O 1
ATOM 5277 N N . PHE A 1 683 ? -6.428 -23.690 3.033 1.00 94.94 683 PHE A N 1
ATOM 5278 C CA . PHE A 1 683 ? -6.148 -25.023 2.486 1.00 94.94 683 PHE A CA 1
ATOM 5279 C C . PHE A 1 683 ? -6.633 -25.172 1.037 1.00 94.94 683 PHE A C 1
ATOM 5281 O O . PHE A 1 683 ? -5.863 -25.648 0.202 1.00 94.94 683 PHE A O 1
ATOM 5288 N N . VAL A 1 684 ? -7.851 -24.723 0.712 1.00 94.94 684 VAL A N 1
ATOM 5289 C CA . VAL A 1 684 ? -8.414 -24.775 -0.653 1.00 94.94 684 VAL A CA 1
ATOM 5290 C C . VAL A 1 684 ? -7.553 -23.979 -1.640 1.00 94.94 684 VAL A C 1
ATOM 5292 O O . VAL A 1 684 ? -7.172 -24.508 -2.683 1.00 94.94 684 VAL A O 1
ATOM 5295 N N . LEU A 1 685 ? -7.171 -22.746 -1.296 1.00 92.94 685 LEU A N 1
ATOM 5296 C CA . LEU A 1 685 ? -6.338 -21.891 -2.146 1.00 92.94 685 LEU A CA 1
ATOM 5297 C C . LEU A 1 685 ? -4.917 -22.458 -2.303 1.00 92.94 685 LEU A C 1
ATOM 5299 O O . LEU A 1 685 ? -4.371 -22.478 -3.407 1.00 92.94 685 LEU A O 1
ATOM 5303 N N . ARG A 1 686 ? -4.338 -23.015 -1.225 1.00 92.44 686 ARG A N 1
ATOM 5304 C CA . ARG A 1 686 ? -3.051 -23.731 -1.280 1.00 92.44 686 ARG A CA 1
ATOM 5305 C C . ARG A 1 686 ? -3.121 -24.944 -2.208 1.00 92.44 686 ARG A C 1
ATOM 5307 O O . ARG A 1 686 ? -2.186 -25.160 -2.975 1.00 92.44 686 ARG A O 1
ATOM 5314 N N . TRP A 1 687 ? -4.192 -25.733 -2.126 1.00 91.62 687 TRP A N 1
ATOM 5315 C CA . TRP A 1 687 ? -4.405 -26.908 -2.972 1.00 91.62 687 TRP A CA 1
ATOM 5316 C C . TRP A 1 687 ? -4.604 -26.521 -4.438 1.00 91.62 687 TRP A C 1
ATOM 5318 O O . TRP A 1 687 ? -3.966 -27.116 -5.303 1.00 91.62 687 TRP A O 1
ATOM 5328 N N . ALA A 1 688 ? -5.403 -25.489 -4.721 1.00 90.19 688 ALA A N 1
ATOM 5329 C CA . ALA A 1 688 ? -5.626 -24.997 -6.076 1.00 90.19 688 ALA A CA 1
ATOM 5330 C C . ALA A 1 688 ? -4.314 -24.547 -6.736 1.00 90.19 688 ALA A C 1
ATOM 5332 O O . ALA A 1 688 ? -3.971 -25.040 -7.808 1.00 90.19 688 ALA A O 1
ATOM 5333 N N . TYR A 1 689 ? -3.525 -23.707 -6.057 1.00 87.75 689 TYR A N 1
ATOM 5334 C CA . TYR A 1 689 ? -2.211 -23.285 -6.551 1.00 87.75 689 TYR A CA 1
ATOM 5335 C C . TYR A 1 689 ? -1.230 -24.465 -6.706 1.00 87.75 689 TYR A C 1
ATOM 5337 O O . TYR A 1 689 ? -0.410 -24.464 -7.622 1.00 87.75 689 TYR A O 1
ATOM 5345 N N . ALA A 1 690 ? -1.296 -25.482 -5.836 1.00 87.31 690 ALA A N 1
ATOM 5346 C CA . ALA A 1 690 ? -0.444 -26.672 -5.930 1.00 87.31 690 ALA A CA 1
ATOM 5347 C C . ALA A 1 690 ? -0.816 -27.565 -7.122 1.00 87.31 690 ALA A C 1
ATOM 5349 O O . ALA A 1 690 ? 0.071 -27.995 -7.857 1.00 87.31 690 ALA A O 1
ATOM 5350 N N . LYS A 1 691 ? -2.116 -27.797 -7.343 1.00 88.19 691 LYS A N 1
ATOM 5351 C CA . LYS A 1 691 ? -2.642 -28.513 -8.511 1.00 88.19 691 LYS A CA 1
ATOM 5352 C C . LYS A 1 691 ? -2.277 -27.786 -9.805 1.00 88.19 691 LYS A C 1
ATOM 5354 O O . LYS A 1 691 ? -1.845 -28.418 -10.759 1.00 88.19 691 LYS A O 1
ATOM 5359 N N . GLU A 1 692 ? -2.426 -26.467 -9.830 1.00 85.94 692 GLU A N 1
ATOM 5360 C CA . GLU A 1 692 ? -2.172 -25.650 -11.016 1.00 85.94 692 GLU A CA 1
ATOM 5361 C C . GLU A 1 692 ? -0.680 -25.538 -11.355 1.00 85.94 692 GLU A C 1
ATOM 5363 O O . GLU A 1 692 ? -0.329 -25.613 -12.528 1.00 85.94 692 GLU A O 1
ATOM 5368 N N . ASN A 1 693 ? 0.211 -25.452 -10.359 1.00 85.75 693 ASN A N 1
ATOM 5369 C CA . ASN A 1 693 ? 1.651 -25.595 -10.595 1.00 85.75 693 ASN A CA 1
ATOM 5370 C C . ASN A 1 693 ? 1.989 -26.991 -11.138 1.00 85.75 693 ASN A C 1
ATOM 5372 O O . ASN A 1 693 ? 2.675 -27.078 -12.150 1.00 85.75 693 ASN A O 1
ATOM 5376 N N . ARG A 1 694 ? 1.454 -28.063 -10.530 1.00 84.00 694 ARG A N 1
ATOM 5377 C CA . ARG A 1 694 ? 1.692 -29.441 -10.988 1.00 84.00 694 ARG A CA 1
ATOM 5378 C C . ARG A 1 694 ? 1.263 -29.646 -12.445 1.00 84.00 694 ARG A C 1
ATOM 5380 O O . ARG A 1 694 ? 2.043 -30.189 -13.211 1.00 84.00 694 ARG A O 1
ATOM 5387 N N . LEU A 1 695 ? 0.086 -29.159 -12.842 1.00 84.50 695 LEU A N 1
ATOM 5388 C CA . LEU A 1 695 ? -0.383 -29.243 -14.233 1.00 84.50 695 LEU A CA 1
ATOM 5389 C C . LEU A 1 695 ? 0.541 -28.494 -15.212 1.00 84.50 695 LEU A C 1
ATOM 5391 O O . LEU A 1 695 ? 0.690 -28.912 -16.354 1.00 84.50 695 LEU A O 1
ATOM 5395 N N . ARG A 1 696 ? 1.189 -27.404 -14.776 1.00 82.25 696 ARG A N 1
ATOM 5396 C CA . ARG A 1 696 ? 2.194 -26.680 -15.577 1.00 82.25 696 ARG A CA 1
ATOM 5397 C C . ARG A 1 696 ? 3.540 -27.404 -15.624 1.00 82.25 696 ARG A C 1
ATOM 5399 O O . ARG A 1 696 ? 4.221 -27.326 -16.639 1.00 82.25 696 ARG A O 1
ATOM 5406 N N . ASP A 1 697 ? 3.929 -28.080 -14.544 1.00 82.56 697 ASP A N 1
ATOM 5407 C CA . ASP A 1 697 ? 5.119 -28.936 -14.511 1.00 82.56 697 ASP A CA 1
ATOM 5408 C C . ASP A 1 697 ? 4.923 -30.168 -15.422 1.00 82.56 697 ASP A C 1
ATOM 5410 O O . ASP A 1 697 ? 5.817 -30.508 -16.190 1.00 82.56 697 ASP A O 1
ATOM 5414 N N . GLU A 1 698 ? 3.730 -30.776 -15.412 1.00 84.69 698 GLU A N 1
ATOM 5415 C CA . GLU A 1 698 ? 3.334 -31.886 -16.295 1.00 84.69 698 GLU A CA 1
ATOM 5416 C C . GLU A 1 698 ? 3.296 -31.458 -17.774 1.00 84.69 698 GLU A C 1
ATOM 5418 O O . GLU A 1 698 ? 3.887 -32.133 -18.611 1.00 84.69 698 GLU A O 1
ATOM 5423 N N . LEU A 1 699 ? 2.702 -30.301 -18.097 1.00 81.19 699 LEU A N 1
ATOM 5424 C CA . LEU A 1 699 ? 2.647 -29.773 -19.470 1.00 81.19 699 LEU A CA 1
ATOM 5425 C C . LEU A 1 699 ? 4.051 -29.467 -20.031 1.00 81.19 699 LEU A C 1
ATOM 5427 O O . LEU A 1 699 ? 4.328 -29.778 -21.189 1.00 81.19 699 LEU A O 1
ATOM 5431 N N . ILE A 1 700 ? 4.958 -28.919 -19.208 1.00 80.62 700 ILE A N 1
ATOM 5432 C CA . ILE A 1 700 ? 6.369 -28.711 -19.584 1.00 80.62 700 ILE A CA 1
ATOM 5433 C C . ILE A 1 700 ? 7.112 -30.042 -19.763 1.00 80.62 700 ILE A C 1
ATOM 5435 O O . ILE A 1 700 ? 7.915 -30.155 -20.685 1.00 80.62 700 ILE A O 1
ATOM 5439 N N . ALA A 1 701 ? 6.846 -31.053 -18.933 1.00 77.81 701 ALA A N 1
ATOM 5440 C CA . ALA A 1 701 ? 7.470 -32.370 -19.068 1.00 77.81 701 ALA A CA 1
ATOM 5441 C C . ALA A 1 701 ? 6.981 -33.152 -20.304 1.00 77.81 701 ALA A C 1
ATOM 5443 O O . ALA A 1 701 ? 7.752 -33.910 -20.884 1.00 77.81 701 ALA A O 1
ATOM 5444 N N . GLU A 1 702 ? 5.721 -32.968 -20.707 1.00 79.75 702 GLU A N 1
ATOM 5445 C CA . GLU A 1 702 ? 5.115 -33.627 -21.872 1.00 79.75 702 GLU A CA 1
ATOM 5446 C C . GLU A 1 702 ? 5.558 -33.000 -23.203 1.00 79.75 702 GLU A C 1
ATOM 5448 O O . GLU A 1 702 ? 5.867 -33.719 -24.150 1.00 79.75 702 GLU A O 1
ATOM 5453 N N . HIS A 1 703 ? 5.591 -31.664 -23.285 1.00 75.75 703 HIS A N 1
ATOM 5454 C CA . HIS A 1 703 ? 5.862 -30.947 -24.537 1.00 75.75 703 HIS A CA 1
ATOM 5455 C C . HIS A 1 703 ? 7.314 -30.443 -24.665 1.00 75.75 703 HIS A C 1
ATOM 5457 O O . HIS A 1 703 ? 7.766 -30.178 -25.777 1.00 75.75 703 HIS A O 1
ATOM 5463 N N . GLY A 1 704 ? 8.051 -30.299 -23.558 1.00 73.44 704 GLY A N 1
ATOM 5464 C CA . GLY A 1 704 ? 9.352 -29.619 -23.506 1.00 73.44 704 GLY A CA 1
ATOM 5465 C C . GLY A 1 704 ? 9.225 -28.088 -23.483 1.00 73.44 704 GLY A C 1
ATOM 5466 O O . GLY A 1 704 ? 8.294 -27.518 -24.054 1.00 73.44 704 GLY A O 1
ATOM 5467 N N . GLU A 1 705 ? 10.164 -27.388 -22.828 1.00 73.81 705 GLU A N 1
ATOM 5468 C CA . GLU A 1 705 ? 10.112 -25.915 -22.746 1.00 73.81 705 GLU A CA 1
ATOM 5469 C C . GLU A 1 705 ? 10.143 -25.255 -24.134 1.00 73.81 705 GLU A C 1
ATOM 5471 O O . GLU A 1 705 ? 9.418 -24.289 -24.375 1.00 73.81 705 GLU A O 1
ATOM 5476 N N . ASP A 1 706 ? 10.940 -25.792 -25.058 1.00 67.06 706 ASP A N 1
ATOM 5477 C CA . ASP A 1 706 ? 11.205 -25.149 -26.345 1.00 67.06 706 ASP A CA 1
ATOM 5478 C C . ASP A 1 706 ? 10.036 -25.283 -27.327 1.00 67.06 706 ASP A C 1
ATOM 5480 O O . ASP A 1 706 ? 9.729 -24.326 -28.034 1.00 67.06 706 ASP A O 1
ATOM 5484 N N . ALA A 1 707 ? 9.285 -26.391 -27.305 1.00 66.56 707 ALA A N 1
ATOM 5485 C CA . ALA A 1 707 ? 8.053 -26.505 -28.091 1.00 66.56 707 ALA A CA 1
ATOM 5486 C C . ALA A 1 707 ? 6.943 -25.576 -27.564 1.00 66.56 707 ALA A C 1
ATOM 5488 O O . ALA A 1 707 ? 6.116 -25.090 -28.334 1.00 66.56 707 ALA A O 1
ATOM 5489 N N . ILE A 1 708 ? 6.930 -25.283 -26.257 1.00 68.19 708 ILE A N 1
ATOM 5490 C CA . ILE A 1 708 ? 5.990 -24.325 -25.658 1.00 68.19 708 ILE A CA 1
ATOM 5491 C C . ILE A 1 708 ? 6.382 -22.886 -26.026 1.00 68.19 708 ILE A C 1
ATOM 5493 O O . ILE A 1 708 ? 5.497 -22.089 -26.337 1.00 68.19 708 ILE A O 1
ATOM 5497 N N . ARG A 1 709 ? 7.685 -22.561 -26.066 1.00 67.88 709 ARG A N 1
ATOM 5498 C CA . ARG A 1 709 ? 8.198 -21.278 -26.594 1.00 67.88 709 ARG A CA 1
ATOM 5499 C C . ARG A 1 709 ? 7.997 -21.132 -28.106 1.00 67.88 709 ARG A C 1
ATOM 5501 O O . ARG A 1 709 ? 7.766 -20.029 -28.577 1.00 67.88 709 ARG A O 1
ATOM 5508 N N . ALA A 1 710 ? 8.023 -22.226 -28.866 1.00 66.00 710 ALA A N 1
ATOM 5509 C CA . ALA A 1 710 ? 7.686 -22.218 -30.291 1.00 66.00 710 ALA A CA 1
ATOM 5510 C C . ALA A 1 710 ? 6.173 -22.057 -30.552 1.00 66.00 710 ALA A C 1
ATOM 5512 O O . ALA A 1 710 ? 5.776 -21.646 -31.640 1.00 66.00 710 ALA A O 1
ATOM 5513 N N . ARG A 1 711 ? 5.322 -22.382 -29.567 1.00 70.56 711 ARG A N 1
ATOM 5514 C CA . ARG A 1 711 ? 3.853 -22.307 -29.667 1.00 70.56 711 ARG A CA 1
ATOM 5515 C C . ARG A 1 711 ? 3.266 -20.954 -29.253 1.00 70.56 711 ARG A C 1
ATOM 5517 O O . ARG A 1 711 ? 2.154 -20.646 -29.672 1.00 70.56 711 ARG A O 1
ATOM 5524 N N . TYR A 1 712 ? 3.976 -20.178 -28.436 1.00 69.94 712 TYR A N 1
ATOM 5525 C CA . TYR A 1 712 ? 3.539 -18.868 -27.951 1.00 69.94 712 TYR A CA 1
ATOM 5526 C C . TYR A 1 712 ? 4.706 -17.885 -27.966 1.00 69.94 712 TYR A C 1
ATOM 5528 O O . TYR A 1 712 ? 5.751 -18.163 -27.377 1.00 69.94 712 TYR A O 1
ATOM 5536 N N . SER A 1 713 ? 4.511 -16.714 -28.568 1.00 69.88 713 SER A N 1
ATOM 5537 C CA . SER A 1 713 ? 5.498 -15.633 -28.519 1.00 69.88 713 SER A CA 1
ATOM 5538 C C . SER A 1 713 ? 5.752 -15.165 -27.080 1.00 69.88 713 SER A C 1
ATOM 5540 O O . SER A 1 713 ? 4.884 -15.269 -26.207 1.00 69.88 713 SER A O 1
ATOM 5542 N N . GLU A 1 714 ? 6.925 -14.580 -26.813 1.00 62.88 714 GLU A N 1
ATOM 5543 C CA . GLU A 1 714 ? 7.219 -14.008 -25.489 1.00 62.88 714 GLU A CA 1
ATOM 5544 C C . GLU A 1 714 ? 6.192 -12.939 -25.084 1.00 62.88 714 GLU A C 1
ATOM 5546 O O . GLU A 1 714 ? 5.813 -12.850 -23.917 1.00 62.88 714 GLU A O 1
ATOM 5551 N N . GLN A 1 715 ? 5.677 -12.176 -26.053 1.00 53.34 715 GLN A N 1
ATOM 5552 C CA . GLN A 1 715 ? 4.668 -11.147 -25.820 1.00 53.34 715 GLN A CA 1
ATOM 5553 C C . GLN A 1 715 ? 3.312 -11.751 -25.414 1.00 53.34 715 GLN A C 1
ATOM 5555 O O . GLN A 1 715 ? 2.688 -11.260 -24.473 1.00 53.34 715 GLN A O 1
ATOM 5560 N N . GLU A 1 716 ? 2.884 -12.861 -26.024 1.00 63.97 716 GLU A N 1
ATOM 5561 C CA . GLU A 1 716 ? 1.708 -13.618 -25.569 1.00 63.97 716 GLU A CA 1
ATOM 5562 C C . GLU A 1 716 ? 1.929 -14.235 -24.182 1.00 63.97 716 GLU A C 1
ATOM 5564 O O . GLU A 1 716 ? 1.059 -14.131 -23.317 1.00 63.97 716 GLU A O 1
ATOM 5569 N N . LEU A 1 717 ? 3.103 -14.822 -23.921 1.00 66.38 717 LEU A N 1
ATOM 5570 C CA . LEU A 1 717 ? 3.448 -15.397 -22.614 1.00 66.38 717 LEU A CA 1
ATOM 5571 C C . LEU A 1 717 ? 3.481 -14.341 -21.494 1.00 66.38 717 LEU A C 1
ATOM 5573 O O . LEU A 1 717 ? 3.128 -14.658 -20.354 1.00 66.38 717 LEU A O 1
ATOM 5577 N N . LEU A 1 718 ? 3.854 -13.096 -21.810 1.00 60.56 718 LEU A N 1
ATOM 5578 C CA . LEU A 1 718 ? 3.762 -11.939 -20.915 1.00 60.56 718 LEU A CA 1
ATOM 5579 C C . LEU A 1 718 ? 2.307 -11.489 -20.705 1.00 60.56 718 LEU A C 1
ATOM 5581 O O . LEU A 1 718 ? 1.896 -11.288 -19.560 1.00 60.56 718 LEU A O 1
ATOM 5585 N N . LEU A 1 719 ? 1.509 -11.390 -21.776 1.00 62.03 719 LEU A N 1
ATOM 5586 C CA . LEU A 1 719 ? 0.085 -11.026 -21.717 1.00 62.03 719 LEU A CA 1
ATOM 5587 C C . LEU A 1 719 ? -0.756 -12.054 -20.939 1.00 62.03 719 LEU A C 1
ATOM 5589 O O . LEU A 1 719 ? -1.674 -11.672 -20.211 1.00 62.03 719 LEU A O 1
ATOM 5593 N N . MET A 1 720 ? -0.413 -13.345 -21.011 1.00 63.38 720 MET A N 1
ATOM 5594 C CA . MET A 1 720 ? -1.023 -14.396 -20.185 1.00 63.38 720 MET A CA 1
ATOM 5595 C C . MET A 1 720 ? -0.772 -14.203 -18.681 1.00 63.38 720 MET A C 1
ATOM 5597 O O . MET A 1 720 ? -1.569 -14.679 -17.869 1.00 63.38 720 MET A O 1
ATOM 5601 N N . GLY A 1 721 ? 0.319 -13.532 -18.292 1.00 72.50 721 GLY A N 1
ATOM 5602 C CA . GLY A 1 721 ? 0.640 -13.211 -16.901 1.00 72.50 721 GLY A CA 1
ATOM 5603 C C . GLY A 1 721 ? 0.605 -14.429 -15.977 1.00 72.50 721 GLY A C 1
ATOM 5604 O O . GLY A 1 721 ? 1.354 -15.388 -16.167 1.00 72.50 721 GLY A O 1
ATOM 5605 N N . ASP A 1 722 ? -0.277 -14.417 -14.971 1.00 67.62 722 ASP A N 1
ATOM 5606 C CA . ASP A 1 722 ? -0.392 -15.538 -14.033 1.00 67.62 722 ASP A CA 1
ATOM 5607 C C . ASP A 1 722 ? -0.953 -16.830 -14.644 1.00 67.62 722 ASP A C 1
ATOM 5609 O O . ASP A 1 722 ? -0.743 -17.896 -14.061 1.00 67.62 722 ASP A O 1
ATOM 5613 N N . LYS A 1 723 ? -1.560 -16.789 -15.839 1.00 72.12 723 LYS A N 1
ATOM 5614 C CA . LYS A 1 723 ? -1.973 -17.977 -16.610 1.00 72.12 723 LYS A CA 1
ATOM 5615 C C . LYS A 1 723 ? -0.824 -18.635 -17.390 1.00 72.12 723 LYS A C 1
ATOM 5617 O O . LYS A 1 723 ? -0.990 -19.764 -17.838 1.00 72.12 723 LYS A O 1
ATOM 5622 N N . SER A 1 724 ? 0.323 -17.966 -17.545 1.00 73.19 724 SER A N 1
ATOM 5623 C CA . SER A 1 724 ? 1.447 -18.455 -18.361 1.00 73.19 724 SER A CA 1
ATOM 5624 C C . SER A 1 724 ? 1.971 -19.824 -17.880 1.00 73.19 724 SER A C 1
ATOM 5626 O O . SER A 1 724 ? 2.197 -19.984 -16.672 1.00 73.19 724 SER A O 1
ATOM 5628 N N . PRO A 1 725 ? 2.242 -20.798 -18.778 1.00 70.38 725 PRO A N 1
ATOM 5629 C CA . PRO A 1 725 ? 2.795 -22.107 -18.410 1.00 70.38 725 PRO A CA 1
ATOM 5630 C C . PRO A 1 725 ? 4.097 -22.030 -17.606 1.00 70.38 725 PRO A C 1
ATOM 5632 O O . PRO A 1 725 ? 4.341 -22.884 -16.758 1.00 70.38 725 PRO A O 1
ATOM 5635 N N . PHE A 1 726 ? 4.907 -20.987 -17.808 1.00 71.44 726 PHE A N 1
ATOM 5636 C CA . PHE A 1 726 ? 6.171 -20.777 -17.092 1.00 71.44 726 PHE A CA 1
ATOM 5637 C C . PHE A 1 726 ? 6.009 -20.032 -15.754 1.00 71.44 726 PHE A C 1
ATOM 5639 O O . PHE A 1 726 ? 6.900 -20.082 -14.905 1.00 71.44 726 PHE A O 1
ATOM 5646 N N . TYR A 1 727 ? 4.870 -19.373 -15.512 1.00 71.06 727 TYR A N 1
ATOM 5647 C CA . TYR A 1 727 ? 4.594 -18.740 -14.220 1.00 71.06 727 TYR A CA 1
ATOM 5648 C C . TYR A 1 727 ? 4.345 -19.804 -13.137 1.00 71.06 727 TYR A C 1
ATOM 5650 O O . TYR A 1 727 ? 3.791 -20.874 -13.408 1.00 71.06 727 TYR A O 1
ATOM 5658 N N . ARG A 1 728 ? 4.762 -19.527 -11.895 1.00 68.44 728 ARG A N 1
ATOM 5659 C CA . ARG A 1 728 ? 4.579 -20.423 -10.740 1.00 68.44 728 ARG A CA 1
ATOM 5660 C C . ARG A 1 728 ? 3.924 -19.673 -9.585 1.00 68.44 728 ARG A C 1
ATOM 5662 O O . ARG A 1 728 ? 4.482 -18.717 -9.052 1.00 68.44 728 ARG A O 1
ATOM 5669 N N . LEU A 1 729 ? 2.747 -20.146 -9.185 1.00 73.69 729 LEU A N 1
ATOM 5670 C CA . LEU A 1 729 ? 1.969 -19.622 -8.062 1.00 73.69 729 LEU A CA 1
ATOM 5671 C C . LEU A 1 729 ? 2.682 -19.941 -6.741 1.00 73.69 729 LEU A C 1
ATOM 5673 O O . LEU A 1 729 ? 3.301 -21.000 -6.596 1.00 73.69 729 LEU A O 1
ATOM 5677 N N . SER A 1 730 ? 2.613 -19.046 -5.754 1.00 63.59 730 SER A N 1
ATOM 5678 C CA . SER A 1 730 ? 3.505 -19.080 -4.582 1.00 63.59 730 SER A CA 1
ATOM 5679 C C . SER A 1 730 ? 3.070 -20.073 -3.481 1.00 63.59 730 SER A C 1
ATOM 5681 O O . SER A 1 730 ? 2.775 -19.714 -2.344 1.00 63.59 730 SER A O 1
ATOM 5683 N N . VAL A 1 731 ? 3.069 -21.370 -3.811 1.00 56.12 731 VAL A N 1
ATOM 5684 C CA . VAL A 1 731 ? 2.865 -22.508 -2.881 1.00 56.12 731 VAL A CA 1
ATOM 5685 C C . VAL A 1 731 ? 4.113 -22.773 -2.029 1.00 56.12 731 VAL A C 1
ATOM 5687 O O . VAL A 1 731 ? 4.020 -23.078 -0.831 1.00 56.12 731 VAL A O 1
ATOM 5690 N N . VAL A 1 732 ? 5.267 -22.665 -2.692 1.00 48.06 732 VAL A N 1
ATOM 5691 C CA . VAL A 1 732 ? 6.654 -22.693 -2.211 1.00 48.06 732 VAL A CA 1
ATOM 5692 C C . VAL A 1 732 ? 7.433 -21.797 -3.181 1.00 48.06 732 VAL A C 1
ATOM 5694 O O . VAL A 1 732 ? 7.218 -21.898 -4.387 1.00 48.06 732 VAL A O 1
ATOM 5697 N N . ALA A 1 733 ? 8.307 -20.911 -2.699 1.00 37.19 733 ALA A N 1
ATOM 5698 C CA . ALA A 1 733 ? 9.127 -20.095 -3.600 1.00 37.19 733 ALA A CA 1
ATOM 5699 C C . ALA A 1 733 ? 10.141 -20.970 -4.377 1.00 37.19 733 ALA A C 1
ATOM 5701 O O . ALA A 1 733 ? 10.791 -21.817 -3.753 1.00 37.19 733 ALA A O 1
ATOM 5702 N N . PRO A 1 734 ? 10.325 -20.774 -5.697 1.00 30.92 734 PRO A N 1
ATOM 5703 C CA . PRO A 1 734 ? 11.249 -21.585 -6.486 1.00 30.92 734 PRO A CA 1
ATOM 5704 C C . PRO A 1 734 ? 12.707 -21.401 -6.035 1.00 30.92 734 PRO A C 1
ATOM 5706 O O . PRO A 1 734 ? 13.157 -20.293 -5.729 1.00 30.92 734 PRO A O 1
ATOM 5709 N N . ARG A 1 735 ? 13.478 -22.496 -6.044 1.00 31.91 735 ARG A N 1
ATOM 5710 C CA . ARG A 1 735 ? 14.944 -22.454 -5.942 1.00 31.91 735 ARG A CA 1
ATOM 5711 C C . ARG A 1 735 ? 15.525 -21.965 -7.276 1.00 31.91 735 ARG A C 1
ATOM 5713 O O . ARG A 1 735 ? 15.827 -22.781 -8.138 1.00 31.91 735 ARG A O 1
ATOM 5720 N N . ARG A 1 736 ? 15.725 -20.653 -7.437 1.00 31.31 736 ARG A N 1
ATOM 5721 C CA . ARG A 1 736 ? 16.719 -20.125 -8.395 1.00 31.31 736 ARG A CA 1
ATOM 5722 C C . ARG A 1 736 ? 18.047 -19.828 -7.691 1.00 31.31 736 ARG A C 1
ATOM 5724 O O . ARG A 1 736 ? 18.093 -19.653 -6.472 1.00 31.31 736 ARG A O 1
ATOM 5731 N N . TYR A 1 737 ? 19.127 -19.897 -8.463 1.00 32.44 737 TYR A N 1
ATOM 5732 C CA . TYR A 1 737 ? 20.502 -20.015 -7.980 1.00 32.44 737 TYR A CA 1
ATOM 5733 C C . TYR A 1 737 ? 21.016 -18.714 -7.347 1.00 32.44 737 TYR A C 1
ATOM 5735 O O . TYR A 1 737 ? 21.177 -17.721 -8.044 1.00 32.44 737 TYR A O 1
ATOM 5743 N N . ASN A 1 738 ? 21.365 -18.754 -6.057 1.00 28.22 738 ASN A N 1
ATOM 5744 C CA . ASN A 1 738 ? 22.742 -18.497 -5.605 1.00 28.22 738 ASN A CA 1
ATOM 5745 C C . ASN A 1 738 ? 22.870 -18.775 -4.097 1.00 28.22 738 ASN A C 1
ATOM 5747 O O . ASN A 1 738 ? 22.224 -18.120 -3.283 1.00 28.22 738 ASN A O 1
ATOM 5751 N N . LEU A 1 739 ? 23.692 -19.759 -3.711 1.00 27.17 739 LEU A N 1
ATOM 5752 C CA . LEU A 1 739 ? 23.834 -20.205 -2.309 1.00 27.17 739 LEU A CA 1
ATOM 5753 C C . LEU A 1 739 ? 25.298 -20.215 -1.824 1.00 27.17 739 LEU A C 1
ATOM 5755 O O . LEU A 1 739 ? 25.617 -20.827 -0.809 1.00 27.17 739 LEU A O 1
ATOM 5759 N N . LYS A 1 740 ? 26.196 -19.507 -2.527 1.00 28.17 740 LYS A N 1
ATOM 5760 C CA . LYS A 1 740 ? 27.608 -19.362 -2.127 1.00 28.17 740 LYS A CA 1
ATOM 5761 C C . LYS A 1 740 ? 27.811 -18.331 -1.001 1.00 28.17 740 LYS A C 1
ATOM 5763 O O . LYS A 1 740 ? 28.533 -18.618 -0.052 1.00 28.17 740 LYS A O 1
ATOM 5768 N N . HIS A 1 741 ? 27.127 -17.180 -1.025 1.00 30.23 741 HIS A N 1
ATOM 5769 C CA . HIS A 1 741 ? 27.361 -16.110 -0.035 1.00 30.23 741 HIS A CA 1
ATOM 5770 C C . HIS A 1 741 ? 26.665 -16.303 1.325 1.00 30.23 741 HIS A C 1
ATOM 5772 O O . HIS A 1 741 ? 27.177 -15.843 2.345 1.00 30.23 741 HIS A O 1
ATOM 5778 N N . THR A 1 742 ? 25.535 -17.017 1.409 1.00 28.88 742 THR A N 1
ATOM 5779 C CA . THR A 1 742 ? 24.784 -17.138 2.681 1.00 28.88 742 THR A CA 1
ATOM 5780 C C . THR A 1 742 ? 25.549 -17.916 3.763 1.00 28.88 742 THR A C 1
ATOM 5782 O O . THR A 1 742 ? 25.357 -17.669 4.954 1.00 28.88 742 THR A O 1
ATOM 5785 N N . HIS A 1 743 ? 26.463 -18.810 3.371 1.00 26.77 743 HIS A N 1
ATOM 5786 C CA . HIS A 1 743 ? 27.323 -19.541 4.306 1.00 26.77 743 HIS A CA 1
ATOM 5787 C C . HIS A 1 743 ? 28.443 -18.686 4.929 1.00 26.77 743 HIS A C 1
ATOM 5789 O O . HIS A 1 743 ? 28.958 -19.066 5.981 1.00 26.77 743 HIS A O 1
ATOM 5795 N N . LEU A 1 744 ? 28.796 -17.531 4.347 1.00 29.19 744 LEU A N 1
ATOM 5796 C CA . LEU A 1 744 ? 29.811 -16.624 4.902 1.00 29.19 744 LEU A CA 1
ATOM 5797 C C . LEU A 1 744 ? 29.276 -15.809 6.090 1.00 29.19 744 LEU A C 1
ATOM 5799 O O . LEU A 1 744 ? 29.903 -15.812 7.150 1.00 29.19 744 LEU A O 1
ATOM 5803 N N . LEU A 1 745 ? 28.085 -15.201 5.977 1.00 27.20 745 LEU A N 1
ATOM 5804 C CA . LEU A 1 745 ? 27.494 -14.413 7.077 1.00 27.20 745 LEU A CA 1
ATOM 5805 C C . LEU A 1 745 ? 27.291 -15.241 8.358 1.00 27.20 745 LEU A C 1
ATOM 5807 O O . LEU A 1 745 ? 27.588 -14.774 9.457 1.00 27.20 745 LEU A O 1
ATOM 5811 N N . ILE A 1 746 ? 26.837 -16.491 8.220 1.00 31.08 746 ILE A N 1
ATOM 5812 C CA . ILE A 1 746 ? 26.628 -17.407 9.356 1.00 31.08 746 ILE A CA 1
ATOM 5813 C C . ILE A 1 746 ? 27.970 -17.830 9.992 1.00 31.08 746 ILE A C 1
ATOM 5815 O O . ILE A 1 746 ? 28.011 -18.183 11.171 1.00 31.08 746 ILE A O 1
ATOM 5819 N N . ARG A 1 747 ? 29.088 -17.747 9.253 1.00 27.27 747 ARG A N 1
ATOM 5820 C CA . ARG A 1 747 ? 30.436 -18.015 9.777 1.00 27.27 747 ARG A CA 1
ATOM 5821 C C . ARG A 1 747 ? 31.001 -16.830 10.567 1.00 27.27 747 ARG A C 1
ATOM 5823 O O . ARG A 1 747 ? 31.610 -17.055 11.607 1.00 27.27 747 ARG A O 1
ATOM 5830 N N . HIS A 1 748 ? 30.766 -15.590 10.131 1.00 30.78 748 HIS A N 1
ATOM 5831 C CA . HIS A 1 748 ? 31.188 -14.390 10.873 1.00 30.78 748 HIS A CA 1
ATOM 5832 C C . HIS A 1 748 ? 30.396 -14.176 12.173 1.00 30.78 748 HIS A C 1
ATOM 5834 O O . HIS A 1 748 ? 30.995 -13.907 13.213 1.00 30.78 748 HIS A O 1
ATOM 5840 N N . LEU A 1 749 ? 29.078 -14.412 12.174 1.00 28.09 749 LEU A N 1
ATOM 5841 C CA . LEU A 1 749 ? 28.237 -14.295 13.380 1.00 28.09 749 LEU A CA 1
ATOM 5842 C C . LEU A 1 749 ? 28.500 -15.368 14.462 1.00 28.09 749 LEU A C 1
ATOM 5844 O O . LEU A 1 749 ? 27.821 -15.384 15.484 1.00 28.09 749 LEU A O 1
ATOM 5848 N N . ARG A 1 750 ? 29.487 -16.258 14.273 1.00 26.19 750 ARG A N 1
ATOM 5849 C CA . ARG A 1 750 ? 29.914 -17.265 15.263 1.00 26.19 750 ARG A CA 1
ATOM 5850 C C . ARG A 1 750 ? 31.256 -16.930 15.948 1.00 26.19 750 ARG A C 1
ATOM 5852 O O . ARG A 1 750 ? 31.702 -17.699 16.790 1.00 26.19 750 ARG A O 1
ATOM 5859 N N . ILE A 1 751 ? 31.891 -15.798 15.622 1.00 29.39 751 ILE A N 1
ATOM 5860 C CA . ILE A 1 751 ? 33.207 -15.402 16.177 1.00 29.39 751 ILE A CA 1
ATOM 5861 C C . ILE A 1 751 ? 33.090 -14.372 17.324 1.00 29.39 751 ILE A C 1
ATOM 5863 O O . ILE A 1 751 ? 34.026 -14.202 18.104 1.00 29.39 751 ILE A O 1
ATOM 5867 N N . HIS A 1 752 ? 31.927 -13.738 17.509 1.00 30.31 752 HIS A N 1
ATOM 5868 C CA . HIS A 1 752 ? 31.651 -12.845 18.642 1.00 30.31 752 HIS A CA 1
ATOM 5869 C C . HIS A 1 752 ? 30.367 -13.231 19.386 1.00 30.31 752 HIS A C 1
ATOM 5871 O O . HIS A 1 752 ? 29.277 -12.788 19.042 1.00 30.31 752 HIS A O 1
ATOM 5877 N N . ASN A 1 753 ? 30.532 -14.045 20.432 1.00 25.75 753 ASN A N 1
ATOM 5878 C CA . ASN A 1 753 ? 29.880 -13.838 21.729 1.00 25.75 753 ASN A CA 1
ATOM 5879 C C . ASN A 1 753 ? 30.544 -14.742 22.776 1.00 25.75 753 ASN A C 1
ATOM 5881 O O . ASN A 1 753 ? 30.245 -15.929 22.876 1.00 25.75 753 ASN A O 1
ATOM 5885 N N . ASN A 1 754 ? 31.474 -14.173 23.544 1.00 25.08 754 ASN A N 1
ATOM 5886 C CA . ASN A 1 754 ? 32.105 -14.852 24.672 1.00 25.08 754 ASN A CA 1
ATOM 5887 C C . ASN A 1 754 ? 31.409 -14.413 25.968 1.00 25.08 754 ASN A C 1
ATOM 5889 O O . ASN A 1 754 ? 31.876 -13.521 26.673 1.00 25.08 754 ASN A O 1
ATOM 5893 N N . THR A 1 755 ? 30.235 -14.985 26.235 1.00 26.81 755 THR A N 1
ATOM 5894 C CA . THR A 1 755 ? 29.434 -14.672 27.426 1.00 26.81 755 THR A CA 1
ATOM 5895 C C . THR A 1 755 ? 28.680 -15.920 27.873 1.00 26.81 755 THR A C 1
ATOM 5897 O O . THR A 1 755 ? 27.797 -16.412 27.177 1.00 26.81 755 THR A O 1
ATOM 5900 N N . LYS A 1 756 ? 29.037 -16.450 29.047 1.00 24.52 756 LYS A N 1
ATOM 5901 C CA . LYS A 1 756 ? 28.214 -17.438 29.760 1.00 24.52 756 LYS A CA 1
ATOM 5902 C C . LYS A 1 756 ? 26.967 -16.734 30.299 1.00 24.52 756 LYS A C 1
ATOM 5904 O O . LYS A 1 756 ? 27.129 -15.618 30.783 1.00 24.52 756 LYS A O 1
ATOM 5909 N N . ILE A 1 757 ? 25.808 -17.405 30.311 1.00 23.86 757 ILE A N 1
ATOM 5910 C CA . ILE A 1 757 ? 24.797 -17.402 31.396 1.00 23.86 757 ILE A CA 1
ATOM 5911 C C . ILE A 1 757 ? 23.568 -18.253 30.987 1.00 23.86 757 ILE A C 1
ATOM 5913 O O . ILE A 1 757 ? 23.137 -18.206 29.842 1.00 23.86 757 ILE A O 1
ATOM 5917 N N . PHE A 1 758 ? 23.036 -19.002 31.964 1.00 24.91 758 PHE A N 1
ATOM 5918 C CA . PHE A 1 758 ? 21.838 -19.866 31.979 1.00 24.91 758 PHE A CA 1
ATOM 5919 C C . PHE A 1 758 ? 21.699 -21.052 31.000 1.00 24.91 758 PHE A C 1
ATOM 5921 O O . PHE A 1 758 ? 21.421 -20.910 29.813 1.00 24.91 758 PHE A O 1
ATOM 5928 N N . ASP A 1 759 ? 21.729 -22.250 31.593 1.00 21.42 759 ASP A N 1
ATOM 5929 C CA . ASP A 1 759 ? 21.150 -23.486 31.066 1.00 21.42 759 ASP A CA 1
ATOM 5930 C C . ASP A 1 759 ? 19.612 -23.479 31.096 1.00 21.42 759 ASP A C 1
ATOM 5932 O O . ASP A 1 759 ? 18.997 -23.051 32.075 1.00 21.42 759 ASP A O 1
ATOM 5936 N N . THR A 1 760 ? 18.980 -24.084 30.087 1.00 24.44 760 THR A N 1
ATOM 5937 C CA . THR A 1 760 ? 17.789 -24.947 30.251 1.00 24.44 760 THR A CA 1
ATOM 5938 C C . THR A 1 760 ? 17.547 -25.749 28.966 1.00 24.44 760 THR A C 1
ATOM 5940 O O . THR A 1 760 ? 17.731 -25.237 27.864 1.00 24.44 760 THR A O 1
ATOM 5943 N N . GLN A 1 761 ? 17.166 -27.026 29.083 1.00 21.61 761 GLN A N 1
ATOM 5944 C CA . GLN A 1 761 ? 16.862 -27.880 27.920 1.00 21.61 761 GLN A CA 1
ATOM 5945 C C . GLN A 1 761 ? 15.437 -27.633 27.388 1.00 21.61 761 GLN A C 1
ATOM 5947 O O . GLN A 1 761 ? 14.592 -27.104 28.113 1.00 21.61 761 GLN A O 1
ATOM 5952 N N . PRO A 1 762 ? 15.131 -28.083 26.154 1.00 25.23 762 PRO A N 1
ATOM 5953 C CA . PRO A 1 762 ? 14.414 -29.364 26.099 1.00 25.23 762 PRO A CA 1
ATOM 5954 C C . PRO A 1 762 ? 14.808 -30.325 24.952 1.00 25.23 762 PRO A C 1
ATOM 5956 O O . PRO A 1 762 ? 14.840 -29.949 23.787 1.00 25.23 762 PRO A O 1
ATOM 5959 N N . ILE A 1 763 ? 14.965 -31.601 25.332 1.00 23.31 763 ILE A N 1
ATOM 5960 C CA . ILE A 1 763 ? 14.373 -32.808 24.705 1.00 23.31 763 ILE A CA 1
ATOM 5961 C C . ILE A 1 763 ? 14.748 -33.168 23.242 1.00 23.31 763 ILE A C 1
ATOM 5963 O O . ILE A 1 763 ? 14.492 -32.454 22.279 1.00 23.31 763 ILE A O 1
ATOM 5967 N N . LEU A 1 764 ? 15.273 -34.392 23.091 1.00 21.28 764 LEU A N 1
ATOM 5968 C CA . LEU A 1 764 ? 15.511 -35.111 21.829 1.00 21.28 764 LEU A CA 1
ATOM 5969 C C . LEU A 1 764 ? 14.208 -35.427 21.070 1.00 21.28 764 LEU A C 1
ATOM 5971 O O . LEU A 1 764 ? 13.193 -35.687 21.707 1.00 21.28 764 LEU A O 1
ATOM 5975 N N . ILE A 1 765 ? 14.305 -35.651 19.748 1.00 23.56 765 ILE A N 1
ATOM 5976 C CA . ILE A 1 765 ? 13.889 -36.924 19.108 1.00 23.56 765 ILE A CA 1
ATOM 5977 C C . ILE A 1 765 ? 14.422 -37.032 17.657 1.00 23.56 765 ILE A C 1
ATOM 5979 O O . ILE A 1 765 ? 14.598 -36.029 16.977 1.00 23.56 765 ILE A O 1
ATOM 5983 N N . LEU A 1 766 ? 14.679 -38.275 17.215 1.00 23.80 766 LEU A N 1
ATOM 5984 C CA . LEU A 1 766 ? 15.096 -38.731 15.869 1.00 23.80 766 LEU A CA 1
ATOM 5985 C C . LEU A 1 766 ? 16.463 -38.262 15.300 1.00 23.80 766 LEU A C 1
ATOM 5987 O O . LEU A 1 766 ? 16.617 -37.207 14.693 1.00 23.80 766 LEU A O 1
ATOM 5991 N N . ARG A 1 767 ? 17.445 -39.174 15.399 1.00 23.03 767 ARG A N 1
ATOM 5992 C CA . ARG A 1 767 ? 18.671 -39.247 14.571 1.00 23.03 767 ARG A CA 1
ATOM 5993 C C . ARG A 1 767 ? 18.364 -39.860 13.189 1.00 23.03 767 ARG A C 1
ATOM 5995 O O . ARG A 1 767 ? 17.421 -40.640 13.090 1.00 23.03 767 ARG A O 1
ATOM 6002 N N . SER A 1 768 ? 19.273 -39.727 12.211 1.00 22.69 768 SER A N 1
ATOM 6003 C CA . SER A 1 768 ? 20.159 -40.844 11.772 1.00 22.69 768 SER A CA 1
ATOM 6004 C C . SER A 1 768 ? 20.975 -40.537 10.493 1.00 22.69 768 SER A C 1
ATOM 6006 O O . SER A 1 768 ? 20.505 -39.791 9.647 1.00 22.69 768 SER A O 1
ATOM 6008 N N . HIS A 1 769 ? 22.176 -41.147 10.390 1.00 24.81 769 HIS A N 1
ATOM 6009 C CA . HIS A 1 769 ? 23.146 -41.159 9.259 1.00 24.81 769 HIS A CA 1
ATOM 6010 C C . HIS A 1 769 ? 23.687 -39.789 8.766 1.00 24.81 769 HIS A C 1
ATOM 6012 O O . HIS A 1 769 ? 22.949 -38.820 8.678 1.00 24.81 769 HIS A O 1
ATOM 6018 N N . GLN A 1 770 ? 24.965 -39.578 8.414 1.00 23.73 770 GLN A N 1
ATOM 6019 C CA . GLN A 1 770 ? 26.266 -40.287 8.519 1.00 23.73 770 GLN A CA 1
ATOM 6020 C C . GLN A 1 770 ? 27.336 -39.147 8.612 1.00 23.73 770 GLN A C 1
ATOM 6022 O O . GLN A 1 770 ? 27.104 -38.071 8.071 1.00 23.73 770 GLN A O 1
ATOM 6027 N N . ALA A 1 771 ? 28.397 -39.164 9.436 1.00 21.52 771 ALA A N 1
ATOM 6028 C CA . ALA A 1 771 ? 29.625 -39.984 9.372 1.00 21.52 771 ALA A CA 1
ATOM 6029 C C . ALA A 1 771 ? 30.350 -39.875 7.998 1.00 21.52 771 ALA A C 1
ATOM 6031 O O . ALA A 1 771 ? 29.703 -40.064 6.980 1.00 21.52 771 ALA A O 1
ATOM 6032 N N . GLN A 1 772 ? 31.661 -39.601 7.869 1.00 22.50 772 GLN A N 1
ATOM 6033 C CA . GLN A 1 772 ? 32.771 -39.501 8.842 1.00 22.50 772 GLN A CA 1
ATOM 6034 C C . GLN A 1 772 ? 34.029 -38.861 8.164 1.00 22.50 772 GLN A C 1
ATOM 6036 O O . GLN A 1 772 ? 34.007 -38.715 6.948 1.00 22.50 772 GLN A O 1
ATOM 6041 N N . ILE A 1 773 ? 35.133 -38.612 8.913 1.00 22.59 773 ILE A N 1
ATOM 6042 C CA . ILE A 1 773 ? 36.543 -38.446 8.416 1.00 22.59 773 ILE A CA 1
ATOM 6043 C C . ILE A 1 773 ? 36.845 -37.096 7.676 1.00 22.59 773 ILE A C 1
ATOM 6045 O O . ILE A 1 773 ? 35.973 -36.577 6.997 1.00 22.59 773 ILE A O 1
ATOM 6049 N N . TYR A 1 774 ? 38.000 -36.394 7.760 1.00 22.88 774 TYR A N 1
ATOM 6050 C CA . TYR A 1 774 ? 39.311 -36.535 8.454 1.00 22.88 774 TYR A CA 1
ATOM 6051 C C . TYR A 1 774 ? 39.781 -35.177 9.060 1.00 22.88 774 TYR A C 1
ATOM 6053 O O . TYR A 1 774 ? 39.273 -34.118 8.696 1.00 22.88 774 TYR A O 1
ATOM 6061 N N . ALA A 1 775 ? 40.797 -35.208 9.934 1.00 20.11 775 ALA A N 1
ATOM 6062 C CA . ALA A 1 775 ? 41.651 -34.097 10.415 1.00 20.11 775 ALA A CA 1
ATOM 6063 C C . ALA A 1 775 ? 42.912 -34.714 11.092 1.00 20.11 775 ALA A C 1
ATOM 6065 O O . ALA A 1 775 ? 42.912 -35.942 11.239 1.00 20.11 775 ALA A O 1
ATOM 6066 N N . PRO A 1 776 ? 43.921 -33.970 11.616 1.00 34.53 776 PRO A N 1
ATOM 6067 C CA . PRO A 1 776 ? 44.290 -32.544 11.484 1.00 34.53 776 PRO A CA 1
ATOM 6068 C C . PRO A 1 776 ? 45.780 -32.354 11.056 1.00 34.53 776 PRO A C 1
ATOM 6070 O O . PRO A 1 776 ? 46.456 -33.337 10.794 1.00 34.53 776 PRO A O 1
ATOM 6073 N N . TYR A 1 777 ? 46.339 -31.130 11.113 1.00 22.95 777 TYR A N 1
ATOM 6074 C CA . TYR A 1 777 ? 47.738 -30.887 11.555 1.00 22.95 777 TYR A CA 1
ATOM 6075 C C . TYR A 1 777 ? 47.916 -29.462 12.149 1.00 22.95 777 TYR A C 1
ATOM 6077 O O . TYR A 1 777 ? 47.031 -28.618 12.011 1.00 22.95 777 TYR A O 1
ATOM 6085 N N . ARG A 1 778 ? 49.023 -29.217 12.874 1.00 20.98 778 ARG A N 1
ATOM 6086 C CA . ARG A 1 778 ? 49.375 -27.991 13.642 1.00 20.98 778 ARG A CA 1
ATOM 6087 C C . ARG A 1 778 ? 50.826 -27.557 13.351 1.00 20.98 778 ARG A C 1
ATOM 6089 O O . ARG A 1 778 ? 51.650 -28.450 13.214 1.00 20.98 778 ARG A O 1
ATOM 6096 N N . VAL A 1 779 ? 51.125 -26.246 13.408 1.00 23.75 779 VAL A N 1
ATOM 6097 C CA . VAL A 1 779 ? 52.408 -25.556 13.777 1.00 23.75 779 VAL A CA 1
ATOM 6098 C C . VAL A 1 779 ? 52.169 -24.020 13.620 1.00 23.75 779 VAL A C 1
ATOM 6100 O O . VAL A 1 779 ? 51.379 -23.679 12.747 1.00 23.75 779 VAL A O 1
ATOM 6103 N N . VAL A 1 780 ? 52.618 -23.006 14.397 1.00 23.20 780 VAL A N 1
ATOM 6104 C CA . VAL A 1 780 ? 53.532 -22.770 15.562 1.00 23.20 780 VAL A CA 1
ATOM 6105 C C . VAL A 1 780 ? 54.880 -22.093 15.188 1.00 23.20 780 VAL A C 1
ATOM 6107 O O . VAL A 1 780 ? 55.735 -22.751 14.621 1.00 23.20 780 VAL A O 1
ATOM 6110 N N . ASN A 1 781 ? 55.194 -20.828 15.537 1.00 23.61 781 ASN A N 1
ATOM 6111 C CA . ASN A 1 781 ? 54.380 -19.776 16.179 1.00 23.61 781 ASN A CA 1
ATOM 6112 C C . ASN A 1 781 ? 54.653 -18.317 15.640 1.00 23.61 781 ASN A C 1
ATOM 6114 O O . ASN A 1 781 ? 54.003 -18.030 14.636 1.00 23.61 781 ASN A O 1
ATOM 6118 N N . PRO A 1 782 ? 55.481 -17.377 16.195 1.00 34.62 782 PRO A N 1
ATOM 6119 C CA . PRO A 1 782 ? 55.174 -15.933 16.037 1.00 34.62 782 PRO A CA 1
ATOM 6120 C C . PRO A 1 782 ? 56.329 -14.945 15.678 1.00 34.62 782 PRO A C 1
ATOM 6122 O O . PRO A 1 782 ? 57.499 -15.309 15.645 1.00 34.62 782 PRO A O 1
ATOM 6125 N N . ALA A 1 783 ? 55.940 -13.657 15.605 1.00 23.19 783 ALA A N 1
ATOM 6126 C CA . ALA A 1 783 ? 56.697 -12.422 15.911 1.00 23.19 783 ALA A CA 1
ATOM 6127 C C . ALA A 1 783 ? 57.751 -11.870 14.921 1.00 23.19 783 ALA A C 1
ATOM 6129 O O . ALA A 1 783 ? 58.683 -12.558 14.529 1.00 23.19 783 ALA A O 1
ATOM 6130 N N . TYR A 1 784 ? 57.647 -10.563 14.624 1.00 24.69 784 TYR A N 1
ATOM 6131 C CA . TYR A 1 784 ? 58.539 -9.505 15.154 1.00 24.69 784 TYR A CA 1
ATOM 6132 C C . TYR A 1 784 ? 57.855 -8.118 15.030 1.00 24.69 784 TYR A C 1
ATOM 6134 O O . TYR A 1 784 ? 56.755 -8.045 14.477 1.00 24.69 784 TYR A O 1
ATOM 6142 N N . SER A 1 785 ? 58.431 -7.046 15.596 1.00 23.28 785 SER A N 1
ATOM 6143 C CA . SER A 1 785 ? 57.752 -5.747 15.782 1.00 23.28 785 SER A CA 1
ATOM 6144 C C . SER A 1 785 ? 58.655 -4.496 15.678 1.00 23.28 785 SER A C 1
ATOM 6146 O O . SER A 1 785 ? 59.875 -4.594 15.769 1.00 23.28 785 SER A O 1
ATOM 6148 N N . ASP A 1 786 ? 57.982 -3.337 15.576 1.00 24.23 786 ASP A N 1
ATOM 6149 C CA . ASP A 1 786 ? 58.391 -1.975 15.987 1.00 24.23 786 ASP A CA 1
ATOM 6150 C C . ASP A 1 786 ? 59.340 -1.092 15.131 1.00 24.23 786 ASP A C 1
ATOM 6152 O O . ASP A 1 786 ? 60.161 -1.557 14.348 1.00 24.23 786 ASP A O 1
ATOM 6156 N N . LEU A 1 787 ? 59.211 0.225 15.407 1.00 24.31 787 LEU A N 1
ATOM 6157 C CA . LEU A 1 787 ? 60.076 1.391 15.095 1.00 24.31 787 LEU A CA 1
ATOM 6158 C C . LEU A 1 787 ? 60.066 1.995 13.660 1.00 24.31 787 LEU A C 1
ATOM 6160 O O . LEU A 1 787 ? 59.929 1.277 12.679 1.00 24.31 787 LEU A O 1
ATOM 6164 N N . SER A 1 788 ? 60.278 3.312 13.434 1.00 22.20 788 SER A N 1
ATOM 6165 C CA . SER A 1 788 ? 59.937 4.537 14.215 1.00 22.20 788 SER A CA 1
ATOM 6166 C C . SER A 1 788 ? 60.241 5.855 13.444 1.00 22.20 788 SER A C 1
ATOM 6168 O O . SER A 1 788 ? 61.325 6.000 12.896 1.00 22.20 788 SER A O 1
ATOM 6170 N N . SER A 1 789 ? 59.333 6.845 13.524 1.00 22.62 789 SER A N 1
ATOM 6171 C CA . SER A 1 789 ? 59.558 8.322 13.613 1.00 22.62 789 SER A CA 1
ATOM 6172 C C . SER A 1 789 ? 60.534 9.122 12.694 1.00 22.62 789 SER A C 1
ATOM 6174 O O . SER A 1 789 ? 61.744 8.991 12.824 1.00 22.62 789 SER A O 1
ATOM 6176 N N . SER A 1 790 ? 59.985 10.161 12.017 1.00 22.88 790 SER A N 1
ATOM 6177 C CA . SER A 1 790 ? 60.534 11.541 11.773 1.00 22.88 790 SER A CA 1
ATOM 6178 C C . SER A 1 790 ? 61.888 11.754 11.038 1.00 22.88 790 SER A C 1
ATOM 6180 O O . SER A 1 790 ? 62.880 11.114 11.350 1.00 22.88 790 SER A O 1
ATOM 6182 N N . THR A 1 791 ? 62.062 12.759 10.153 1.00 23.83 791 THR A N 1
ATOM 6183 C CA . THR A 1 791 ? 62.266 14.193 10.527 1.00 23.83 791 THR A CA 1
ATOM 6184 C C . THR A 1 791 ? 62.229 15.178 9.322 1.00 23.83 791 THR A C 1
ATOM 6186 O O . THR A 1 791 ? 62.395 14.794 8.172 1.00 23.83 791 THR A O 1
ATOM 6189 N N . VAL A 1 792 ? 62.003 16.463 9.635 1.00 24.70 792 VAL A N 1
ATOM 6190 C CA . VAL A 1 792 ? 61.835 17.698 8.822 1.00 24.70 792 VAL A CA 1
ATOM 6191 C C . VAL A 1 792 ? 63.134 18.267 8.195 1.00 24.70 792 VAL A C 1
ATOM 6193 O O . VAL A 1 792 ? 64.157 18.233 8.872 1.00 24.70 792 VAL A O 1
ATOM 6196 N N . THR A 1 793 ? 63.092 18.934 7.015 1.00 23.66 793 THR A N 1
ATOM 6197 C CA . THR A 1 793 ? 63.697 20.294 6.781 1.00 23.66 793 THR A CA 1
ATOM 6198 C C . THR A 1 793 ? 63.370 20.994 5.437 1.00 23.66 793 THR A C 1
ATOM 6200 O O . THR A 1 793 ? 62.901 20.384 4.484 1.00 23.66 793 THR A O 1
ATOM 6203 N N . HIS A 1 794 ? 63.572 22.324 5.427 1.00 24.42 794 HIS A N 1
ATOM 6204 C CA . HIS A 1 794 ? 63.274 23.331 4.385 1.00 24.42 794 HIS A CA 1
ATOM 6205 C C . HIS A 1 794 ? 64.233 23.367 3.174 1.00 24.42 794 HIS A C 1
ATOM 6207 O O . HIS A 1 794 ? 65.385 22.970 3.315 1.00 24.42 794 HIS A O 1
ATOM 6213 N N . LEU A 1 795 ? 63.843 24.091 2.102 1.00 23.45 795 LEU A N 1
ATOM 6214 C CA . LEU A 1 795 ? 64.562 25.316 1.666 1.00 23.45 795 LEU A CA 1
ATOM 6215 C C . LEU A 1 795 ? 63.728 26.263 0.752 1.00 23.45 795 LEU A C 1
ATOM 6217 O O . LEU A 1 795 ? 62.544 26.034 0.526 1.00 23.45 795 LEU A O 1
ATOM 6221 N N . GLN A 1 796 ? 64.329 27.398 0.365 1.00 22.12 796 GLN A N 1
ATOM 6222 C CA . GLN A 1 796 ? 63.766 28.625 -0.260 1.00 22.12 796 GLN A CA 1
ATOM 6223 C C . GLN A 1 796 ? 64.124 28.728 -1.782 1.00 22.12 796 GLN A C 1
ATOM 6225 O O . GLN A 1 796 ? 64.758 27.778 -2.240 1.00 22.12 796 GLN A O 1
ATOM 6230 N N . PRO A 1 797 ? 63.804 29.790 -2.594 1.00 32.56 797 PRO A N 1
ATOM 6231 C CA . PRO A 1 797 ? 63.414 31.180 -2.253 1.00 32.56 797 PRO A CA 1
ATOM 6232 C C . PRO A 1 797 ? 62.314 31.872 -3.116 1.00 32.56 797 PRO A C 1
ATOM 6234 O O . PRO A 1 797 ? 61.692 31.285 -3.994 1.00 32.56 797 PRO A O 1
ATOM 6237 N N . LYS A 1 798 ? 62.098 33.174 -2.849 1.00 24.98 798 LYS A N 1
ATOM 6238 C CA . LYS A 1 798 ? 61.311 34.135 -3.659 1.00 24.98 798 LYS A CA 1
ATOM 6239 C C . LYS A 1 798 ? 62.194 34.874 -4.680 1.00 24.98 798 LYS A C 1
ATOM 6241 O O . LYS A 1 798 ? 63.372 35.080 -4.402 1.00 24.98 798 LYS A O 1
ATOM 6246 N N . LEU A 1 799 ? 61.583 35.471 -5.709 1.00 24.17 799 LEU A N 1
ATOM 6247 C CA . LEU A 1 799 ? 62.033 36.753 -6.286 1.00 24.17 799 LEU A CA 1
ATOM 6248 C C . LEU A 1 799 ? 60.841 37.733 -6.427 1.00 24.17 799 LEU A C 1
ATOM 6250 O O . LEU A 1 799 ? 59.703 37.357 -6.149 1.00 24.17 799 LEU A O 1
ATOM 6254 N N . HIS A 1 800 ? 61.096 39.003 -6.763 1.00 24.05 800 HIS A N 1
ATOM 6255 C CA . HIS A 1 800 ? 60.157 40.123 -6.561 1.00 24.05 800 HIS A CA 1
ATOM 6256 C C . HIS A 1 800 ? 60.050 41.078 -7.771 1.00 24.05 800 HIS A C 1
ATOM 6258 O O . HIS A 1 800 ? 60.886 41.037 -8.668 1.00 24.05 800 HIS A O 1
ATOM 6264 N N . ALA A 1 801 ? 59.096 42.021 -7.672 1.00 24.62 801 ALA A N 1
ATOM 6265 C CA . ALA A 1 801 ? 58.853 43.183 -8.546 1.00 24.62 801 ALA A CA 1
ATOM 6266 C C . ALA A 1 801 ? 58.148 42.889 -9.900 1.00 24.62 801 ALA A C 1
ATOM 6268 O O . ALA A 1 801 ? 58.246 41.792 -10.427 1.00 24.62 801 ALA A O 1
ATOM 6269 N N . ARG A 1 802 ? 57.384 43.829 -10.489 1.00 23.67 802 ARG A N 1
ATOM 6270 C CA . ARG A 1 802 ? 57.160 45.252 -10.130 1.00 23.67 802 ARG A CA 1
ATOM 6271 C C . ARG A 1 802 ? 55.729 45.697 -10.478 1.00 23.67 802 ARG A C 1
ATOM 6273 O O . ARG A 1 802 ? 55.180 45.259 -11.480 1.00 23.67 802 ARG A O 1
ATOM 6280 N N . THR A 1 803 ? 55.148 46.593 -9.682 1.00 34.03 803 THR A N 1
ATOM 6281 C CA . THR A 1 803 ? 53.854 47.248 -9.950 1.00 34.03 803 THR A CA 1
ATOM 6282 C C . THR A 1 803 ? 54.042 48.606 -10.628 1.00 34.03 803 THR A C 1
ATOM 6284 O O . THR A 1 803 ? 54.970 49.331 -10.285 1.00 34.03 803 THR A O 1
ATOM 6287 N N . HIS A 1 804 ? 53.121 48.984 -11.519 1.00 25.98 804 HIS A N 1
ATOM 6288 C CA . HIS A 1 804 ? 52.837 50.377 -11.889 1.00 25.98 804 HIS A CA 1
ATOM 6289 C C . HIS A 1 804 ? 51.349 50.524 -12.247 1.00 25.98 804 HIS A C 1
ATOM 6291 O O . HIS A 1 804 ? 50.713 49.568 -12.683 1.00 25.98 804 HIS A O 1
ATOM 6297 N N . THR A 1 805 ? 50.792 51.716 -12.032 1.00 32.03 805 THR A N 1
ATOM 6298 C CA . THR A 1 805 ? 49.354 52.011 -12.134 1.00 32.03 805 THR A CA 1
ATOM 6299 C C . THR A 1 805 ? 49.112 53.291 -12.927 1.00 32.03 805 THR A C 1
ATOM 6301 O O . THR A 1 805 ? 49.650 54.317 -12.529 1.00 32.03 805 THR A O 1
ATOM 6304 N N . HIS A 1 806 ? 48.253 53.262 -13.950 1.00 26.31 806 HIS A N 1
ATOM 6305 C CA . HIS A 1 806 ? 47.467 54.418 -14.418 1.00 26.31 806 HIS A CA 1
ATOM 6306 C C . HIS A 1 806 ? 46.281 53.947 -15.296 1.00 26.31 806 HIS A C 1
ATOM 6308 O O . HIS A 1 806 ? 46.471 53.046 -16.112 1.00 26.31 806 HIS A O 1
ATOM 6314 N N . PRO A 1 807 ? 45.076 54.532 -15.152 1.00 39.91 807 PRO A N 1
ATOM 6315 C CA . PRO A 1 807 ? 43.930 54.339 -16.052 1.00 39.91 807 PRO A CA 1
ATOM 6316 C C . PRO A 1 807 ? 43.671 55.595 -16.922 1.00 39.91 807 PRO A C 1
ATOM 6318 O O . PRO A 1 807 ? 44.301 56.627 -16.688 1.00 39.91 807 PRO A O 1
ATOM 6321 N N . PRO A 1 808 ? 42.637 55.608 -17.785 1.00 45.47 808 PRO A N 1
ATOM 6322 C CA . PRO A 1 808 ? 42.094 54.523 -18.603 1.00 45.47 808 PRO A CA 1
ATOM 6323 C C . PRO A 1 808 ? 42.263 54.830 -20.109 1.00 45.47 808 PRO A C 1
ATOM 6325 O O . PRO A 1 808 ? 42.294 55.989 -20.517 1.00 45.47 808 PRO A O 1
ATOM 6328 N N . THR A 1 809 ? 42.275 53.808 -20.965 1.00 27.34 809 THR A N 1
ATOM 6329 C CA . THR A 1 809 ? 42.198 53.981 -22.427 1.00 27.34 809 THR A CA 1
ATOM 6330 C C . THR A 1 809 ? 40.942 53.320 -22.984 1.00 27.34 809 THR A C 1
ATOM 6332 O O . THR A 1 809 ? 40.603 52.197 -22.614 1.00 27.34 809 THR A O 1
ATOM 6335 N N . MET A 1 810 ? 40.241 54.015 -23.886 1.00 37.38 810 MET A N 1
ATOM 6336 C CA . MET A 1 810 ? 39.148 53.425 -24.663 1.00 37.38 810 MET A CA 1
ATOM 6337 C C . MET A 1 810 ? 39.736 52.461 -25.696 1.00 37.38 810 MET A C 1
ATOM 6339 O O . MET A 1 810 ? 40.112 52.872 -26.791 1.00 37.38 810 MET A O 1
ATOM 6343 N N . GLY A 1 811 ? 39.833 51.180 -25.340 1.00 30.66 811 GLY A N 1
ATOM 6344 C CA . GLY A 1 811 ? 40.010 50.120 -26.326 1.00 30.66 811 GLY A CA 1
ATOM 6345 C C . GLY A 1 811 ? 38.723 49.974 -27.134 1.00 30.66 811 GLY A C 1
ATOM 6346 O O . GLY A 1 811 ? 37.663 49.741 -26.553 1.00 30.66 811 GLY A O 1
ATOM 6347 N N . SER A 1 812 ? 38.799 50.128 -28.455 1.00 36.81 812 SER A N 1
ATOM 6348 C CA . SER A 1 812 ? 37.686 49.797 -29.343 1.00 36.81 812 SER A CA 1
ATOM 6349 C C . SER A 1 812 ? 37.365 48.308 -29.218 1.00 36.81 812 SER A C 1
ATOM 6351 O O . SER A 1 812 ? 38.257 47.462 -29.298 1.00 36.81 812 SER A O 1
ATOM 6353 N N . VAL A 1 813 ? 36.086 47.975 -29.028 1.00 47.88 813 VAL A N 1
ATOM 6354 C CA . VAL A 1 813 ? 35.619 46.582 -28.977 1.00 47.88 813 VAL A CA 1
ATOM 6355 C C . VAL A 1 813 ? 35.518 46.061 -30.409 1.00 47.88 813 VAL A C 1
ATOM 6357 O O . VAL A 1 813 ? 34.433 45.944 -30.967 1.00 47.88 813 VAL A O 1
ATOM 6360 N N . VAL A 1 814 ? 36.673 45.823 -31.037 1.00 67.69 814 VAL A N 1
ATOM 6361 C CA . VAL A 1 814 ? 36.749 45.159 -32.344 1.00 67.69 814 VAL A CA 1
ATOM 6362 C C . VAL A 1 814 ? 36.041 43.814 -32.213 1.00 67.69 814 VAL A C 1
ATOM 6364 O O . VAL A 1 814 ? 36.402 43.009 -31.352 1.00 67.69 814 VAL A O 1
ATOM 6367 N N . LEU A 1 815 ? 35.011 43.595 -33.030 1.00 83.56 815 LEU A N 1
ATOM 6368 C CA . LEU A 1 815 ? 34.257 42.351 -32.989 1.00 83.56 815 LEU A CA 1
ATOM 6369 C C . LEU A 1 815 ? 35.168 41.196 -33.451 1.00 83.56 815 LEU A C 1
ATOM 6371 O O . LEU A 1 815 ? 35.847 41.327 -34.470 1.00 83.56 815 LEU A O 1
ATOM 6375 N N . PRO A 1 816 ? 35.250 40.082 -32.704 1.00 88.75 816 PRO A N 1
ATOM 6376 C CA . PRO A 1 816 ? 36.133 38.973 -33.049 1.00 88.75 816 PRO A CA 1
ATOM 6377 C C . PRO A 1 816 ? 35.629 38.212 -34.286 1.00 88.75 816 PRO A C 1
ATOM 6379 O O . PRO A 1 816 ? 34.536 37.645 -34.266 1.00 88.75 816 PRO A O 1
ATOM 6382 N N . HIS A 1 817 ? 36.452 38.159 -35.340 1.00 88.88 817 HIS A N 1
ATOM 6383 C CA . HIS A 1 817 ? 36.195 37.335 -36.528 1.00 88.88 817 HIS A CA 1
ATOM 6384 C C . HIS A 1 817 ? 36.645 35.882 -36.307 1.00 88.88 817 HIS A C 1
ATOM 6386 O O . HIS A 1 817 ? 37.759 35.618 -35.845 1.00 88.88 817 HIS A O 1
ATOM 6392 N N . LEU A 1 818 ? 35.784 34.941 -36.683 1.00 90.56 818 LEU A N 1
ATOM 6393 C CA . LEU A 1 818 ? 35.959 33.496 -36.577 1.00 90.56 818 LEU A CA 1
ATOM 6394 C C . LEU A 1 818 ? 36.387 32.936 -37.939 1.00 90.56 818 LEU A C 1
ATOM 6396 O O . LEU A 1 818 ? 35.553 32.647 -38.793 1.00 90.56 818 LEU A O 1
ATOM 6400 N N . ARG A 1 819 ? 37.705 32.798 -38.130 1.00 82.00 819 ARG A N 1
ATOM 6401 C CA . ARG A 1 819 ? 38.338 32.517 -39.436 1.00 82.00 819 ARG A CA 1
ATOM 6402 C C . ARG A 1 819 ? 38.328 31.056 -39.900 1.00 82.00 819 ARG A C 1
ATOM 6404 O O . ARG A 1 819 ? 38.878 30.739 -40.945 1.00 82.00 819 ARG A O 1
ATOM 6411 N N . THR A 1 820 ? 37.815 30.136 -39.086 1.00 83.38 820 THR A N 1
ATOM 6412 C CA . THR A 1 820 ? 37.699 28.706 -39.427 1.00 83.38 820 THR A CA 1
ATOM 6413 C C . THR A 1 820 ? 36.504 28.105 -38.692 1.00 83.38 820 THR A C 1
ATOM 6415 O O . THR A 1 820 ? 36.152 28.581 -37.610 1.00 83.38 820 THR A O 1
ATOM 6418 N N . GLY A 1 821 ? 35.935 27.011 -39.210 1.00 74.94 821 GLY A N 1
ATOM 6419 C CA . GLY A 1 821 ? 34.838 26.296 -38.541 1.00 74.94 821 GLY A CA 1
ATOM 6420 C C . GLY A 1 821 ? 35.166 25.883 -37.100 1.00 74.94 821 GLY A C 1
ATOM 6421 O O . GLY A 1 821 ? 34.335 26.037 -36.210 1.00 74.94 821 GLY A O 1
ATOM 6422 N N . TRP A 1 822 ? 36.419 25.492 -36.836 1.00 78.81 822 TRP A N 1
ATOM 6423 C CA . TRP A 1 822 ? 36.897 25.170 -35.486 1.00 78.81 822 TRP A CA 1
ATOM 6424 C C . TRP A 1 822 ? 36.801 26.353 -34.508 1.00 78.81 822 TRP A C 1
ATOM 6426 O O . TRP A 1 822 ? 36.421 26.156 -33.356 1.00 78.81 822 TRP A O 1
ATOM 6436 N N . HIS A 1 823 ? 37.084 27.586 -34.949 1.00 79.88 823 HIS A N 1
ATOM 6437 C CA . HIS A 1 823 ? 36.882 28.768 -34.103 1.00 79.88 823 HIS A CA 1
ATOM 6438 C C . HIS A 1 823 ? 35.391 29.006 -33.816 1.00 79.88 823 HIS A C 1
ATOM 6440 O O . HIS A 1 823 ? 35.046 29.389 -32.699 1.00 79.88 823 HIS A O 1
ATOM 6446 N N . VAL A 1 824 ? 34.508 28.756 -34.792 1.00 81.31 824 VAL A N 1
ATOM 6447 C CA . VAL A 1 824 ? 33.049 28.875 -34.614 1.00 81.31 824 VAL A CA 1
ATOM 6448 C C . VAL A 1 824 ? 32.541 27.866 -33.584 1.00 81.31 824 VAL A C 1
ATOM 6450 O O . VAL A 1 824 ? 31.828 28.245 -32.655 1.00 81.31 824 VAL A O 1
ATOM 6453 N N . ASP A 1 825 ? 32.973 26.609 -33.681 1.00 81.94 825 ASP A N 1
ATOM 6454 C CA . ASP A 1 825 ? 32.645 25.578 -32.694 1.00 81.94 825 ASP A CA 1
ATOM 6455 C C . ASP A 1 825 ? 33.196 25.923 -31.310 1.00 81.94 825 ASP A C 1
ATOM 6457 O O . ASP A 1 825 ? 32.476 25.825 -30.316 1.00 81.94 825 ASP A O 1
ATOM 6461 N N . GLN A 1 826 ? 34.453 26.374 -31.232 1.00 83.69 826 GLN A N 1
ATOM 6462 C CA . GLN A 1 826 ? 35.067 26.759 -29.965 1.00 83.69 826 GLN A CA 1
ATOM 6463 C C . GLN A 1 826 ? 34.292 27.899 -29.291 1.00 83.69 826 GLN A C 1
ATOM 6465 O O . GLN A 1 826 ? 34.048 27.812 -28.091 1.00 83.69 826 GLN A O 1
ATOM 6470 N N . ALA A 1 827 ? 33.859 28.918 -30.040 1.00 82.19 827 ALA A N 1
ATOM 6471 C CA . ALA A 1 827 ? 33.074 30.036 -29.512 1.00 82.19 827 ALA A CA 1
ATOM 6472 C C . ALA A 1 827 ? 31.695 29.599 -28.975 1.00 82.19 827 ALA A C 1
ATOM 6474 O O . ALA A 1 827 ? 31.252 30.092 -27.938 1.00 82.19 827 ALA A O 1
ATOM 6475 N N . ILE A 1 828 ? 31.034 28.646 -29.643 1.00 86.12 828 ILE A N 1
ATOM 6476 C CA . ILE A 1 828 ? 29.751 28.061 -29.208 1.00 86.12 828 ILE A CA 1
ATOM 6477 C C . ILE A 1 828 ? 29.927 27.162 -27.968 1.00 86.12 828 ILE A C 1
ATOM 6479 O O . ILE A 1 828 ? 29.035 27.094 -27.116 1.00 86.12 828 ILE A O 1
ATOM 6483 N N . LEU A 1 829 ? 31.073 26.482 -27.854 1.00 79.50 829 LEU A N 1
ATOM 6484 C CA . LEU A 1 829 ? 31.409 25.582 -26.746 1.00 79.50 829 LEU A CA 1
ATOM 6485 C C . LEU A 1 829 ? 31.948 26.307 -25.502 1.00 79.50 829 LEU A C 1
ATOM 6487 O O . LEU A 1 829 ? 31.736 25.822 -24.394 1.00 79.50 829 LEU A O 1
ATOM 6491 N N . SER A 1 830 ? 32.641 27.441 -25.651 1.00 76.25 830 SER A N 1
ATOM 6492 C CA . SER A 1 830 ? 33.332 28.115 -24.539 1.00 76.25 830 SER A CA 1
ATOM 6493 C C . SER A 1 830 ? 32.421 28.902 -23.592 1.00 76.25 830 SER A C 1
ATOM 6495 O O . SER A 1 830 ? 32.840 29.249 -22.489 1.00 76.25 830 SER A O 1
ATOM 6497 N N . GLU A 1 831 ? 31.192 29.214 -24.005 1.00 80.81 831 GLU A N 1
ATOM 6498 C CA . GLU A 1 831 ? 30.285 30.105 -23.275 1.00 80.81 831 GLU A CA 1
ATOM 6499 C C . GLU A 1 831 ? 29.139 29.332 -22.603 1.00 80.81 831 GLU A C 1
ATOM 6501 O O . GLU A 1 831 ? 28.049 29.149 -23.149 1.00 80.81 831 GLU A O 1
ATOM 6506 N N . GLU A 1 832 ? 29.376 28.886 -21.365 1.00 78.88 832 GLU A N 1
ATOM 6507 C CA . GLU A 1 832 ? 28.363 28.175 -20.574 1.00 78.88 832 GLU A CA 1
ATOM 6508 C C . GLU A 1 832 ? 27.290 29.098 -19.962 1.00 78.88 832 GLU A C 1
ATOM 6510 O O . GLU A 1 832 ? 26.174 28.653 -19.707 1.00 78.88 832 GLU A O 1
ATOM 6515 N N . ASP A 1 833 ? 27.583 30.377 -19.705 1.00 83.75 833 ASP A N 1
ATOM 6516 C CA . ASP A 1 833 ? 26.677 31.280 -18.962 1.00 83.75 833 ASP A CA 1
ATOM 6517 C C . ASP A 1 833 ? 26.263 32.563 -19.707 1.00 83.75 833 ASP A C 1
ATOM 6519 O O . ASP A 1 833 ? 25.403 33.313 -19.217 1.00 83.75 833 ASP A O 1
ATOM 6523 N N . ARG A 1 834 ? 26.799 32.783 -20.915 1.00 91.56 834 ARG A N 1
ATOM 6524 C CA . ARG A 1 834 ? 26.414 33.865 -21.834 1.00 91.56 834 ARG A CA 1
ATOM 6525 C C . ARG A 1 834 ? 25.776 33.300 -23.103 1.00 91.56 834 ARG A C 1
ATOM 6527 O O . ARG A 1 834 ? 26.035 32.167 -23.491 1.00 91.56 834 ARG A O 1
ATOM 6534 N N . LEU A 1 835 ? 24.926 34.100 -23.739 1.00 94.31 835 LEU A N 1
ATOM 6535 C CA . LEU A 1 835 ? 24.471 33.869 -25.107 1.00 94.31 835 LEU A CA 1
ATOM 6536 C C . LEU A 1 835 ? 25.646 34.097 -26.075 1.00 94.31 835 LEU A C 1
ATOM 6538 O O . LEU A 1 835 ? 26.471 34.977 -25.844 1.00 94.31 835 LEU A O 1
ATOM 6542 N N . VAL A 1 836 ? 25.709 33.341 -27.162 1.00 95.44 836 VAL A N 1
ATOM 6543 C CA . VAL A 1 836 ? 26.663 33.535 -28.259 1.00 95.44 836 VAL A CA 1
ATOM 6544 C C . VAL A 1 836 ? 25.871 33.985 -29.478 1.00 95.44 836 VAL A C 1
ATOM 6546 O O . VAL A 1 836 ? 24.996 33.261 -29.946 1.00 95.44 836 VAL A O 1
ATOM 6549 N N . LEU A 1 837 ? 26.153 35.187 -29.969 1.00 95.62 837 LEU A N 1
ATOM 6550 C CA . LEU A 1 837 ? 25.586 35.748 -31.193 1.00 95.62 837 LEU A CA 1
ATOM 6551 C C . LEU A 1 837 ? 26.661 35.683 -32.276 1.00 95.62 837 LEU A C 1
ATOM 6553 O O . LEU A 1 837 ? 27.759 36.207 -32.077 1.00 95.62 837 LEU A O 1
ATOM 6557 N N . ILE A 1 838 ? 26.350 35.056 -33.410 1.00 94.81 838 ILE A N 1
ATOM 6558 C CA . ILE A 1 838 ? 27.261 34.974 -34.559 1.00 94.81 838 ILE A CA 1
ATOM 6559 C C . ILE A 1 838 ? 26.586 35.594 -35.781 1.00 94.81 838 ILE A C 1
ATOM 6561 O O . ILE A 1 838 ? 25.479 35.189 -36.146 1.00 94.81 838 ILE A O 1
ATOM 6565 N N . ARG A 1 839 ? 27.256 36.573 -36.403 1.00 94.06 839 ARG A N 1
ATOM 6566 C CA . ARG A 1 839 ? 26.923 37.071 -37.743 1.00 94.06 839 ARG A CA 1
ATOM 6567 C C . ARG A 1 839 ? 27.651 36.220 -38.773 1.00 94.06 839 ARG A C 1
ATOM 6569 O O . ARG A 1 839 ? 28.878 36.163 -38.762 1.00 94.06 839 ARG A O 1
ATOM 6576 N N . PHE A 1 840 ? 26.895 35.616 -39.677 1.00 93.00 840 PHE A N 1
ATOM 6577 C CA . PHE A 1 840 ? 27.384 34.978 -40.893 1.00 93.00 840 PHE A CA 1
ATOM 6578 C C . PHE A 1 840 ? 27.044 35.843 -42.112 1.00 93.00 840 PHE A C 1
ATOM 6580 O O . PHE A 1 840 ? 26.041 36.557 -42.118 1.00 93.00 840 PHE A O 1
ATOM 6587 N N . GLY A 1 841 ? 27.882 35.774 -43.138 1.00 89.62 841 GLY A N 1
ATOM 6588 C CA . GLY A 1 841 ? 27.764 36.554 -44.374 1.00 89.62 841 GLY A CA 1
ATOM 6589 C C . GLY A 1 841 ? 29.140 37.055 -44.806 1.00 89.62 841 GLY A C 1
ATOM 6590 O O . GLY A 1 841 ? 30.098 36.872 -44.062 1.00 89.62 841 GLY A O 1
ATOM 6591 N N . ARG A 1 842 ? 29.276 37.632 -45.999 1.00 89.31 842 ARG A N 1
ATOM 6592 C CA . ARG A 1 842 ? 30.588 38.077 -46.507 1.00 89.31 842 ARG A CA 1
ATOM 6593 C C . ARG A 1 842 ? 30.953 39.450 -45.956 1.00 89.31 842 ARG A C 1
ATOM 6595 O O . ARG A 1 842 ? 30.144 40.367 -46.023 1.00 89.31 842 ARG A O 1
ATOM 6602 N N . ASP A 1 843 ? 32.193 39.635 -45.517 1.00 85.38 843 ASP A N 1
ATOM 6603 C CA . ASP A 1 843 ? 32.679 40.905 -44.956 1.00 85.38 843 ASP A CA 1
ATOM 6604 C C . ASP A 1 843 ? 32.741 42.035 -46.013 1.00 85.38 843 ASP A C 1
ATOM 6606 O O . ASP A 1 843 ? 32.862 43.211 -45.674 1.00 85.38 843 ASP A O 1
ATOM 6610 N N . SER A 1 844 ? 32.625 41.690 -47.303 1.00 83.75 844 SER A N 1
ATOM 6611 C CA . SER A 1 844 ? 32.485 42.629 -48.424 1.00 83.75 844 SER A CA 1
ATOM 6612 C C . SER A 1 844 ? 31.034 42.956 -48.815 1.00 83.75 844 SER A C 1
ATOM 6614 O O . SER A 1 844 ? 30.830 43.683 -49.788 1.00 83.75 844 SER A O 1
ATOM 6616 N N . ASP A 1 845 ? 30.033 42.381 -48.144 1.00 88.75 845 ASP A N 1
ATOM 6617 C CA . ASP A 1 845 ? 28.617 42.595 -48.459 1.00 88.75 845 ASP A CA 1
ATOM 6618 C C . ASP A 1 845 ? 28.048 43.819 -47.705 1.00 88.75 845 ASP A C 1
ATOM 6620 O O . ASP A 1 845 ? 28.224 43.906 -46.484 1.00 88.75 845 ASP A O 1
ATOM 6624 N N . PRO A 1 846 ? 27.361 44.769 -48.378 1.00 87.94 846 PRO A N 1
ATOM 6625 C CA . PRO A 1 846 ? 26.797 45.955 -47.730 1.00 87.94 846 PRO A CA 1
ATOM 6626 C C . PRO A 1 846 ? 25.885 45.656 -46.532 1.00 87.94 846 PRO A C 1
ATOM 6628 O O . PRO A 1 846 ? 25.912 46.406 -45.552 1.00 87.94 846 PRO A O 1
ATOM 6631 N N . ASP A 1 847 ? 25.124 44.558 -46.573 1.00 88.94 847 ASP A N 1
ATOM 6632 C CA . ASP A 1 847 ? 24.214 44.190 -45.486 1.00 88.94 847 ASP A CA 1
ATOM 6633 C C . ASP A 1 847 ? 24.990 43.714 -44.248 1.00 88.94 847 ASP A C 1
ATOM 6635 O O . ASP A 1 847 ? 24.648 44.063 -43.114 1.00 88.94 847 ASP A O 1
ATOM 6639 N N . CYS A 1 848 ? 26.091 42.981 -44.444 1.00 89.75 848 CYS A N 1
ATOM 6640 C CA . CYS A 1 848 ? 27.009 42.628 -43.361 1.00 89.75 848 CYS A CA 1
ATOM 6641 C C . CYS A 1 848 ? 27.694 43.863 -42.776 1.00 89.75 848 CYS A C 1
ATOM 6643 O O . CYS A 1 848 ? 27.703 44.021 -41.558 1.00 89.75 848 CYS A O 1
ATOM 6645 N N . MET A 1 849 ? 28.193 44.774 -43.617 1.00 88.88 849 MET A N 1
ATOM 6646 C CA . MET A 1 849 ? 28.835 46.010 -43.150 1.00 88.88 849 MET A CA 1
ATOM 6647 C C . MET A 1 849 ? 27.887 46.876 -42.300 1.00 88.88 849 MET A C 1
ATOM 6649 O O . MET A 1 849 ? 28.313 47.453 -41.299 1.00 88.88 849 MET A O 1
ATOM 6653 N N . SER A 1 850 ? 26.603 46.945 -42.668 1.00 89.31 850 SER A N 1
ATOM 6654 C CA . SER A 1 850 ? 25.577 47.663 -41.901 1.00 89.31 850 SER A CA 1
ATOM 6655 C C . SER A 1 850 ? 25.262 46.969 -40.567 1.00 89.31 850 SER A C 1
ATOM 6657 O O . SER A 1 850 ? 25.297 47.599 -39.504 1.00 89.31 850 SER A O 1
ATOM 6659 N N . GLN A 1 851 ? 25.041 45.648 -40.593 1.00 92.69 851 GLN A N 1
ATOM 6660 C CA . GLN A 1 851 ? 24.752 44.851 -39.396 1.00 92.69 851 GLN A CA 1
ATOM 6661 C C . GLN A 1 851 ? 25.918 44.865 -38.391 1.00 92.69 851 GLN A C 1
ATOM 6663 O O . GLN A 1 851 ? 25.694 44.996 -37.186 1.00 92.69 851 GLN A O 1
ATOM 6668 N N . ASP A 1 852 ? 27.161 44.799 -38.867 1.00 91.56 852 ASP A N 1
ATOM 6669 C CA . ASP A 1 852 ? 28.368 44.889 -38.041 1.00 91.56 852 ASP A CA 1
ATOM 6670 C C . ASP A 1 852 ? 28.485 46.246 -37.342 1.00 91.56 852 ASP A C 1
ATOM 6672 O O . ASP A 1 852 ? 28.872 46.312 -36.172 1.00 91.56 852 ASP A O 1
ATOM 6676 N N . GLU A 1 853 ? 28.106 47.337 -38.017 1.00 90.38 853 GLU A N 1
ATOM 6677 C CA . GLU A 1 853 ? 28.103 48.666 -37.411 1.00 90.38 853 GLU A CA 1
ATOM 6678 C C . GLU A 1 853 ? 27.084 48.751 -36.259 1.00 90.38 853 GLU A C 1
ATOM 6680 O O . GLU A 1 853 ? 27.355 49.390 -35.238 1.00 90.38 853 GLU A O 1
ATOM 6685 N N . VAL A 1 854 ? 25.929 48.081 -36.376 1.00 91.19 854 VAL A N 1
ATOM 6686 C CA . VAL A 1 854 ? 24.942 47.961 -35.286 1.00 91.19 854 VAL A CA 1
ATOM 6687 C C . VAL A 1 854 ? 25.479 47.078 -34.157 1.00 91.19 854 VAL A C 1
ATOM 6689 O O . VAL A 1 854 ? 25.463 47.506 -32.999 1.00 91.19 854 VAL A O 1
ATOM 6692 N N . LEU A 1 855 ? 26.016 45.895 -34.476 1.00 92.69 855 LEU A N 1
ATOM 6693 C CA . LEU A 1 855 ? 26.596 44.955 -33.508 1.00 92.69 855 LEU A CA 1
ATOM 6694 C C . LEU A 1 855 ? 27.728 45.602 -32.691 1.00 92.69 855 LEU A C 1
ATOM 6696 O O . LEU A 1 855 ? 27.741 45.504 -31.462 1.00 92.69 855 LEU A O 1
ATOM 6700 N N . TYR A 1 856 ? 28.621 46.351 -33.343 1.00 91.62 856 TYR A N 1
ATOM 6701 C CA . TYR A 1 856 ? 29.700 47.105 -32.696 1.00 91.62 856 TYR A CA 1
ATOM 6702 C C . TYR A 1 856 ? 29.150 48.166 -31.731 1.00 91.62 856 TYR A C 1
ATOM 6704 O O . TYR A 1 856 ? 29.614 48.290 -30.595 1.00 91.62 856 TYR A O 1
ATOM 6712 N N . LYS A 1 857 ? 28.100 48.895 -32.139 1.00 89.69 857 LYS A N 1
ATOM 6713 C CA . LYS A 1 857 ? 27.440 49.922 -31.314 1.00 89.69 857 LYS A CA 1
ATOM 6714 C C . LYS A 1 857 ? 26.688 49.353 -30.099 1.00 89.69 857 LYS A C 1
ATOM 6716 O O . LYS A 1 857 ? 26.414 50.124 -29.176 1.00 89.69 857 LYS A O 1
ATOM 6721 N N . ILE A 1 858 ? 26.348 48.058 -30.067 1.00 93.44 858 ILE A N 1
ATOM 6722 C CA . ILE A 1 858 ? 25.668 47.416 -28.922 1.00 93.44 858 ILE A CA 1
ATOM 6723 C C . ILE A 1 858 ? 26.572 46.520 -28.065 1.00 93.44 858 ILE A C 1
ATOM 6725 O O . ILE A 1 858 ? 26.224 46.268 -26.909 1.00 93.44 858 ILE A O 1
ATOM 6729 N N . ALA A 1 859 ? 27.728 46.081 -28.574 1.00 90.94 859 ALA A N 1
ATOM 6730 C CA . ALA A 1 859 ? 28.599 45.095 -27.925 1.00 90.94 859 ALA A CA 1
ATOM 6731 C C . ALA A 1 859 ? 28.902 45.404 -26.448 1.00 90.94 859 ALA A C 1
ATOM 6733 O O . ALA A 1 859 ? 28.730 44.542 -25.583 1.00 90.94 859 ALA A O 1
ATOM 6734 N N . ASP A 1 860 ? 29.266 46.651 -26.123 1.00 89.00 860 ASP A N 1
ATOM 6735 C CA . ASP A 1 860 ? 29.607 47.024 -24.743 1.00 89.00 860 ASP A CA 1
ATOM 6736 C C . ASP A 1 860 ? 28.406 46.974 -23.776 1.00 89.00 860 ASP A C 1
ATOM 6738 O O . ASP A 1 860 ? 28.582 46.725 -22.582 1.00 89.00 860 ASP A O 1
ATOM 6742 N N . ARG A 1 861 ? 27.175 47.140 -24.287 1.00 89.06 861 ARG A N 1
ATOM 6743 C CA . ARG A 1 861 ? 25.935 47.037 -23.495 1.00 89.06 861 ARG A CA 1
ATOM 6744 C C . ARG A 1 861 ? 25.563 45.585 -23.180 1.00 89.06 861 ARG A C 1
ATOM 6746 O O . ARG A 1 861 ? 24.972 45.344 -22.129 1.00 89.06 861 ARG A O 1
ATOM 6753 N N . VAL A 1 862 ? 25.902 44.630 -24.054 1.00 92.38 862 VAL A N 1
ATOM 6754 C CA . VAL A 1 862 ? 25.484 43.217 -23.920 1.00 92.38 862 VAL A CA 1
ATOM 6755 C C . VAL A 1 862 ? 26.577 42.269 -23.408 1.00 92.38 862 VAL A C 1
ATOM 6757 O O . VAL A 1 862 ? 26.236 41.202 -22.901 1.00 92.38 862 VAL A O 1
ATOM 6760 N N . LYS A 1 863 ? 27.862 42.662 -23.436 1.00 90.06 863 LYS A N 1
ATOM 6761 C CA . LYS A 1 863 ? 29.053 41.846 -23.073 1.00 90.06 863 LYS A CA 1
ATOM 6762 C C . LYS A 1 863 ? 28.948 40.974 -21.809 1.00 90.06 863 LYS A C 1
ATOM 6764 O O . LYS A 1 863 ? 29.594 39.930 -21.719 1.00 90.06 863 LYS A O 1
ATOM 6769 N N . ASN A 1 864 ? 28.153 41.398 -20.823 1.00 88.00 864 ASN A N 1
ATOM 6770 C CA . ASN A 1 864 ? 27.960 40.698 -19.549 1.00 88.00 864 ASN A CA 1
ATOM 6771 C C . ASN A 1 864 ? 27.090 39.430 -19.670 1.00 88.00 864 ASN A C 1
ATOM 6773 O O . ASN A 1 864 ? 27.143 38.577 -18.789 1.00 88.00 864 ASN A O 1
ATOM 6777 N N . PHE A 1 865 ? 26.270 39.319 -20.718 1.00 90.00 865 PHE A N 1
ATOM 6778 C CA . PHE A 1 865 ? 25.324 38.214 -20.926 1.00 90.00 865 PHE A CA 1
ATOM 6779 C C . PHE A 1 865 ? 25.241 37.722 -22.378 1.00 90.00 865 PHE A C 1
ATOM 6781 O O . PHE A 1 865 ? 24.644 36.676 -22.614 1.00 90.00 865 PHE A O 1
ATOM 6788 N N . CYS A 1 866 ? 25.868 38.418 -23.329 1.00 94.06 866 CYS A N 1
ATOM 6789 C CA . CYS A 1 866 ? 26.056 37.981 -24.707 1.00 94.06 866 CYS A CA 1
ATOM 6790 C C . CYS A 1 866 ? 27.507 38.223 -25.149 1.00 94.06 866 CYS A C 1
ATOM 6792 O O . CYS A 1 866 ? 28.043 39.311 -24.937 1.00 94.06 866 CYS A O 1
ATOM 6794 N N . ALA A 1 867 ? 28.124 37.235 -25.789 1.00 93.19 867 ALA A N 1
ATOM 6795 C CA . ALA A 1 867 ? 29.302 37.406 -26.630 1.00 93.19 867 ALA A CA 1
ATOM 6796 C C . ALA A 1 867 ? 28.850 37.587 -28.092 1.00 93.19 867 ALA A C 1
ATOM 6798 O O . ALA A 1 867 ? 27.838 37.012 -28.496 1.00 93.19 867 ALA A O 1
ATOM 6799 N N . ILE A 1 868 ? 29.566 38.404 -28.866 1.00 94.81 868 ILE A N 1
ATOM 6800 C CA . ILE A 1 868 ? 29.283 38.685 -30.283 1.00 94.81 868 ILE A CA 1
ATOM 6801 C C . ILE A 1 868 ? 30.510 38.287 -31.097 1.00 94.81 868 ILE A C 1
ATOM 6803 O O . ILE A 1 868 ? 31.623 38.655 -30.723 1.00 94.81 868 ILE A O 1
ATOM 6807 N N . TYR A 1 869 ? 30.290 37.591 -32.209 1.00 94.25 869 TYR A N 1
ATOM 6808 C CA . TYR A 1 869 ? 31.320 37.182 -33.158 1.00 94.25 869 TYR A CA 1
ATOM 6809 C C . TYR A 1 869 ? 30.869 37.407 -34.605 1.00 94.25 869 TYR A C 1
ATOM 6811 O O . TYR A 1 869 ? 29.674 37.377 -34.906 1.00 94.25 869 TYR A O 1
ATOM 6819 N N . LEU A 1 870 ? 31.840 37.588 -35.498 1.00 93.62 870 LEU A N 1
ATOM 6820 C CA . LEU A 1 870 ? 31.646 37.721 -36.944 1.00 93.62 870 LEU A CA 1
ATOM 6821 C C . LEU A 1 870 ? 32.268 36.518 -37.663 1.00 93.62 870 LEU A C 1
ATOM 6823 O O . LEU A 1 870 ? 33.239 35.946 -37.170 1.00 93.62 870 LEU A O 1
ATOM 6827 N N . CYS A 1 871 ? 31.732 36.110 -38.809 1.00 92.06 871 CYS A N 1
ATOM 6828 C CA . CYS A 1 871 ? 32.224 34.959 -39.563 1.00 92.06 871 CYS A CA 1
ATOM 6829 C C . CYS A 1 871 ? 31.973 35.147 -41.066 1.00 92.06 871 CYS A C 1
ATOM 6831 O O . CYS A 1 871 ? 30.818 35.257 -41.488 1.00 92.06 871 CYS A O 1
ATOM 6833 N N . ASP A 1 872 ? 33.050 35.169 -41.860 1.00 88.50 872 ASP A N 1
ATOM 6834 C CA . ASP A 1 872 ? 32.950 35.228 -43.320 1.00 88.50 872 ASP A CA 1
ATOM 6835 C C . ASP A 1 872 ? 32.690 33.830 -43.902 1.00 88.50 872 ASP A C 1
ATOM 6837 O O . ASP A 1 872 ? 33.418 32.872 -43.628 1.00 88.50 872 ASP A O 1
ATOM 6841 N N . LEU A 1 873 ? 31.649 33.712 -44.728 1.00 86.25 873 LEU A N 1
ATOM 6842 C CA . LEU A 1 873 ? 31.261 32.459 -45.383 1.00 86.25 873 LEU A CA 1
ATOM 6843 C C . LEU A 1 873 ? 32.229 31.997 -46.482 1.00 86.25 873 LEU A C 1
ATOM 6845 O O . LEU A 1 873 ? 32.133 30.843 -46.900 1.00 86.25 873 LEU A O 1
ATOM 6849 N N . ASP A 1 874 ? 33.144 32.851 -46.942 1.00 84.50 874 ASP A N 1
ATOM 6850 C CA . ASP A 1 874 ? 34.227 32.455 -47.849 1.00 84.50 874 ASP A CA 1
ATOM 6851 C C . ASP A 1 874 ? 35.475 31.956 -47.085 1.00 84.50 874 ASP A C 1
ATOM 6853 O O . ASP A 1 874 ? 36.243 31.173 -47.644 1.00 84.50 874 ASP A O 1
ATOM 6857 N N . GLU A 1 875 ? 35.656 32.320 -45.804 1.00 81.38 875 GLU A N 1
ATOM 6858 C CA . GLU A 1 875 ? 36.633 31.667 -44.905 1.00 81.38 875 GLU A CA 1
ATOM 6859 C C . GLU A 1 875 ? 36.062 30.388 -44.254 1.00 81.38 875 GLU A C 1
ATOM 6861 O O . GLU A 1 875 ? 36.817 29.466 -43.941 1.00 81.38 875 GLU A O 1
ATOM 6866 N N . VAL A 1 876 ? 34.736 30.305 -44.060 1.00 80.94 876 VAL A N 1
ATOM 6867 C CA . VAL A 1 876 ? 34.053 29.183 -43.381 1.00 80.94 876 VAL A CA 1
ATOM 6868 C C . VAL A 1 876 ? 32.880 28.628 -44.222 1.00 80.94 876 VAL A C 1
ATOM 6870 O O . VAL A 1 876 ? 31.709 28.778 -43.856 1.00 80.94 876 VAL A O 1
ATOM 6873 N N . PRO A 1 877 ? 33.160 27.961 -45.361 1.00 74.88 877 PRO A N 1
ATOM 6874 C CA . PRO A 1 877 ? 32.129 27.519 -46.305 1.00 74.88 877 PRO A CA 1
ATOM 6875 C C . PRO A 1 877 ? 31.243 26.379 -45.779 1.00 74.88 877 PRO A C 1
ATOM 6877 O O . PRO A 1 877 ? 30.071 26.301 -46.148 1.00 74.88 877 PRO A O 1
ATOM 6880 N N . ASP A 1 878 ? 31.753 25.518 -44.895 1.00 72.88 878 ASP A N 1
ATOM 6881 C CA . ASP A 1 878 ? 31.051 24.310 -44.419 1.00 72.88 878 ASP A CA 1
ATOM 6882 C C . ASP A 1 878 ? 29.732 24.657 -43.702 1.00 72.88 878 ASP A C 1
ATOM 6884 O O . ASP A 1 878 ? 28.700 23.994 -43.844 1.00 72.88 878 ASP A O 1
ATOM 6888 N N . PHE A 1 879 ? 29.735 25.779 -42.977 1.00 70.25 879 PHE A N 1
ATOM 6889 C CA . PHE A 1 879 ? 28.584 26.284 -42.231 1.00 70.25 879 PHE A CA 1
ATOM 6890 C C . PHE A 1 879 ? 27.475 26.798 -43.163 1.00 70.25 879 PHE A C 1
ATOM 6892 O O . PHE A 1 879 ? 26.301 26.794 -42.783 1.00 70.25 879 PHE A O 1
ATOM 6899 N N . LYS A 1 880 ? 27.820 27.163 -44.407 1.00 70.88 880 LYS A N 1
ATOM 6900 C CA . LYS A 1 880 ? 26.885 27.685 -45.408 1.00 70.88 880 LYS A CA 1
ATOM 6901 C C . LYS A 1 880 ? 25.833 26.657 -45.816 1.00 70.88 880 LYS A C 1
ATOM 6903 O O . LYS A 1 880 ? 24.650 26.984 -45.877 1.00 70.88 880 LYS A O 1
ATOM 6908 N N . ALA A 1 881 ? 26.251 25.414 -46.054 1.00 66.81 881 ALA A N 1
ATOM 6909 C CA . ALA A 1 881 ? 25.341 24.306 -46.351 1.00 66.81 881 ALA A CA 1
ATOM 6910 C C . ALA A 1 881 ? 24.622 23.793 -45.089 1.00 66.81 881 ALA A C 1
ATOM 6912 O O . ALA A 1 881 ? 23.458 23.404 -45.142 1.00 66.81 881 ALA A O 1
ATOM 6913 N N . MET A 1 882 ? 25.302 23.826 -43.942 1.00 67.50 882 MET A N 1
ATOM 6914 C CA . MET A 1 882 ? 24.813 23.292 -42.668 1.00 67.50 882 MET A CA 1
ATOM 6915 C C . MET A 1 882 ? 23.603 24.062 -42.114 1.00 67.50 882 MET A C 1
ATOM 6917 O O . MET A 1 882 ? 22.609 23.441 -41.727 1.00 67.50 882 MET A O 1
ATOM 6921 N N . TYR A 1 883 ? 23.669 25.399 -42.134 1.00 72.12 883 TYR A N 1
ATOM 6922 C CA . TYR A 1 883 ? 22.618 26.317 -41.665 1.00 72.12 883 TYR A CA 1
ATOM 6923 C C . TYR A 1 883 ? 21.887 27.050 -42.813 1.00 72.12 883 TYR A C 1
ATOM 6925 O O . TYR A 1 883 ? 21.205 28.059 -42.596 1.00 72.12 883 TYR A O 1
ATOM 6933 N N . GLU A 1 884 ? 22.022 26.536 -44.043 1.00 79.38 884 GLU A N 1
ATOM 6934 C CA . GLU A 1 884 ? 21.292 26.993 -45.240 1.00 79.38 884 GLU A CA 1
ATOM 6935 C C . GLU A 1 884 ? 21.443 28.511 -45.478 1.00 79.38 884 GLU A C 1
ATOM 6937 O O . GLU A 1 884 ? 20.477 29.234 -45.724 1.00 79.38 884 GLU A O 1
ATOM 6942 N N . LEU A 1 885 ? 22.671 29.017 -45.311 1.00 81.88 885 LEU A N 1
ATOM 6943 C CA . LEU A 1 885 ? 23.028 30.441 -45.292 1.00 81.88 885 LEU A CA 1
ATOM 6944 C C . LEU A 1 885 ? 23.152 30.982 -46.726 1.00 81.88 885 LEU A C 1
ATOM 6946 O O . LEU A 1 885 ? 24.246 31.144 -47.274 1.00 81.88 885 LEU A O 1
ATOM 6950 N N . TYR A 1 886 ? 21.997 31.192 -47.355 1.00 80.06 886 TYR A N 1
ATOM 6951 C CA . TYR A 1 886 ? 21.880 31.703 -48.723 1.00 80.06 886 TYR A CA 1
ATOM 6952 C C . TYR A 1 886 ? 21.695 33.225 -48.789 1.00 80.06 886 TYR A C 1
ATOM 6954 O O . TYR A 1 886 ? 21.982 33.827 -49.822 1.00 80.06 886 TYR A O 1
ATOM 6962 N N . ASP A 1 887 ? 21.224 33.825 -47.699 1.00 84.44 887 ASP A N 1
ATOM 6963 C CA . ASP A 1 887 ? 20.965 35.255 -47.540 1.00 84.44 887 ASP A CA 1
ATOM 6964 C C . ASP A 1 887 ? 22.282 36.062 -47.391 1.00 84.44 887 ASP A C 1
ATOM 6966 O O . ASP A 1 887 ? 23.267 35.505 -46.895 1.00 84.44 887 ASP A O 1
ATOM 6970 N N . PRO A 1 888 ? 22.338 37.356 -47.784 1.00 83.56 888 PRO A N 1
ATOM 6971 C CA . PRO A 1 888 ? 23.578 38.150 -47.757 1.00 83.56 888 PRO A CA 1
ATOM 6972 C C . PRO A 1 888 ? 24.189 38.285 -46.356 1.00 83.56 888 PRO A C 1
ATOM 6974 O O . PRO A 1 888 ? 25.393 38.108 -46.169 1.00 83.56 888 PRO A O 1
ATOM 6977 N N . CYS A 1 889 ? 23.328 38.539 -45.368 1.00 89.31 889 CYS A N 1
ATOM 6978 C CA . CYS A 1 889 ? 23.661 38.645 -43.955 1.00 89.31 889 CYS A CA 1
ATOM 6979 C C . CYS A 1 889 ? 22.719 37.750 -43.139 1.00 89.31 889 CYS A C 1
ATOM 6981 O O . CYS A 1 889 ? 21.535 37.611 -43.445 1.00 89.31 889 CYS A O 1
ATOM 6983 N N . THR A 1 890 ? 23.234 37.110 -42.094 1.00 91.75 890 THR A N 1
ATOM 6984 C CA . THR A 1 890 ? 22.451 36.258 -41.195 1.00 91.75 890 THR A CA 1
ATOM 6985 C C . THR A 1 890 ? 22.979 36.366 -39.771 1.00 91.75 890 THR A C 1
ATOM 6987 O O . THR A 1 890 ? 24.183 36.276 -39.553 1.00 91.75 890 THR A O 1
ATOM 6990 N N . VAL A 1 891 ? 22.096 36.481 -38.777 1.00 93.00 891 VAL A N 1
ATOM 6991 C CA . VAL A 1 891 ? 22.460 36.372 -37.355 1.00 93.00 891 VAL A CA 1
ATOM 6992 C C . VAL A 1 891 ? 21.793 35.160 -36.706 1.00 93.00 891 VAL A C 1
ATOM 6994 O O . VAL A 1 891 ? 20.592 34.929 -36.865 1.00 93.00 891 VAL A O 1
ATOM 6997 N N . MET A 1 892 ? 22.590 34.400 -35.951 1.00 93.56 892 MET A N 1
ATOM 6998 C CA . MET A 1 892 ? 22.177 33.199 -35.217 1.00 93.56 892 MET A CA 1
ATOM 6999 C C . MET A 1 892 ? 22.577 33.289 -33.741 1.00 93.56 892 MET A C 1
ATOM 7001 O O . MET A 1 892 ? 23.553 33.960 -33.390 1.00 93.56 892 MET A O 1
ATOM 7005 N N . PHE A 1 893 ? 21.833 32.593 -32.877 1.00 93.94 893 PHE A N 1
ATOM 7006 C CA . PHE A 1 893 ? 22.021 32.616 -31.425 1.00 93.94 893 PHE A CA 1
ATOM 7007 C C . PHE A 1 893 ? 22.282 31.211 -30.873 1.00 93.94 893 PHE A C 1
ATOM 7009 O O . PHE A 1 893 ? 21.601 30.255 -31.240 1.00 93.94 893 PHE A O 1
ATOM 7016 N N . PHE A 1 894 ? 23.214 31.083 -29.930 1.00 93.12 894 PHE A N 1
ATOM 7017 C CA . PHE A 1 894 ? 23.542 29.819 -29.269 1.00 93.12 894 PHE A CA 1
ATOM 7018 C C . PHE A 1 894 ? 23.682 30.003 -27.750 1.00 93.12 894 PHE A C 1
ATOM 7020 O O . PHE A 1 894 ? 24.076 31.065 -27.273 1.00 93.12 894 PHE A O 1
ATOM 7027 N N . PHE A 1 895 ? 23.363 28.971 -26.970 1.00 91.56 895 PHE A N 1
ATOM 7028 C CA . PHE A 1 895 ? 23.531 28.945 -25.514 1.00 91.56 895 PHE A CA 1
ATOM 7029 C C . PHE A 1 895 ? 23.858 27.523 -25.052 1.00 91.56 895 PHE A C 1
ATOM 7031 O O . PHE A 1 895 ? 23.109 26.600 -25.370 1.00 91.56 895 PHE A O 1
ATOM 7038 N N . ARG A 1 896 ? 24.944 27.328 -24.286 1.00 85.56 896 ARG A N 1
ATOM 7039 C CA . ARG A 1 896 ? 25.341 26.012 -23.731 1.00 85.56 896 ARG A CA 1
ATOM 7040 C C . ARG A 1 896 ? 25.385 24.892 -24.784 1.00 85.56 896 ARG A C 1
ATOM 7042 O O . ARG A 1 896 ? 24.740 23.855 -24.620 1.00 85.56 896 ARG A O 1
ATOM 7049 N N . ASN A 1 897 ? 26.116 25.127 -25.876 1.00 82.38 897 ASN A N 1
ATOM 7050 C CA . ASN A 1 897 ? 26.216 24.220 -27.025 1.00 82.38 897 ASN A CA 1
ATOM 7051 C C . ASN A 1 897 ? 24.855 23.802 -27.633 1.00 82.38 897 ASN A C 1
ATOM 7053 O O . ASN A 1 897 ? 24.654 22.657 -28.040 1.00 82.38 897 ASN A O 1
ATOM 7057 N N . LYS A 1 898 ? 23.884 24.723 -27.663 1.00 84.62 898 LYS A N 1
ATOM 7058 C CA . LYS A 1 898 ? 22.602 24.552 -28.359 1.00 84.62 898 LYS A CA 1
ATOM 7059 C C . LYS A 1 898 ? 22.260 25.794 -29.157 1.00 84.62 898 LYS A C 1
ATOM 7061 O O . LYS A 1 898 ? 22.414 26.906 -28.660 1.00 84.62 898 LYS A O 1
ATOM 7066 N N . HIS A 1 899 ? 21.759 25.589 -30.366 1.00 87.56 899 HIS A N 1
ATOM 7067 C CA . HIS A 1 899 ? 21.156 26.645 -31.164 1.00 87.56 899 HIS A CA 1
ATOM 7068 C C . HIS A 1 899 ? 19.827 27.107 -30.533 1.00 87.56 899 HIS A C 1
ATOM 7070 O O . HIS A 1 899 ? 19.087 26.295 -29.972 1.00 87.56 899 HIS A O 1
ATOM 7076 N N . MET A 1 900 ? 19.551 28.410 -30.585 1.00 89.12 900 MET A N 1
ATOM 7077 C CA . MET A 1 900 ? 18.417 29.064 -29.931 1.00 89.12 900 MET A CA 1
ATOM 7078 C C . MET A 1 900 ? 17.466 29.643 -30.978 1.00 89.12 900 MET A C 1
ATOM 7080 O O . MET A 1 900 ? 17.780 30.644 -31.618 1.00 89.12 900 MET A O 1
ATOM 7084 N N . MET A 1 901 ? 16.283 29.043 -31.114 1.00 87.00 901 MET A N 1
ATOM 7085 C CA . MET A 1 901 ? 15.274 29.501 -32.069 1.00 87.00 901 MET A CA 1
ATOM 7086 C C . MET A 1 901 ? 14.562 30.757 -31.547 1.00 87.00 901 MET A C 1
ATOM 7088 O O . MET A 1 901 ? 14.197 30.840 -30.367 1.00 87.00 901 MET A O 1
ATOM 7092 N N . CYS A 1 902 ? 14.316 31.715 -32.438 1.00 84.19 902 CYS A N 1
ATOM 7093 C CA . CYS A 1 902 ? 13.605 32.955 -32.150 1.00 84.19 902 CYS A CA 1
ATOM 7094 C C . CYS A 1 902 ? 12.489 33.168 -33.179 1.00 84.19 902 CYS A C 1
ATOM 7096 O O . CYS A 1 902 ? 12.757 33.296 -34.368 1.00 84.19 902 CYS A O 1
ATOM 7098 N N . ASP A 1 903 ? 11.239 33.199 -32.723 1.00 86.19 903 ASP A N 1
ATOM 7099 C CA . ASP A 1 903 ? 10.071 33.479 -33.554 1.00 86.19 903 ASP A CA 1
ATOM 7100 C C . ASP A 1 903 ? 9.934 34.988 -33.773 1.00 86.19 903 ASP A C 1
ATOM 7102 O O . ASP A 1 903 ? 9.708 35.744 -32.823 1.00 86.19 903 ASP A O 1
ATOM 7106 N N . PHE A 1 904 ? 10.099 35.415 -35.022 1.00 83.44 904 PHE A N 1
ATOM 7107 C CA . PHE A 1 904 ? 9.970 36.805 -35.461 1.00 83.44 904 PHE A CA 1
ATOM 7108 C C . PHE A 1 904 ? 8.645 37.077 -36.202 1.00 83.44 904 PHE A C 1
ATOM 7110 O O . PHE A 1 904 ? 8.474 38.162 -36.750 1.00 83.44 904 PHE A O 1
ATOM 7117 N N . GLY A 1 905 ? 7.733 36.102 -36.292 1.00 73.31 905 GLY A N 1
ATOM 7118 C CA . GLY A 1 905 ? 6.524 36.170 -37.126 1.00 73.31 905 GLY A CA 1
ATOM 7119 C C . GLY A 1 905 ? 6.757 35.914 -38.625 1.00 73.31 905 GLY A C 1
ATOM 7120 O O . GLY A 1 905 ? 5.828 35.554 -39.341 1.00 73.31 905 GLY A O 1
ATOM 7121 N N . THR A 1 906 ? 8.000 36.000 -39.112 1.00 73.75 906 THR A N 1
ATOM 7122 C CA . THR A 1 906 ? 8.375 35.779 -40.527 1.00 73.75 906 THR A CA 1
ATOM 7123 C C . THR A 1 906 ? 8.373 34.307 -40.967 1.00 73.75 906 THR A C 1
ATOM 7125 O O . THR A 1 906 ? 8.693 34.001 -42.114 1.00 73.75 906 THR A O 1
ATOM 7128 N N . GLY A 1 907 ? 8.051 33.370 -40.068 1.00 65.00 907 GLY A N 1
ATOM 7129 C CA . GLY A 1 907 ? 8.005 31.926 -40.330 1.00 65.00 907 GLY A CA 1
ATOM 7130 C C . GLY A 1 907 ? 9.364 31.212 -40.343 1.00 65.00 907 GLY A C 1
ATOM 7131 O O . GLY A 1 907 ? 9.401 29.988 -40.231 1.00 65.00 907 GLY A O 1
ATOM 7132 N N . ASN A 1 908 ? 10.482 31.943 -40.423 1.00 73.88 908 ASN A N 1
ATOM 7133 C CA . ASN A 1 908 ? 11.825 31.394 -40.229 1.00 73.88 908 ASN A CA 1
ATOM 7134 C C . ASN A 1 908 ? 12.297 31.648 -38.791 1.00 73.88 908 ASN A C 1
ATOM 7136 O O . ASN A 1 908 ? 12.888 32.681 -38.484 1.00 73.88 908 ASN A O 1
ATOM 7140 N N . ASN A 1 909 ? 12.066 30.670 -37.916 1.00 82.12 909 ASN A N 1
ATOM 7141 C CA . ASN A 1 909 ? 12.394 30.786 -36.493 1.00 82.12 909 ASN A CA 1
ATOM 7142 C C . ASN A 1 909 ? 13.856 30.417 -36.166 1.00 82.12 909 ASN A C 1
ATOM 7144 O O . ASN A 1 909 ? 14.256 30.442 -35.000 1.00 82.12 909 ASN A O 1
ATOM 7148 N N . ASN A 1 910 ? 14.659 30.052 -37.172 1.00 80.94 910 ASN A N 1
ATOM 7149 C CA . ASN A 1 910 ? 16.034 29.592 -36.980 1.00 80.94 910 ASN A CA 1
ATOM 7150 C C . ASN A 1 910 ? 17.070 30.719 -37.044 1.00 80.94 910 ASN A C 1
ATOM 7152 O O . ASN A 1 910 ? 18.183 30.530 -36.566 1.00 80.94 910 ASN A O 1
ATOM 7156 N N . LYS A 1 911 ? 16.768 31.861 -37.666 1.00 85.06 911 LYS A N 1
ATOM 7157 C CA . LYS A 1 911 ? 17.789 32.878 -37.949 1.00 85.06 911 LYS A CA 1
ATOM 7158 C C . LYS A 1 911 ? 17.192 34.220 -38.365 1.00 85.06 911 LYS A C 1
ATOM 7160 O O . LYS A 1 911 ? 16.132 34.277 -38.982 1.00 85.06 911 LYS A O 1
ATOM 7165 N N . LEU A 1 912 ? 17.905 35.296 -38.035 1.00 88.75 912 LEU A N 1
ATOM 7166 C CA . LEU A 1 912 ? 17.589 36.658 -38.458 1.00 88.75 912 LEU A CA 1
ATOM 7167 C C . LEU A 1 912 ? 18.281 36.923 -39.806 1.00 88.75 912 LEU A C 1
ATOM 7169 O O . LEU A 1 912 ? 19.496 37.105 -39.842 1.00 88.75 912 LEU A O 1
ATOM 7173 N N . ASN A 1 913 ? 17.512 36.916 -40.896 1.00 88.12 913 ASN A N 1
ATOM 7174 C CA . ASN A 1 913 ? 18.003 36.987 -42.286 1.00 88.12 913 ASN A CA 1
ATOM 7175 C C . ASN A 1 913 ? 18.057 38.414 -42.875 1.00 88.12 913 ASN A C 1
ATOM 7177 O O . ASN A 1 913 ? 18.223 38.576 -44.081 1.00 88.12 913 ASN A O 1
ATOM 7181 N N . TRP A 1 914 ? 17.858 39.450 -42.059 1.00 87.50 914 TRP A N 1
ATOM 7182 C CA . TRP A 1 914 ? 17.826 40.844 -42.506 1.00 87.50 914 TRP A CA 1
ATOM 7183 C C . TRP A 1 914 ? 18.602 41.758 -41.555 1.00 87.50 914 TRP A C 1
ATOM 7185 O O . TRP A 1 914 ? 18.790 41.447 -40.375 1.00 87.50 914 TRP A O 1
ATOM 7195 N N . VAL A 1 915 ? 19.053 42.897 -42.083 1.00 87.44 915 VAL A N 1
ATOM 7196 C CA . VAL A 1 915 ? 19.716 43.951 -41.305 1.00 87.44 915 VAL A CA 1
ATOM 7197 C C . VAL A 1 915 ? 18.706 44.599 -40.360 1.00 87.44 915 VAL A C 1
ATOM 7199 O O . VAL A 1 915 ? 17.586 44.914 -40.764 1.00 87.44 915 VAL A O 1
ATOM 7202 N N . LEU A 1 916 ? 19.093 44.810 -39.101 1.00 88.06 916 LEU A N 1
ATOM 7203 C CA . LEU A 1 916 ? 18.215 45.365 -38.072 1.00 88.06 916 LEU A CA 1
ATOM 7204 C C . LEU A 1 916 ? 18.808 46.672 -37.530 1.00 88.06 916 LEU A C 1
ATOM 7206 O O . LEU A 1 916 ? 19.699 46.673 -36.686 1.00 88.06 916 LEU A O 1
ATOM 7210 N N . GLU A 1 917 ? 18.319 47.796 -38.058 1.00 84.88 917 GLU A N 1
ATOM 7211 C CA . GLU A 1 917 ? 18.916 49.127 -37.857 1.00 84.88 917 GLU A CA 1
ATOM 7212 C C . GLU A 1 917 ? 18.752 49.684 -36.425 1.00 84.88 917 GLU A C 1
ATOM 7214 O O . GLU A 1 917 ? 19.596 50.459 -35.954 1.00 84.88 917 GLU A O 1
ATOM 7219 N N . ASP A 1 918 ? 17.686 49.303 -35.706 1.00 89.62 918 ASP A N 1
ATOM 7220 C CA . ASP A 1 918 ? 17.437 49.789 -34.344 1.00 89.62 918 ASP A CA 1
ATOM 7221 C C . ASP A 1 918 ? 18.223 48.985 -33.289 1.00 89.62 918 ASP A C 1
ATOM 7223 O O . ASP A 1 918 ? 17.934 47.842 -32.927 1.00 89.62 918 ASP A O 1
ATOM 7227 N N . LYS A 1 919 ? 19.224 49.662 -32.727 1.00 90.69 919 LYS A N 1
ATOM 7228 C CA . LYS A 1 919 ? 20.117 49.174 -31.669 1.00 90.69 919 LYS A CA 1
ATOM 7229 C C . LYS A 1 919 ? 19.384 48.725 -30.403 1.00 90.69 919 LYS A C 1
ATOM 7231 O O . LYS A 1 919 ? 19.891 47.858 -29.697 1.00 90.69 919 LYS A O 1
ATOM 7236 N N . GLN A 1 920 ? 18.275 49.371 -30.038 1.00 88.25 920 GLN A N 1
ATOM 7237 C CA . GLN A 1 920 ? 17.534 49.035 -28.823 1.00 88.25 920 GLN A CA 1
ATOM 7238 C C . GLN A 1 920 ? 16.638 47.821 -29.062 1.00 88.25 920 GLN A C 1
ATOM 7240 O O . GLN A 1 920 ? 16.639 46.910 -28.239 1.00 88.25 920 GLN A O 1
ATOM 7245 N N . GLU A 1 921 ? 15.988 47.758 -30.223 1.00 88.62 921 GLU A N 1
ATOM 7246 C CA . GLU A 1 921 ? 15.226 46.593 -30.685 1.00 88.62 921 GLU A CA 1
ATOM 7247 C C . GLU A 1 921 ? 16.095 45.321 -30.710 1.00 88.62 921 GLU A C 1
ATOM 7249 O O . GLU A 1 921 ? 15.701 44.285 -30.170 1.00 88.62 921 GLU A O 1
ATOM 7254 N N . PHE A 1 922 ? 17.332 45.415 -31.214 1.00 91.94 922 PHE A N 1
ATOM 7255 C CA . PHE A 1 922 ? 18.282 44.296 -31.190 1.00 91.94 922 PHE A CA 1
ATOM 7256 C C . PHE A 1 922 ? 18.665 43.879 -29.756 1.00 91.94 922 PHE A C 1
ATOM 7258 O O . PHE A 1 922 ? 18.719 42.690 -29.439 1.00 91.94 922 PHE A O 1
ATOM 7265 N N . ILE A 1 923 ? 18.898 44.837 -28.852 1.00 92.69 923 ILE A N 1
ATOM 7266 C CA . ILE A 1 923 ? 19.210 44.545 -27.441 1.00 92.69 923 ILE A CA 1
ATOM 7267 C C . ILE A 1 923 ? 18.036 43.847 -26.743 1.00 92.69 923 ILE A C 1
ATOM 7269 O O . ILE A 1 923 ? 18.258 42.900 -25.984 1.00 92.69 923 ILE A O 1
ATOM 7273 N N . ASP A 1 924 ? 16.804 44.266 -27.027 1.00 90.50 924 ASP A N 1
ATOM 7274 C CA . ASP A 1 924 ? 15.597 43.688 -26.436 1.00 90.50 924 ASP A CA 1
ATOM 7275 C C . ASP A 1 924 ? 15.351 42.256 -26.952 1.00 90.50 924 ASP A C 1
ATOM 7277 O O . ASP A 1 924 ? 14.948 41.384 -26.174 1.00 90.50 924 ASP A O 1
ATOM 7281 N N . ILE A 1 925 ? 15.685 41.965 -28.219 1.00 91.75 925 ILE A N 1
ATOM 7282 C CA . ILE A 1 925 ? 15.750 40.596 -28.766 1.00 91.75 925 ILE A CA 1
ATOM 7283 C C . ILE A 1 925 ? 16.808 39.767 -28.019 1.00 91.75 925 ILE A C 1
ATOM 7285 O O . ILE A 1 925 ? 16.479 38.708 -27.482 1.00 91.75 925 ILE A O 1
ATOM 7289 N N . ILE A 1 926 ? 18.055 40.249 -27.922 1.00 93.81 926 ILE A N 1
ATOM 7290 C CA . ILE A 1 926 ? 19.174 39.528 -27.281 1.00 93.81 926 ILE A CA 1
ATOM 7291 C C . ILE A 1 926 ? 18.856 39.202 -25.813 1.00 93.81 926 ILE A C 1
ATOM 7293 O O . ILE A 1 926 ? 19.054 38.066 -25.370 1.00 93.81 926 ILE A O 1
ATOM 7297 N N . GLU A 1 927 ? 18.325 40.162 -25.047 1.00 92.38 927 GLU A N 1
ATOM 7298 C CA . GLU A 1 927 ? 17.917 39.901 -23.665 1.00 92.38 927 GLU A CA 1
ATOM 7299 C C . GLU A 1 927 ? 16.744 38.906 -23.597 1.00 92.38 927 GLU A C 1
ATOM 7301 O O . GLU A 1 927 ? 16.732 38.029 -22.728 1.00 92.38 927 GLU A O 1
ATOM 7306 N N . THR A 1 928 ? 15.774 38.990 -24.509 1.00 90.88 928 THR A N 1
ATOM 7307 C CA . THR A 1 928 ? 14.617 38.083 -24.523 1.00 90.88 928 THR A CA 1
ATOM 7308 C C . THR A 1 928 ? 15.036 36.643 -24.834 1.00 90.88 928 THR A C 1
ATOM 7310 O O . THR A 1 928 ? 14.643 35.729 -24.097 1.00 90.88 928 THR A O 1
ATOM 7313 N N . VAL A 1 929 ? 15.920 36.434 -25.818 1.00 91.56 929 VAL A N 1
ATOM 7314 C CA . VAL A 1 929 ? 16.521 35.124 -26.130 1.00 91.56 929 VAL A CA 1
ATOM 7315 C C . VAL A 1 929 ? 17.315 34.590 -24.932 1.00 91.56 929 VAL A C 1
ATOM 7317 O O . VAL A 1 929 ? 17.055 33.471 -24.488 1.00 91.56 929 VAL A O 1
ATOM 7320 N N . TYR A 1 930 ? 18.197 35.393 -24.319 1.00 92.94 930 TYR A N 1
ATOM 7321 C CA . TYR A 1 930 ? 18.961 34.990 -23.126 1.00 92.94 930 TYR A CA 1
ATOM 7322 C C . TYR A 1 930 ? 18.056 34.606 -21.937 1.00 92.94 930 TYR A C 1
ATOM 7324 O O . TYR A 1 930 ? 18.245 33.563 -21.300 1.00 92.94 930 TYR A O 1
ATOM 7332 N N . ARG A 1 931 ? 17.015 35.405 -21.654 1.00 90.06 931 ARG A N 1
ATOM 7333 C CA . ARG A 1 931 ? 16.016 35.127 -20.602 1.00 90.06 931 ARG A CA 1
ATOM 7334 C C . ARG A 1 931 ? 15.183 33.871 -20.890 1.00 90.06 931 ARG A C 1
ATOM 7336 O O . ARG A 1 931 ? 14.693 33.254 -19.938 1.00 90.06 931 ARG A O 1
ATOM 7343 N N . GLY A 1 932 ? 14.994 33.505 -22.158 1.00 87.06 932 GLY A N 1
ATOM 7344 C CA . GLY A 1 932 ? 14.352 32.260 -22.588 1.00 87.06 932 GLY A CA 1
ATOM 7345 C C . GLY A 1 932 ? 15.267 31.043 -22.428 1.00 87.06 932 GLY A C 1
ATOM 7346 O O . GLY A 1 932 ? 14.889 30.075 -21.761 1.00 87.06 932 GLY A O 1
ATOM 7347 N N . ALA A 1 933 ? 16.494 31.140 -22.943 1.00 86.94 933 ALA A N 1
ATOM 7348 C CA . ALA A 1 933 ? 17.531 30.111 -22.870 1.00 86.94 933 ALA A CA 1
ATOM 7349 C C . ALA A 1 933 ? 17.831 29.700 -21.418 1.00 86.94 933 ALA A C 1
ATOM 7351 O O . ALA A 1 933 ? 17.791 28.519 -21.067 1.00 86.94 933 ALA A O 1
ATOM 7352 N N . LYS A 1 934 ? 17.993 30.684 -20.520 1.00 86.44 934 LYS A N 1
ATOM 7353 C CA . LYS A 1 934 ? 18.232 30.466 -19.081 1.00 86.44 934 LYS A CA 1
ATOM 7354 C C . LYS A 1 934 ? 17.062 29.795 -18.340 1.00 86.44 934 LYS A C 1
ATOM 7356 O O . LYS A 1 934 ? 17.231 29.338 -17.212 1.00 86.44 934 LYS A O 1
ATOM 7361 N N . LYS A 1 935 ? 15.879 29.714 -18.962 1.00 83.31 935 LYS A N 1
ATOM 7362 C CA . LYS A 1 935 ? 14.694 28.983 -18.470 1.00 83.31 935 LYS A CA 1
ATOM 7363 C C . LYS A 1 935 ? 14.492 27.626 -19.162 1.00 83.31 935 LYS A C 1
ATOM 7365 O O . LYS A 1 935 ? 13.461 26.997 -18.940 1.00 83.31 935 LYS A O 1
ATOM 7370 N N . GLY A 1 936 ? 15.438 27.181 -19.993 1.00 77.19 936 GLY A N 1
ATOM 7371 C CA . GLY A 1 936 ? 15.374 25.899 -20.701 1.00 77.19 936 GLY A CA 1
ATOM 7372 C C . GLY A 1 936 ? 14.368 25.857 -21.855 1.00 77.19 936 GLY A C 1
ATOM 7373 O O . GLY A 1 936 ? 13.909 24.776 -22.214 1.00 77.19 936 GLY A O 1
ATOM 7374 N N . ARG A 1 937 ? 13.991 27.011 -22.425 1.00 72.69 937 ARG A N 1
ATOM 7375 C CA . ARG A 1 937 ? 13.130 27.080 -23.617 1.00 72.69 937 ARG A CA 1
ATOM 7376 C C . ARG A 1 937 ? 13.994 27.053 -24.878 1.00 72.69 937 ARG A C 1
ATOM 7378 O O . ARG A 1 937 ? 14.892 27.876 -24.979 1.00 72.69 937 ARG A O 1
ATOM 7385 N N . GLY A 1 938 ? 13.712 26.146 -25.817 1.00 63.00 938 GLY A N 1
ATOM 7386 C CA . GLY A 1 938 ? 14.420 26.078 -27.108 1.00 63.00 938 GLY A CA 1
ATOM 7387 C C . GLY A 1 938 ? 13.941 27.105 -28.142 1.00 63.00 938 GLY A C 1
ATOM 7388 O O . GLY A 1 938 ? 14.743 27.577 -28.939 1.00 63.00 938 GLY A O 1
ATOM 7389 N N . LEU A 1 939 ? 12.659 27.485 -28.074 1.00 82.94 939 LEU A N 1
ATOM 7390 C CA . LEU A 1 939 ? 12.047 28.554 -28.867 1.00 82.94 939 LEU A CA 1
ATOM 7391 C C . LEU A 1 939 ? 11.659 29.727 -27.958 1.00 82.94 939 LEU A C 1
ATOM 7393 O O . LEU A 1 939 ? 11.121 29.536 -26.859 1.00 82.94 939 LEU A O 1
ATOM 7397 N N . VAL A 1 940 ? 11.914 30.940 -28.434 1.00 85.31 940 VAL A N 1
ATOM 7398 C CA . VAL A 1 940 ? 11.576 32.206 -27.777 1.00 85.31 940 VAL A CA 1
ATOM 7399 C C . VAL A 1 940 ? 10.820 33.082 -28.775 1.00 85.31 940 VAL A C 1
ATOM 7401 O O . VAL A 1 940 ? 11.170 33.087 -29.943 1.00 85.31 940 VAL A O 1
ATOM 7404 N N . VAL A 1 941 ? 9.789 33.813 -28.346 1.00 85.19 941 VAL A N 1
ATOM 7405 C CA . VAL A 1 941 ? 9.081 34.766 -29.222 1.00 85.19 941 VAL A CA 1
ATOM 7406 C C . VAL A 1 941 ? 9.718 36.147 -29.080 1.00 85.19 941 VAL A C 1
ATOM 7408 O O . VAL A 1 941 ? 9.994 36.582 -27.958 1.00 85.19 941 VAL A O 1
ATOM 7411 N N . SER A 1 942 ? 9.956 36.813 -30.208 1.00 83.81 942 SER A N 1
ATOM 7412 C CA . SER A 1 942 ? 10.454 38.186 -30.293 1.00 83.81 942 SER A CA 1
ATOM 7413 C C . SER A 1 942 ? 9.533 39.176 -29.551 1.00 83.81 942 SER A C 1
ATOM 7415 O O . SER A 1 942 ? 8.314 38.993 -29.551 1.00 83.81 942 SER A O 1
ATOM 7417 N N . PRO A 1 943 ? 10.061 40.267 -28.955 1.00 82.19 943 PRO A N 1
ATOM 7418 C CA . PRO A 1 943 ? 9.239 41.346 -28.389 1.00 82.19 943 PRO A CA 1
ATOM 7419 C C . PRO A 1 943 ? 8.319 42.051 -29.402 1.00 82.19 943 PRO A C 1
ATOM 7421 O O . PRO A 1 943 ? 7.366 42.718 -29.000 1.00 82.19 943 PRO A O 1
ATOM 7424 N N . LYS A 1 944 ? 8.624 41.923 -30.698 1.00 80.06 944 LYS A N 1
ATOM 7425 C CA . LYS A 1 944 ? 7.944 42.554 -31.835 1.00 80.06 944 LYS A CA 1
ATOM 7426 C C . LYS A 1 944 ? 7.754 41.540 -32.964 1.00 80.06 944 LYS A C 1
ATOM 7428 O O . LYS A 1 944 ? 8.637 40.719 -33.212 1.00 80.06 944 LYS A O 1
ATOM 7433 N N . ASP A 1 945 ? 6.615 41.630 -33.632 1.00 80.00 945 ASP A N 1
ATOM 7434 C CA . ASP A 1 945 ? 6.249 40.840 -34.807 1.00 80.00 945 ASP A CA 1
ATOM 7435 C C . ASP A 1 945 ? 6.709 41.564 -36.090 1.00 80.00 945 ASP A C 1
ATOM 7437 O O . ASP A 1 945 ? 6.547 42.783 -36.196 1.00 80.00 945 ASP A O 1
ATOM 7441 N N . TYR A 1 946 ? 7.302 40.827 -37.033 1.00 76.50 946 TYR A N 1
ATOM 7442 C CA . TYR A 1 946 ? 7.821 41.322 -38.316 1.00 76.50 946 TYR A CA 1
ATOM 7443 C C . TYR A 1 946 ? 7.088 40.700 -39.527 1.00 76.50 946 TYR A C 1
ATOM 7445 O O . TYR A 1 946 ? 7.609 40.717 -40.638 1.00 76.50 946 TYR A O 1
ATOM 7453 N N . SER A 1 947 ? 5.890 40.136 -39.338 1.00 67.69 947 SER A N 1
ATOM 7454 C CA . SER A 1 947 ? 5.084 39.457 -40.375 1.00 67.69 947 SER A CA 1
ATOM 7455 C C . SER A 1 947 ? 4.359 40.372 -41.391 1.00 67.69 947 SER A C 1
ATOM 7457 O O . SER A 1 947 ? 3.370 39.950 -41.997 1.00 67.69 947 SER A O 1
ATOM 7459 N N . THR A 1 948 ? 4.819 41.616 -41.576 1.00 49.03 948 THR A N 1
ATOM 7460 C CA . THR A 1 948 ? 4.171 42.667 -42.397 1.00 49.03 948 THR A CA 1
ATOM 7461 C C . THR A 1 948 ? 4.782 42.837 -43.782 1.00 49.03 948 THR A C 1
ATOM 7463 O O . THR A 1 948 ? 5.996 43.140 -43.819 1.00 49.03 948 THR A O 1
#

Foldseek 3Di:
DDPPDDAAEAEEEEDFDPPLCPVLLLVCVVVDDDQDDDDRPPPDDPPDDDDPQFSWWWWAWPNGIHIYGYDYPPDPPCPLVDAHLEYEQGAEQLAPVRLVCCVVPVLVVCVVRHPPDVNRAYEYEYEQPVPDDDDDPVQPDPPDPGPPSGDDQVRSVVSCVVSVHPYYYYDYSRNRGCSVVVVVVRVLSSCQVPDPVRPPDDDDDTDTDTDDDDDDDDDDDDDDDDDDDDDDDDDPDPCPVPPPDPPVPVVVVVVVVVVLVVLLVVLVVLCLVALLVVLLVLVLLLLLLLLLLLLLVLLCVCPQQVPDFCLSLLLLLLLLVLLLVCLVVLLLVCLVDFLLLSLLQLLQQLLVLLLQLLVDRYSVSSSVSSNSNSNSNNHSVSSSLQQLLQQDWLVGSLLSVLSSLLSSLQSLLVSLVVLLVQQVCACPVHGGSSSSSSNVSSVVSNVVSVVRSPRNDRHLCRPPSDDPVSSVSRVCVQVVSVVPQAGGPDSPDPQDPVLLVVLVPDVLLVLLLLLLLLQQLLPSLCSSCQLVLLVQLVDRSSVSSNLSNVLSVLLSVLLSVLSVVCVVQLAQLVSSLVLLVLLLVLLVQLQPDPPPPCSPSNSVSSNSNSNSNSNNPSSSLSQLCQLDDDNSNSVSSSSCSVSSSSSSSSNSSRQQTPVCPPSSNSNSVVSSVSSVSSSVSSVVSLVVLVVLLVVLVVVCVVQPPVSLCVVDPPVRLRVCISVRSPHHRSNDDDDDDDDPCVVVVVVVVVPDDPDDDDDDDDDDDDDDDDDDDDDDDDDDDYDDDDDDDDDDDDDDDDDDDDDDDDDDDDDQPDAAEQQEVVSVQCQLQVAAQAKEKEKEAAPPFPQVVQQVVLCSVCCVVRVVHYRYHYYYCVSYVSVCVVLVVPARMKMWMHHNNATAFEAQQCPRRGIDRGRDNDSVQVVQQRVQSSVCVVVVHRYTYRPHHPND